Protein AF-A0A8H5CB36-F1 (afdb_monomer_lite)

pLDDT: mean 73.55, std 24.5, range [24.17, 98.25]

Secondary structure (DSSP, 8-state):
---------------------HHHHHHHHHHTTGGG-S-PPPPPHHHHTT-HHHHHHHHHHHHHHHTTT--HHHHHHHHHHHHHHSSSHHHHHHHHTS--BTTB-HHHHHHHTS-SS-SS--HHHHHHHHH-SS--HHHHHHHHHHHHHS--HHHHHHHGGG-HHHH-PPP--S---GGGS-EEEEEEEETTEEEEEEEETTHHHHHHHSSEEEEEEEETTEEEEEEEEES---TT-----EEEEEEEEEEGGGSS-S--TTPPPEEEEEEEEEEETTEEEEEEEEEEE-S--SS-EEEEEEE-TTSSS-GGG-TTT-STT--EEEEEEEEEE--------PPPPPP---------TTSHHHHHHHHHHHHHHHHHHHHHHHHHHHHHHHHHHHHHHTTPPP-HHHHHHHHHHHHHHHHHHHHHHHHHHHHH-PPP---------------------------------------------PPP--PPPP----------PPPHHHHHHHHHHHHHHHT----SSS--EETTEE--HHHHHHHHHHTT-HHHHHHTTTHHHHHHHTT--SB--BTTB--B--HHHHHHHHHHHHHHTHHHHHHHHHHHHHHHHHSTTSPPPS-HHHHHHHHH-PPPP---PPP----------------SHHHHHHHHHHTTS-HHHHHHTT--HHHHHHHHHTHHHHHHHHHHHHHHHHHT-------------------------------------------------------------

Sequence (773 aa):
MSALPTDTIDVDEPRVPDDLSKDEQFTKKLALTAVFDTIDEPRGPDDLLKDEQFMKKLAAVFCDGLFSVADEATASLIISKSLSLCDSESVLCQLIQTKFFSGHTPFYWAIVNSGESGSGMPPLLVQMLDMCEELNEQTQIDMAWAFCVQSNDEIFQNVKGKLPAVVGAPATSFFEDEEKQPIIKLTQSNASGLSVSFDIPKFFDRIVVDKGVSHYFTGAGGVWCLRAVIVNDTLSKPSREWCFELVEFYSKRTNVQPRVPGSHPMVRQVDLVFDAEGHEIKFNGTFKQGIAAQVPRTTPLRLSGHSVATFQANPYTSNENRKLSGTITVKDVTPYIQAAPQQPIQAAPQAQIPIQAGQGAQAVGTAELHANQLRVMIQREEKDIHDIQTKLAEADRLLIPRDMLVQQRLAQLQLSVAAKREGLRRIESIIQAKPPSNPYGYAMAPRPTLSSTVPAPGFPQPPLYMHHGGMAMPGPGRLTAETPSIQIPPISCAPPGYFVAMERDRFGVTFRAYCLKRNIQSDPGAGLQLDGRQVGLWDLHRIVMQEGGCAKVIHSGSWDVVAGKMGFVSFPGYEGHPARSSPGVAQKIAAYYKQYLQAFDYAYLVSYIESKNRLPNCPRVSSPSALATEITGLTPAPEPALPTQSLLPGSPHHCCHHANLDCLTTMISYAHRSVDDLRAQGVSEKSVEFVEANRAGLQRASQVKAKIQHTGGRGCTGHGLPQASKVEEVSEPAGEQVEDISGASAEGAPVKLEKDESIEDWDCLDKVTIGES

Structure (mmCIF, N/CA/C/O backbone):
data_AF-A0A8H5CB36-F1
#
_entry.id   AF-A0A8H5CB36-F1
#
loop_
_atom_site.group_PDB
_atom_site.id
_atom_site.type_symbol
_atom_site.label_atom_id
_atom_site.label_alt_id
_atom_site.label_comp_id
_atom_site.label_asym_id
_atom_site.label_entity_id
_atom_site.label_seq_id
_atom_site.pdbx_PDB_ins_code
_atom_site.Cartn_x
_atom_site.Cartn_y
_atom_site.Cartn_z
_atom_site.occupancy
_atom_site.B_iso_or_equiv
_atom_site.auth_seq_id
_atom_site.auth_comp_id
_atom_site.auth_asym_id
_atom_site.auth_atom_id
_atom_site.pdbx_PDB_model_num
ATOM 1 N N . MET A 1 1 ? -82.512 6.559 -20.851 1.00 39.22 1 MET A N 1
ATOM 2 C CA . MET A 1 1 ? -82.538 5.137 -21.255 1.00 39.22 1 MET A CA 1
ATOM 3 C C . MET A 1 1 ? -81.495 4.450 -20.390 1.00 39.22 1 MET A C 1
ATOM 5 O O . MET A 1 1 ? -80.336 4.801 -20.519 1.00 39.22 1 MET A O 1
ATOM 9 N N . SER A 1 2 ? -81.919 3.898 -19.250 1.00 38.62 2 SER A N 1
ATOM 10 C CA . SER A 1 2 ? -82.161 2.449 -19.042 1.00 38.62 2 SER A CA 1
ATOM 11 C C . SER A 1 2 ? -80.838 1.717 -18.772 1.00 38.62 2 SER A C 1
ATOM 13 O O . SER A 1 2 ? -79.909 1.919 -19.533 1.00 38.62 2 SER A O 1
ATOM 15 N N . ALA A 1 3 ? -80.646 0.826 -17.803 1.00 41.09 3 ALA A N 1
ATOM 16 C CA . ALA A 1 3 ? -81.348 0.373 -16.604 1.00 41.09 3 ALA A CA 1
ATOM 17 C C . ALA A 1 3 ? -80.349 -0.563 -15.858 1.00 41.09 3 ALA A C 1
ATOM 19 O O . ALA A 1 3 ? -79.556 -1.215 -16.527 1.00 41.09 3 ALA A O 1
ATOM 20 N N . LEU A 1 4 ? -80.388 -0.540 -14.515 1.00 46.16 4 LEU A N 1
ATOM 21 C CA . LEU A 1 4 ? -80.142 -1.561 -13.453 1.00 46.16 4 LEU A CA 1
ATOM 22 C C . LEU A 1 4 ? -79.652 -3.003 -13.802 1.00 46.16 4 LEU A C 1
ATOM 24 O O . LEU A 1 4 ? -79.876 -3.442 -14.926 1.00 46.16 4 LEU A O 1
ATOM 28 N N . PRO A 1 5 ? -79.268 -3.864 -12.815 1.00 63.81 5 PRO A N 1
ATOM 29 C CA . PRO A 1 5 ? -78.705 -3.661 -11.453 1.00 63.81 5 PRO A CA 1
ATOM 30 C C . PRO A 1 5 ? -77.553 -4.651 -11.097 1.00 63.81 5 PRO A C 1
ATOM 32 O O . PRO A 1 5 ? -77.325 -5.620 -11.812 1.00 63.81 5 PRO A O 1
ATOM 35 N N . THR A 1 6 ? -76.898 -4.485 -9.939 1.00 37.84 6 THR A N 1
ATOM 36 C CA . THR A 1 6 ? -76.275 -5.613 -9.206 1.00 37.84 6 THR A CA 1
ATOM 37 C C . THR A 1 6 ? -76.227 -5.331 -7.709 1.00 37.84 6 THR A C 1
ATOM 39 O O . THR A 1 6 ? -76.145 -4.178 -7.289 1.00 37.84 6 THR A O 1
ATOM 42 N N . ASP A 1 7 ? -76.336 -6.417 -6.952 1.00 41.78 7 ASP A N 1
ATOM 43 C CA . ASP A 1 7 ? -76.907 -6.509 -5.618 1.00 41.78 7 ASP A CA 1
ATOM 44 C C . ASP A 1 7 ? -76.023 -6.031 -4.464 1.00 41.78 7 ASP A C 1
ATOM 46 O O . ASP A 1 7 ? -74.797 -6.135 -4.463 1.00 41.78 7 ASP A O 1
ATOM 50 N N . THR A 1 8 ? -76.731 -5.566 -3.443 1.00 44.00 8 THR A N 1
ATOM 51 C CA . THR A 1 8 ? -76.306 -5.290 -2.076 1.00 44.00 8 THR A CA 1
ATOM 52 C C . THR A 1 8 ? -76.009 -6.596 -1.334 1.00 44.00 8 THR A C 1
ATOM 54 O O . THR A 1 8 ? -76.877 -7.462 -1.225 1.00 44.00 8 THR A O 1
ATOM 57 N N . ILE A 1 9 ? -74.808 -6.710 -0.765 1.00 45.78 9 ILE A N 1
ATOM 58 C CA . ILE A 1 9 ? -74.496 -7.664 0.305 1.00 45.78 9 ILE A CA 1
ATOM 59 C C . ILE A 1 9 ? -74.013 -6.842 1.500 1.00 45.78 9 ILE A C 1
ATOM 61 O O . ILE A 1 9 ? -72.934 -6.253 1.460 1.00 45.78 9 ILE A O 1
ATOM 65 N N . ASP A 1 10 ? -74.857 -6.798 2.530 1.00 51.28 10 ASP A N 1
ATOM 66 C CA . ASP A 1 10 ? -74.528 -6.372 3.889 1.00 51.28 10 ASP A CA 1
ATOM 67 C C . ASP A 1 10 ? -73.469 -7.311 4.477 1.00 51.28 10 ASP A C 1
ATOM 69 O O . ASP A 1 10 ? -73.673 -8.527 4.541 1.00 51.28 10 ASP A O 1
ATOM 73 N N . VAL A 1 11 ? -72.355 -6.747 4.942 1.00 45.22 11 VAL A N 1
ATOM 74 C CA . VAL A 1 11 ? -71.449 -7.422 5.874 1.00 45.22 11 VAL A CA 1
ATOM 75 C C . VAL A 1 11 ? -71.174 -6.472 7.029 1.00 45.22 11 VAL A C 1
ATOM 77 O O . VAL A 1 11 ? -70.641 -5.381 6.838 1.00 45.22 11 VAL A O 1
ATOM 80 N N . ASP A 1 12 ? -71.582 -6.936 8.207 1.00 41.81 12 ASP A N 1
ATOM 81 C CA . ASP A 1 12 ? -71.452 -6.320 9.521 1.00 41.81 12 ASP A CA 1
ATOM 82 C C . ASP A 1 12 ? -70.080 -5.683 9.779 1.00 41.81 12 ASP A C 1
ATOM 84 O O . ASP A 1 12 ? -69.026 -6.321 9.704 1.00 41.81 12 ASP A O 1
ATOM 88 N N . GLU A 1 13 ? -70.141 -4.418 10.175 1.00 39.50 13 GLU A N 1
ATOM 89 C CA . GLU A 1 13 ? -69.055 -3.605 10.700 1.00 39.50 13 GLU A CA 1
ATOM 90 C C . GLU A 1 13 ? -68.837 -3.940 12.192 1.00 39.50 13 GLU A C 1
ATOM 92 O O . GLU A 1 13 ? -69.726 -3.703 13.019 1.00 39.50 13 GLU A O 1
ATOM 97 N N . PRO A 1 14 ? -67.674 -4.482 12.604 1.00 44.75 14 PRO A N 1
ATOM 98 C CA . PRO A 1 14 ? -67.382 -4.638 14.017 1.00 44.75 14 PRO A CA 1
ATOM 99 C C . PRO A 1 14 ? -66.929 -3.291 14.591 1.00 44.75 14 PRO A C 1
ATOM 101 O O . PRO A 1 14 ? -65.865 -2.772 14.255 1.00 44.75 14 PRO A O 1
ATOM 104 N N . ARG A 1 15 ? -67.742 -2.753 15.507 1.00 49.59 15 ARG A N 1
ATOM 105 C CA . ARG A 1 15 ? -67.387 -1.646 16.407 1.00 49.59 15 ARG A CA 1
ATOM 106 C C . ARG A 1 15 ? -66.022 -1.891 17.055 1.00 49.59 15 ARG A C 1
ATOM 108 O O . ARG A 1 15 ? -65.883 -2.773 17.903 1.00 49.59 15 ARG A O 1
ATOM 115 N N . VAL A 1 16 ? -65.047 -1.062 16.696 1.00 44.47 16 VAL A N 1
ATOM 116 C CA . VAL A 1 16 ? -63.787 -0.899 17.426 1.00 44.47 16 VAL A CA 1
ATOM 117 C C . VAL A 1 16 ? -64.027 0.115 18.553 1.00 44.47 16 VAL A C 1
ATOM 119 O O . VAL A 1 16 ? -64.619 1.162 18.289 1.00 44.47 16 VAL A O 1
ATOM 122 N N . PRO A 1 17 ? -63.620 -0.164 19.804 1.00 48.50 17 PRO A N 1
ATOM 123 C CA . PRO A 1 17 ? -63.711 0.812 20.875 1.00 48.50 17 PRO A CA 1
ATOM 124 C C . PRO A 1 17 ? -62.585 1.844 20.742 1.00 48.50 17 PRO A C 1
ATOM 126 O O . PRO A 1 17 ? -61.406 1.515 20.881 1.00 48.50 17 PRO A O 1
ATOM 129 N N . ASP A 1 18 ? -62.979 3.092 20.496 1.00 57.22 18 ASP A N 1
ATOM 130 C CA . ASP A 1 18 ? -62.220 4.282 20.870 1.00 57.22 18 ASP A CA 1
ATOM 131 C C . ASP A 1 18 ? -62.060 4.296 22.396 1.00 57.22 18 ASP A C 1
ATOM 133 O O . ASP A 1 18 ? -63.039 4.504 23.105 1.00 57.22 18 ASP A O 1
ATOM 137 N N . ASP A 1 19 ? -60.857 4.005 22.893 1.00 54.81 19 ASP A N 1
ATOM 138 C CA . ASP A 1 19 ? -60.227 4.712 24.022 1.00 54.81 19 ASP A CA 1
ATOM 139 C C . ASP A 1 19 ? -58.948 3.985 24.454 1.00 54.81 19 ASP A C 1
ATOM 141 O O . ASP A 1 19 ? -58.949 3.156 25.360 1.00 54.81 19 ASP A O 1
ATOM 145 N N . LEU A 1 20 ? -57.820 4.329 23.832 1.00 50.03 20 LEU A N 1
ATOM 146 C CA . LEU A 1 20 ? -56.531 4.308 24.521 1.00 50.03 20 LEU A CA 1
ATOM 147 C C . LEU A 1 20 ? -55.737 5.540 24.086 1.00 50.03 20 LEU A C 1
ATOM 149 O O . LEU A 1 20 ? -55.280 5.668 22.949 1.00 50.03 20 LEU A O 1
ATOM 153 N N . SER A 1 21 ? -55.649 6.467 25.035 1.00 56.22 21 SER A N 1
ATOM 154 C CA . SER A 1 21 ? -55.033 7.784 24.953 1.00 56.22 21 SER A CA 1
ATOM 155 C C . SER A 1 21 ? -53.652 7.769 24.287 1.00 56.22 21 SER A C 1
ATOM 157 O O . SER A 1 21 ? -52.737 7.048 24.699 1.00 56.22 21 SER A O 1
ATOM 159 N N . LYS A 1 22 ? -53.478 8.647 23.290 1.00 54.25 22 LYS A N 1
ATOM 160 C CA . LYS A 1 22 ? -52.185 8.950 22.652 1.00 54.25 22 LYS A CA 1
ATOM 161 C C . LYS A 1 22 ? -51.127 9.415 23.664 1.00 54.25 22 LYS A C 1
ATOM 163 O O . LYS A 1 22 ? -49.937 9.228 23.409 1.00 54.25 22 LYS A O 1
ATOM 168 N N . ASP A 1 23 ? -51.539 9.914 24.829 1.00 53.19 23 ASP A N 1
ATOM 169 C CA . ASP A 1 23 ? -50.616 10.331 25.884 1.00 53.19 23 ASP A CA 1
ATOM 170 C C . ASP A 1 23 ? -49.960 9.136 26.586 1.00 53.19 23 ASP A C 1
ATOM 172 O O . ASP A 1 23 ? -48.810 9.229 27.008 1.00 53.19 23 ASP A O 1
ATOM 176 N N . GLU A 1 24 ? -50.597 7.962 26.635 1.00 55.84 24 GLU A N 1
ATOM 177 C CA . GLU A 1 24 ? -49.995 6.787 27.279 1.00 55.84 24 GLU A CA 1
ATOM 178 C C . GLU A 1 24 ? -48.913 6.132 2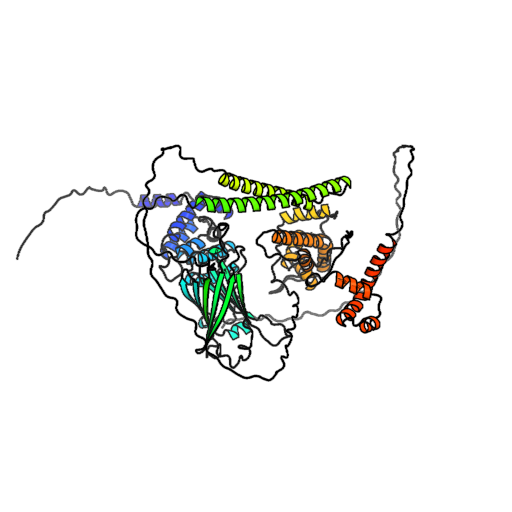6.399 1.00 55.84 24 GLU A C 1
ATOM 180 O O . GLU A 1 24 ? -47.915 5.618 26.910 1.00 55.84 24 GLU A O 1
ATOM 185 N N . GLN A 1 25 ? -49.047 6.217 25.068 1.00 54.56 25 GLN A N 1
ATOM 186 C CA . GLN A 1 25 ? -47.994 5.791 24.135 1.00 54.56 25 GLN A CA 1
ATOM 187 C C . GLN A 1 25 ? -46.816 6.772 24.112 1.00 54.56 25 GLN A C 1
ATOM 189 O O . GLN A 1 25 ? -45.668 6.336 24.014 1.00 54.56 25 GLN A O 1
ATOM 194 N N . PHE A 1 26 ? -47.066 8.076 24.268 1.00 54.09 26 PHE A N 1
ATOM 195 C CA . PHE A 1 26 ? -45.996 9.070 24.382 1.00 54.09 26 PHE A CA 1
ATOM 196 C C . PHE A 1 26 ? -45.237 8.928 25.711 1.00 54.09 26 PHE A C 1
ATOM 198 O O . PHE A 1 26 ? -44.007 8.952 25.731 1.00 54.09 26 PHE A O 1
ATOM 205 N N . THR A 1 27 ? -45.951 8.645 26.805 1.00 51.97 27 THR A N 1
ATOM 206 C CA . THR A 1 27 ? -45.349 8.441 28.132 1.00 51.97 27 THR A CA 1
ATOM 207 C C . THR A 1 27 ? -44.568 7.125 28.217 1.00 51.97 27 THR A C 1
ATOM 209 O O . THR A 1 27 ? -43.490 7.097 28.803 1.00 51.97 27 THR A O 1
ATOM 212 N N . LYS A 1 28 ? -45.020 6.045 27.560 1.00 51.59 28 LYS A N 1
ATOM 213 C CA . LYS A 1 28 ? -44.248 4.788 27.453 1.00 51.59 28 LYS A CA 1
ATOM 214 C C . LYS A 1 28 ? -43.014 4.918 26.551 1.00 51.59 28 LYS A C 1
ATOM 216 O O . LYS A 1 28 ? -42.002 4.276 26.823 1.00 51.59 28 LYS A O 1
ATOM 221 N N . LYS A 1 29 ? -43.052 5.786 25.532 1.00 49.50 29 LYS A N 1
ATOM 222 C CA . LYS A 1 29 ? -41.888 6.093 24.682 1.00 49.50 29 LYS A CA 1
ATOM 223 C C . LYS A 1 29 ? -40.858 6.973 25.409 1.00 49.50 29 LYS A C 1
ATOM 225 O O . LYS A 1 29 ? -39.662 6.726 25.282 1.00 49.50 29 LYS A O 1
ATOM 230 N N . LEU A 1 30 ? -41.302 7.916 26.248 1.00 48.25 30 LEU A N 1
ATOM 231 C CA . LEU A 1 30 ? -40.418 8.659 27.158 1.00 48.25 30 LEU A CA 1
ATOM 232 C C . LEU A 1 30 ? -39.863 7.783 28.296 1.00 48.25 30 LEU A C 1
ATOM 234 O O . LEU A 1 30 ? -38.685 7.892 28.624 1.00 48.25 30 LEU A O 1
ATOM 238 N N . ALA A 1 31 ? -40.655 6.863 28.853 1.00 45.69 31 ALA A N 1
ATOM 239 C CA . ALA A 1 31 ? -40.212 5.982 29.937 1.00 45.69 31 ALA A CA 1
ATOM 240 C C . ALA A 1 31 ? -39.167 4.944 29.490 1.00 45.69 31 ALA A C 1
ATOM 242 O O . ALA A 1 31 ? -38.315 4.572 30.289 1.00 45.69 31 ALA A O 1
ATOM 243 N N . LEU A 1 32 ? -39.171 4.517 28.219 1.00 44.75 32 LEU A N 1
ATOM 244 C CA . LEU A 1 32 ? -38.097 3.670 27.679 1.00 44.75 32 LEU A CA 1
ATOM 245 C C . LEU A 1 32 ? -36.784 4.440 27.448 1.00 44.75 32 LEU A C 1
ATOM 247 O O . LEU A 1 32 ? -35.728 3.823 27.352 1.00 44.75 32 LEU A O 1
ATOM 251 N N . THR A 1 33 ? -36.855 5.772 27.370 1.00 46.28 33 THR A N 1
ATOM 252 C CA . THR A 1 33 ? -35.687 6.649 27.191 1.00 46.28 33 THR A CA 1
ATOM 253 C C . THR A 1 33 ? -35.072 7.030 28.546 1.00 46.28 33 THR A C 1
ATOM 255 O O . THR A 1 33 ? -33.858 7.116 28.664 1.00 46.28 33 THR A O 1
ATOM 258 N N . ALA A 1 34 ? -35.883 7.147 29.604 1.00 46.88 34 ALA A N 1
ATOM 259 C CA . ALA A 1 34 ? -35.438 7.548 30.945 1.00 46.88 34 ALA A CA 1
ATOM 260 C C . ALA A 1 34 ? -34.738 6.444 31.776 1.00 46.88 34 ALA A C 1
ATOM 262 O O . ALA A 1 34 ? -34.262 6.717 32.875 1.00 46.88 34 ALA A O 1
ATOM 263 N N . VAL A 1 35 ? -34.664 5.197 31.289 1.00 47.22 35 VAL A N 1
ATOM 264 C CA . VAL A 1 35 ? -33.972 4.084 31.986 1.00 47.22 35 VAL A CA 1
ATOM 265 C C . VAL A 1 35 ? -32.468 4.024 31.652 1.00 47.22 35 VAL A C 1
ATOM 267 O O . VAL A 1 35 ? -31.739 3.250 32.263 1.00 47.22 35 VAL A O 1
ATOM 270 N N . PHE A 1 36 ? -31.971 4.868 30.741 1.00 50.94 36 PHE A N 1
ATOM 271 C CA . PHE A 1 36 ? -30.552 4.909 30.357 1.00 50.94 36 PHE A CA 1
ATOM 272 C C . PHE A 1 36 ? -29.722 6.016 31.042 1.00 50.94 36 PHE A C 1
ATOM 274 O O . PHE A 1 36 ? -28.529 6.102 30.783 1.00 50.94 36 PHE A O 1
ATOM 281 N N . ASP A 1 37 ? -30.301 6.806 31.956 1.00 43.06 37 ASP A N 1
ATOM 282 C CA . ASP A 1 37 ? -29.631 7.975 32.566 1.00 43.06 37 ASP A CA 1
ATOM 283 C C . ASP A 1 37 ? -28.847 7.692 33.867 1.00 43.06 37 ASP A C 1
ATOM 285 O O . ASP A 1 37 ? -28.390 8.616 34.546 1.00 43.06 37 ASP A O 1
ATOM 289 N N . THR A 1 38 ? -28.630 6.428 34.243 1.00 49.69 38 THR A N 1
ATOM 290 C CA . THR A 1 38 ? -27.545 6.124 35.193 1.00 49.69 38 THR A CA 1
ATOM 291 C C . THR A 1 38 ? -26.227 6.324 34.460 1.00 49.69 38 THR A C 1
ATOM 293 O O . THR A 1 38 ? -25.895 5.534 33.586 1.00 49.69 38 THR A O 1
ATOM 296 N N . ILE A 1 39 ? -25.532 7.412 34.801 1.00 45.94 39 ILE A N 1
ATOM 297 C CA . ILE A 1 39 ? -24.242 7.842 34.247 1.00 45.94 39 ILE A CA 1
ATOM 298 C C . ILE A 1 39 ? -23.197 6.741 34.502 1.00 45.94 39 ILE A C 1
ATOM 300 O O . ILE A 1 39 ? -22.468 6.776 35.493 1.00 45.94 39 ILE A O 1
ATOM 304 N N . ASP A 1 40 ? -23.174 5.732 33.636 1.00 65.25 40 ASP A N 1
ATOM 305 C CA . ASP A 1 40 ? -22.061 4.804 33.492 1.00 65.25 40 ASP A CA 1
ATOM 306 C C . ASP A 1 40 ? -20.884 5.588 32.899 1.00 65.25 40 ASP A C 1
ATOM 308 O O . ASP A 1 40 ? -21.064 6.446 32.030 1.00 65.25 40 ASP A O 1
ATOM 312 N N . GLU A 1 41 ? -19.674 5.333 33.399 1.00 80.56 41 GLU A N 1
ATOM 313 C CA . GLU A 1 41 ? -18.464 5.934 32.839 1.00 80.56 41 GLU A CA 1
ATOM 314 C C . GLU A 1 41 ? -18.410 5.711 31.317 1.00 80.56 41 GLU A C 1
ATOM 316 O O . GLU A 1 41 ? -18.768 4.622 30.850 1.00 80.56 41 GLU A O 1
ATOM 321 N N . PRO A 1 42 ? -17.962 6.717 30.538 1.00 81.31 42 PRO A N 1
ATOM 322 C CA . PRO A 1 42 ? -17.891 6.613 29.086 1.00 81.31 42 PRO A CA 1
ATOM 323 C C . PRO A 1 42 ? -17.072 5.381 28.712 1.00 81.31 42 PRO A C 1
ATOM 325 O O . PRO A 1 42 ? -15.890 5.270 29.054 1.00 81.31 42 PRO A O 1
ATOM 328 N N . ARG A 1 43 ? -17.715 4.430 28.032 1.00 88.44 43 ARG A N 1
ATOM 329 C CA . ARG A 1 43 ? -17.067 3.169 27.680 1.00 88.44 43 ARG A CA 1
ATOM 330 C C . ARG A 1 43 ? -16.065 3.414 26.563 1.00 88.44 43 ARG A C 1
ATOM 332 O O . ARG A 1 43 ? -16.382 4.011 25.536 1.00 88.44 43 ARG A O 1
ATOM 339 N N . GLY A 1 44 ? -14.843 2.925 26.759 1.00 89.88 44 GLY A N 1
ATOM 340 C CA . GLY A 1 44 ? -13.829 2.954 25.715 1.00 89.88 44 GLY A CA 1
ATOM 341 C C . GLY A 1 44 ? -14.244 2.100 24.505 1.00 89.88 44 GLY A C 1
ATOM 342 O O . GLY A 1 44 ? -14.964 1.107 24.663 1.00 89.88 44 GLY A O 1
ATOM 343 N N . PRO A 1 45 ? -13.757 2.425 23.296 1.00 88.56 45 PRO A N 1
ATOM 344 C CA . PRO A 1 45 ? -14.048 1.662 22.078 1.00 88.56 45 PRO A CA 1
ATOM 345 C C . PRO A 1 45 ? -13.637 0.186 22.207 1.00 88.56 45 PRO A C 1
ATOM 347 O O . PRO A 1 45 ? -14.359 -0.699 21.754 1.00 88.56 45 PRO A O 1
ATOM 350 N N . ASP A 1 46 ? -12.536 -0.100 22.909 1.00 91.56 46 ASP A N 1
ATOM 351 C CA . ASP A 1 46 ? -12.061 -1.465 23.165 1.00 91.56 46 ASP A CA 1
ATOM 352 C C . ASP A 1 46 ? -13.005 -2.295 24.045 1.00 91.56 46 ASP A C 1
ATOM 354 O O . ASP A 1 46 ? -13.031 -3.522 23.934 1.00 91.56 46 ASP A O 1
ATOM 358 N N . ASP A 1 47 ? -13.770 -1.659 24.930 1.00 93.69 47 ASP A N 1
ATOM 359 C CA . ASP A 1 47 ? -14.717 -2.359 25.799 1.00 93.69 47 ASP A CA 1
ATOM 360 C C . ASP A 1 47 ? -16.040 -2.609 25.079 1.00 93.69 47 ASP A C 1
ATOM 362 O O . ASP A 1 47 ? -16.600 -3.701 25.185 1.00 93.69 47 ASP A O 1
ATOM 366 N N . LEU A 1 48 ? -16.476 -1.658 24.249 1.00 92.50 48 LEU A N 1
ATOM 367 C CA . LEU A 1 48 ? -17.614 -1.843 23.348 1.00 92.50 48 LEU A CA 1
ATOM 368 C C . LEU A 1 48 ? -17.354 -2.950 22.318 1.00 92.50 48 LEU A C 1
ATOM 370 O O . LEU A 1 48 ? -18.243 -3.755 22.051 1.00 92.50 48 LEU A O 1
ATOM 374 N N . LEU A 1 49 ? -16.124 -3.066 21.806 1.00 91.25 49 LEU A N 1
ATOM 375 C CA . LEU A 1 49 ? -15.729 -4.158 20.907 1.00 91.25 49 LEU A CA 1
ATOM 376 C C . LEU A 1 49 ? -15.812 -5.547 21.555 1.00 91.25 49 LEU A C 1
ATOM 378 O O . LEU A 1 49 ? -15.990 -6.540 20.847 1.00 91.25 49 LEU A O 1
ATOM 382 N N . LYS A 1 50 ? -15.680 -5.640 22.884 1.00 93.94 50 LYS A N 1
ATOM 383 C CA . LYS A 1 50 ? -15.816 -6.902 23.634 1.00 93.94 50 LYS A CA 1
ATOM 384 C C . LYS A 1 50 ? -17.270 -7.218 23.990 1.00 93.94 50 LYS A C 1
ATOM 386 O O . LYS A 1 50 ? -17.576 -8.375 24.281 1.00 93.94 50 LYS A O 1
ATOM 391 N N . ASP A 1 51 ? -18.161 -6.227 23.973 1.00 96.19 51 ASP A N 1
ATOM 392 C CA . ASP A 1 51 ? -19.587 -6.416 24.231 1.00 96.19 51 ASP A CA 1
ATOM 393 C C . ASP A 1 51 ? -20.289 -6.980 22.983 1.00 96.19 51 ASP A C 1
ATOM 395 O O . ASP A 1 51 ? -20.709 -6.276 22.064 1.00 96.19 51 ASP A O 1
ATOM 399 N N . GLU A 1 52 ? -20.441 -8.304 22.958 1.00 95.31 52 GLU A N 1
ATOM 400 C CA . GLU A 1 52 ? -21.071 -9.026 21.851 1.00 95.31 52 GLU A CA 1
ATOM 401 C C . GLU A 1 52 ? -22.525 -8.581 21.593 1.00 95.31 52 GLU A C 1
ATOM 403 O O . GLU A 1 52 ? -22.983 -8.586 20.448 1.00 95.31 52 GLU A O 1
ATOM 408 N N . GLN A 1 53 ? -23.274 -8.199 22.634 1.00 96.50 53 GLN A N 1
ATOM 409 C CA . GLN A 1 53 ? -24.668 -7.767 22.486 1.00 96.50 53 GLN A CA 1
ATOM 410 C C . GLN A 1 53 ? -24.744 -6.380 21.859 1.00 96.50 53 GLN A C 1
ATOM 412 O O . GLN A 1 53 ? -25.571 -6.149 20.973 1.00 96.50 53 GLN A O 1
ATOM 417 N N . PHE A 1 54 ? -23.864 -5.478 22.287 1.00 95.88 54 PHE A N 1
ATOM 418 C CA . PHE A 1 54 ? -23.693 -4.177 21.658 1.00 95.88 54 PHE A CA 1
ATOM 419 C C . PHE A 1 54 ? -23.323 -4.325 20.175 1.00 95.88 54 PHE A C 1
ATOM 421 O O . PHE A 1 54 ? -24.036 -3.803 19.316 1.00 95.88 54 PHE A O 1
ATOM 428 N N . MET A 1 55 ? -22.296 -5.120 19.854 1.00 96.38 55 MET A N 1
ATOM 429 C CA . MET A 1 55 ? -21.850 -5.306 18.469 1.00 96.38 55 MET A CA 1
ATOM 430 C C . MET A 1 55 ? -22.928 -5.942 17.583 1.00 96.38 55 MET A C 1
ATOM 432 O O . MET A 1 55 ? -23.069 -5.555 16.426 1.00 96.38 55 MET A O 1
ATOM 436 N N . LYS A 1 56 ? -23.753 -6.859 18.112 1.00 95.50 56 LYS A N 1
ATOM 437 C CA . LYS A 1 56 ? -24.917 -7.406 17.387 1.00 95.50 56 LYS A CA 1
ATOM 438 C C . LYS A 1 56 ? -25.977 -6.347 17.091 1.00 95.50 56 LYS A C 1
ATOM 440 O O . LYS A 1 56 ? -26.527 -6.346 15.992 1.00 95.50 56 LYS A O 1
ATOM 445 N N . LYS A 1 57 ? -26.270 -5.454 18.043 1.00 96.50 57 LYS A N 1
ATOM 446 C CA . LYS A 1 57 ? -27.218 -4.346 17.835 1.00 96.50 57 LYS A CA 1
ATOM 447 C C . LYS A 1 57 ? -26.693 -3.359 16.800 1.00 96.50 57 LYS A C 1
ATOM 449 O O . LYS A 1 57 ? -27.429 -3.013 15.881 1.00 96.50 57 LYS A O 1
ATOM 454 N N . LEU A 1 58 ? -25.425 -2.962 16.915 1.00 96.56 58 LEU A N 1
ATOM 455 C CA . LEU A 1 58 ? -24.774 -2.085 15.946 1.00 96.56 58 LEU A CA 1
ATOM 456 C C . LEU A 1 58 ? -24.779 -2.720 14.549 1.00 96.56 58 LEU A C 1
ATOM 458 O O . LEU A 1 58 ? -25.171 -2.081 13.575 1.00 96.56 58 LEU A O 1
ATOM 462 N N . ALA A 1 59 ? -24.439 -4.009 14.457 1.00 96.69 59 ALA A N 1
ATOM 463 C CA . ALA A 1 59 ? -24.476 -4.743 13.202 1.00 96.69 59 ALA A CA 1
ATOM 464 C C . ALA A 1 59 ? -25.887 -4.800 12.595 1.00 96.69 59 ALA A C 1
ATOM 466 O O . ALA A 1 59 ? -26.050 -4.588 11.397 1.00 96.69 59 ALA A O 1
ATOM 467 N N . ALA A 1 60 ? -26.918 -5.029 13.410 1.00 96.12 60 ALA A N 1
ATOM 468 C CA . ALA A 1 60 ? -28.301 -5.040 12.943 1.00 96.12 60 ALA A CA 1
ATOM 469 C C . ALA A 1 60 ? -28.730 -3.685 12.353 1.00 96.12 60 ALA A C 1
ATOM 471 O O . ALA A 1 60 ? -29.362 -3.664 11.302 1.00 96.12 60 ALA A O 1
ATOM 472 N N . VAL A 1 61 ? -28.338 -2.566 12.975 1.00 96.81 61 VAL A N 1
ATOM 473 C CA . VAL A 1 61 ? -28.641 -1.212 12.470 1.00 96.81 61 VAL A CA 1
ATOM 474 C C . VAL A 1 61 ? -28.008 -0.968 11.096 1.00 96.81 61 VAL A C 1
ATOM 476 O O . VAL A 1 61 ? -28.659 -0.428 10.205 1.00 96.81 61 VAL A O 1
ATOM 479 N N . PHE A 1 62 ? -26.760 -1.391 10.901 1.00 96.88 62 PHE A N 1
ATOM 480 C CA . PHE A 1 62 ? -26.060 -1.239 9.623 1.00 96.88 62 PHE A CA 1
ATOM 481 C C . PHE A 1 62 ? -26.541 -2.227 8.549 1.00 96.88 62 PHE A C 1
ATOM 483 O O . PHE A 1 62 ? -26.561 -1.860 7.376 1.00 96.88 62 PHE A O 1
ATOM 490 N N . CYS A 1 63 ? -26.958 -3.448 8.909 1.00 95.56 63 CYS A N 1
ATOM 491 C CA . CYS A 1 63 ? -27.491 -4.432 7.955 1.00 95.56 63 CYS A CA 1
ATOM 492 C C . CYS A 1 63 ? -28.626 -3.858 7.101 1.00 95.56 63 CYS A C 1
ATOM 494 O O . CYS A 1 63 ? -28.647 -4.088 5.891 1.00 95.56 63 CYS A O 1
ATOM 496 N N . ASP A 1 64 ? -29.525 -3.082 7.711 1.00 89.44 64 ASP A N 1
ATOM 497 C CA . ASP A 1 64 ? -30.658 -2.482 7.008 1.00 89.44 64 ASP A CA 1
ATOM 498 C C . ASP A 1 64 ? -30.197 -1.587 5.852 1.00 89.44 64 ASP A C 1
ATOM 500 O O . ASP A 1 64 ? -30.799 -1.633 4.787 1.00 89.44 64 ASP A O 1
ATOM 504 N N . GLY A 1 65 ? -29.108 -0.826 6.001 1.00 89.38 65 GLY A N 1
ATOM 505 C CA . GLY A 1 65 ? -28.601 0.046 4.932 1.00 89.38 65 GLY A CA 1
ATOM 506 C C . GLY A 1 65 ? -27.525 -0.563 4.047 1.00 89.38 65 GLY A C 1
ATOM 507 O O . GLY A 1 65 ? -27.368 -0.132 2.912 1.00 89.38 65 GLY A O 1
ATOM 508 N N . LEU A 1 66 ? -26.778 -1.554 4.536 1.00 94.38 66 LEU A N 1
ATOM 509 C CA . LEU A 1 66 ? -25.741 -2.221 3.746 1.00 94.38 66 LEU A CA 1
ATOM 510 C C . LEU A 1 66 ? -26.331 -3.191 2.722 1.00 94.38 66 LEU A C 1
ATOM 512 O O . LEU A 1 66 ? -25.710 -3.417 1.688 1.00 94.38 66 LEU A O 1
ATOM 516 N N . PHE A 1 67 ? -27.486 -3.795 3.011 1.00 92.31 67 PHE A N 1
ATOM 517 C CA . PHE A 1 67 ? -28.119 -4.795 2.143 1.00 92.31 67 PHE A CA 1
ATOM 518 C C . PHE A 1 67 ? -29.413 -4.306 1.479 1.00 92.31 67 PHE A C 1
ATOM 520 O O . PHE A 1 67 ? -30.025 -5.056 0.718 1.00 92.31 67 PHE A O 1
ATOM 527 N N . SER A 1 68 ? -29.823 -3.060 1.729 1.00 89.00 68 SER A N 1
ATOM 528 C CA . SER A 1 68 ? -30.889 -2.390 0.982 1.00 89.00 68 SER A CA 1
ATOM 529 C C . SER A 1 68 ? -30.342 -1.164 0.249 1.00 89.00 68 SER A C 1
ATOM 531 O O . SER A 1 68 ? -29.278 -0.648 0.585 1.00 89.00 68 SER A O 1
ATOM 533 N N . VAL A 1 69 ? -31.054 -0.694 -0.778 1.00 87.12 69 VAL A N 1
ATOM 534 C CA . VAL A 1 69 ? -30.727 0.574 -1.444 1.00 87.12 69 VAL A CA 1
ATOM 535 C C . VAL A 1 69 ? -31.165 1.706 -0.516 1.00 87.12 69 VAL A C 1
ATOM 537 O O . VAL A 1 69 ? -32.287 2.199 -0.617 1.00 87.12 69 VAL A O 1
ATOM 540 N N . ALA A 1 70 ? -30.305 2.060 0.438 1.00 90.50 70 ALA A N 1
ATOM 541 C CA . ALA A 1 70 ? -30.555 3.161 1.355 1.00 90.50 70 ALA A CA 1
ATOM 542 C C . ALA A 1 70 ? -30.496 4.492 0.597 1.00 90.50 70 ALA A C 1
ATOM 544 O O . ALA A 1 70 ? -29.469 4.837 0.008 1.00 90.50 70 ALA A O 1
ATOM 545 N N . ASP A 1 71 ? -31.593 5.246 0.633 1.00 94.69 71 ASP A N 1
ATOM 546 C CA . ASP A 1 71 ? -31.579 6.654 0.256 1.00 94.69 71 ASP A CA 1
ATOM 547 C C . ASP A 1 71 ? -30.834 7.493 1.311 1.00 94.69 71 ASP A C 1
ATOM 549 O O . ASP A 1 71 ? -30.413 7.003 2.364 1.00 94.69 71 ASP A O 1
ATOM 553 N N . GLU A 1 72 ? -30.642 8.778 1.022 1.00 95.94 72 GLU A N 1
ATOM 554 C CA . GLU A 1 72 ? -29.935 9.703 1.911 1.00 95.94 72 GLU A CA 1
ATOM 555 C C . GLU A 1 72 ? -30.582 9.787 3.303 1.00 95.94 72 GLU A C 1
ATOM 557 O O . GLU A 1 72 ? -29.884 9.739 4.316 1.00 95.94 72 GLU A O 1
ATOM 562 N N . ALA A 1 73 ? -31.918 9.806 3.366 1.00 96.62 73 ALA A N 1
ATOM 563 C CA . ALA A 1 73 ? -32.662 9.855 4.622 1.00 96.62 73 ALA A CA 1
ATOM 564 C C . ALA A 1 73 ? -32.460 8.586 5.466 1.00 96.62 73 ALA A C 1
ATOM 566 O O . ALA A 1 73 ? -32.260 8.664 6.682 1.00 96.62 73 ALA A O 1
ATOM 567 N N . THR A 1 74 ? -32.475 7.413 4.831 1.00 96.31 74 THR A N 1
ATOM 568 C CA . THR A 1 74 ? -32.235 6.127 5.493 1.00 96.31 74 THR A CA 1
ATOM 569 C C . THR A 1 74 ? -30.791 6.021 5.969 1.00 96.31 74 THR A C 1
ATOM 571 O O . THR A 1 74 ? -30.559 5.595 7.100 1.00 96.31 74 THR A O 1
ATOM 574 N N . ALA A 1 75 ? -29.822 6.463 5.163 1.00 96.94 75 ALA A N 1
ATOM 575 C CA . ALA A 1 75 ? -28.421 6.529 5.568 1.00 96.94 75 ALA A CA 1
ATOM 576 C C . ALA A 1 75 ? -28.234 7.420 6.810 1.00 96.94 75 ALA A C 1
ATOM 578 O O . ALA A 1 75 ? -27.666 6.962 7.803 1.00 96.94 75 ALA A O 1
ATOM 579 N N . SER A 1 76 ? -28.824 8.624 6.817 1.00 97.62 76 SER A N 1
ATOM 580 C CA . SER A 1 76 ? -28.786 9.531 7.975 1.00 97.62 76 SER A CA 1
ATOM 581 C C . SER A 1 76 ? -29.433 8.924 9.213 1.00 97.62 76 SER A C 1
ATOM 583 O O . SER A 1 76 ? -28.917 9.076 10.321 1.00 97.62 76 SER A O 1
ATOM 585 N N . LEU A 1 77 ? -30.537 8.191 9.048 1.00 97.44 77 LEU A N 1
ATOM 586 C CA . LEU A 1 77 ? -31.188 7.493 10.151 1.00 97.44 77 LEU A CA 1
ATOM 587 C C . LEU A 1 77 ? -30.304 6.378 10.727 1.00 97.44 77 LEU A C 1
ATOM 589 O O . LEU A 1 77 ? -30.274 6.200 11.943 1.00 97.44 77 LEU A O 1
ATOM 593 N N . ILE A 1 78 ? -29.592 5.630 9.883 1.00 97.50 78 ILE A N 1
ATOM 594 C CA . ILE A 1 78 ? -28.675 4.560 10.307 1.00 97.50 78 ILE A CA 1
ATOM 595 C C . ILE A 1 78 ? -27.498 5.140 11.082 1.00 97.50 78 ILE A C 1
ATOM 597 O O . ILE A 1 78 ? -27.181 4.643 12.165 1.00 97.50 78 ILE A O 1
ATOM 601 N N . ILE A 1 79 ? -26.890 6.213 10.574 1.00 97.88 79 ILE A N 1
ATOM 602 C CA . ILE A 1 79 ? -25.805 6.915 11.260 1.00 97.88 79 ILE A CA 1
ATOM 603 C C . ILE A 1 79 ? -26.292 7.494 12.592 1.00 97.88 79 ILE A C 1
ATOM 605 O O . ILE A 1 79 ? -25.685 7.229 13.625 1.00 97.88 79 ILE A O 1
ATOM 609 N N . SER A 1 80 ? -27.440 8.177 12.610 1.00 97.38 80 SER A N 1
ATOM 610 C CA . SER A 1 80 ? -28.033 8.731 13.834 1.00 97.38 80 SER A CA 1
ATOM 611 C C . SER A 1 80 ? -28.364 7.651 14.874 1.00 97.38 80 SER A C 1
ATOM 613 O O . SER A 1 80 ? -28.044 7.809 16.051 1.00 97.38 80 SER A O 1
ATOM 615 N N . LYS A 1 81 ? -28.936 6.512 14.460 1.00 97.25 81 LYS A N 1
ATOM 616 C CA . LYS A 1 81 ? -29.178 5.370 15.357 1.00 97.25 81 LYS A CA 1
ATOM 617 C C . LYS A 1 81 ? -27.875 4.772 15.878 1.00 97.25 81 LYS A C 1
ATOM 619 O O . LYS A 1 81 ? -27.798 4.437 17.055 1.00 97.25 81 LYS A O 1
ATOM 624 N N . SER A 1 82 ? -26.853 4.657 15.038 1.00 97.44 82 SER A N 1
ATOM 625 C CA . SER A 1 82 ? -25.544 4.137 15.446 1.00 97.44 82 SER A CA 1
ATOM 626 C C . SER A 1 82 ? -24.856 5.074 16.440 1.00 97.44 82 SER A C 1
ATOM 628 O O . SER A 1 82 ? -24.313 4.604 17.435 1.00 97.44 82 SER A O 1
ATOM 630 N N . LEU A 1 83 ? -24.971 6.389 16.238 1.00 96.69 83 LEU A N 1
ATOM 631 C CA . LEU A 1 83 ? -24.547 7.411 17.196 1.00 96.69 83 LEU A CA 1
ATOM 632 C C . LEU A 1 83 ? -25.369 7.371 18.486 1.00 96.69 83 LEU A C 1
ATOM 634 O O . LEU A 1 83 ? -24.837 7.659 19.536 1.00 96.69 83 LEU A O 1
ATOM 638 N N . SER A 1 84 ? -26.644 6.979 18.466 1.00 96.06 84 SER A N 1
ATOM 639 C CA . SER A 1 84 ? -27.391 6.796 19.724 1.00 96.06 84 SER A CA 1
ATOM 640 C C . SER A 1 84 ? -26.943 5.566 20.522 1.00 96.06 84 SER A C 1
ATOM 642 O O . SER A 1 84 ? -27.197 5.483 21.719 1.00 96.06 84 SER A O 1
ATOM 644 N N . LEU A 1 85 ? -26.305 4.594 19.858 1.00 95.81 85 LEU A N 1
ATOM 645 C CA . LEU A 1 85 ? -25.702 3.433 20.512 1.00 95.81 85 LEU A CA 1
ATOM 646 C C . LEU A 1 85 ? -24.283 3.742 21.009 1.00 95.81 85 LEU A C 1
ATOM 648 O O . LEU A 1 85 ? -23.851 3.144 21.989 1.00 95.81 85 LEU A O 1
ATOM 652 N N . CYS A 1 86 ? -23.561 4.635 20.330 1.00 94.62 86 CYS A N 1
ATOM 653 C CA . CYS A 1 86 ? -22.185 5.001 20.651 1.00 94.62 86 CYS A CA 1
ATOM 654 C C . CYS A 1 86 ? -22.152 6.334 21.402 1.00 94.62 86 CYS A C 1
ATOM 656 O O . CYS A 1 86 ? -22.593 7.336 20.867 1.00 94.62 86 CYS A O 1
ATOM 658 N N . ASP A 1 87 ? -21.525 6.407 22.572 1.00 90.62 87 ASP A N 1
ATOM 659 C CA . ASP A 1 87 ? -21.502 7.646 23.374 1.00 90.62 87 ASP A CA 1
ATOM 660 C C . ASP A 1 87 ? -20.846 8.859 22.665 1.00 90.62 87 ASP A C 1
ATOM 662 O O . ASP A 1 87 ? -20.946 9.992 23.134 1.00 90.62 87 ASP A O 1
ATOM 666 N N . SER A 1 88 ? -20.152 8.650 21.535 1.00 95.31 88 SER A N 1
ATOM 667 C CA . SER A 1 88 ? -19.588 9.721 20.709 1.00 95.31 88 SER A CA 1
ATOM 668 C C . SER A 1 88 ? -19.374 9.321 19.242 1.00 95.31 88 SER A C 1
ATOM 670 O O . SER A 1 88 ? -19.258 8.141 18.899 1.00 95.31 88 SER A O 1
ATOM 672 N N . GLU A 1 89 ? -19.225 10.331 18.381 1.00 96.81 89 GLU A N 1
ATOM 673 C CA . GLU A 1 89 ? -18.856 10.172 16.968 1.00 96.81 89 GLU A CA 1
ATOM 674 C C . GLU A 1 89 ? -17.468 9.547 16.786 1.00 96.81 89 GLU A C 1
ATOM 676 O O . GLU A 1 89 ? -17.294 8.671 15.944 1.00 96.81 89 GLU A O 1
ATOM 681 N N . SER A 1 90 ? -16.498 9.908 17.633 1.00 96.00 90 SER A N 1
ATOM 682 C CA . SER A 1 90 ? -15.150 9.319 17.611 1.00 96.00 90 SER A CA 1
ATOM 683 C C . SER A 1 90 ? -15.182 7.808 17.865 1.00 96.00 90 SER A C 1
ATOM 685 O O . SER A 1 90 ? -14.506 7.043 17.175 1.00 96.00 90 SER A O 1
ATOM 687 N N . VAL A 1 91 ? -16.014 7.358 18.812 1.00 96.19 91 VAL A N 1
ATOM 688 C CA . VAL A 1 91 ? -16.204 5.928 19.094 1.00 96.19 91 VAL A CA 1
ATOM 689 C C . VAL A 1 91 ? -16.848 5.225 17.902 1.00 96.19 91 VAL A C 1
ATOM 691 O O . VAL A 1 91 ? -16.353 4.178 17.485 1.00 96.19 91 VAL A O 1
ATOM 694 N N . LEU A 1 92 ? -17.898 5.802 17.306 1.00 97.38 92 LEU A N 1
ATOM 695 C CA . LEU A 1 92 ? -18.521 5.217 16.119 1.00 97.38 92 LEU A CA 1
ATOM 696 C C . LEU A 1 92 ? -17.535 5.138 14.945 1.00 97.38 92 LEU A C 1
ATOM 698 O O . LEU A 1 92 ? -17.425 4.080 14.334 1.00 97.38 92 LEU A O 1
ATOM 702 N N . CYS A 1 93 ? -16.781 6.209 14.683 1.00 97.38 93 CYS A N 1
ATOM 703 C CA . CYS A 1 93 ? -15.737 6.286 13.660 1.00 97.38 93 CYS A CA 1
ATOM 704 C C . CYS A 1 93 ? -14.694 5.168 13.821 1.00 97.38 93 CYS A C 1
ATOM 706 O O . CYS A 1 93 ? -14.362 4.477 12.857 1.00 97.38 93 CYS A O 1
ATOM 708 N N . GLN A 1 94 ? -14.233 4.910 15.048 1.00 96.50 94 GLN A N 1
ATOM 709 C CA . GLN A 1 94 ? -13.327 3.792 15.320 1.00 96.50 94 GLN A CA 1
ATOM 710 C C . GLN A 1 94 ? -14.008 2.438 15.093 1.00 96.50 94 GLN A C 1
ATOM 712 O O . GLN A 1 94 ? -13.434 1.569 14.437 1.00 96.50 94 GLN A O 1
ATOM 717 N N . LEU A 1 95 ? -15.243 2.259 15.574 1.00 96.81 95 LEU A N 1
ATOM 718 C CA . LEU A 1 95 ? -15.987 1.005 15.445 1.00 96.81 95 LEU A CA 1
ATOM 719 C C . LEU A 1 95 ? -16.278 0.647 13.983 1.00 96.81 95 LEU A C 1
ATOM 721 O O . LEU A 1 95 ? -16.045 -0.499 13.595 1.00 96.81 95 LEU A O 1
ATOM 725 N N . ILE A 1 96 ? -16.709 1.594 13.142 1.00 97.56 96 ILE A N 1
ATOM 726 C CA . ILE A 1 96 ? -16.994 1.340 11.715 1.00 97.56 96 ILE A CA 1
ATOM 727 C C . ILE A 1 96 ? -15.743 1.024 10.889 1.00 97.56 96 ILE A C 1
ATOM 729 O O . ILE A 1 96 ? -15.848 0.504 9.781 1.00 97.56 96 ILE A O 1
ATOM 733 N N . GLN A 1 97 ? -14.556 1.275 11.434 1.00 97.69 97 GLN A N 1
ATOM 734 C CA . GLN A 1 97 ? -13.280 0.876 10.848 1.00 97.69 97 GLN A CA 1
ATOM 735 C C . GLN A 1 97 ? -12.779 -0.492 11.362 1.00 97.69 97 GLN A C 1
ATOM 737 O O . GLN A 1 97 ? -11.686 -0.943 11.008 1.00 97.69 97 GLN A O 1
ATOM 742 N N . THR A 1 98 ? -13.562 -1.190 12.194 1.00 97.00 98 THR A N 1
ATOM 743 C CA . THR A 1 98 ? -13.245 -2.544 12.678 1.00 97.00 98 THR A CA 1
ATOM 744 C C . THR A 1 98 ? -13.989 -3.628 11.901 1.00 97.00 98 THR A C 1
ATOM 746 O O . THR A 1 98 ? -15.011 -3.406 11.252 1.00 97.00 98 THR A O 1
ATOM 749 N N . LYS A 1 99 ? -13.455 -4.852 11.953 1.00 96.06 99 LYS A N 1
ATOM 750 C CA . LYS A 1 99 ? -13.939 -6.005 11.182 1.00 96.06 99 LYS A CA 1
ATOM 751 C C . LYS A 1 99 ? -15.019 -6.796 11.916 1.00 96.06 99 LYS A C 1
ATOM 753 O O . LYS A 1 99 ? -14.827 -7.972 12.222 1.00 96.06 99 LYS A O 1
ATOM 758 N N . PHE A 1 100 ? -16.150 -6.164 12.203 1.00 93.62 100 PHE A N 1
ATOM 759 C CA . PHE A 1 100 ? -17.242 -6.811 12.940 1.00 93.62 100 PHE A CA 1
ATOM 760 C C . PHE A 1 100 ? -18.334 -7.424 12.048 1.00 93.62 100 PHE A C 1
ATOM 762 O O . PHE A 1 100 ? -19.185 -8.160 12.545 1.00 93.62 100 PHE A O 1
ATOM 769 N N . PHE A 1 101 ? -18.279 -7.215 10.728 1.00 90.44 101 PHE A N 1
ATOM 770 C CA . PHE A 1 101 ? -19.211 -7.808 9.769 1.00 90.44 101 PHE A CA 1
ATOM 771 C C . PHE A 1 101 ? -18.576 -8.959 8.998 1.00 90.44 101 PHE A C 1
ATOM 773 O O . PHE A 1 101 ? -17.943 -8.757 7.961 1.00 90.44 101 PHE A O 1
ATOM 780 N N . SER A 1 102 ? -18.747 -10.186 9.497 1.00 90.62 102 SER A N 1
ATOM 781 C CA . SER A 1 102 ? -18.261 -11.402 8.823 1.00 90.62 102 SER A CA 1
ATOM 782 C C . SER A 1 102 ? -16.770 -11.332 8.444 1.00 90.62 102 SER A C 1
ATOM 784 O O . SER A 1 102 ? -16.365 -11.822 7.393 1.00 90.62 102 SER A O 1
ATOM 786 N N . GLY A 1 103 ? -15.951 -10.709 9.300 1.00 92.50 103 GLY A N 1
ATOM 787 C CA . GLY A 1 103 ? -14.509 -10.539 9.086 1.00 92.50 103 GLY A CA 1
ATOM 788 C C . GLY A 1 103 ? -14.112 -9.345 8.209 1.00 92.50 103 GLY A C 1
ATOM 789 O O . GLY A 1 103 ? -12.928 -9.199 7.901 1.00 92.50 103 GLY A O 1
ATOM 790 N N . HIS A 1 104 ? -15.066 -8.486 7.849 1.00 96.69 104 HIS A N 1
ATOM 791 C CA . HIS A 1 104 ? -14.869 -7.268 7.066 1.00 96.69 104 HIS A CA 1
ATOM 792 C C . HIS A 1 104 ? -15.485 -6.042 7.753 1.00 96.69 104 HIS A C 1
ATOM 794 O O . HIS A 1 104 ? -16.256 -6.151 8.710 1.00 96.69 104 HIS A O 1
ATOM 800 N N . THR A 1 105 ? -15.093 -4.867 7.275 1.00 97.75 105 THR A N 1
ATOM 801 C CA . THR A 1 105 ? -15.596 -3.560 7.705 1.00 97.75 105 THR A CA 1
ATOM 802 C C . THR A 1 105 ? -16.950 -3.240 7.048 1.00 97.75 105 THR A C 1
ATOM 804 O O . THR A 1 105 ? -17.234 -3.724 5.948 1.00 97.75 105 THR A O 1
ATOM 807 N N . PRO A 1 106 ? -17.793 -2.394 7.664 1.00 97.75 106 PRO A N 1
ATOM 808 C CA . PRO A 1 106 ? -18.946 -1.779 7.002 1.00 97.75 106 PRO A CA 1
ATOM 809 C C . PRO A 1 106 ? -18.623 -1.154 5.635 1.00 97.75 106 PRO A C 1
ATOM 811 O O . PRO A 1 106 ? -19.396 -1.321 4.693 1.00 97.75 106 PRO A O 1
ATOM 814 N N . PHE A 1 107 ? -17.458 -0.507 5.488 1.00 97.94 107 PHE A N 1
ATOM 815 C CA . PHE A 1 107 ? -17.007 0.072 4.215 1.00 97.94 107 PHE A CA 1
ATOM 816 C C . PHE A 1 107 ? -16.886 -0.972 3.104 1.00 97.94 107 PHE A C 1
ATOM 818 O O . PHE A 1 107 ? -17.342 -0.737 1.985 1.00 97.94 107 PHE A O 1
ATOM 825 N N . TYR A 1 108 ? -16.310 -2.139 3.412 1.00 97.38 108 TYR A N 1
ATOM 826 C CA . TYR A 1 108 ? -16.207 -3.237 2.454 1.00 97.38 108 TYR A CA 1
ATOM 827 C C . TYR A 1 108 ? -17.589 -3.651 1.944 1.00 97.38 108 TYR A C 1
ATOM 829 O O . TYR A 1 108 ? -17.801 -3.740 0.735 1.00 97.38 108 TYR A O 1
ATOM 837 N N . TRP A 1 109 ? -18.545 -3.859 2.851 1.00 96.81 109 TRP A N 1
ATOM 838 C CA . TRP A 1 109 ? -19.889 -4.295 2.477 1.00 96.81 109 TRP A CA 1
ATOM 839 C C . TRP A 1 109 ? -20.660 -3.223 1.712 1.00 96.81 109 TRP A C 1
ATOM 841 O O . TRP A 1 109 ? -21.328 -3.557 0.739 1.00 96.81 109 TRP A O 1
ATOM 851 N N . ALA A 1 110 ? -20.511 -1.948 2.075 1.00 96.31 110 ALA A N 1
ATOM 852 C CA . ALA A 1 110 ? -21.134 -0.846 1.346 1.00 96.31 110 ALA A CA 1
ATOM 853 C C . ALA A 1 110 ? -20.636 -0.766 -0.107 1.00 96.31 110 ALA A C 1
ATOM 855 O O . ALA A 1 110 ? -21.423 -0.528 -1.020 1.00 96.31 110 ALA A O 1
ATOM 856 N N . ILE A 1 111 ? -19.343 -1.023 -0.339 1.00 95.69 111 ILE A N 1
ATOM 857 C CA . ILE A 1 111 ? -18.765 -1.077 -1.688 1.00 95.69 111 ILE A CA 1
ATOM 858 C C . ILE A 1 111 ? -19.261 -2.318 -2.440 1.00 95.69 111 ILE A C 1
ATOM 860 O O . ILE A 1 111 ? -19.734 -2.197 -3.569 1.00 95.69 111 ILE A O 1
ATOM 864 N N . VAL A 1 112 ? -19.192 -3.509 -1.832 1.00 95.00 112 VAL A N 1
ATOM 865 C CA . VAL A 1 112 ? -19.598 -4.769 -2.485 1.00 95.00 112 VAL A CA 1
ATOM 866 C C . VAL A 1 112 ? -21.088 -4.779 -2.841 1.00 95.00 112 VAL A C 1
ATOM 868 O O . VAL A 1 112 ? -21.450 -5.274 -3.907 1.00 95.00 112 VAL A O 1
ATOM 871 N N . ASN A 1 113 ? -21.940 -4.204 -1.991 1.00 94.56 113 ASN A N 1
ATOM 872 C CA . ASN A 1 113 ? -23.393 -4.202 -2.168 1.00 94.56 113 ASN A CA 1
ATOM 873 C C . ASN A 1 113 ? -23.933 -2.975 -2.915 1.00 94.56 113 ASN A C 1
ATOM 875 O O . ASN A 1 113 ? -25.141 -2.886 -3.116 1.00 94.56 113 ASN A O 1
ATOM 879 N N . SER A 1 114 ? -23.070 -2.053 -3.357 1.00 92.25 114 SER A N 1
ATOM 880 C CA . SER A 1 114 ? -23.474 -0.838 -4.089 1.00 92.25 114 SER A CA 1
ATOM 881 C C . SER A 1 114 ? -24.285 -1.107 -5.369 1.00 92.25 114 SER A C 1
ATOM 883 O O . SER A 1 114 ? -24.964 -0.214 -5.869 1.00 92.25 114 SER A O 1
ATOM 885 N N . GLY A 1 115 ? -24.284 -2.352 -5.859 1.00 83.31 115 GLY A N 1
ATOM 886 C CA . GLY A 1 115 ? -25.055 -2.782 -7.019 1.00 83.31 115 GLY A CA 1
ATOM 887 C C . GLY A 1 115 ? -24.557 -2.164 -8.328 1.00 83.31 115 GLY A C 1
ATOM 888 O O . GLY A 1 115 ? -23.651 -1.337 -8.358 1.00 83.31 115 GLY A O 1
ATOM 889 N N . GLU A 1 116 ? -25.148 -2.594 -9.442 1.00 76.56 116 GLU A N 1
ATOM 890 C CA . GLU A 1 116 ? -24.942 -1.971 -10.763 1.00 76.56 116 GLU A CA 1
ATOM 891 C C . GLU A 1 116 ? -25.980 -0.863 -11.037 1.00 76.56 116 GLU A C 1
ATOM 893 O O . GLU A 1 116 ? -25.953 -0.215 -12.080 1.00 76.56 116 GLU A O 1
ATOM 898 N N . SER A 1 117 ? -26.928 -0.665 -10.115 1.00 63.78 117 SER A N 1
ATOM 899 C CA . SER A 1 117 ? -28.209 -0.006 -10.392 1.00 63.78 117 SER A CA 1
ATOM 900 C C . SER A 1 117 ? -28.210 1.517 -10.238 1.00 63.78 117 SER A C 1
ATOM 902 O O . SER A 1 117 ? -29.233 2.138 -10.517 1.00 63.78 117 SER A O 1
ATOM 904 N N . GLY A 1 118 ? -27.110 2.135 -9.802 1.00 69.62 118 GLY A N 1
ATOM 905 C CA . GLY A 1 118 ? -27.033 3.582 -9.613 1.00 69.62 118 GLY A CA 1
ATOM 906 C C . GLY A 1 118 ? -25.661 4.123 -9.984 1.00 69.62 118 GLY A C 1
ATOM 907 O O . GLY A 1 118 ? -24.653 3.649 -9.471 1.00 69.62 118 GLY A O 1
ATOM 908 N N . SER A 1 119 ? -25.631 5.117 -10.874 1.00 73.94 119 SER A N 1
ATOM 909 C CA . SER A 1 119 ? -24.467 5.990 -11.028 1.00 73.94 119 SER A CA 1
ATOM 910 C C . SER A 1 119 ? -24.322 6.805 -9.745 1.00 73.94 119 SER A C 1
ATOM 912 O O . SER A 1 119 ? -25.248 7.541 -9.389 1.00 73.94 119 SER A O 1
ATOM 914 N N . GLY A 1 120 ? -23.205 6.650 -9.045 1.00 89.94 120 GLY A N 1
ATOM 915 C CA . GLY A 1 120 ? -22.892 7.425 -7.848 1.00 89.94 120 GLY A CA 1
ATOM 916 C C . GLY A 1 120 ? -22.510 6.608 -6.615 1.00 89.94 120 GLY A C 1
ATOM 917 O O . GLY A 1 120 ? -22.627 5.384 -6.549 1.00 89.94 120 GLY A O 1
ATOM 918 N N . MET A 1 121 ? -22.011 7.326 -5.610 1.00 94.38 121 MET A N 1
ATOM 919 C CA . MET A 1 121 ? -21.584 6.760 -4.334 1.00 94.38 121 MET A CA 1
ATOM 920 C C . MET A 1 121 ? -22.809 6.449 -3.453 1.00 94.38 121 MET A C 1
ATOM 922 O O . MET A 1 121 ? -23.657 7.327 -3.287 1.00 94.38 121 MET A O 1
ATOM 926 N N . PRO A 1 122 ? -22.926 5.240 -2.864 1.00 95.19 122 PRO A N 1
ATOM 927 C CA . PRO A 1 122 ? -24.028 4.918 -1.960 1.00 95.19 122 PRO A CA 1
ATOM 928 C C . PRO A 1 122 ? -24.112 5.934 -0.811 1.00 95.19 122 PRO A C 1
ATOM 930 O O . PRO A 1 122 ? -23.086 6.159 -0.165 1.00 95.19 122 PRO A O 1
ATOM 933 N N . PRO A 1 123 ? -25.290 6.506 -0.491 1.00 96.19 123 PRO A N 1
ATOM 934 C CA . PRO A 1 123 ? -25.414 7.546 0.536 1.00 96.19 123 PRO A CA 1
ATOM 935 C C . PRO A 1 123 ? -24.830 7.143 1.894 1.00 96.19 123 PRO A C 1
ATOM 937 O O . PRO A 1 123 ? -24.158 7.936 2.547 1.00 96.19 123 PRO A O 1
ATOM 940 N N . LEU A 1 124 ? -25.002 5.877 2.291 1.00 97.06 124 LEU A N 1
ATOM 941 C CA . LEU A 1 124 ? -24.409 5.351 3.523 1.00 97.06 124 LEU A CA 1
ATOM 942 C C . LEU A 1 124 ? -22.873 5.330 3.477 1.00 97.06 124 LEU A C 1
ATOM 944 O O . LEU A 1 124 ? -22.234 5.615 4.485 1.00 97.06 124 LEU A O 1
ATOM 948 N N . LEU A 1 125 ? -22.271 5.025 2.321 1.00 97.00 125 LEU A N 1
ATOM 949 C CA . LEU A 1 125 ? -20.818 5.083 2.151 1.00 97.00 125 LEU A CA 1
ATOM 950 C C . LEU A 1 125 ? -20.307 6.524 2.258 1.00 97.00 125 LEU A C 1
ATOM 952 O O . LEU A 1 125 ? -19.295 6.734 2.920 1.00 97.00 125 LEU A O 1
ATOM 956 N N . VAL A 1 126 ? -21.021 7.496 1.671 1.00 96.81 126 VAL A N 1
ATOM 957 C CA . VAL A 1 126 ? -20.692 8.929 1.791 1.00 96.81 126 VAL A CA 1
ATOM 958 C C . VAL A 1 126 ? -20.636 9.338 3.259 1.00 96.81 126 VAL A C 1
ATOM 960 O O . VAL A 1 126 ? -19.600 9.788 3.731 1.00 96.81 126 VAL A O 1
ATOM 963 N N . GLN A 1 127 ? -21.702 9.069 4.015 1.00 97.69 127 GLN A N 1
ATOM 964 C CA . GLN A 1 127 ? -21.776 9.495 5.413 1.00 97.69 127 GLN A CA 1
ATOM 965 C C . GLN A 1 127 ? -20.737 8.809 6.309 1.00 97.69 127 GLN A C 1
ATOM 967 O O . GLN A 1 127 ? -20.195 9.437 7.215 1.00 97.69 127 GLN A O 1
ATOM 972 N N . MET A 1 128 ? -20.418 7.533 6.059 1.00 97.69 128 MET A N 1
ATOM 973 C CA . MET A 1 128 ? -19.335 6.856 6.783 1.00 97.69 128 MET A CA 1
ATOM 974 C C . MET A 1 128 ? -17.960 7.469 6.476 1.00 97.69 128 MET A C 1
ATOM 976 O O . MET A 1 128 ? -17.116 7.542 7.369 1.00 97.69 128 MET A O 1
ATOM 980 N N . LEU A 1 129 ? -17.719 7.893 5.229 1.00 97.12 129 LEU A N 1
ATOM 981 C CA . LEU A 1 129 ? -16.471 8.545 4.817 1.00 97.12 129 LEU A CA 1
ATOM 982 C C . LEU A 1 129 ? -16.355 9.978 5.339 1.00 97.12 129 LEU A C 1
ATOM 984 O O . LEU A 1 129 ? -15.247 10.394 5.667 1.00 97.12 129 LEU A O 1
ATOM 988 N N . ASP A 1 130 ? -17.466 10.706 5.437 1.00 96.75 130 ASP A N 1
ATOM 989 C CA . ASP A 1 130 ? -17.499 12.059 6.000 1.00 96.75 130 ASP A CA 1
ATOM 990 C C . ASP A 1 130 ? -17.233 12.041 7.509 1.00 96.75 130 ASP A C 1
ATOM 992 O O . ASP A 1 130 ? -16.492 12.877 8.016 1.00 96.75 130 ASP A O 1
ATOM 996 N N . MET A 1 131 ? -17.757 11.032 8.211 1.00 96.94 131 MET A N 1
ATOM 997 C CA . MET A 1 131 ? -17.494 10.809 9.639 1.00 96.94 131 MET A CA 1
ATOM 998 C C . MET A 1 131 ? -16.042 10.383 9.923 1.00 96.94 131 MET A C 1
ATOM 1000 O O . MET A 1 131 ? -15.520 10.587 11.021 1.00 96.94 131 MET A O 1
ATOM 1004 N N . CYS A 1 132 ? -15.370 9.759 8.951 1.00 96.88 132 CYS A N 1
ATOM 1005 C CA . CYS A 1 132 ? -13.971 9.357 9.078 1.00 96.88 132 CYS A CA 1
ATOM 1006 C C . CYS A 1 132 ? -13.051 10.379 8.398 1.00 96.88 132 CYS A C 1
ATOM 1008 O O . CYS A 1 132 ? -12.786 10.296 7.193 1.00 96.88 132 CYS A O 1
ATOM 1010 N N . GLU A 1 133 ? -12.498 11.312 9.181 1.00 91.56 133 GLU A N 1
ATOM 1011 C CA . GLU A 1 133 ? -11.466 12.241 8.694 1.00 91.56 133 GLU A CA 1
ATOM 1012 C C . GLU A 1 133 ? -10.322 11.469 8.015 1.00 91.56 133 GLU A C 1
ATOM 1014 O O . GLU A 1 133 ? -10.034 11.692 6.831 1.00 91.56 133 GLU A O 1
ATOM 1019 N N . GLU A 1 134 ? -9.780 10.476 8.729 1.00 95.00 134 GLU A N 1
ATOM 1020 C CA . GLU A 1 134 ? -8.749 9.553 8.263 1.00 95.00 134 GLU A CA 1
ATOM 1021 C C . GLU A 1 134 ? -9.191 8.090 8.421 1.00 95.00 134 GLU A C 1
ATOM 1023 O O . GLU A 1 134 ? -9.683 7.662 9.469 1.00 95.00 134 GLU A O 1
ATOM 1028 N N . LEU A 1 135 ? -8.979 7.297 7.368 1.00 97.12 135 LEU A N 1
ATOM 1029 C CA . LEU A 1 135 ? -9.172 5.850 7.408 1.00 97.12 135 LEU A CA 1
ATOM 1030 C C . LEU A 1 135 ? -7.884 5.170 7.867 1.00 97.12 135 LEU A C 1
ATOM 1032 O O . LEU A 1 135 ? -6.810 5.436 7.329 1.00 97.12 135 LEU A O 1
ATOM 1036 N N . ASN A 1 136 ? -7.976 4.223 8.793 1.00 96.00 136 ASN A N 1
ATOM 1037 C CA . ASN A 1 136 ? -6.836 3.410 9.189 1.00 96.00 136 ASN A CA 1
ATOM 1038 C C . ASN A 1 136 ? -6.394 2.475 8.048 1.00 96.00 136 ASN A C 1
ATOM 1040 O O . ASN A 1 136 ? -7.185 2.072 7.191 1.00 96.00 136 ASN A O 1
ATOM 1044 N N . GLU A 1 137 ? -5.114 2.100 8.048 1.00 94.19 137 GLU A N 1
ATOM 1045 C CA . GLU A 1 137 ? -4.507 1.273 6.996 1.00 94.19 137 GLU A CA 1
ATOM 1046 C C . GLU A 1 137 ? -5.285 -0.033 6.754 1.00 94.19 137 GLU A C 1
ATOM 1048 O O . GLU A 1 137 ? -5.508 -0.434 5.611 1.00 94.19 137 GLU A O 1
ATOM 1053 N N . GLN A 1 138 ? -5.766 -0.676 7.820 1.00 95.12 138 GLN A N 1
ATOM 1054 C CA . GLN A 1 138 ? -6.480 -1.945 7.715 1.00 95.12 138 GLN A CA 1
ATOM 1055 C C . GLN A 1 138 ? -7.838 -1.806 7.009 1.00 95.12 138 GLN A C 1
ATOM 1057 O O . GLN A 1 138 ? -8.208 -2.711 6.255 1.00 95.12 138 GLN A O 1
ATOM 1062 N N . THR A 1 139 ? -8.551 -0.700 7.229 1.00 96.94 139 THR A N 1
ATOM 1063 C CA . THR A 1 139 ? -9.816 -0.356 6.562 1.00 96.94 139 THR A CA 1
ATOM 1064 C C . THR A 1 139 ? -9.570 -0.009 5.109 1.00 96.94 139 THR A C 1
ATOM 1066 O O . THR A 1 139 ? -10.267 -0.523 4.241 1.00 96.94 139 THR A O 1
ATOM 1069 N N . GLN A 1 140 ? -8.526 0.772 4.818 1.00 95.94 140 GLN A N 1
ATOM 1070 C CA . GLN A 1 140 ? -8.157 1.084 3.439 1.00 95.94 140 GLN A CA 1
ATOM 1071 C C . GLN A 1 140 ? -7.851 -0.192 2.642 1.00 95.94 140 GLN A C 1
ATOM 1073 O O . GLN A 1 140 ? -8.360 -0.372 1.534 1.00 95.94 140 GLN A O 1
ATOM 1078 N N . ILE A 1 141 ? -7.080 -1.119 3.224 1.00 91.44 141 ILE A N 1
ATOM 1079 C CA . ILE A 1 141 ? -6.812 -2.435 2.628 1.00 91.44 141 ILE A CA 1
ATOM 1080 C C . ILE A 1 141 ? -8.123 -3.196 2.402 1.00 91.44 141 ILE A C 1
ATOM 1082 O O . ILE A 1 141 ? -8.321 -3.763 1.330 1.00 91.44 141 ILE A O 1
ATOM 1086 N N . ASP A 1 142 ? -9.027 -3.215 3.384 1.00 95.75 142 ASP A N 1
ATOM 1087 C CA . ASP A 1 142 ? -10.323 -3.897 3.280 1.00 95.75 142 ASP A CA 1
ATOM 1088 C C . ASP A 1 142 ? -11.193 -3.303 2.158 1.00 95.75 142 ASP A C 1
ATOM 1090 O O . ASP A 1 142 ? -11.756 -4.036 1.352 1.00 95.75 142 ASP A O 1
ATOM 1094 N N . MET A 1 143 ? -11.210 -1.981 2.003 1.00 96.31 143 MET A N 1
ATOM 1095 C CA . MET A 1 143 ? -11.880 -1.306 0.889 1.00 96.31 143 MET A CA 1
ATOM 1096 C C . MET A 1 143 ? -11.245 -1.652 -0.462 1.00 96.31 143 MET A C 1
ATOM 1098 O O . MET A 1 143 ? -11.958 -1.937 -1.422 1.00 96.31 143 MET A O 1
ATOM 1102 N N . ALA A 1 144 ? -9.913 -1.721 -0.551 1.00 93.00 144 ALA A N 1
ATOM 1103 C CA . ALA A 1 144 ? -9.230 -2.186 -1.761 1.00 93.00 144 ALA A CA 1
ATOM 1104 C C . ALA A 1 144 ? -9.618 -3.628 -2.131 1.00 93.00 144 ALA A C 1
ATOM 1106 O O . ALA A 1 144 ? -9.786 -3.949 -3.312 1.00 93.00 144 ALA A O 1
ATOM 1107 N N . TRP A 1 145 ? -9.821 -4.494 -1.131 1.00 91.81 145 TRP A N 1
ATOM 1108 C CA . TRP A 1 145 ? -10.376 -5.832 -1.343 1.00 91.81 145 TRP A CA 1
ATOM 1109 C C . TRP A 1 145 ? -11.810 -5.787 -1.865 1.00 91.81 145 TRP A C 1
ATOM 1111 O O . TRP A 1 145 ? -12.130 -6.547 -2.781 1.00 91.81 145 TRP A O 1
ATOM 1121 N N . ALA A 1 146 ? -12.649 -4.890 -1.349 1.00 95.19 146 ALA A N 1
ATOM 1122 C CA . ALA A 1 146 ? -14.013 -4.705 -1.835 1.00 95.19 146 ALA A CA 1
ATOM 1123 C C . ALA A 1 146 ? -14.036 -4.362 -3.332 1.00 95.19 146 ALA A C 1
ATOM 1125 O O . ALA A 1 146 ? -14.745 -5.009 -4.101 1.00 95.19 146 ALA A O 1
ATOM 1126 N N . PHE A 1 147 ? -13.159 -3.455 -3.777 1.00 94.50 147 PHE A N 1
ATOM 1127 C CA . PHE A 1 147 ? -13.009 -3.096 -5.194 1.00 94.50 147 PHE A CA 1
ATOM 1128 C C . PHE A 1 147 ? -12.476 -4.235 -6.082 1.00 94.50 147 PHE A C 1
ATOM 1130 O O . PHE A 1 147 ? -12.739 -4.283 -7.289 1.00 94.50 147 PHE A O 1
ATOM 1137 N N . CYS A 1 148 ? -11.746 -5.194 -5.503 1.00 90.50 148 CYS A N 1
ATOM 1138 C CA . CYS A 1 148 ? -11.365 -6.419 -6.209 1.00 90.50 148 CYS A CA 1
ATOM 1139 C C . CYS A 1 148 ? -12.549 -7.378 -6.381 1.00 90.50 148 CYS A C 1
ATOM 1141 O O . CYS A 1 148 ? -12.584 -8.153 -7.340 1.00 90.50 148 CYS A O 1
ATOM 1143 N N . VAL A 1 149 ? -13.496 -7.373 -5.440 1.00 91.00 149 VAL A N 1
ATOM 1144 C CA . VAL A 1 149 ? -14.699 -8.209 -5.494 1.00 91.00 149 VAL A CA 1
ATOM 1145 C C . VAL A 1 149 ? -15.722 -7.620 -6.456 1.00 91.00 149 VAL A C 1
ATOM 1147 O O . VAL A 1 149 ? -16.203 -8.373 -7.308 1.00 91.00 149 VAL A O 1
ATOM 1150 N N . GLN A 1 150 ? -15.975 -6.315 -6.336 1.00 91.12 150 GLN A N 1
ATOM 1151 C CA . GLN A 1 150 ? -16.910 -5.523 -7.126 1.00 91.12 150 GLN A CA 1
ATOM 1152 C C . GLN A 1 150 ? -16.160 -4.335 -7.745 1.00 91.12 150 GLN A C 1
ATOM 1154 O O . GLN A 1 150 ? -15.836 -3.362 -7.068 1.00 91.12 150 GLN A O 1
ATOM 1159 N N . SER A 1 151 ? -15.844 -4.422 -9.038 1.00 87.69 151 SER A N 1
ATOM 1160 C CA . SER A 1 151 ? -15.144 -3.342 -9.741 1.00 87.69 151 SER A CA 1
ATOM 1161 C C . SER A 1 151 ? -16.133 -2.239 -10.117 1.00 87.69 151 SER A C 1
ATOM 1163 O O . SER A 1 151 ? -16.817 -2.344 -11.130 1.00 87.69 151 SER A O 1
ATOM 1165 N N . ASN A 1 152 ? -16.204 -1.197 -9.291 1.00 90.00 152 ASN A N 1
ATOM 1166 C CA . ASN A 1 152 ? -16.940 0.030 -9.575 1.00 90.00 152 ASN A CA 1
ATOM 1167 C C . ASN A 1 152 ? -15.944 1.196 -9.614 1.00 90.00 152 ASN A C 1
ATOM 1169 O O . ASN A 1 152 ? -15.493 1.675 -8.570 1.00 90.00 152 ASN A O 1
ATOM 1173 N N . ASP A 1 153 ? -15.561 1.603 -10.827 1.00 88.12 153 ASP A N 1
ATOM 1174 C CA . ASP A 1 153 ? -14.550 2.644 -11.019 1.00 88.12 153 ASP A CA 1
ATOM 1175 C C . ASP A 1 153 ? -15.041 4.004 -10.515 1.00 88.12 153 ASP A C 1
ATOM 1177 O O . ASP A 1 153 ? -14.270 4.719 -9.894 1.00 88.12 153 ASP A O 1
ATOM 1181 N N . GLU A 1 154 ? -16.328 4.328 -10.658 1.00 90.62 154 GLU A N 1
ATOM 1182 C CA . GLU A 1 154 ? -16.892 5.594 -10.172 1.00 90.62 154 GLU A CA 1
ATOM 1183 C C . GLU A 1 154 ? -16.771 5.717 -8.647 1.00 90.62 154 GLU A C 1
ATOM 1185 O O . GLU A 1 154 ? -16.256 6.715 -8.137 1.00 90.62 154 GLU A O 1
ATOM 1190 N N . ILE A 1 155 ? -17.162 4.678 -7.902 1.00 93.94 155 ILE A N 1
ATOM 1191 C CA . ILE A 1 155 ? -16.989 4.661 -6.442 1.00 93.94 155 ILE A CA 1
ATOM 1192 C C . ILE A 1 155 ? -15.498 4.709 -6.094 1.00 93.94 155 ILE A C 1
ATOM 1194 O O . ILE A 1 155 ? -15.096 5.463 -5.211 1.00 93.94 155 ILE A O 1
ATOM 1198 N N . PHE A 1 156 ? -14.651 3.959 -6.804 1.00 93.94 156 PHE A N 1
ATOM 1199 C CA . PHE A 1 156 ? -13.211 3.984 -6.557 1.00 93.94 156 PHE A CA 1
ATOM 1200 C C . PHE A 1 156 ? -12.608 5.378 -6.769 1.00 93.94 156 PHE A C 1
ATOM 1202 O O . PHE A 1 156 ? -11.845 5.837 -5.921 1.00 93.94 156 PHE A O 1
ATOM 1209 N N . GLN A 1 157 ? -12.964 6.081 -7.849 1.00 90.75 157 GLN A N 1
ATOM 1210 C CA . GLN A 1 157 ? -12.454 7.423 -8.132 1.00 90.75 157 GLN A CA 1
ATOM 1211 C C . GLN A 1 157 ? -12.880 8.442 -7.065 1.00 90.75 157 GLN A C 1
ATOM 1213 O O . GLN A 1 157 ? -12.071 9.302 -6.720 1.00 90.75 157 GLN A O 1
ATOM 1218 N N . ASN A 1 158 ? -14.088 8.317 -6.505 1.00 92.50 158 ASN A N 1
ATOM 1219 C CA . ASN A 1 158 ? -14.560 9.170 -5.408 1.00 92.50 158 ASN A CA 1
ATOM 1220 C C . ASN A 1 158 ? -13.840 8.881 -4.081 1.00 92.50 158 ASN A C 1
ATOM 1222 O O . ASN A 1 158 ? -13.611 9.778 -3.276 1.00 92.50 158 ASN A O 1
ATOM 1226 N N . VAL A 1 159 ? -13.444 7.628 -3.857 1.00 94.56 159 VAL A N 1
ATOM 1227 C CA . VAL A 1 159 ? -12.882 7.181 -2.577 1.00 94.56 159 VAL A CA 1
ATOM 1228 C C . VAL A 1 159 ? -11.349 7.169 -2.566 1.00 94.56 159 VAL A C 1
ATOM 1230 O O . VAL A 1 159 ? -10.748 7.233 -1.497 1.00 94.56 159 VAL A O 1
ATOM 1233 N N . LYS A 1 160 ? -10.677 7.137 -3.727 1.00 92.06 160 LYS A N 1
ATOM 1234 C CA . LYS A 1 160 ? -9.210 6.973 -3.830 1.00 92.06 160 LYS A CA 1
ATOM 1235 C C . LYS A 1 160 ? -8.406 7.974 -2.994 1.00 92.06 160 LYS A C 1
ATOM 1237 O O . LYS A 1 160 ? -7.350 7.609 -2.485 1.00 92.06 160 LYS A O 1
ATOM 1242 N N . GLY A 1 161 ? -8.901 9.205 -2.819 1.00 90.56 161 GLY A N 1
ATOM 1243 C CA . GLY A 1 161 ? -8.244 10.237 -2.006 1.00 90.56 161 GLY A CA 1
ATOM 1244 C C . GLY A 1 161 ? -8.152 9.873 -0.520 1.00 90.56 161 GLY A C 1
ATOM 1245 O O . GLY A 1 161 ? -7.220 10.287 0.160 1.00 90.56 161 GLY A O 1
ATOM 1246 N N . LYS A 1 162 ? -9.067 9.027 -0.035 1.00 93.38 162 LYS A N 1
ATOM 1247 C CA . LYS A 1 162 ? -9.101 8.499 1.335 1.00 93.38 162 LYS A CA 1
ATOM 1248 C C . LYS A 1 162 ? -8.297 7.196 1.497 1.00 93.38 162 LYS A C 1
ATOM 1250 O O . LYS A 1 162 ? -8.281 6.630 2.586 1.00 93.38 162 LYS A O 1
ATOM 1255 N N . LEU A 1 163 ? -7.622 6.706 0.445 1.00 93.38 163 LEU A N 1
ATOM 1256 C CA . LEU A 1 163 ? -6.900 5.419 0.430 1.00 93.38 163 LEU A CA 1
ATOM 1257 C C . LEU A 1 163 ? -5.361 5.538 0.251 1.00 93.38 163 LEU A C 1
ATOM 1259 O O . LEU A 1 163 ? -4.788 4.791 -0.554 1.00 93.38 163 LEU A O 1
ATOM 1263 N N . PRO A 1 164 ? -4.644 6.426 0.970 1.00 91.12 164 PRO A N 1
ATOM 1264 C CA . PRO A 1 164 ? -3.210 6.652 0.756 1.00 91.12 164 PRO A CA 1
ATOM 1265 C C . PRO A 1 164 ? -2.311 5.429 1.022 1.00 91.12 164 PRO A C 1
ATOM 1267 O O . PRO A 1 164 ? -1.247 5.319 0.423 1.00 91.12 164 PRO A O 1
ATOM 1270 N N . ALA A 1 165 ? -2.698 4.479 1.874 1.00 83.50 165 ALA A N 1
ATOM 1271 C CA . ALA A 1 165 ? -1.927 3.256 2.124 1.00 83.50 165 ALA A CA 1
ATOM 1272 C C . ALA A 1 165 ? -2.023 2.244 0.965 1.00 83.50 165 ALA A C 1
ATOM 1274 O O . ALA A 1 165 ? -1.117 1.444 0.743 1.00 83.50 165 ALA A O 1
ATOM 1275 N N . VAL A 1 166 ? -3.120 2.284 0.205 1.00 82.69 166 VAL A N 1
ATOM 1276 C CA . VAL A 1 166 ? -3.391 1.389 -0.936 1.00 82.69 166 VAL A CA 1
ATOM 1277 C C . VAL A 1 166 ? -2.839 1.980 -2.224 1.00 82.69 166 VAL A C 1
ATOM 1279 O O . VAL A 1 166 ? -2.208 1.287 -3.020 1.00 82.69 166 VAL A O 1
ATOM 1282 N N . VAL A 1 167 ? -3.117 3.263 -2.425 1.00 82.12 167 VAL A N 1
ATOM 1283 C CA . VAL A 1 167 ? -2.831 4.026 -3.640 1.00 82.12 167 VAL A CA 1
ATOM 1284 C C . VAL A 1 167 ? -1.444 4.683 -3.545 1.00 82.12 167 VAL A C 1
ATOM 1286 O O . VAL A 1 167 ? -0.913 5.203 -4.520 1.00 82.12 167 VAL A O 1
ATOM 1289 N N . GLY A 1 168 ? -0.794 4.644 -2.381 1.00 79.00 168 GLY A N 1
ATOM 1290 C CA . GLY A 1 168 ? 0.280 5.584 -2.075 1.00 79.00 168 GLY A CA 1
ATOM 1291 C C . GLY A 1 168 ? -0.299 6.987 -1.876 1.00 79.00 168 GLY A C 1
ATOM 1292 O O . GLY A 1 168 ? -1.352 7.324 -2.421 1.00 79.00 168 GLY A O 1
ATOM 1293 N N . ALA A 1 169 ? 0.382 7.824 -1.093 1.00 65.69 169 ALA A N 1
ATOM 1294 C CA . ALA A 1 169 ? 0.049 9.242 -1.081 1.00 65.69 169 ALA A CA 1
ATOM 1295 C C . ALA A 1 169 ? 0.157 9.747 -2.532 1.00 65.69 169 ALA A C 1
ATOM 1297 O O . ALA A 1 169 ? 1.217 9.547 -3.144 1.00 65.69 169 ALA A O 1
ATOM 1298 N N . PRO A 1 170 ? -0.909 10.326 -3.120 1.00 61.50 170 PRO A N 1
ATOM 1299 C CA . PRO A 1 170 ? -0.776 10.953 -4.419 1.00 61.50 170 PRO A CA 1
ATOM 1300 C C . PRO A 1 170 ? 0.328 11.993 -4.264 1.00 61.50 170 PRO A C 1
ATOM 1302 O O . PRO A 1 170 ? 0.240 12.866 -3.402 1.00 61.50 170 PRO A O 1
ATOM 1305 N N . ALA A 1 171 ? 1.405 11.862 -5.040 1.00 65.25 171 ALA A N 1
ATOM 1306 C CA . ALA A 1 171 ? 2.327 12.975 -5.178 1.00 65.25 171 ALA A CA 1
ATOM 1307 C C . ALA A 1 171 ? 1.457 14.148 -5.626 1.00 65.25 171 ALA A C 1
ATOM 1309 O O . ALA A 1 171 ? 0.759 14.018 -6.636 1.00 65.25 171 ALA A O 1
ATOM 1310 N N . THR A 1 172 ? 1.410 15.214 -4.827 1.00 72.31 172 THR A N 1
ATOM 1311 C CA . THR A 1 172 ? 0.693 16.432 -5.188 1.00 72.31 172 THR A CA 1
ATOM 1312 C C . THR A 1 172 ? 1.248 16.859 -6.537 1.00 72.31 172 THR A C 1
ATOM 1314 O O . THR A 1 172 ? 2.416 17.223 -6.670 1.00 72.31 172 THR A O 1
ATOM 1317 N N . SER A 1 173 ? 0.454 16.644 -7.582 1.00 81.88 173 SER A N 1
ATOM 1318 C CA . SER A 1 173 ? 0.872 16.993 -8.927 1.00 81.88 173 SER A CA 1
ATOM 1319 C C . SER A 1 173 ? 0.818 18.501 -9.021 1.00 81.88 173 SER A C 1
ATOM 1321 O O . SER A 1 173 ? -0.168 19.101 -8.608 1.00 81.88 173 SER A O 1
ATOM 1323 N N . PHE A 1 174 ? 1.823 19.115 -9.635 1.00 86.19 174 PHE A N 1
ATOM 1324 C CA . PHE A 1 174 ? 1.805 20.553 -9.897 1.00 86.19 174 PHE A CA 1
ATOM 1325 C C . PHE A 1 174 ? 0.594 20.993 -10.752 1.00 86.19 174 PHE A C 1
ATOM 1327 O O . PHE A 1 174 ? 0.248 22.170 -10.816 1.00 86.19 174 PHE A O 1
ATOM 1334 N N . PHE A 1 175 ? -0.060 20.050 -11.434 1.00 85.31 175 PHE A N 1
ATOM 1335 C CA . PHE A 1 175 ? -1.181 20.285 -12.339 1.00 85.31 175 PHE A CA 1
ATOM 1336 C C . PHE A 1 175 ? -2.503 19.845 -11.698 1.00 85.31 175 PHE A C 1
ATOM 1338 O O . PHE A 1 175 ? -3.092 18.845 -12.126 1.00 85.31 175 PHE A O 1
ATOM 1345 N N . GLU A 1 176 ? -2.940 20.582 -10.676 1.00 81.81 176 GLU A N 1
ATOM 1346 C CA . GLU A 1 176 ? -4.149 20.272 -9.897 1.00 81.81 176 GLU A CA 1
ATOM 1347 C C . GLU A 1 176 ? -5.459 20.568 -10.638 1.00 81.81 176 GLU A C 1
ATOM 1349 O O . GLU A 1 176 ? -6.456 19.910 -10.348 1.00 81.81 176 GLU A O 1
ATOM 1354 N N . ASP A 1 177 ? -5.453 21.474 -11.626 1.00 84.44 177 ASP A N 1
ATOM 1355 C CA . ASP A 1 177 ? -6.665 21.869 -12.359 1.00 84.44 177 ASP A CA 1
ATOM 1356 C C . ASP A 1 177 ? -7.447 20.645 -12.876 1.00 84.44 177 ASP A C 1
ATOM 1358 O O . ASP A 1 177 ? -6.890 19.811 -13.599 1.00 84.44 177 ASP A O 1
ATOM 1362 N N . GLU A 1 178 ? -8.742 20.559 -12.547 1.00 70.62 178 GLU A N 1
ATOM 1363 C CA . GLU A 1 178 ? -9.600 19.404 -12.866 1.00 70.62 178 GLU A CA 1
ATOM 1364 C C . GLU A 1 178 ? -9.584 19.045 -14.358 1.00 70.62 178 GLU A C 1
ATOM 1366 O O . GLU A 1 178 ? -9.435 17.879 -14.718 1.00 70.62 178 GLU A O 1
ATOM 1371 N N . GLU A 1 179 ? -9.625 20.046 -15.245 1.00 77.31 179 GLU A N 1
ATOM 1372 C CA . GLU A 1 179 ? -9.579 19.853 -16.704 1.00 77.31 179 GLU A CA 1
ATOM 1373 C C . GLU A 1 179 ? -8.274 19.210 -17.199 1.00 77.31 179 GLU A C 1
ATOM 1375 O O . GLU A 1 179 ? -8.188 18.713 -18.324 1.00 77.31 179 GLU A O 1
ATOM 1380 N N . LYS A 1 180 ? -7.228 19.240 -16.372 1.00 80.12 180 LYS A N 1
ATOM 1381 C CA . LYS A 1 180 ? -5.910 18.700 -16.698 1.00 80.12 180 LYS A CA 1
ATOM 1382 C C . LYS A 1 180 ? -5.689 17.337 -16.065 1.00 80.12 180 LYS A C 1
ATOM 1384 O O . LYS A 1 180 ? -4.652 16.738 -16.363 1.00 80.12 180 LYS A O 1
ATOM 1389 N N . GLN A 1 181 ? -6.589 16.851 -15.209 1.00 86.25 181 GLN A N 1
ATOM 1390 C CA . GLN A 1 181 ? -6.410 15.572 -14.534 1.00 86.25 181 GLN A CA 1
ATOM 1391 C C . GLN A 1 181 ? -6.417 14.426 -15.547 1.00 86.25 181 GLN A C 1
ATOM 1393 O O . GLN A 1 181 ? -7.210 14.437 -16.491 1.00 86.25 181 GLN A O 1
ATOM 1398 N N . PRO A 1 182 ? -5.523 13.438 -15.404 1.00 90.25 182 PRO A N 1
ATOM 1399 C CA . PRO A 1 182 ? -5.546 12.306 -16.304 1.00 90.25 182 PRO A CA 1
ATOM 1400 C C . PRO A 1 182 ? -6.792 11.446 -16.073 1.00 90.25 182 PRO A C 1
ATOM 1402 O O . PRO A 1 182 ? -7.246 11.214 -14.955 1.00 90.25 182 PRO A O 1
ATOM 1405 N N . ILE A 1 183 ? -7.379 10.999 -17.173 1.00 90.56 183 ILE A N 1
ATOM 1406 C CA . ILE A 1 183 ? -8.661 10.312 -17.200 1.00 90.56 183 ILE A CA 1
ATOM 1407 C C . ILE A 1 183 ? -8.397 8.869 -17.587 1.00 90.56 183 ILE A C 1
ATOM 1409 O O . ILE A 1 183 ? -7.749 8.592 -18.593 1.00 90.56 183 ILE A O 1
ATOM 1413 N N . ILE A 1 184 ? -8.929 7.937 -16.808 1.00 91.12 184 ILE A N 1
ATOM 1414 C CA . ILE A 1 184 ? -8.954 6.524 -17.160 1.00 91.12 184 ILE A CA 1
ATOM 1415 C C . ILE A 1 184 ? -10.414 6.113 -17.282 1.00 91.12 184 ILE A C 1
ATOM 1417 O O . ILE A 1 184 ? -11.213 6.389 -16.398 1.00 91.12 184 ILE A O 1
ATOM 1421 N N . LYS A 1 185 ? -10.769 5.486 -18.403 1.00 91.62 185 LYS A N 1
ATOM 1422 C CA . LYS A 1 185 ? -12.109 4.958 -18.649 1.00 91.62 185 LYS A CA 1
ATOM 1423 C C . LYS A 1 185 ? -12.015 3.481 -18.967 1.00 91.62 185 LYS A C 1
ATOM 1425 O O . LYS A 1 185 ? -11.329 3.070 -19.905 1.00 91.62 185 LYS A O 1
ATOM 1430 N N . LEU A 1 186 ? -12.744 2.691 -18.197 1.00 89.88 186 LEU A N 1
ATOM 1431 C CA . LEU A 1 186 ? -12.965 1.287 -18.484 1.00 89.88 186 LEU A CA 1
ATOM 1432 C C . LEU A 1 186 ? -13.796 1.165 -19.771 1.00 89.88 186 LEU A C 1
ATOM 1434 O O . LEU A 1 186 ? -14.966 1.535 -19.784 1.00 89.88 186 LEU A O 1
ATOM 1438 N N . THR A 1 187 ? -13.200 0.675 -20.861 1.00 90.06 187 THR A N 1
ATOM 1439 C CA . THR A 1 187 ? -13.903 0.523 -22.148 1.00 90.06 187 THR A CA 1
ATOM 1440 C C . THR A 1 187 ? -14.577 -0.835 -22.260 1.00 90.06 187 THR A C 1
ATOM 1442 O O . THR A 1 187 ? -15.680 -0.941 -22.792 1.00 90.06 187 THR A O 1
ATOM 1445 N N . GLN A 1 188 ? -13.932 -1.886 -21.751 1.00 86.94 188 GLN A N 1
ATOM 1446 C CA . GLN A 1 188 ? -14.478 -3.236 -21.765 1.00 86.94 188 GLN A CA 1
ATOM 1447 C C . GLN A 1 188 ? -13.977 -4.035 -20.562 1.00 86.94 188 GLN A C 1
ATOM 1449 O O . GLN A 1 188 ? -12.778 -4.135 -20.321 1.00 86.94 188 GLN A O 1
ATOM 1454 N N . SER A 1 189 ? -14.893 -4.681 -19.846 1.00 83.75 189 SER A N 1
ATOM 1455 C CA . SER A 1 189 ? -14.569 -5.686 -18.834 1.00 83.75 189 SER A CA 1
ATOM 1456 C C . SER A 1 189 ? -15.331 -6.956 -19.174 1.00 83.75 189 SER A C 1
ATOM 1458 O O . SER A 1 189 ? -16.559 -6.955 -19.218 1.00 83.75 189 SER A O 1
ATOM 1460 N N . ASN A 1 190 ? -14.619 -8.033 -19.493 1.00 84.31 190 ASN A N 1
ATOM 1461 C CA . ASN A 1 190 ? -15.228 -9.332 -19.746 1.00 84.31 190 ASN A CA 1
ATOM 1462 C C . ASN A 1 190 ? -14.429 -10.443 -19.048 1.00 84.31 190 ASN A C 1
ATOM 1464 O O . ASN A 1 190 ? -13.341 -10.226 -18.518 1.00 84.31 190 ASN A O 1
ATOM 1468 N N . ALA A 1 191 ? -14.961 -11.666 -19.049 1.00 78.56 191 ALA A N 1
ATOM 1469 C CA . ALA A 1 191 ? -14.292 -12.801 -18.411 1.00 78.56 191 ALA A CA 1
ATOM 1470 C C . ALA A 1 191 ? -12.911 -13.131 -19.021 1.00 78.56 191 ALA A C 1
ATOM 1472 O O . ALA A 1 191 ? -12.103 -13.790 -18.370 1.00 78.56 191 ALA A O 1
ATOM 1473 N N . SER A 1 192 ? -12.646 -12.693 -20.259 1.00 81.62 192 SER A N 1
ATOM 1474 C CA . SER A 1 192 ? -11.399 -12.956 -20.991 1.00 81.62 192 SER A CA 1
ATOM 1475 C C . SER A 1 192 ? -10.339 -11.859 -20.845 1.00 81.62 192 SER A C 1
ATOM 1477 O O . SER A 1 192 ? -9.180 -12.074 -21.209 1.00 81.62 192 SER A O 1
ATOM 1479 N N . GLY A 1 193 ? -10.707 -10.692 -20.317 1.00 86.75 193 GLY A N 1
ATOM 1480 C CA . GLY A 1 193 ? -9.797 -9.570 -20.203 1.00 86.75 193 GLY A CA 1
ATOM 1481 C C . GLY A 1 193 ? -10.452 -8.235 -19.869 1.00 86.75 193 GLY A C 1
ATOM 1482 O O . GLY A 1 193 ? -11.664 -8.094 -19.717 1.00 86.75 193 GLY A O 1
ATOM 1483 N N . LEU A 1 194 ? -9.584 -7.245 -19.759 1.00 92.00 194 LEU A N 1
ATOM 1484 C CA . LEU A 1 194 ? -9.858 -5.873 -19.378 1.00 92.00 194 LEU A CA 1
ATOM 1485 C C . LEU A 1 194 ? -9.299 -4.967 -20.467 1.00 92.00 194 LEU A C 1
ATOM 1487 O O . LEU A 1 194 ? -8.146 -5.134 -20.844 1.00 92.00 194 LEU A O 1
ATOM 1491 N N . SER A 1 195 ? -10.085 -4.021 -20.958 1.00 93.94 195 SER A N 1
ATOM 1492 C CA . SER A 1 195 ? -9.631 -2.950 -21.837 1.00 93.94 195 SER A CA 1
ATOM 1493 C C . SER A 1 195 ? -9.962 -1.609 -21.198 1.00 93.94 195 SER A C 1
ATOM 1495 O O . SER A 1 195 ? -11.063 -1.403 -20.683 1.00 93.94 195 SER A O 1
ATOM 1497 N N . VAL A 1 196 ? -8.976 -0.724 -21.172 1.00 94.06 196 VAL A N 1
ATOM 1498 C CA . VAL A 1 196 ? -9.025 0.557 -20.477 1.00 94.06 196 VAL A CA 1
ATOM 1499 C C . VAL A 1 196 ? -8.423 1.608 -21.389 1.00 94.06 196 VAL A C 1
ATOM 1501 O O . VAL A 1 196 ? -7.253 1.504 -21.745 1.00 94.06 196 VAL A O 1
ATOM 1504 N N . SER A 1 197 ? -9.196 2.624 -21.754 1.00 94.88 197 SER A N 1
ATOM 1505 C CA . SER A 1 197 ? -8.664 3.811 -22.422 1.00 94.88 197 SER A CA 1
ATOM 1506 C C . SER A 1 197 ? -8.163 4.799 -21.377 1.00 94.88 197 SER A C 1
ATOM 1508 O O . SER A 1 197 ? -8.837 5.014 -20.369 1.00 94.88 197 SER A O 1
ATOM 1510 N N . PHE A 1 198 ? -7.022 5.425 -21.616 1.00 94.12 198 PHE A N 1
ATOM 1511 C CA . PHE A 1 198 ? -6.495 6.481 -20.764 1.00 94.12 198 PHE A CA 1
ATOM 1512 C C . PHE A 1 198 ? -6.189 7.730 -21.580 1.00 94.12 198 PHE A C 1
ATOM 1514 O O . PHE A 1 198 ? -5.905 7.666 -22.777 1.00 94.12 198 PHE A O 1
ATOM 1521 N N . ASP A 1 199 ? -6.236 8.865 -20.900 1.00 93.19 199 ASP A N 1
ATOM 1522 C CA . ASP A 1 199 ? -5.973 10.173 -21.458 1.00 93.19 199 ASP A CA 1
ATOM 1523 C C . ASP A 1 199 ? -5.200 11.024 -20.450 1.00 93.19 199 ASP A C 1
ATOM 1525 O O . ASP A 1 199 ? -5.683 11.264 -19.349 1.00 93.19 199 ASP A O 1
ATOM 1529 N N . ILE A 1 200 ? -3.983 11.451 -20.785 1.00 92.56 200 ILE A N 1
ATOM 1530 C CA . ILE A 1 200 ? -3.089 12.171 -19.872 1.00 92.56 200 ILE A CA 1
ATOM 1531 C C . ILE A 1 200 ? -2.763 13.551 -20.454 1.00 92.56 200 ILE A C 1
ATOM 1533 O O . ILE A 1 200 ? -1.827 13.676 -21.254 1.00 92.56 200 ILE A O 1
ATOM 1537 N N . PRO A 1 201 ? -3.505 14.605 -20.061 1.00 91.62 201 PRO A N 1
ATOM 1538 C CA . PRO A 1 201 ? -3.213 15.973 -20.468 1.00 91.62 201 PRO A CA 1
ATOM 1539 C C . PRO A 1 201 ? -1.842 16.412 -19.965 1.00 91.62 201 PRO A C 1
ATOM 1541 O O . PRO A 1 201 ? -1.461 16.116 -18.828 1.00 91.62 201 PRO A O 1
ATOM 1544 N N . LYS A 1 202 ? -1.106 17.148 -20.807 1.00 90.19 202 LYS A N 1
ATOM 1545 C CA . LYS A 1 202 ? 0.228 17.672 -20.476 1.00 90.19 202 LYS A CA 1
ATOM 1546 C C . LYS A 1 202 ? 1.189 16.602 -19.946 1.00 90.19 202 LYS A C 1
ATOM 1548 O O . LYS A 1 202 ? 1.975 16.867 -19.037 1.00 90.19 202 LYS A O 1
ATOM 1553 N N . PHE A 1 203 ? 1.132 15.391 -20.504 1.00 89.19 203 PHE A N 1
ATOM 1554 C CA . PHE A 1 203 ? 1.896 14.237 -20.018 1.00 89.19 203 PHE A CA 1
ATOM 1555 C C . PHE A 1 203 ? 3.380 14.562 -19.796 1.00 89.19 203 PHE A C 1
ATOM 1557 O O . PHE A 1 203 ? 3.939 14.228 -18.756 1.00 89.19 203 PHE A O 1
ATOM 1564 N N . PHE A 1 204 ? 4.015 15.269 -20.732 1.00 84.56 204 PHE A N 1
ATOM 1565 C CA . PHE A 1 204 ? 5.422 15.644 -20.591 1.00 84.56 204 PHE A CA 1
ATOM 1566 C C . PHE A 1 204 ? 5.692 16.681 -19.524 1.00 84.56 204 PHE A C 1
ATOM 1568 O O . PHE A 1 204 ? 6.673 16.535 -18.797 1.00 84.56 204 PHE A O 1
ATOM 1575 N N . ASP A 1 205 ? 4.843 17.697 -19.417 1.00 87.25 205 ASP A N 1
ATOM 1576 C CA . ASP A 1 205 ? 5.015 18.707 -18.383 1.00 87.25 205 ASP A CA 1
ATOM 1577 C C . ASP A 1 205 ? 4.928 18.017 -17.005 1.00 87.25 205 ASP A C 1
ATOM 1579 O O . ASP A 1 205 ? 5.786 18.242 -16.156 1.00 87.25 205 ASP A O 1
ATOM 1583 N N . ARG A 1 206 ? 4.008 17.052 -16.841 1.00 90.12 206 ARG A N 1
ATOM 1584 C CA . ARG A 1 206 ? 3.900 16.202 -15.643 1.00 90.12 206 ARG A CA 1
ATOM 1585 C C . ARG A 1 206 ? 5.136 15.329 -15.412 1.00 90.12 206 ARG A C 1
ATOM 1587 O O . ARG A 1 206 ? 5.706 15.356 -14.334 1.00 90.12 206 ARG A O 1
ATOM 1594 N N . ILE A 1 207 ? 5.620 14.594 -16.415 1.00 86.44 207 ILE A N 1
ATOM 1595 C CA . ILE A 1 207 ? 6.824 13.750 -16.267 1.00 86.44 207 ILE A CA 1
ATOM 1596 C C . ILE A 1 207 ? 8.064 14.573 -15.887 1.00 86.44 207 ILE A C 1
ATOM 1598 O O . ILE A 1 207 ? 8.906 14.103 -15.121 1.00 86.44 207 ILE A O 1
ATOM 1602 N N . VAL A 1 208 ? 8.203 15.789 -16.421 1.00 84.44 208 VAL A N 1
ATOM 1603 C CA . VAL A 1 208 ? 9.354 16.661 -16.150 1.00 84.44 208 VAL A CA 1
ATOM 1604 C C . VAL A 1 208 ? 9.256 17.315 -14.772 1.00 84.44 208 VAL A C 1
ATOM 1606 O O . VAL A 1 208 ? 10.257 17.327 -14.051 1.00 84.44 208 VAL A O 1
ATOM 1609 N N . VAL A 1 209 ? 8.084 17.852 -14.424 1.00 88.19 209 VAL A N 1
ATOM 1610 C CA . VAL A 1 209 ? 7.852 18.600 -13.180 1.00 88.19 209 VAL A CA 1
ATOM 1611 C C . VAL A 1 209 ? 7.627 17.651 -12.003 1.00 88.19 209 VAL A C 1
ATOM 1613 O O . VAL A 1 209 ? 8.365 17.719 -11.024 1.00 88.19 209 VAL A O 1
ATOM 1616 N N . ASP A 1 210 ? 6.701 16.701 -12.137 1.00 88.50 210 ASP A N 1
ATOM 1617 C CA . ASP A 1 210 ? 6.298 15.770 -11.071 1.00 88.50 210 ASP A CA 1
ATOM 1618 C C . ASP A 1 210 ? 7.209 14.526 -10.997 1.00 88.50 210 ASP A C 1
ATOM 1620 O O . ASP A 1 210 ? 7.023 13.652 -10.151 1.00 88.50 210 ASP A O 1
ATOM 1624 N N . LYS A 1 211 ? 8.198 14.408 -11.900 1.00 87.81 211 LYS A N 1
ATOM 1625 C CA . LYS A 1 211 ? 9.126 13.259 -12.035 1.00 87.81 211 LYS A CA 1
ATOM 1626 C C . LYS A 1 211 ? 8.450 11.912 -12.332 1.00 87.81 211 LYS A C 1
ATOM 1628 O O . LYS A 1 211 ? 9.124 10.880 -12.409 1.00 87.81 211 LYS A O 1
ATOM 1633 N N . GLY A 1 212 ? 7.141 11.908 -12.552 1.00 89.44 212 GLY A N 1
ATOM 1634 C CA . GLY A 1 212 ? 6.355 10.731 -12.870 1.00 89.44 212 GLY A CA 1
ATOM 1635 C C . GLY A 1 212 ? 4.867 11.047 -12.959 1.00 89.44 212 GLY A C 1
ATOM 1636 O O . GLY A 1 212 ? 4.409 12.084 -12.497 1.00 89.44 212 GLY A O 1
ATOM 1637 N N . VAL A 1 213 ? 4.103 10.133 -13.547 1.00 91.06 213 VAL A N 1
ATOM 1638 C CA . VAL A 1 213 ? 2.636 10.162 -13.539 1.00 91.06 213 VAL A CA 1
ATOM 1639 C C . VAL A 1 213 ? 2.155 8.794 -13.096 1.00 91.06 213 VAL A C 1
ATOM 1641 O O . VAL A 1 213 ? 2.574 7.800 -13.675 1.00 91.06 213 VAL A O 1
ATOM 1644 N N . SER A 1 214 ? 1.284 8.727 -12.094 1.00 91.75 214 SER A N 1
ATOM 1645 C CA . SER A 1 214 ? 0.706 7.469 -11.605 1.00 91.75 214 SER A CA 1
ATOM 1646 C C . SER A 1 214 ? -0.802 7.597 -11.565 1.00 91.75 214 SER A C 1
ATOM 1648 O O . SER A 1 214 ? -1.303 8.581 -11.029 1.00 91.75 214 SER A O 1
ATOM 1650 N N . HIS A 1 215 ? -1.522 6.639 -12.138 1.00 91.62 215 HIS A N 1
ATOM 1651 C CA . HIS A 1 215 ? -2.978 6.641 -12.204 1.00 91.62 215 HIS A CA 1
ATOM 1652 C C . HIS A 1 215 ? -3.558 5.286 -11.845 1.00 91.62 215 HIS A C 1
ATOM 1654 O O . HIS A 1 215 ? -3.166 4.267 -12.409 1.00 91.62 215 HIS A O 1
ATOM 1660 N N . TYR A 1 216 ? -4.523 5.299 -10.931 1.00 92.12 216 TYR A N 1
ATOM 1661 C CA . TYR A 1 216 ? -5.117 4.101 -10.359 1.00 92.12 216 TYR A CA 1
ATOM 1662 C C . TYR A 1 216 ? -6.513 3.863 -10.911 1.00 92.12 216 TYR A C 1
ATOM 1664 O O . TYR A 1 216 ? -7.281 4.805 -11.107 1.00 92.12 216 TYR A O 1
ATOM 1672 N N . PHE A 1 217 ? -6.834 2.596 -11.138 1.00 92.38 217 PHE A N 1
ATOM 1673 C CA . PHE A 1 217 ? -8.128 2.174 -11.658 1.00 92.38 217 PHE A CA 1
ATOM 1674 C C . PHE A 1 217 ? -8.460 0.755 -11.201 1.00 92.38 217 PHE A C 1
ATOM 1676 O O . PHE A 1 217 ? -7.579 -0.017 -10.809 1.00 92.38 217 PHE A O 1
ATOM 1683 N N . THR A 1 218 ? -9.739 0.395 -11.268 1.00 91.69 218 THR A N 1
ATOM 1684 C CA . THR A 1 218 ? -10.206 -0.961 -10.944 1.00 91.69 218 THR A CA 1
ATOM 1685 C C . THR A 1 218 ? -10.591 -1.716 -12.213 1.00 91.69 218 THR A C 1
ATOM 1687 O O . THR A 1 218 ? -11.103 -1.143 -13.171 1.00 91.69 218 THR A O 1
ATOM 1690 N N . GLY A 1 219 ? -10.308 -3.018 -12.266 1.00 90.19 219 GLY A N 1
ATOM 1691 C CA . GLY A 1 219 ? -10.647 -3.839 -13.428 1.00 90.19 219 GLY A CA 1
ATOM 1692 C C . GLY A 1 219 ? -10.133 -5.271 -13.331 1.00 90.19 219 GLY A C 1
ATOM 1693 O O . GLY A 1 219 ? -9.170 -5.551 -12.620 1.00 90.19 219 GLY A O 1
ATOM 1694 N N . ALA A 1 220 ? -10.778 -6.211 -14.032 1.00 87.81 220 ALA A N 1
ATOM 1695 C CA . ALA A 1 220 ? -10.447 -7.647 -13.983 1.00 87.81 220 ALA A CA 1
ATOM 1696 C C . ALA A 1 220 ? -10.320 -8.223 -12.550 1.00 87.81 220 ALA A C 1
ATOM 1698 O O . ALA A 1 220 ? -9.518 -9.132 -12.301 1.00 87.81 220 ALA A O 1
ATOM 1699 N N . GLY A 1 221 ? -11.108 -7.694 -11.606 1.00 87.69 221 GLY A N 1
ATOM 1700 C CA . GLY A 1 221 ? -11.073 -8.085 -10.197 1.00 87.69 221 GLY A CA 1
ATOM 1701 C C . GLY A 1 221 ? -9.778 -7.702 -9.476 1.00 87.69 221 GLY A C 1
ATOM 1702 O O . GLY A 1 221 ? -9.347 -8.434 -8.585 1.00 87.69 221 GLY A O 1
ATOM 1703 N N . GLY A 1 222 ? -9.129 -6.612 -9.884 1.00 89.56 222 GLY A N 1
ATOM 1704 C CA . GLY A 1 222 ? -7.938 -6.077 -9.235 1.00 89.56 222 GLY A CA 1
ATOM 1705 C C . GLY A 1 222 ? -7.883 -4.551 -9.240 1.00 89.56 222 GLY A C 1
ATOM 1706 O O . GLY A 1 222 ? -8.599 -3.894 -9.998 1.00 89.56 222 GLY A O 1
ATOM 1707 N N . VAL A 1 223 ? -7.015 -4.008 -8.385 1.00 90.31 223 VAL A N 1
ATOM 1708 C CA . VAL A 1 223 ? -6.649 -2.584 -8.353 1.00 90.31 223 VAL A CA 1
ATOM 1709 C C . VAL A 1 223 ? -5.326 -2.426 -9.087 1.00 90.31 223 VAL A C 1
ATOM 1711 O O . VAL A 1 223 ? -4.322 -3.047 -8.722 1.00 90.31 223 VAL A O 1
ATOM 1714 N N . TRP A 1 224 ? -5.333 -1.600 -10.123 1.00 92.06 224 TRP A N 1
ATOM 1715 C CA . TRP A 1 224 ? -4.214 -1.387 -11.028 1.00 92.06 224 TRP A CA 1
ATOM 1716 C C . TRP A 1 224 ? -3.685 0.035 -10.909 1.00 92.06 224 TRP A C 1
ATOM 1718 O O . TRP A 1 224 ? -4.426 0.956 -10.578 1.00 92.06 224 TRP A O 1
ATOM 1728 N N . CYS A 1 225 ? -2.408 0.212 -11.225 1.00 91.88 225 CYS A N 1
ATOM 1729 C CA . CYS A 1 225 ? -1.769 1.505 -11.392 1.00 91.88 225 CYS A CA 1
ATOM 1730 C C . CYS A 1 225 ? -1.008 1.526 -12.711 1.00 91.88 225 CYS A C 1
ATOM 1732 O O . CYS A 1 225 ? -0.106 0.712 -12.922 1.00 91.88 225 CYS A O 1
ATOM 1734 N N . LEU A 1 226 ? -1.366 2.458 -13.587 1.00 92.31 226 LEU A N 1
ATOM 1735 C CA . LEU A 1 226 ? -0.533 2.854 -14.707 1.00 92.31 226 LEU A CA 1
ATOM 1736 C C . LEU A 1 226 ? 0.416 3.942 -14.222 1.00 92.31 226 LEU A C 1
ATOM 1738 O O . LEU A 1 226 ? -0.008 5.049 -13.897 1.00 92.31 226 LEU A O 1
ATOM 1742 N N . ARG A 1 227 ? 1.702 3.630 -14.202 1.00 91.31 227 ARG A N 1
ATOM 1743 C CA . ARG A 1 227 ? 2.759 4.548 -13.809 1.00 91.31 227 ARG A CA 1
ATOM 1744 C C . ARG A 1 227 ? 3.666 4.834 -14.994 1.00 91.31 227 ARG A C 1
ATOM 1746 O O . ARG A 1 227 ? 3.982 3.942 -15.763 1.00 91.31 227 ARG A O 1
ATOM 1753 N N . ALA A 1 228 ? 4.102 6.069 -15.143 1.00 90.12 228 ALA A N 1
ATOM 1754 C CA . ALA A 1 228 ? 5.089 6.495 -16.116 1.00 90.12 228 ALA A CA 1
ATOM 1755 C C . ALA A 1 228 ? 6.193 7.245 -15.371 1.00 90.12 228 ALA A C 1
ATOM 1757 O O . ALA A 1 228 ? 5.907 8.191 -14.641 1.00 90.12 228 ALA A O 1
ATOM 1758 N N . VAL A 1 229 ? 7.443 6.805 -15.510 1.00 88.69 229 VAL A N 1
ATOM 1759 C CA . VAL A 1 229 ? 8.596 7.347 -14.768 1.00 88.69 229 VAL A CA 1
ATOM 1760 C C . VAL A 1 229 ? 9.836 7.483 -15.636 1.00 88.69 229 VAL A C 1
ATOM 1762 O O . VAL A 1 229 ? 10.005 6.765 -16.622 1.00 88.69 229 VAL A O 1
ATOM 1765 N N . ILE A 1 230 ? 10.737 8.380 -15.236 1.00 84.50 230 ILE A N 1
ATOM 1766 C CA . ILE A 1 230 ? 12.070 8.532 -15.828 1.00 84.50 230 ILE A CA 1
ATOM 1767 C C . ILE A 1 230 ? 13.011 7.503 -15.180 1.00 84.50 230 ILE A C 1
ATOM 1769 O O . ILE A 1 230 ? 13.194 7.515 -13.967 1.00 84.50 230 ILE A O 1
ATOM 1773 N N . VAL A 1 231 ? 13.599 6.599 -15.972 1.00 79.12 231 VAL A N 1
ATOM 1774 C CA . VAL A 1 231 ? 14.390 5.456 -15.461 1.00 79.12 231 VAL A CA 1
ATOM 1775 C C . VAL A 1 231 ? 15.855 5.809 -15.201 1.00 79.12 231 VAL A C 1
ATOM 1777 O O . VAL A 1 231 ? 16.506 5.134 -14.413 1.00 79.12 231 VAL A O 1
ATOM 1780 N N . ASN A 1 232 ? 16.382 6.879 -15.798 1.00 69.12 232 ASN A N 1
ATOM 1781 C CA . ASN A 1 232 ? 17.782 7.272 -15.642 1.00 69.12 232 ASN A CA 1
ATOM 1782 C C . ASN A 1 232 ? 17.909 8.803 -15.581 1.00 69.12 232 ASN A C 1
ATOM 1784 O O . ASN A 1 232 ? 17.946 9.455 -16.622 1.00 69.12 232 ASN A O 1
ATOM 1788 N N . ASP A 1 233 ? 18.006 9.371 -14.374 1.00 57.44 233 ASP A N 1
ATOM 1789 C CA . ASP A 1 233 ? 18.405 10.780 -14.149 1.00 57.44 233 ASP A CA 1
ATOM 1790 C C . ASP A 1 233 ? 19.890 10.876 -13.745 1.00 57.44 233 ASP A C 1
ATOM 1792 O O . ASP A 1 233 ? 20.322 11.759 -13.007 1.00 57.44 233 ASP A O 1
ATOM 1796 N N . THR A 1 234 ? 20.710 9.908 -14.169 1.00 58.84 234 THR A N 1
ATOM 1797 C CA . THR A 1 234 ? 22.154 9.986 -13.946 1.00 58.84 234 THR A CA 1
ATOM 1798 C C . THR A 1 234 ? 22.753 10.953 -14.960 1.00 58.84 234 THR A C 1
ATOM 1800 O O . THR A 1 234 ? 22.752 10.664 -16.157 1.00 58.84 234 THR A O 1
ATOM 1803 N N . LEU A 1 235 ? 23.329 12.056 -14.469 1.00 56.72 235 LEU A N 1
ATOM 1804 C CA . LEU A 1 235 ? 23.999 13.123 -15.236 1.00 56.72 235 LEU A CA 1
ATOM 1805 C C . LEU A 1 235 ? 25.013 12.636 -16.297 1.00 56.72 235 LEU A C 1
ATOM 1807 O O . LEU A 1 235 ? 25.405 13.403 -17.171 1.00 56.72 235 LEU A O 1
ATOM 1811 N N . SER A 1 236 ? 25.455 11.377 -16.237 1.00 65.81 236 SER A N 1
ATOM 1812 C CA . SER A 1 236 ? 26.465 10.791 -17.121 1.00 65.81 236 SER A CA 1
ATOM 1813 C C . SER A 1 236 ? 25.949 10.308 -18.484 1.00 65.81 236 SER A C 1
ATOM 1815 O O . SER A 1 236 ? 26.772 10.032 -19.358 1.00 65.81 236 SER A O 1
ATOM 1817 N N . LYS A 1 237 ? 24.628 10.209 -18.712 1.00 61.72 237 LYS A N 1
ATOM 1818 C CA . LYS A 1 237 ? 24.058 9.888 -20.034 1.00 61.72 237 LYS A CA 1
ATOM 1819 C C . LYS A 1 237 ? 22.904 10.836 -20.388 1.00 61.72 237 LYS A C 1
ATOM 1821 O O . LYS A 1 237 ? 21.897 10.835 -19.690 1.00 61.72 237 LYS A O 1
ATOM 1826 N N . PRO A 1 238 ? 22.987 11.591 -21.501 1.00 59.47 238 PRO A N 1
ATOM 1827 C CA . PRO A 1 238 ? 21.932 12.521 -21.915 1.00 59.47 238 PRO A CA 1
ATOM 1828 C C . PRO A 1 238 ? 20.665 11.830 -22.453 1.00 59.47 238 PRO A C 1
ATOM 1830 O O . PRO A 1 238 ? 19.683 12.504 -22.761 1.00 59.47 238 PRO A O 1
ATOM 1833 N N . SER A 1 239 ? 20.653 10.498 -22.584 1.00 63.66 239 SER A N 1
ATOM 1834 C CA . SER A 1 239 ? 19.464 9.760 -23.011 1.00 63.66 239 SER A CA 1
ATOM 1835 C C . SER A 1 239 ? 18.491 9.611 -21.842 1.00 63.66 239 SER A C 1
ATOM 1837 O O . SER A 1 239 ? 18.610 8.689 -21.033 1.00 63.66 239 SER A O 1
ATOM 1839 N N . ARG A 1 240 ? 17.509 10.514 -21.765 1.00 65.12 240 ARG A N 1
ATOM 1840 C CA . ARG A 1 240 ? 16.356 10.340 -20.878 1.00 65.12 240 ARG A CA 1
ATOM 1841 C C . ARG A 1 240 ? 15.543 9.146 -21.370 1.00 65.12 240 ARG A C 1
ATOM 1843 O O . ARG A 1 240 ? 14.901 9.212 -22.414 1.00 65.12 240 ARG A O 1
ATOM 1850 N N . GLU A 1 241 ? 15.601 8.051 -20.625 1.00 73.31 241 GLU A N 1
ATOM 1851 C CA . GLU A 1 241 ? 14.732 6.894 -20.829 1.00 73.31 241 GLU A CA 1
ATOM 1852 C C . GLU A 1 241 ? 13.516 7.017 -19.919 1.00 73.31 241 GLU A C 1
ATOM 1854 O O . GLU A 1 241 ? 13.653 7.328 -18.732 1.00 73.31 241 GLU A O 1
ATOM 1859 N N . TRP A 1 242 ? 12.333 6.746 -20.462 1.00 75.38 242 TRP A N 1
ATOM 1860 C CA . TRP A 1 242 ? 11.100 6.667 -19.687 1.00 75.38 242 TRP A CA 1
ATOM 1861 C C . TRP A 1 242 ? 10.526 5.255 -19.769 1.00 75.38 242 TRP A C 1
ATOM 1863 O O . TRP A 1 242 ? 10.706 4.539 -20.757 1.00 75.38 242 TRP A O 1
ATOM 1873 N N . CYS A 1 243 ? 9.830 4.842 -18.719 1.00 82.69 243 CYS A N 1
ATOM 1874 C CA . CYS A 1 243 ? 9.201 3.534 -18.625 1.00 82.69 243 CYS A CA 1
ATOM 1875 C C . CYS A 1 243 ? 7.759 3.696 -18.182 1.00 82.69 243 CYS A C 1
ATOM 1877 O O . CYS A 1 243 ? 7.476 4.451 -17.252 1.00 82.69 243 CYS A O 1
ATOM 1879 N N . PHE A 1 244 ? 6.876 2.948 -18.837 1.00 86.50 244 PHE A N 1
ATOM 1880 C CA . PHE A 1 244 ? 5.537 2.709 -18.339 1.00 86.50 244 PHE A CA 1
ATOM 1881 C C . PHE A 1 244 ? 5.578 1.450 -17.479 1.00 86.50 244 PHE A C 1
ATOM 1883 O O . PHE A 1 244 ? 6.169 0.444 -17.845 1.00 86.50 244 PHE A O 1
ATOM 1890 N N . GLU A 1 245 ? 4.989 1.499 -16.307 1.00 88.88 245 GLU A N 1
ATOM 1891 C CA . GLU A 1 245 ? 4.887 0.408 -15.360 1.00 88.88 245 GLU A CA 1
ATOM 1892 C C . GLU A 1 245 ? 3.403 0.181 -15.125 1.00 88.88 245 GLU A C 1
ATOM 1894 O O . GLU A 1 245 ? 2.710 1.059 -14.621 1.00 88.88 245 GLU A O 1
ATOM 1899 N N . LEU A 1 246 ? 2.903 -0.993 -15.501 1.00 89.69 246 LEU A N 1
ATOM 1900 C CA . LEU A 1 246 ? 1.564 -1.405 -15.100 1.00 89.69 246 LEU A CA 1
ATOM 1901 C C . LEU A 1 246 ? 1.689 -2.282 -13.855 1.00 89.69 246 LEU A C 1
ATOM 1903 O O . LEU A 1 246 ? 2.300 -3.353 -13.917 1.00 89.69 246 LEU A O 1
ATOM 1907 N N . VAL A 1 247 ? 1.140 -1.823 -12.731 1.00 88.19 247 VAL A N 1
ATOM 1908 C CA . VAL A 1 247 ? 1.243 -2.481 -11.423 1.00 88.19 247 VAL A CA 1
ATOM 1909 C C . VAL A 1 247 ? -0.126 -2.978 -10.971 1.00 88.19 247 VAL A C 1
ATOM 1911 O O . VAL A 1 247 ? -1.051 -2.186 -10.860 1.00 88.19 247 VAL A O 1
ATOM 1914 N N . GLU A 1 248 ? -0.266 -4.269 -10.670 1.00 89.00 248 GLU A N 1
ATOM 1915 C CA . GLU A 1 248 ? -1.446 -4.817 -9.980 1.00 89.00 248 GLU A CA 1
ATOM 1916 C C . GLU A 1 248 ? -1.161 -4.859 -8.471 1.00 89.00 248 GLU A C 1
ATOM 1918 O O . GLU A 1 248 ? -0.325 -5.644 -8.018 1.00 89.00 248 GLU A O 1
ATOM 1923 N N . PHE A 1 249 ? -1.826 -4.005 -7.691 1.00 83.06 249 PHE A N 1
ATOM 1924 C CA . PHE A 1 249 ? -1.645 -3.923 -6.237 1.00 83.06 249 PHE A CA 1
ATOM 1925 C C . PHE A 1 249 ? -2.443 -5.002 -5.503 1.00 83.06 249 PHE A C 1
ATOM 1927 O O . PHE A 1 249 ? -1.906 -5.716 -4.658 1.00 83.06 249 PHE A O 1
ATOM 1934 N N . TYR A 1 250 ? -3.715 -5.153 -5.872 1.00 83.25 250 TYR A N 1
ATOM 1935 C CA . TYR A 1 250 ? -4.648 -6.094 -5.256 1.00 83.25 250 TYR A CA 1
ATOM 1936 C C . TYR A 1 250 ? -5.343 -6.917 -6.334 1.00 83.25 250 TYR A C 1
ATOM 1938 O O . TYR A 1 250 ? -5.587 -6.426 -7.433 1.00 83.25 250 TYR A O 1
ATOM 1946 N N . SER A 1 251 ? -5.642 -8.182 -6.030 1.00 84.75 251 SER A N 1
ATOM 1947 C CA . SER A 1 251 ? -6.261 -9.109 -6.977 1.00 84.75 251 SER A CA 1
ATOM 1948 C C . SER A 1 251 ? -7.161 -10.092 -6.239 1.00 84.75 251 SER A C 1
ATOM 1950 O O . SER A 1 251 ? -6.705 -10.816 -5.356 1.00 84.75 251 SER A O 1
ATOM 1952 N N . LYS A 1 252 ? -8.420 -10.226 -6.660 1.00 82.88 252 LYS A N 1
ATOM 1953 C CA . LYS A 1 252 ? -9.354 -11.252 -6.161 1.00 82.88 252 LYS A CA 1
ATOM 1954 C C . LYS A 1 252 ? -8.765 -12.662 -6.274 1.00 82.88 252 LYS A C 1
ATOM 1956 O O . LYS A 1 252 ? -9.077 -13.553 -5.490 1.00 82.88 252 LYS A O 1
ATOM 1961 N N . ARG A 1 253 ? -7.887 -12.875 -7.259 1.00 72.81 253 ARG A N 1
ATOM 1962 C CA . ARG A 1 253 ? -7.344 -14.190 -7.626 1.00 72.81 253 ARG A CA 1
ATOM 1963 C C . ARG A 1 253 ? -6.153 -14.641 -6.788 1.00 72.81 253 ARG A C 1
ATOM 1965 O O . ARG A 1 253 ? -5.848 -15.831 -6.816 1.00 72.81 253 ARG A O 1
ATOM 1972 N N . THR A 1 254 ? -5.481 -13.744 -6.064 1.00 66.00 254 THR A N 1
ATOM 1973 C CA . THR A 1 254 ? -4.353 -14.115 -5.190 1.00 66.00 254 THR A CA 1
ATOM 1974 C C . THR A 1 254 ? -4.807 -14.721 -3.861 1.00 66.00 254 THR A C 1
ATOM 1976 O O . THR A 1 254 ? -3.979 -15.308 -3.173 1.00 66.00 254 THR A O 1
ATOM 1979 N N . ASN A 1 255 ? -6.100 -14.620 -3.523 1.00 54.91 255 ASN A N 1
ATOM 1980 C CA . ASN A 1 255 ? -6.641 -15.024 -2.220 1.00 54.91 255 ASN A CA 1
ATOM 1981 C C . ASN A 1 255 ? -7.640 -16.193 -2.277 1.00 54.91 255 ASN A C 1
ATOM 1983 O O . ASN A 1 255 ? -8.110 -16.669 -1.247 1.00 54.91 255 ASN A O 1
ATOM 1987 N N . VAL A 1 256 ? -7.966 -16.701 -3.470 1.00 50.78 256 VAL A N 1
ATOM 1988 C CA . VAL A 1 256 ? -8.706 -17.967 -3.561 1.00 50.78 256 VAL A CA 1
ATOM 1989 C C . VAL A 1 256 ? -7.768 -19.067 -3.058 1.00 50.78 256 VAL A C 1
ATOM 1991 O O . VAL A 1 256 ? -6.649 -19.164 -3.558 1.00 50.78 256 VAL A O 1
ATOM 1994 N N . GLN A 1 257 ? -8.232 -19.814 -2.046 1.00 46.47 257 GLN A N 1
ATOM 1995 C CA . GLN A 1 257 ? -7.609 -20.950 -1.342 1.00 46.47 257 GLN A CA 1
ATOM 1996 C C . GLN A 1 257 ? -6.520 -21.722 -2.115 1.00 46.47 257 GLN A C 1
ATOM 1998 O O . GLN A 1 257 ? -6.595 -21.797 -3.341 1.00 46.47 257 GLN A O 1
ATOM 2003 N N . PRO A 1 258 ? -5.560 -22.376 -1.412 1.00 44.94 258 PRO A N 1
ATOM 2004 C CA . PRO A 1 258 ? -4.470 -23.136 -2.027 1.00 44.94 258 PRO A CA 1
ATOM 2005 C C . PRO A 1 258 ? -4.994 -23.967 -3.192 1.00 44.94 258 PRO A C 1
ATOM 2007 O O . PRO A 1 258 ? -5.747 -24.924 -3.005 1.00 44.94 258 PRO A O 1
ATOM 2010 N N . ARG A 1 259 ? -4.649 -23.531 -4.410 1.00 52.69 259 ARG A N 1
ATOM 2011 C CA . ARG A 1 259 ? -5.139 -24.173 -5.623 1.00 52.69 259 ARG A CA 1
ATOM 2012 C C . ARG A 1 259 ? -4.762 -25.648 -5.567 1.00 52.69 259 ARG A C 1
ATOM 2014 O O . ARG A 1 259 ? -3.668 -25.998 -5.119 1.00 52.69 259 ARG A O 1
ATOM 2021 N N . VAL A 1 260 ? -5.673 -26.491 -6.045 1.00 55.62 260 VAL A N 1
ATOM 2022 C CA . VAL A 1 260 ? -5.446 -27.930 -6.196 1.00 55.62 260 VAL A CA 1
ATOM 2023 C C . VAL A 1 260 ? -4.074 -28.145 -6.856 1.00 55.62 260 VAL A C 1
ATOM 2025 O O . VAL A 1 260 ? -3.788 -27.483 -7.865 1.00 55.62 260 VAL A O 1
ATOM 2028 N N . PRO A 1 261 ? -3.209 -29.021 -6.307 1.00 54.09 261 PRO A N 1
ATOM 2029 C CA . PRO A 1 261 ? -1.923 -29.341 -6.915 1.00 54.09 261 PRO A CA 1
ATOM 2030 C C . PRO A 1 261 ? -2.117 -29.690 -8.397 1.00 54.09 261 PRO A C 1
ATOM 2032 O O . PRO A 1 261 ? -2.800 -30.658 -8.716 1.00 54.09 261 PRO A O 1
ATOM 2035 N N . GLY A 1 262 ? -1.563 -28.870 -9.296 1.00 64.44 262 GLY A N 1
ATOM 2036 C CA . GLY A 1 262 ? -1.707 -29.036 -10.750 1.00 64.44 262 GLY A CA 1
ATOM 2037 C C . GLY A 1 262 ? -2.291 -27.840 -11.509 1.00 64.44 262 GLY A C 1
ATOM 2038 O O . GLY A 1 262 ? -2.238 -27.834 -12.735 1.00 64.44 262 GLY A O 1
ATOM 2039 N N . SER A 1 263 ? -2.799 -26.795 -10.845 1.00 61.88 263 SER A N 1
ATOM 2040 C CA . SER A 1 263 ? -3.224 -25.585 -11.565 1.00 61.88 263 SER A CA 1
ATOM 2041 C C . SER A 1 263 ? -2.017 -24.823 -12.133 1.00 61.88 263 SER A C 1
ATOM 2043 O O . SER A 1 263 ? -1.118 -24.442 -11.377 1.00 61.88 263 SER A O 1
ATOM 2045 N N . HIS A 1 264 ? -2.005 -24.548 -13.437 1.00 67.88 264 HIS A N 1
ATOM 2046 C CA . HIS A 1 264 ? -0.942 -23.757 -14.056 1.00 67.88 264 HIS A CA 1
ATOM 2047 C C . HIS A 1 264 ? -0.949 -22.296 -13.561 1.00 67.88 264 HIS A C 1
ATOM 2049 O O . HIS A 1 264 ? -2.020 -21.744 -13.272 1.00 67.88 264 HIS A O 1
ATOM 2055 N N . PRO A 1 265 ? 0.232 -21.650 -13.454 1.00 69.31 265 PRO A N 1
ATOM 2056 C CA . PRO A 1 265 ? 0.303 -20.214 -13.228 1.00 69.31 265 PRO A CA 1
ATOM 2057 C C . PRO A 1 265 ? -0.426 -19.517 -14.373 1.00 69.31 265 PRO A C 1
ATOM 2059 O O . PRO A 1 265 ? -0.204 -19.814 -15.548 1.00 69.31 265 PRO A O 1
ATOM 2062 N N . MET A 1 266 ? -1.333 -18.619 -14.015 1.00 71.56 266 MET A N 1
ATOM 2063 C CA . MET A 1 266 ? -2.079 -17.854 -14.998 1.00 71.56 266 MET A CA 1
ATOM 2064 C C . MET A 1 266 ? -1.110 -16.879 -15.672 1.00 71.56 266 MET A C 1
ATOM 2066 O O . MET A 1 266 ? -0.261 -16.287 -15.007 1.00 71.56 266 MET A O 1
ATOM 2070 N N . VAL A 1 267 ? -1.177 -16.727 -16.987 1.00 81.50 267 VAL A N 1
ATOM 2071 C CA . VAL A 1 267 ? -0.367 -15.729 -17.689 1.00 81.50 267 VAL A CA 1
ATOM 2072 C C . VAL A 1 267 ? -1.324 -14.672 -18.199 1.00 81.50 267 VAL A C 1
ATOM 2074 O O . VAL A 1 267 ? -2.324 -14.998 -18.823 1.00 81.50 267 VAL A O 1
ATOM 2077 N N . ARG A 1 268 ? -1.055 -13.408 -17.900 1.00 85.31 268 ARG A N 1
ATOM 2078 C CA . ARG A 1 268 ? -1.764 -12.280 -18.489 1.00 85.31 268 ARG A CA 1
ATOM 2079 C C . ARG A 1 268 ? -0.903 -11.674 -19.578 1.00 85.31 268 ARG A C 1
ATOM 2081 O O . ARG A 1 268 ? 0.289 -11.461 -19.381 1.00 85.31 268 ARG A O 1
ATOM 2088 N N . GLN A 1 269 ? -1.499 -11.408 -20.721 1.00 88.38 269 GLN A N 1
ATOM 2089 C CA . GLN A 1 269 ? -0.884 -10.632 -21.784 1.00 88.38 269 GLN A CA 1
ATOM 2090 C C . GLN A 1 269 ? -1.400 -9.206 -21.663 1.00 88.38 269 GLN A C 1
ATOM 2092 O O . GLN A 1 269 ? -2.601 -8.992 -21.545 1.00 88.38 269 GLN A O 1
ATOM 2097 N N . VAL A 1 270 ? -0.488 -8.248 -21.622 1.00 88.31 270 VAL A N 1
ATOM 2098 C CA . VAL A 1 270 ? -0.780 -6.824 -21.530 1.00 88.31 270 VAL A CA 1
ATOM 2099 C C . VAL A 1 270 ? -0.382 -6.203 -22.859 1.00 88.31 270 VAL A C 1
ATOM 2101 O O . VAL A 1 270 ? 0.793 -6.191 -23.218 1.00 88.31 270 VAL A O 1
ATOM 2104 N N . ASP A 1 271 ? -1.367 -5.692 -23.578 1.00 88.50 271 ASP A N 1
ATOM 2105 C CA . ASP A 1 271 ? -1.188 -4.922 -24.798 1.00 88.50 271 ASP A CA 1
ATOM 2106 C C . ASP A 1 271 ? -1.395 -3.445 -24.437 1.00 88.50 271 ASP A C 1
ATOM 2108 O O . ASP A 1 271 ? -2.500 -3.053 -24.071 1.00 88.50 271 ASP A O 1
ATOM 2112 N N . LEU A 1 272 ? -0.345 -2.630 -24.493 1.00 88.31 272 LEU A N 1
ATOM 2113 C CA . LEU A 1 272 ? -0.429 -1.179 -24.324 1.00 88.31 272 LEU A CA 1
ATOM 2114 C C . LEU A 1 272 ? -0.334 -0.531 -25.700 1.00 88.31 272 LEU A C 1
ATOM 2116 O O . LEU A 1 272 ? 0.662 -0.684 -26.402 1.00 88.31 272 LEU A O 1
ATOM 2120 N N . VAL A 1 273 ? -1.378 0.185 -26.076 1.00 88.88 273 VAL A N 1
ATOM 2121 C CA . VAL A 1 273 ? -1.512 0.851 -27.361 1.00 88.88 273 VAL A CA 1
ATOM 2122 C C . VAL A 1 273 ? -1.550 2.350 -27.126 1.00 88.88 273 VAL A C 1
ATOM 2124 O O . VAL A 1 273 ? -2.327 2.801 -26.293 1.00 88.88 273 VAL A O 1
ATOM 2127 N N . PHE A 1 274 ? -0.734 3.119 -27.837 1.00 87.69 274 PHE A N 1
ATOM 2128 C CA . PHE A 1 274 ? -0.821 4.580 -27.822 1.00 87.69 274 PHE A CA 1
ATOM 2129 C C . PHE A 1 274 ? -1.466 5.085 -29.107 1.00 87.69 274 PHE A C 1
ATOM 2131 O O . PHE A 1 274 ? -1.093 4.641 -30.197 1.00 87.69 274 PHE A O 1
ATOM 2138 N N . ASP A 1 275 ? -2.382 6.038 -28.952 1.00 83.69 275 ASP A N 1
ATOM 2139 C CA . ASP A 1 275 ? -3.073 6.704 -30.048 1.00 83.69 275 ASP A CA 1
ATOM 2140 C C . ASP A 1 275 ? -2.381 8.040 -30.329 1.00 83.69 275 ASP A C 1
ATOM 2142 O O . ASP A 1 275 ? -2.402 8.944 -29.491 1.00 83.69 275 ASP A O 1
ATOM 2146 N N . ALA A 1 276 ? -1.781 8.199 -31.510 1.00 73.19 276 ALA A N 1
ATOM 2147 C CA . ALA A 1 276 ? -1.296 9.506 -31.947 1.00 73.19 276 ALA A CA 1
ATOM 2148 C C . ALA A 1 276 ? -1.544 9.763 -33.417 1.00 73.19 276 ALA A C 1
ATOM 2150 O O . ALA A 1 276 ? -0.947 9.120 -34.275 1.00 73.19 276 ALA A O 1
ATOM 2151 N N . GLU A 1 277 ? -2.395 10.753 -33.691 1.00 69.12 277 GLU A N 1
ATOM 2152 C CA . GLU A 1 277 ? -2.538 11.367 -35.016 1.00 69.12 277 GLU A CA 1
ATOM 2153 C C . GLU A 1 277 ? -2.667 10.329 -36.158 1.00 69.12 277 GLU A C 1
ATOM 2155 O O . GLU A 1 277 ? -2.071 10.460 -37.224 1.00 69.12 277 GLU A O 1
ATOM 2160 N N . GLY A 1 278 ? -3.424 9.249 -35.918 1.00 69.75 278 GLY A N 1
ATOM 2161 C CA . GLY A 1 278 ? -3.662 8.173 -36.892 1.00 69.75 278 GLY A CA 1
ATOM 2162 C C . GLY A 1 278 ? -2.611 7.055 -36.936 1.00 69.75 278 GLY A C 1
ATOM 2163 O O . GLY A 1 278 ? -2.765 6.122 -37.722 1.00 69.75 278 GLY A O 1
ATOM 2164 N N . HIS A 1 279 ? -1.580 7.104 -36.092 1.00 74.06 279 HIS A N 1
ATOM 2165 C CA . HIS A 1 279 ? -0.590 6.044 -35.920 1.00 74.06 279 HIS A CA 1
ATOM 2166 C C . HIS A 1 279 ? -0.799 5.327 -34.582 1.00 74.06 279 HIS A C 1
ATOM 2168 O O . HIS A 1 279 ? -0.852 5.946 -33.520 1.00 74.06 279 HIS A O 1
ATOM 2174 N N . GLU A 1 280 ? -0.903 4.002 -34.652 1.00 79.62 280 GLU A N 1
ATOM 2175 C CA . GLU A 1 280 ? -1.084 3.121 -33.500 1.00 79.62 280 GLU A CA 1
ATOM 2176 C C . GLU A 1 280 ? 0.265 2.461 -33.167 1.00 79.62 280 GLU A C 1
ATOM 2178 O O . GLU A 1 280 ? 0.767 1.647 -33.948 1.00 79.62 280 GLU A O 1
ATOM 2183 N N . ILE A 1 281 ? 0.869 2.785 -32.016 1.00 75.44 281 ILE A N 1
ATOM 2184 C CA . ILE A 1 281 ? 2.031 2.027 -31.521 1.00 75.44 281 ILE A CA 1
ATOM 2185 C C . ILE A 1 281 ? 1.562 0.993 -30.508 1.00 75.44 281 ILE A C 1
ATOM 2187 O O . ILE A 1 281 ? 0.985 1.339 -29.480 1.00 75.44 281 ILE A O 1
ATOM 2191 N N . LYS A 1 282 ? 1.897 -0.274 -30.770 1.00 80.75 282 LYS A N 1
ATOM 2192 C CA . LYS A 1 282 ? 1.588 -1.410 -29.897 1.00 80.75 282 LYS A CA 1
ATOM 2193 C C . LYS A 1 282 ? 2.816 -1.865 -29.127 1.00 80.75 282 LYS A C 1
ATOM 2195 O O . LYS A 1 282 ? 3.828 -2.241 -29.715 1.00 80.75 282 LYS A O 1
ATOM 2200 N N . PHE A 1 283 ? 2.673 -1.932 -27.816 1.00 80.12 283 PHE A N 1
ATOM 2201 C CA . PHE A 1 283 ? 3.605 -2.567 -26.902 1.00 80.12 283 PHE A CA 1
ATOM 2202 C C . PHE A 1 283 ? 2.960 -3.817 -26.326 1.00 80.12 283 PHE A C 1
ATOM 2204 O O . PHE A 1 283 ? 1.813 -3.793 -25.891 1.00 80.12 283 PHE A O 1
ATOM 2211 N N . ASN A 1 284 ? 3.708 -4.916 -26.322 1.00 79.19 284 ASN A N 1
ATOM 2212 C CA . ASN A 1 284 ? 3.269 -6.168 -25.730 1.00 79.19 284 ASN A CA 1
ATOM 2213 C C . ASN A 1 284 ? 4.155 -6.501 -24.531 1.00 79.19 284 ASN A C 1
ATOM 2215 O O . ASN A 1 284 ? 5.381 -6.520 -24.647 1.00 79.19 284 ASN A O 1
ATOM 2219 N N . GLY A 1 285 ? 3.535 -6.782 -23.394 1.00 78.50 285 GLY A N 1
ATOM 2220 C CA . GLY A 1 285 ? 4.178 -7.368 -22.231 1.00 78.50 285 GLY A CA 1
ATOM 2221 C C . GLY A 1 285 ? 3.419 -8.606 -21.779 1.00 78.50 285 GLY A C 1
ATOM 2222 O O . GLY A 1 285 ? 2.212 -8.726 -21.963 1.00 78.50 285 GLY A O 1
ATOM 2223 N N . THR A 1 286 ? 4.113 -9.538 -21.137 1.00 75.25 286 THR A N 1
ATOM 2224 C CA . THR A 1 286 ? 3.459 -10.686 -20.499 1.00 75.25 286 THR A CA 1
ATOM 2225 C C . THR A 1 286 ? 3.720 -10.667 -19.008 1.00 75.25 286 THR A C 1
ATOM 2227 O O . THR A 1 286 ? 4.869 -10.674 -18.567 1.00 75.25 286 THR A O 1
ATOM 2230 N N . PHE A 1 287 ? 2.645 -10.717 -18.239 1.00 70.81 287 PHE A N 1
ATOM 2231 C CA . PHE A 1 287 ? 2.644 -10.881 -16.804 1.00 70.81 287 PHE A CA 1
ATOM 2232 C C . PHE A 1 287 ? 2.441 -12.359 -16.457 1.00 70.81 287 PHE A C 1
ATOM 2234 O O . PHE A 1 287 ? 1.393 -12.940 -16.731 1.00 70.81 287 PHE A O 1
ATOM 2241 N N . LYS A 1 288 ? 3.422 -13.006 -15.827 1.00 66.31 288 LYS A N 1
ATOM 2242 C CA . LYS A 1 288 ? 3.217 -14.355 -15.279 1.00 66.31 288 LYS A CA 1
ATOM 2243 C C . LYS A 1 288 ? 2.708 -14.220 -13.847 1.00 66.31 288 LYS A C 1
ATOM 2245 O O . LYS A 1 288 ? 3.467 -13.844 -12.956 1.00 66.31 288 LYS A O 1
ATOM 2250 N N . GLN A 1 289 ? 1.436 -14.549 -13.612 1.00 61.38 289 GLN A N 1
ATOM 2251 C CA . GLN A 1 289 ? 0.865 -14.627 -12.269 1.00 61.38 289 GLN A CA 1
ATOM 2252 C C . GLN A 1 289 ? 1.475 -15.843 -11.563 1.00 61.38 289 GLN A C 1
ATOM 2254 O O . GLN A 1 289 ? 0.970 -16.963 -11.635 1.00 61.38 289 GLN A O 1
ATOM 2259 N N . GLY A 1 290 ? 2.592 -15.605 -10.872 1.00 53.62 290 GLY A N 1
ATOM 2260 C CA . GLY A 1 290 ? 3.144 -16.550 -9.909 1.00 53.62 290 GLY A CA 1
ATOM 2261 C C . GLY A 1 290 ? 2.113 -16.854 -8.820 1.00 53.62 290 GLY A C 1
ATOM 2262 O O . GLY A 1 290 ? 1.323 -15.983 -8.444 1.00 53.62 290 GLY A O 1
ATOM 2263 N N . ILE A 1 291 ? 2.116 -18.093 -8.327 1.00 49.94 291 ILE A N 1
ATOM 2264 C CA . ILE A 1 291 ? 1.120 -18.634 -7.385 1.00 49.94 291 ILE A CA 1
ATOM 2265 C C . ILE A 1 291 ? 1.215 -17.972 -5.990 1.00 49.94 291 ILE A C 1
ATOM 2267 O O . ILE A 1 291 ? 0.355 -18.201 -5.149 1.00 49.94 291 ILE A O 1
ATOM 2271 N N . ALA A 1 292 ? 2.197 -17.099 -5.730 1.00 45.41 292 ALA A N 1
ATOM 2272 C CA . ALA A 1 292 ? 2.400 -16.540 -4.399 1.00 45.41 292 ALA A CA 1
ATOM 2273 C C . ALA A 1 292 ? 2.803 -15.056 -4.361 1.00 45.41 292 ALA A C 1
ATOM 2275 O O . ALA A 1 292 ? 3.576 -14.587 -5.193 1.00 45.41 292 ALA A O 1
ATOM 2276 N N . ALA A 1 293 ? 2.307 -14.399 -3.305 1.00 44.22 293 ALA A N 1
ATOM 2277 C CA . ALA A 1 293 ? 2.720 -13.140 -2.673 1.00 44.22 293 ALA A CA 1
ATOM 2278 C C . ALA A 1 293 ? 1.880 -11.868 -2.917 1.00 44.22 293 ALA A C 1
ATOM 2280 O O . ALA A 1 293 ? 1.466 -11.556 -4.036 1.00 44.22 293 ALA A O 1
ATOM 2281 N N . GLN A 1 294 ? 1.722 -11.162 -1.784 1.00 44.78 294 GLN A N 1
ATOM 2282 C CA . GLN A 1 294 ? 1.098 -9.865 -1.470 1.00 44.78 294 GLN A CA 1
ATOM 2283 C C . GLN A 1 294 ? 1.926 -8.645 -1.937 1.00 44.78 294 GLN A C 1
ATOM 2285 O O . GLN A 1 294 ? 1.787 -7.556 -1.395 1.00 44.78 294 GLN A O 1
ATOM 2290 N N . VAL A 1 295 ? 2.856 -8.824 -2.879 1.00 45.09 295 VAL A N 1
ATOM 2291 C CA . VAL A 1 295 ? 3.688 -7.721 -3.387 1.00 45.09 295 VAL A CA 1
ATOM 2292 C C . VAL A 1 295 ? 3.003 -7.128 -4.619 1.00 45.09 295 VAL A C 1
ATOM 2294 O O . VAL A 1 295 ? 2.579 -7.920 -5.470 1.00 45.09 295 VAL A O 1
ATOM 2297 N N . PRO A 1 296 ? 2.924 -5.787 -4.750 1.00 54.50 296 PRO A N 1
ATOM 2298 C CA . PRO A 1 296 ? 2.470 -5.140 -5.973 1.00 54.50 296 PRO A CA 1
ATOM 2299 C C . PRO A 1 296 ? 3.229 -5.692 -7.180 1.00 54.50 296 PRO A C 1
ATOM 2301 O O . PRO A 1 296 ? 4.457 -5.795 -7.194 1.00 54.50 296 PRO A O 1
ATOM 2304 N N . ARG A 1 297 ? 2.478 -6.136 -8.180 1.00 67.88 297 ARG A N 1
ATOM 2305 C CA . ARG A 1 297 ? 2.985 -6.888 -9.324 1.00 67.88 297 ARG A CA 1
ATOM 2306 C C . ARG A 1 297 ? 3.220 -5.946 -10.490 1.00 67.88 297 ARG A C 1
ATOM 2308 O O . ARG A 1 297 ? 2.275 -5.596 -11.184 1.00 67.88 297 ARG A O 1
ATOM 2315 N N . THR A 1 298 ? 4.472 -5.566 -10.716 1.00 66.19 298 THR A N 1
ATOM 2316 C CA . THR A 1 298 ? 4.844 -4.622 -11.779 1.00 66.19 298 THR A CA 1
ATOM 2317 C C . THR A 1 298 ? 5.223 -5.336 -13.073 1.00 66.19 298 THR A C 1
ATOM 2319 O O . THR A 1 298 ? 6.086 -6.214 -13.078 1.00 66.19 298 THR A O 1
ATOM 2322 N N . THR A 1 299 ? 4.629 -4.919 -14.190 1.00 68.38 299 THR A N 1
ATOM 2323 C CA . THR A 1 299 ? 5.114 -5.217 -15.544 1.00 68.38 299 THR A CA 1
ATOM 2324 C C . THR A 1 299 ? 5.749 -3.948 -16.109 1.00 68.38 299 THR A C 1
ATOM 2326 O O . THR A 1 299 ? 5.015 -3.046 -16.522 1.00 68.38 299 THR A O 1
ATOM 2329 N N . PRO A 1 300 ? 7.091 -3.828 -16.108 1.00 71.38 300 PRO A N 1
ATOM 2330 C CA . PRO A 1 300 ? 7.753 -2.695 -16.734 1.00 71.38 300 PRO A CA 1
ATOM 2331 C C . PRO A 1 300 ? 7.681 -2.841 -18.258 1.00 71.38 300 PRO A C 1
ATOM 2333 O O . PRO A 1 300 ? 8.245 -3.764 -18.846 1.00 71.38 300 PRO A O 1
ATOM 2336 N N . LEU A 1 301 ? 6.989 -1.911 -18.896 1.00 67.25 301 LEU A N 1
ATOM 2337 C CA . LEU A 1 301 ? 6.959 -1.681 -20.333 1.00 67.25 301 LEU A CA 1
ATOM 2338 C C . LEU A 1 301 ? 7.951 -0.549 -20.639 1.00 67.25 301 LEU A C 1
ATOM 2340 O O . LEU A 1 301 ? 7.639 0.641 -20.552 1.00 67.25 301 LEU A O 1
ATOM 2344 N N . ARG A 1 302 ? 9.197 -0.927 -20.948 1.00 67.19 302 ARG A N 1
ATOM 2345 C CA . ARG A 1 302 ? 10.257 0.038 -21.271 1.00 67.19 302 ARG A CA 1
ATOM 2346 C C . ARG A 1 302 ? 10.118 0.538 -22.703 1.00 67.19 302 ARG A C 1
ATOM 2348 O O . ARG A 1 302 ? 10.094 -0.259 -23.638 1.00 67.19 302 ARG A O 1
ATOM 2355 N N . LEU A 1 303 ? 10.123 1.858 -22.863 1.00 62.28 303 LEU A N 1
ATOM 2356 C CA . LEU A 1 303 ? 10.228 2.517 -24.158 1.00 62.28 303 LEU A CA 1
ATOM 2357 C C . LEU A 1 303 ? 11.700 2.878 -24.398 1.00 62.28 303 LEU A C 1
ATOM 2359 O O . LEU A 1 303 ? 12.193 3.857 -23.842 1.00 62.28 303 LEU A O 1
ATOM 2363 N N . SER A 1 304 ? 12.433 2.088 -25.191 1.00 56.31 304 SER A N 1
ATOM 2364 C CA . SER A 1 304 ? 13.814 2.431 -25.562 1.00 56.31 304 SER A CA 1
ATOM 2365 C C . SER A 1 304 ? 13.851 3.383 -26.768 1.00 56.31 304 SER A C 1
ATOM 2367 O O . SER A 1 304 ? 13.192 3.196 -27.794 1.00 56.31 304 SER A O 1
ATOM 2369 N N . GLY A 1 305 ? 14.596 4.476 -26.599 1.00 48.75 305 GLY A N 1
ATOM 2370 C CA . GLY A 1 305 ? 14.496 5.697 -27.393 1.00 48.75 305 GLY A CA 1
ATOM 2371 C C . GLY A 1 305 ? 15.293 5.705 -28.694 1.00 48.75 305 GLY A C 1
ATOM 2372 O O . GLY A 1 305 ? 16.332 6.353 -28.787 1.00 48.75 305 GLY A O 1
ATOM 2373 N N . HIS A 1 306 ? 14.743 5.113 -29.747 1.00 47.41 306 HIS A N 1
ATOM 2374 C CA . HIS A 1 306 ? 14.962 5.667 -31.093 1.00 47.41 306 HIS A CA 1
ATOM 2375 C C . HIS A 1 306 ? 13.741 6.462 -31.574 1.00 47.41 306 HIS A C 1
ATOM 2377 O O . HIS A 1 306 ? 13.904 7.455 -32.269 1.00 47.41 306 HIS A O 1
ATOM 2383 N N . SER A 1 307 ? 12.533 6.122 -31.105 1.00 49.34 307 SER A N 1
ATOM 2384 C CA . SER A 1 307 ? 11.298 6.817 -31.501 1.00 49.34 307 SER A CA 1
ATOM 2385 C C . SER A 1 307 ? 10.944 8.047 -30.650 1.00 49.34 307 SER A C 1
ATOM 2387 O O . SER A 1 307 ? 10.096 8.831 -31.060 1.00 49.34 307 SER A O 1
ATOM 2389 N N . VAL A 1 308 ? 11.546 8.217 -29.465 1.00 51.38 308 VAL A N 1
ATOM 2390 C CA . VAL A 1 308 ? 11.149 9.262 -28.487 1.00 51.38 308 VAL A CA 1
ATOM 2391 C C . VAL A 1 308 ? 12.176 10.403 -28.390 1.00 51.38 308 VAL A C 1
ATOM 2393 O O . VAL A 1 308 ? 11.865 11.479 -27.888 1.00 51.38 308 VAL A O 1
ATOM 2396 N N . ALA A 1 309 ? 13.396 10.202 -28.904 1.00 46.66 309 ALA A N 1
ATOM 2397 C CA . ALA A 1 309 ? 14.495 11.166 -28.794 1.00 46.66 309 ALA A CA 1
ATOM 2398 C C . ALA A 1 309 ? 14.273 12.461 -29.607 1.00 46.66 309 ALA A C 1
ATOM 2400 O O . ALA A 1 309 ? 14.818 13.506 -29.261 1.00 46.66 309 ALA A O 1
ATOM 2401 N N . THR A 1 310 ? 13.437 12.439 -30.649 1.00 52.31 310 THR A N 1
ATOM 2402 C CA . THR A 1 310 ? 13.066 13.629 -31.436 1.00 52.31 310 THR A CA 1
ATOM 2403 C C . THR A 1 310 ? 11.812 14.296 -30.860 1.00 52.31 310 THR A C 1
ATOM 2405 O O . THR A 1 310 ? 10.752 14.327 -31.474 1.00 52.31 310 THR A O 1
ATOM 2408 N N . PHE A 1 311 ? 11.944 14.818 -29.639 1.00 52.84 311 PHE A N 1
ATOM 2409 C CA . PHE A 1 311 ? 10.873 15.368 -28.793 1.00 52.84 311 PHE A CA 1
ATOM 2410 C C . PHE A 1 311 ? 10.072 16.528 -29.418 1.00 52.84 311 PHE A C 1
ATOM 2412 O O . PHE A 1 311 ? 8.863 16.602 -29.236 1.00 52.84 311 PHE A O 1
ATOM 2419 N N . GLN A 1 312 ? 10.710 17.413 -30.194 1.00 49.19 312 GLN A N 1
ATOM 2420 C CA . GLN A 1 312 ? 10.026 18.535 -30.867 1.00 49.19 312 GLN A CA 1
ATOM 2421 C C . GLN A 1 312 ? 9.224 18.125 -32.113 1.00 49.19 312 GLN A C 1
ATOM 2423 O O . GLN A 1 312 ? 8.434 18.919 -32.609 1.00 49.19 312 GLN A O 1
ATOM 2428 N N . ALA A 1 313 ? 9.411 16.899 -32.605 1.00 55.34 313 ALA A N 1
ATOM 2429 C CA . ALA A 1 313 ? 8.702 16.347 -33.760 1.00 55.34 313 ALA A CA 1
ATOM 2430 C C . ALA A 1 313 ? 7.933 15.072 -33.383 1.00 55.34 313 ALA A C 1
ATOM 2432 O O . ALA A 1 313 ? 7.672 14.223 -34.232 1.00 55.34 313 ALA A O 1
ATOM 2433 N N . ASN A 1 314 ? 7.647 14.898 -32.091 1.00 61.38 314 ASN A N 1
ATOM 2434 C CA . ASN A 1 314 ? 7.019 13.694 -31.594 1.00 61.38 314 ASN A CA 1
ATOM 2435 C C . ASN A 1 314 ? 5.489 13.778 -31.806 1.00 61.38 314 ASN A C 1
ATOM 2437 O O . ASN A 1 314 ? 4.845 14.575 -31.114 1.00 61.38 314 ASN A O 1
ATOM 2441 N N . PRO A 1 315 ? 4.906 12.942 -32.692 1.00 59.53 315 PRO A N 1
ATOM 2442 C CA . PRO A 1 315 ? 3.473 12.963 -32.995 1.00 59.53 315 PRO A CA 1
ATOM 2443 C C . PRO A 1 315 ? 2.589 12.652 -31.773 1.00 59.53 315 PRO A C 1
ATOM 2445 O O . PRO A 1 315 ? 1.409 12.986 -31.750 1.00 59.53 315 PRO A O 1
ATOM 2448 N N . TYR A 1 316 ? 3.143 12.030 -30.721 1.00 59.97 316 TYR A N 1
ATOM 2449 C CA . TYR A 1 316 ? 2.402 11.630 -29.514 1.00 59.97 316 TYR A CA 1
ATOM 2450 C C . TYR A 1 316 ? 2.063 12.810 -28.587 1.00 59.97 316 TYR A C 1
ATOM 2452 O O . TYR A 1 316 ? 1.263 12.660 -27.668 1.00 59.97 316 TYR A O 1
ATOM 2460 N N . THR A 1 317 ? 2.665 13.981 -28.808 1.00 61.56 317 THR A N 1
ATOM 2461 C CA . THR A 1 317 ? 2.497 15.177 -27.958 1.00 61.56 317 THR A CA 1
ATOM 2462 C C . THR A 1 317 ? 2.460 16.486 -28.733 1.00 61.56 317 THR A C 1
ATOM 2464 O O . THR A 1 317 ? 2.397 17.550 -28.121 1.00 61.56 317 THR A O 1
ATOM 2467 N N . SER A 1 318 ? 2.534 16.419 -30.061 1.00 61.69 318 SER A N 1
ATOM 2468 C CA . SER A 1 318 ? 2.370 17.563 -30.958 1.00 61.69 318 SER A CA 1
ATOM 2469 C C . SER A 1 318 ? 0.941 18.089 -31.001 1.00 61.69 318 SER A C 1
ATOM 2471 O O . SER A 1 318 ? 0.738 19.199 -31.488 1.00 61.69 318 SER A O 1
ATOM 2473 N N . ASN A 1 319 ? -0.038 17.342 -30.476 1.00 72.88 319 ASN A N 1
ATOM 2474 C CA . ASN A 1 319 ? -1.390 17.867 -30.345 1.00 72.88 319 ASN A CA 1
ATOM 2475 C C . ASN A 1 319 ? -1.402 19.128 -29.465 1.00 72.88 319 ASN A C 1
ATOM 2477 O O . ASN A 1 319 ? -0.583 19.289 -28.557 1.00 72.88 319 ASN A O 1
ATOM 2481 N N . GLU A 1 320 ? -2.358 20.020 -29.728 1.00 74.31 320 GLU A N 1
ATOM 2482 C CA . GLU A 1 320 ? -2.455 21.335 -29.075 1.00 74.31 320 GLU A CA 1
ATOM 2483 C C . GLU A 1 320 ? -2.487 21.244 -27.535 1.00 74.31 320 GLU A C 1
ATOM 2485 O O . GLU A 1 320 ? -2.050 22.163 -26.845 1.00 74.31 320 GLU A O 1
ATOM 2490 N N . ASN A 1 321 ? -2.901 20.092 -26.992 1.00 78.31 321 ASN A N 1
ATOM 2491 C CA . ASN A 1 321 ? -3.042 19.845 -25.557 1.00 78.31 321 ASN A CA 1
ATOM 2492 C C . ASN A 1 321 ? -1.873 19.062 -24.925 1.00 78.31 321 ASN A C 1
ATOM 2494 O O . ASN A 1 321 ? -1.929 18.745 -23.731 1.00 78.31 321 ASN A O 1
ATOM 2498 N N . ARG A 1 322 ? -0.822 18.725 -25.693 1.00 86.06 322 ARG A N 1
ATOM 2499 C CA . ARG A 1 322 ? 0.312 17.869 -25.273 1.00 86.06 322 ARG A CA 1
ATOM 2500 C C . ARG A 1 322 ? -0.134 16.594 -24.551 1.00 86.06 322 ARG A C 1
ATOM 2502 O O . ARG A 1 322 ? 0.427 16.184 -23.531 1.00 86.06 322 ARG A O 1
ATOM 2509 N N . LYS A 1 323 ? -1.223 16.028 -25.047 1.00 88.88 323 LYS A N 1
ATOM 2510 C CA . LYS A 1 323 ? -2.021 14.994 -24.409 1.00 88.88 323 LYS A CA 1
ATOM 2511 C C . LYS A 1 323 ? -1.594 13.617 -24.902 1.00 88.88 323 LYS A C 1
ATOM 2513 O O . LYS A 1 323 ? -1.525 13.421 -26.111 1.00 88.88 323 LYS A O 1
ATOM 2518 N N . LEU A 1 324 ? -1.345 12.678 -23.993 1.00 90.19 324 LEU A N 1
ATOM 2519 C CA . LEU A 1 324 ? -1.052 11.287 -24.341 1.00 90.19 324 LEU A CA 1
ATOM 2520 C C . LEU A 1 324 ? -2.300 10.431 -24.129 1.00 90.19 324 LEU A C 1
ATOM 2522 O O . LEU A 1 324 ? -2.737 10.272 -22.991 1.00 90.19 324 LEU A O 1
ATOM 2526 N N . SER A 1 325 ? -2.833 9.850 -25.199 1.00 92.12 325 SER A N 1
ATOM 2527 C CA . SER A 1 325 ? -3.970 8.930 -25.123 1.00 92.12 325 SER A CA 1
ATOM 2528 C C . SER A 1 325 ? -3.567 7.524 -25.561 1.00 92.12 325 SER A C 1
ATOM 2530 O O . SER A 1 325 ? -2.608 7.331 -26.314 1.00 92.12 325 SER A O 1
ATOM 2532 N N . GLY A 1 326 ? -4.288 6.525 -25.073 1.00 92.38 326 GLY A N 1
ATOM 2533 C CA . GLY A 1 326 ? -4.058 5.147 -25.472 1.00 92.38 326 GLY A CA 1
ATOM 2534 C C . GLY A 1 326 ? -5.025 4.170 -24.830 1.00 92.38 326 GLY A C 1
ATOM 2535 O O . GLY A 1 326 ? -5.916 4.547 -24.071 1.00 92.38 326 GLY A O 1
ATOM 2536 N N . THR A 1 327 ? -4.826 2.891 -25.124 1.00 94.06 327 THR A N 1
ATOM 2537 C CA . THR A 1 327 ? -5.614 1.784 -24.593 1.00 94.06 327 THR A CA 1
ATOM 2538 C C . THR A 1 327 ? -4.705 0.713 -23.996 1.00 94.06 327 THR A C 1
ATOM 2540 O O . THR A 1 327 ? -3.749 0.264 -24.620 1.00 94.06 327 THR A O 1
ATOM 2543 N N . ILE A 1 328 ? -5.019 0.258 -22.788 1.00 93.44 328 ILE A N 1
ATOM 2544 C CA . ILE A 1 328 ? -4.410 -0.903 -22.140 1.00 93.44 328 ILE A CA 1
ATOM 2545 C C . ILE A 1 328 ? -5.387 -2.058 -22.255 1.00 93.44 328 ILE A C 1
ATOM 2547 O O . ILE A 1 328 ? -6.513 -1.958 -21.785 1.00 93.44 328 ILE A O 1
ATOM 2551 N N . THR A 1 329 ? -4.952 -3.173 -22.828 1.00 93.12 329 THR A N 1
ATOM 2552 C CA . THR A 1 329 ? -5.720 -4.415 -22.856 1.00 93.12 329 THR A CA 1
ATOM 2553 C C . THR A 1 329 ? -4.982 -5.502 -22.088 1.00 93.12 329 THR A C 1
ATOM 2555 O O . THR A 1 329 ? -3.905 -5.930 -22.481 1.00 93.12 329 THR A O 1
ATOM 2558 N N . VAL A 1 330 ? -5.563 -5.980 -20.995 1.00 91.38 330 VAL A N 1
ATOM 2559 C CA . VAL A 1 330 ? -5.066 -7.098 -20.193 1.00 91.38 330 VAL A CA 1
ATOM 2560 C C . VAL A 1 330 ? -5.901 -8.331 -20.519 1.00 91.38 330 VAL A C 1
ATOM 2562 O O . VAL A 1 330 ? -7.063 -8.410 -20.139 1.00 91.38 330 VAL A O 1
ATOM 2565 N N . LYS A 1 331 ? -5.326 -9.306 -21.220 1.00 91.25 331 LYS A N 1
ATOM 2566 C CA . LYS A 1 331 ? -5.975 -10.576 -21.568 1.00 91.25 331 LYS A CA 1
ATOM 2567 C C . LYS A 1 331 ? -5.473 -11.692 -20.678 1.00 91.25 331 LYS A C 1
ATOM 2569 O O . LYS A 1 331 ? -4.273 -11.845 -20.463 1.00 91.25 331 LYS A O 1
ATOM 2574 N N . ASP A 1 332 ? -6.393 -12.517 -20.215 1.00 87.56 332 ASP A N 1
ATOM 2575 C CA . ASP A 1 332 ? -6.072 -13.741 -19.503 1.00 87.56 332 ASP A CA 1
ATOM 2576 C C . ASP A 1 332 ? -5.713 -14.842 -20.513 1.00 87.56 332 ASP A C 1
ATOM 2578 O O . ASP A 1 332 ? -6.572 -15.401 -21.192 1.00 87.56 332 ASP A O 1
ATOM 2582 N N . VAL A 1 333 ? -4.427 -15.170 -20.621 1.00 85.75 333 VAL A N 1
ATOM 2583 C CA . VAL A 1 333 ? -3.938 -16.237 -21.495 1.00 85.75 333 VAL A CA 1
ATOM 2584 C C . VAL A 1 333 ? -3.877 -17.527 -20.689 1.00 85.75 333 VAL A C 1
ATOM 2586 O O . VAL A 1 333 ? -2.984 -17.751 -19.867 1.00 85.75 333 VAL A O 1
ATOM 2589 N N . THR A 1 334 ? -4.842 -18.409 -20.938 1.00 78.50 334 THR A N 1
ATOM 2590 C CA . THR A 1 334 ? -4.727 -19.795 -20.478 1.00 78.50 334 THR A CA 1
ATOM 2591 C C . THR A 1 334 ? -3.636 -20.450 -21.324 1.00 78.50 334 THR A C 1
ATOM 2593 O O . THR A 1 334 ? -3.789 -20.478 -22.546 1.00 78.50 334 THR A O 1
ATOM 2596 N N . PRO A 1 335 ? -2.525 -20.943 -20.744 1.00 69.62 335 PRO A N 1
ATOM 2597 C CA . PRO A 1 335 ? -1.506 -21.624 -21.527 1.00 69.62 335 PRO A CA 1
ATOM 2598 C C . PRO A 1 335 ? -2.144 -22.867 -22.150 1.00 69.62 335 PRO A C 1
ATOM 2600 O O . PRO A 1 335 ? -2.427 -23.844 -21.460 1.00 69.62 335 PRO A O 1
ATOM 2603 N N . TYR A 1 336 ? -2.425 -22.805 -23.450 1.00 59.09 336 TYR A N 1
ATOM 2604 C CA . TYR A 1 336 ? -2.957 -23.934 -24.194 1.00 59.09 336 TYR A CA 1
ATOM 2605 C C . TYR A 1 336 ? -1.831 -24.961 -24.299 1.00 59.09 336 TYR A C 1
ATOM 2607 O O . TYR A 1 336 ? -0.937 -24.841 -25.136 1.00 59.09 336 TYR A O 1
ATOM 2615 N N . ILE A 1 337 ? -1.823 -25.952 -23.409 1.00 56.44 337 ILE A N 1
ATOM 2616 C CA . ILE A 1 337 ? -1.000 -27.139 -23.613 1.00 56.44 337 ILE A CA 1
ATOM 2617 C C . ILE A 1 337 ? -1.661 -27.872 -24.776 1.00 56.44 337 ILE A C 1
ATOM 2619 O O . ILE A 1 337 ? -2.684 -28.528 -24.594 1.00 56.44 337 ILE A O 1
ATOM 2623 N N . GLN A 1 338 ? -1.115 -27.711 -25.983 1.00 42.56 338 GLN A N 1
ATOM 2624 C CA . GLN A 1 338 ? -1.444 -28.574 -27.113 1.00 42.56 338 GLN A CA 1
ATOM 2625 C C . GLN A 1 338 ? -1.101 -30.013 -26.712 1.00 42.56 338 GLN A C 1
ATOM 2627 O O . GLN A 1 338 ? 0.033 -30.465 -26.854 1.00 42.56 338 GLN A O 1
ATOM 2632 N N . ALA A 1 339 ? -2.084 -30.742 -26.189 1.00 46.44 339 ALA A N 1
ATOM 2633 C CA . ALA A 1 339 ? -2.069 -32.187 -26.287 1.00 46.44 339 ALA A CA 1
ATOM 2634 C C . ALA A 1 339 ? -2.085 -32.514 -27.788 1.00 46.44 339 ALA A C 1
ATOM 2636 O O . ALA A 1 339 ? -2.913 -31.982 -28.530 1.00 46.44 339 ALA A O 1
ATOM 2637 N N . ALA A 1 340 ? -1.119 -33.314 -28.242 1.00 35.97 340 ALA A N 1
ATOM 2638 C CA . ALA A 1 340 ? -0.993 -33.704 -29.642 1.00 35.97 340 ALA A CA 1
ATOM 2639 C C . ALA A 1 340 ? -2.343 -34.217 -30.191 1.00 35.97 340 ALA A C 1
ATOM 2641 O O . ALA A 1 340 ? -3.050 -34.934 -29.476 1.00 35.97 340 ALA A O 1
ATOM 2642 N N . PRO A 1 341 ? -2.720 -33.863 -31.432 1.00 40.03 341 PRO A N 1
ATOM 2643 C CA . PRO A 1 341 ? -4.034 -34.183 -31.968 1.00 40.03 341 PRO A CA 1
ATOM 2644 C C . PRO A 1 341 ? -4.187 -35.701 -32.113 1.00 40.03 341 PRO A C 1
ATOM 2646 O O . PRO A 1 341 ? -3.570 -36.318 -32.981 1.00 40.03 341 PRO A O 1
ATOM 2649 N N . GLN A 1 342 ? -5.028 -36.311 -31.276 1.00 43.00 342 GLN A N 1
ATOM 2650 C CA . GLN A 1 342 ? -5.608 -37.611 -31.598 1.00 43.00 342 GLN A CA 1
ATOM 2651 C C . GLN A 1 342 ? -6.659 -37.398 -32.693 1.00 43.00 342 GLN A C 1
ATOM 2653 O O . GLN A 1 342 ? -7.510 -36.515 -32.589 1.00 43.00 342 GLN A O 1
ATOM 2658 N N . GLN A 1 343 ? -6.539 -38.164 -33.778 1.00 33.00 343 GLN A N 1
ATOM 2659 C CA . GLN A 1 343 ? -7.399 -38.065 -34.956 1.00 33.00 343 GLN A CA 1
ATOM 2660 C C . GLN A 1 343 ? -8.884 -38.321 -34.624 1.00 33.00 343 GLN A C 1
ATOM 2662 O O . GLN A 1 343 ? -9.186 -39.114 -33.730 1.00 33.00 343 GLN A O 1
ATOM 2667 N N . PRO A 1 344 ? -9.819 -37.689 -35.357 1.00 40.44 344 PRO A N 1
ATOM 2668 C CA . PRO A 1 344 ? -11.245 -37.783 -35.075 1.00 40.44 344 PRO A CA 1
ATOM 2669 C C . PRO A 1 344 ? -11.820 -39.111 -35.583 1.00 40.44 344 PRO A C 1
ATOM 2671 O O . PRO A 1 344 ? -11.826 -39.376 -36.784 1.00 40.44 344 PRO A O 1
ATOM 2674 N N . ILE A 1 345 ? -12.365 -39.926 -34.677 1.00 39.84 345 ILE A N 1
ATOM 2675 C CA . ILE A 1 345 ? -13.299 -40.997 -35.045 1.00 39.84 345 ILE A CA 1
ATOM 2676 C C . ILE A 1 345 ? -14.689 -40.360 -35.149 1.00 39.84 345 ILE A C 1
ATOM 2678 O O . ILE A 1 345 ? -15.191 -39.769 -34.194 1.00 39.84 345 ILE A O 1
ATOM 2682 N N . GLN A 1 346 ? -15.266 -40.437 -36.349 1.00 37.75 346 GLN A N 1
ATOM 2683 C CA . GLN A 1 346 ? -16.586 -39.919 -36.700 1.00 37.75 346 GLN A CA 1
ATOM 2684 C C . GLN A 1 346 ? -17.704 -40.559 -35.866 1.00 37.75 346 GLN A C 1
ATOM 2686 O O . GLN A 1 346 ? -17.697 -41.756 -35.586 1.00 37.75 346 GLN A O 1
ATOM 2691 N N . ALA A 1 347 ? -18.685 -39.729 -35.513 1.00 48.78 347 ALA A N 1
ATOM 2692 C CA . ALA A 1 347 ? -19.880 -40.094 -34.770 1.00 48.78 347 ALA A CA 1
ATOM 2693 C C . ALA A 1 347 ? -20.929 -40.811 -35.644 1.00 48.78 347 ALA A C 1
ATOM 2695 O O . ALA A 1 347 ? -21.218 -40.384 -36.760 1.00 48.78 347 ALA A O 1
ATOM 2696 N N . ALA A 1 348 ? -21.560 -41.838 -35.068 1.00 30.83 348 ALA A N 1
ATOM 2697 C CA . ALA A 1 348 ? -22.869 -42.381 -35.440 1.00 30.83 348 ALA A CA 1
ATOM 2698 C C . ALA A 1 348 ? -23.663 -42.677 -34.139 1.00 30.83 348 ALA A C 1
ATOM 2700 O O . ALA A 1 348 ? -23.052 -42.764 -33.071 1.00 30.83 348 ALA A O 1
ATOM 2701 N N . PRO A 1 349 ? -25.008 -42.722 -34.183 1.00 44.16 349 PRO A N 1
ATOM 2702 C CA . PRO A 1 349 ? -25.852 -42.103 -33.165 1.00 44.16 349 PRO A CA 1
ATOM 2703 C C . PRO A 1 349 ? -26.207 -42.997 -31.971 1.00 44.16 349 PRO A C 1
ATOM 2705 O O . PRO A 1 349 ? -26.137 -44.220 -32.011 1.00 44.16 349 PRO A O 1
ATOM 2708 N N . GLN A 1 350 ? -26.621 -42.295 -30.916 1.00 44.69 350 GLN A N 1
ATOM 2709 C CA . GLN A 1 350 ? -27.084 -42.737 -29.604 1.00 44.69 350 GLN A CA 1
ATOM 2710 C C . GLN A 1 350 ? -27.738 -44.130 -29.556 1.00 44.69 350 GLN A C 1
ATOM 2712 O O . GLN A 1 350 ? -28.878 -44.319 -29.972 1.00 44.69 350 GLN A O 1
ATOM 2717 N N . ALA A 1 351 ? -27.052 -45.062 -28.898 1.00 34.25 351 ALA A N 1
ATOM 2718 C CA . ALA A 1 351 ? -27.666 -46.161 -28.166 1.00 34.25 351 ALA A CA 1
ATOM 2719 C C . ALA A 1 351 ? -26.819 -46.431 -26.915 1.00 34.25 351 ALA A C 1
ATOM 2721 O O . ALA A 1 351 ? -25.592 -46.382 -26.963 1.00 34.25 351 ALA A O 1
ATOM 2722 N N . GLN A 1 352 ? -27.497 -46.633 -25.787 1.00 43.62 352 GLN A N 1
ATOM 2723 C CA . GLN A 1 352 ? -26.944 -46.826 -24.445 1.00 43.62 352 GLN A CA 1
ATOM 2724 C C . GLN A 1 352 ? -25.742 -47.793 -24.447 1.00 43.62 352 GLN A C 1
ATOM 2726 O O . GLN A 1 352 ? -25.884 -48.952 -24.832 1.00 43.62 352 GLN A O 1
ATOM 2731 N N . ILE A 1 353 ? -24.564 -47.325 -24.010 1.00 30.78 353 ILE A N 1
ATOM 2732 C CA . ILE A 1 353 ? -23.353 -48.154 -23.903 1.00 30.78 353 ILE A CA 1
ATOM 2733 C C . ILE A 1 353 ? -23.144 -48.589 -22.438 1.00 30.78 353 ILE A C 1
ATOM 2735 O O . ILE A 1 353 ? -23.112 -47.732 -21.552 1.00 30.78 353 ILE A O 1
ATOM 2739 N N . PRO A 1 354 ? -22.955 -49.895 -22.170 1.00 38.28 354 PRO A N 1
ATOM 2740 C CA . PRO A 1 354 ? -22.501 -50.422 -20.885 1.00 38.28 354 PRO A CA 1
ATOM 2741 C C . PRO A 1 354 ? -21.041 -50.037 -20.613 1.00 38.28 354 PRO A C 1
ATOM 2743 O O . PRO A 1 354 ? -20.213 -50.054 -21.521 1.00 38.28 354 PRO A O 1
ATOM 2746 N N . ILE A 1 355 ? -20.711 -49.759 -19.350 1.00 36.03 355 ILE A N 1
ATOM 2747 C CA . ILE A 1 355 ? -19.348 -49.504 -18.855 1.00 36.03 355 ILE A CA 1
ATOM 2748 C C . ILE A 1 355 ? -18.393 -50.598 -19.376 1.00 36.03 355 ILE A C 1
ATOM 2750 O O . ILE A 1 355 ? -18.450 -51.746 -18.938 1.00 36.03 355 ILE A O 1
ATOM 2754 N N . GLN A 1 356 ? -17.526 -50.251 -20.335 1.00 40.69 356 GLN A N 1
ATOM 2755 C CA . GLN A 1 356 ? -16.521 -51.163 -20.882 1.00 40.69 356 GLN A CA 1
ATOM 2756 C C . GLN A 1 356 ? -15.301 -51.253 -19.954 1.00 40.69 356 GLN A C 1
ATOM 2758 O O . GLN A 1 356 ? -14.697 -50.249 -19.579 1.00 40.69 356 GLN A O 1
ATOM 2763 N N . ALA A 1 357 ? -14.892 -52.485 -19.650 1.00 48.06 357 ALA A N 1
ATOM 2764 C CA . ALA A 1 357 ? -13.807 -52.877 -18.748 1.00 48.06 357 ALA A CA 1
ATOM 2765 C C . ALA A 1 357 ? -12.365 -52.554 -19.235 1.00 48.06 357 ALA A C 1
ATOM 2767 O O . ALA A 1 357 ? -11.418 -53.234 -18.850 1.00 48.06 357 ALA A O 1
ATOM 2768 N N . GLY A 1 358 ? -12.169 -51.533 -20.079 1.00 48.38 358 GLY A N 1
ATOM 2769 C CA . GLY A 1 358 ? -10.883 -51.239 -20.737 1.00 48.38 358 GLY A CA 1
ATOM 2770 C C . GLY A 1 358 ? -10.007 -50.152 -20.092 1.00 48.38 358 GLY A C 1
ATOM 2771 O O . GLY A 1 358 ? -8.811 -50.104 -20.364 1.00 48.38 358 GLY A O 1
ATOM 2772 N N . GLN A 1 359 ? -10.552 -49.286 -19.228 1.00 51.84 359 GLN A N 1
ATOM 2773 C CA . GLN A 1 359 ? -9.814 -48.128 -18.677 1.00 51.84 359 GLN A CA 1
ATOM 2774 C C . GLN A 1 359 ? -9.017 -48.422 -17.391 1.00 51.84 359 GLN A C 1
ATOM 2776 O O . GLN A 1 359 ? -8.173 -47.621 -16.990 1.00 51.84 359 GLN A O 1
ATOM 2781 N N . GLY A 1 360 ? -9.218 -49.585 -16.763 1.00 58.59 360 GLY A N 1
ATOM 2782 C CA . GLY A 1 360 ? -8.512 -49.951 -15.527 1.00 58.59 360 GLY A CA 1
ATOM 2783 C C . GLY A 1 360 ? -7.005 -50.168 -15.715 1.00 58.59 360 GLY A C 1
ATOM 2784 O O . GLY A 1 360 ? -6.220 -49.824 -14.836 1.00 58.59 360 GLY A O 1
ATOM 2785 N N . ALA A 1 361 ? -6.575 -50.674 -16.875 1.00 61.03 361 ALA A N 1
ATOM 2786 C CA . ALA A 1 361 ? -5.171 -51.022 -17.107 1.00 61.03 361 ALA A CA 1
ATOM 2787 C C . ALA A 1 361 ? -4.245 -49.792 -17.199 1.00 61.03 361 ALA A C 1
ATOM 2789 O O . ALA A 1 361 ? -3.117 -49.834 -16.710 1.00 61.03 361 ALA A O 1
ATOM 2790 N N . GLN A 1 362 ? -4.718 -48.677 -17.771 1.00 70.44 362 GLN A N 1
ATOM 2791 C CA . GLN A 1 362 ? -3.921 -47.444 -17.852 1.00 70.44 362 GLN A CA 1
ATOM 2792 C C . GLN A 1 362 ? -3.785 -46.751 -16.490 1.00 70.44 362 GLN A C 1
ATOM 2794 O O . GLN A 1 362 ? -2.701 -46.273 -16.155 1.00 70.44 362 GLN A O 1
ATOM 2799 N N . ALA A 1 363 ? -4.842 -46.754 -15.672 1.00 74.56 363 ALA A N 1
ATOM 2800 C CA . ALA A 1 363 ? -4.801 -46.180 -14.328 1.00 74.56 363 ALA A CA 1
ATOM 2801 C C . ALA A 1 363 ? -3.792 -46.915 -13.426 1.00 74.56 363 ALA A C 1
ATOM 2803 O O . ALA A 1 363 ? -2.976 -46.271 -12.765 1.00 74.56 363 ALA A O 1
ATOM 2804 N N . VAL A 1 364 ? -3.771 -48.253 -13.474 1.00 81.94 364 VAL A N 1
ATOM 2805 C CA . VAL A 1 364 ? -2.811 -49.071 -12.710 1.00 81.94 364 VAL A CA 1
ATOM 2806 C C . VAL A 1 364 ? -1.369 -48.795 -13.148 1.00 81.94 364 VAL A C 1
ATOM 2808 O O . VAL A 1 364 ? -0.512 -48.586 -12.292 1.00 81.94 364 VAL A O 1
ATOM 2811 N N . GLY A 1 365 ? -1.105 -48.676 -14.455 1.00 85.06 365 GLY A N 1
ATOM 2812 C CA . GLY A 1 365 ? 0.237 -48.358 -14.960 1.00 85.06 365 GLY A CA 1
ATOM 2813 C C . GLY A 1 365 ? 0.761 -46.993 -14.493 1.00 85.06 365 GLY A C 1
ATOM 2814 O O . GLY A 1 365 ? 1.924 -46.864 -14.110 1.00 85.06 365 GLY A O 1
ATOM 2815 N N . THR A 1 366 ? -0.099 -45.968 -14.457 1.00 87.62 366 THR A N 1
ATOM 2816 C CA . THR A 1 366 ? 0.291 -44.641 -13.937 1.00 87.62 366 THR A CA 1
ATOM 2817 C C . THR A 1 366 ? 0.530 -44.641 -12.424 1.00 87.62 366 THR A C 1
ATOM 2819 O O . THR A 1 366 ? 1.477 -44.007 -11.952 1.00 87.62 366 THR A O 1
ATOM 2822 N N . ALA A 1 367 ? -0.274 -45.392 -11.664 1.00 89.88 367 ALA A N 1
ATOM 2823 C CA . ALA A 1 367 ? -0.098 -45.557 -10.224 1.00 89.88 367 ALA A CA 1
ATOM 2824 C C . ALA A 1 367 ? 1.218 -46.281 -9.898 1.00 89.88 367 ALA A C 1
ATOM 2826 O O . ALA A 1 367 ? 1.954 -45.863 -9.005 1.00 89.88 367 ALA A O 1
ATOM 2827 N N . GLU A 1 368 ? 1.565 -47.316 -10.662 1.00 94.06 368 GLU A N 1
ATOM 2828 C CA . GLU A 1 368 ? 2.799 -48.079 -10.476 1.00 94.06 368 GLU A CA 1
ATOM 2829 C C . GLU A 1 368 ? 4.055 -47.249 -10.785 1.00 94.06 368 GLU A C 1
ATOM 2831 O O . GLU A 1 368 ? 5.030 -47.283 -10.028 1.00 94.06 368 GLU A O 1
ATOM 2836 N N . LEU A 1 369 ? 4.013 -46.416 -11.832 1.00 94.38 369 LEU A N 1
ATOM 2837 C CA . LEU A 1 369 ? 5.087 -45.464 -12.128 1.00 94.38 369 LEU A CA 1
ATOM 2838 C C . LEU A 1 369 ? 5.297 -44.470 -10.973 1.00 94.38 369 LEU A C 1
ATOM 2840 O O . LEU A 1 369 ? 6.433 -44.231 -10.556 1.00 94.38 369 LEU A O 1
ATOM 2844 N N . HIS A 1 370 ? 4.210 -43.927 -10.418 1.00 92.44 370 HIS A N 1
ATOM 2845 C CA . HIS A 1 370 ? 4.280 -42.983 -9.302 1.00 92.44 370 HIS A CA 1
ATOM 2846 C C . HIS A 1 370 ? 4.784 -43.653 -8.008 1.00 92.44 370 HIS A C 1
ATOM 2848 O O . HIS A 1 370 ? 5.616 -43.080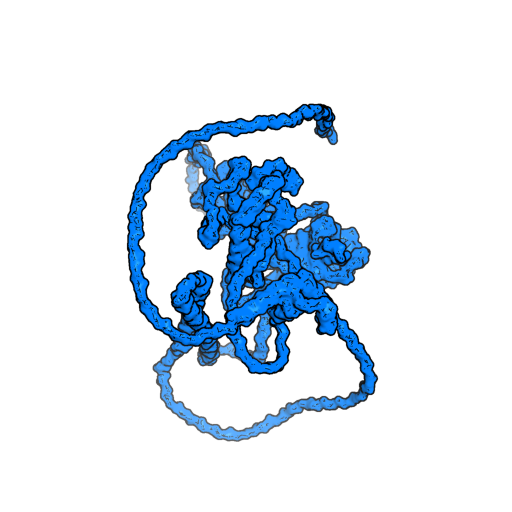 -7.299 1.00 92.44 370 HIS A O 1
ATOM 2854 N N . ALA A 1 371 ? 4.369 -44.895 -7.733 1.00 96.00 371 ALA A N 1
ATOM 2855 C CA . ALA A 1 371 ? 4.895 -45.687 -6.620 1.00 96.00 371 ALA A CA 1
ATOM 2856 C C . ALA A 1 371 ? 6.415 -45.894 -6.742 1.00 96.00 371 ALA A C 1
ATOM 2858 O O . ALA A 1 371 ? 7.154 -45.687 -5.778 1.00 96.00 371 ALA A O 1
ATOM 2859 N N . ASN A 1 372 ? 6.904 -46.232 -7.938 1.00 96.12 372 ASN A N 1
ATOM 2860 C CA . ASN A 1 372 ? 8.337 -46.395 -8.191 1.00 96.12 372 ASN A CA 1
ATOM 2861 C C . ASN A 1 372 ? 9.121 -45.091 -7.982 1.00 96.12 372 ASN A C 1
ATOM 2863 O O . ASN A 1 372 ? 10.190 -45.111 -7.370 1.00 96.12 372 ASN A O 1
ATOM 2867 N N . GLN A 1 373 ? 8.576 -43.946 -8.400 1.00 95.44 373 GLN A N 1
ATOM 2868 C CA . GLN A 1 373 ? 9.208 -42.646 -8.166 1.00 95.44 373 GLN A CA 1
ATOM 2869 C C . GLN A 1 373 ? 9.317 -42.312 -6.668 1.00 95.44 373 GLN A C 1
ATOM 2871 O O . GLN A 1 373 ? 10.367 -41.852 -6.210 1.00 95.44 373 GLN A O 1
ATOM 2876 N N . LEU A 1 374 ? 8.268 -42.582 -5.882 1.00 93.88 374 LEU A N 1
ATOM 2877 C CA . LEU A 1 374 ? 8.292 -42.390 -4.428 1.00 93.88 374 LEU A CA 1
ATOM 2878 C C . LEU A 1 374 ? 9.330 -43.283 -3.745 1.00 93.88 374 LEU A C 1
ATOM 2880 O O . LEU A 1 374 ? 10.059 -42.793 -2.883 1.00 93.88 374 LEU A O 1
ATOM 2884 N N . ARG A 1 375 ? 9.460 -44.550 -4.161 1.00 97.50 375 ARG A N 1
ATOM 2885 C CA . ARG A 1 375 ? 10.484 -45.472 -3.632 1.00 97.50 375 ARG A CA 1
ATOM 2886 C C . ARG A 1 375 ? 11.901 -44.928 -3.831 1.00 97.50 375 ARG A C 1
ATOM 2888 O O . ARG A 1 375 ? 12.679 -44.925 -2.881 1.00 97.50 375 ARG A O 1
ATOM 2895 N N . VAL A 1 376 ? 12.217 -44.397 -5.015 1.00 96.50 376 VAL A N 1
ATOM 2896 C CA . VAL A 1 376 ? 13.540 -43.806 -5.302 1.00 96.50 376 VAL A CA 1
ATOM 2897 C C . VAL A 1 376 ? 13.804 -42.565 -4.441 1.00 96.50 376 VAL A C 1
ATOM 2899 O O . VAL A 1 376 ? 14.899 -42.402 -3.902 1.00 96.50 376 VAL A O 1
ATOM 2902 N N . MET A 1 377 ? 12.807 -41.690 -4.269 1.00 91.75 377 MET A N 1
ATOM 2903 C CA . MET A 1 377 ? 12.958 -40.506 -3.412 1.00 91.75 377 MET A CA 1
ATOM 2904 C C . MET A 1 377 ? 13.149 -40.870 -1.937 1.00 91.75 377 MET A C 1
ATOM 2906 O O . MET A 1 377 ? 13.956 -40.232 -1.264 1.00 91.75 377 MET A O 1
ATOM 2910 N N . ILE A 1 378 ? 12.426 -41.883 -1.448 1.00 97.31 378 ILE A N 1
ATOM 2911 C CA . ILE A 1 378 ? 12.567 -42.409 -0.085 1.00 97.31 378 ILE A CA 1
ATOM 2912 C C . ILE A 1 378 ? 13.983 -42.959 0.118 1.00 97.31 378 ILE A C 1
ATOM 2914 O O . ILE A 1 378 ? 14.657 -42.535 1.049 1.00 97.31 378 ILE A O 1
ATOM 2918 N N . GLN A 1 379 ? 14.474 -43.808 -0.793 1.00 97.19 379 GLN A N 1
ATOM 2919 C CA . GLN A 1 379 ? 15.826 -44.377 -0.712 1.00 97.19 379 GLN A CA 1
ATOM 2920 C C . GLN A 1 379 ? 16.921 -43.303 -0.676 1.00 97.19 379 GLN A C 1
ATOM 2922 O O . GLN A 1 379 ? 17.889 -43.426 0.075 1.00 97.19 379 GLN A O 1
ATOM 2927 N N . ARG A 1 380 ? 16.777 -42.234 -1.469 1.00 96.56 380 ARG A N 1
ATOM 2928 C CA . ARG A 1 380 ? 17.745 -41.130 -1.483 1.00 96.56 380 ARG A CA 1
ATOM 2929 C C . ARG A 1 380 ? 17.792 -40.393 -0.145 1.00 96.56 380 ARG A C 1
ATOM 2931 O O . ARG A 1 380 ? 18.876 -40.166 0.376 1.00 96.56 380 ARG A O 1
ATOM 2938 N N . GLU A 1 381 ? 16.639 -40.032 0.412 1.00 97.50 381 GLU A N 1
ATOM 2939 C CA . GLU A 1 381 ? 16.599 -39.312 1.690 1.00 97.50 381 GLU A CA 1
ATOM 2940 C C . GLU A 1 381 ? 16.983 -40.202 2.875 1.00 97.50 381 GLU A C 1
ATOM 2942 O O . GLU A 1 381 ? 17.603 -39.720 3.816 1.00 97.50 381 GLU A O 1
ATOM 2947 N N . GLU A 1 382 ? 16.679 -41.500 2.829 1.00 97.75 382 GLU A N 1
ATOM 2948 C CA . GLU A 1 382 ? 17.153 -42.467 3.825 1.00 97.75 382 GLU A CA 1
ATOM 2949 C C . GLU A 1 382 ? 18.677 -42.603 3.813 1.00 97.75 382 GLU A C 1
ATOM 2951 O O . GLU A 1 382 ? 19.291 -42.673 4.878 1.00 97.75 382 GLU A O 1
ATOM 2956 N N . LYS A 1 383 ? 19.297 -42.568 2.627 1.00 97.12 383 LYS A N 1
ATOM 2957 C CA . LYS A 1 383 ? 20.755 -42.504 2.504 1.00 97.12 383 LYS A CA 1
ATOM 2958 C C . LYS A 1 383 ? 21.309 -41.223 3.134 1.00 97.12 383 LYS A C 1
ATOM 2960 O O . LYS A 1 383 ? 22.233 -41.303 3.936 1.00 97.12 383 LYS A O 1
ATOM 2965 N N . ASP A 1 384 ? 20.712 -40.067 2.843 1.00 94.50 384 ASP A N 1
ATOM 2966 C CA . ASP A 1 384 ? 21.138 -38.790 3.432 1.00 94.50 384 ASP A CA 1
ATOM 2967 C C . ASP A 1 384 ? 20.991 -38.793 4.970 1.00 94.50 384 ASP A C 1
ATOM 2969 O O . ASP A 1 384 ? 21.864 -38.301 5.687 1.00 94.50 384 ASP A O 1
ATOM 2973 N N . ILE A 1 385 ? 19.909 -39.383 5.494 1.00 97.62 385 ILE A N 1
ATOM 2974 C CA . ILE A 1 385 ? 19.698 -39.593 6.936 1.00 97.62 385 ILE A CA 1
ATOM 2975 C C . ILE A 1 385 ? 20.823 -40.454 7.520 1.00 97.62 385 ILE A C 1
ATOM 2977 O O . ILE A 1 385 ? 21.382 -40.089 8.555 1.00 97.62 385 ILE A O 1
ATOM 2981 N N . HIS A 1 386 ? 21.173 -41.563 6.864 1.00 97.50 386 HIS A N 1
ATOM 2982 C CA . HIS A 1 386 ? 22.234 -42.462 7.316 1.00 97.50 386 HIS A CA 1
ATOM 2983 C C . HIS A 1 386 ? 23.611 -41.781 7.327 1.00 97.50 386 HIS A C 1
ATOM 2985 O O . HIS A 1 386 ? 24.352 -41.900 8.306 1.00 97.50 386 HIS A O 1
ATOM 2991 N N . ASP A 1 387 ? 23.931 -41.006 6.289 1.00 95.88 387 ASP A N 1
ATOM 2992 C CA . ASP A 1 387 ? 25.189 -40.261 6.194 1.00 95.88 387 ASP A CA 1
ATOM 2993 C C . ASP A 1 387 ? 25.289 -39.192 7.299 1.00 95.88 387 ASP A C 1
ATOM 2995 O O . ASP A 1 387 ? 26.336 -39.033 7.931 1.00 95.88 387 ASP A O 1
ATOM 2999 N N . ILE A 1 388 ? 24.189 -38.486 7.595 1.00 95.38 388 ILE A N 1
ATOM 3000 C CA . ILE A 1 388 ? 24.131 -37.502 8.689 1.00 95.38 388 ILE A CA 1
ATOM 3001 C C . ILE A 1 388 ? 24.273 -38.183 10.054 1.00 95.38 388 ILE A C 1
ATOM 3003 O O . ILE A 1 388 ? 25.023 -37.703 10.904 1.00 95.38 388 ILE A O 1
ATOM 3007 N N . GLN A 1 389 ? 23.580 -39.299 10.275 1.00 96.88 389 GLN A N 1
ATOM 3008 C CA . GLN A 1 389 ? 23.678 -40.053 11.525 1.00 96.88 389 GLN A CA 1
ATOM 3009 C C . GLN A 1 389 ? 25.092 -40.597 11.751 1.00 96.88 389 GLN A C 1
ATOM 3011 O O . GLN A 1 389 ? 25.595 -40.520 12.869 1.00 96.88 389 GLN A O 1
ATOM 3016 N N . THR A 1 390 ? 25.754 -41.073 10.696 1.00 96.19 390 THR A N 1
ATOM 3017 C CA . THR A 1 390 ? 27.147 -41.537 10.754 1.00 96.19 390 THR A CA 1
ATOM 3018 C C . THR A 1 390 ? 28.089 -40.400 11.150 1.00 96.19 390 THR A C 1
ATOM 3020 O O . THR A 1 390 ? 28.894 -40.566 12.064 1.00 96.19 390 THR A O 1
ATOM 3023 N N . LYS A 1 391 ? 27.931 -39.210 10.551 1.00 92.88 391 LYS A N 1
ATOM 3024 C CA . LYS A 1 391 ? 28.720 -38.021 10.918 1.00 92.88 391 LYS A CA 1
ATOM 3025 C C . LYS A 1 391 ? 28.472 -37.564 12.355 1.00 92.88 391 LYS A C 1
ATOM 3027 O O . LYS A 1 391 ? 29.411 -37.165 13.035 1.00 92.88 391 LYS A O 1
ATOM 3032 N N . LEU A 1 392 ? 27.229 -37.633 12.833 1.00 94.00 392 LEU A N 1
ATOM 3033 C CA . LEU A 1 392 ? 26.902 -37.311 14.227 1.00 94.00 392 LEU A CA 1
ATOM 3034 C C . LEU A 1 392 ? 27.527 -38.319 15.202 1.00 94.00 392 LEU A C 1
ATOM 3036 O O . LEU A 1 392 ? 28.061 -37.910 16.227 1.00 94.00 392 LEU A O 1
ATOM 3040 N N . ALA A 1 393 ? 27.520 -39.612 14.867 1.00 93.94 393 ALA A N 1
ATOM 3041 C CA . ALA A 1 393 ? 28.169 -40.643 15.675 1.00 93.94 393 ALA A CA 1
ATOM 3042 C C . ALA A 1 393 ? 29.701 -40.481 15.712 1.00 93.94 393 ALA A C 1
ATOM 3044 O O . ALA A 1 393 ? 30.330 -40.740 16.738 1.00 93.94 393 ALA A O 1
ATOM 3045 N N . GLU A 1 394 ? 30.312 -40.035 14.612 1.00 92.75 394 GLU A N 1
ATOM 3046 C CA . GLU A 1 394 ? 31.739 -39.708 14.554 1.00 92.75 394 GLU A CA 1
ATOM 3047 C C . GLU A 1 394 ? 32.072 -38.444 15.363 1.00 92.75 394 GLU A C 1
ATOM 3049 O O . GLU A 1 394 ? 33.036 -38.443 16.128 1.00 92.75 394 GLU A O 1
ATOM 3054 N N . ALA A 1 395 ? 31.237 -37.403 15.282 1.00 89.81 395 ALA A N 1
ATOM 3055 C CA . ALA A 1 395 ? 31.382 -36.189 16.086 1.00 89.81 395 ALA A CA 1
ATOM 3056 C C . ALA A 1 395 ? 31.278 -36.471 17.596 1.00 89.81 395 ALA A C 1
ATOM 3058 O O . ALA A 1 395 ? 32.092 -35.960 18.367 1.00 89.81 395 ALA A O 1
ATOM 3059 N N . ASP A 1 396 ? 30.347 -37.341 18.008 1.00 89.50 396 ASP A N 1
ATOM 3060 C CA . ASP A 1 396 ? 30.206 -37.769 19.405 1.00 89.50 396 ASP A CA 1
ATOM 3061 C C . ASP A 1 396 ? 31.465 -38.503 19.906 1.00 89.50 396 ASP A C 1
ATOM 3063 O O . ASP A 1 396 ? 31.890 -38.293 21.043 1.00 89.50 396 ASP A O 1
ATOM 3067 N N . ARG A 1 397 ? 32.112 -39.322 19.060 1.00 90.19 397 ARG A N 1
ATOM 3068 C CA . ARG A 1 397 ? 33.389 -39.982 19.403 1.00 90.19 397 ARG A CA 1
ATOM 3069 C C . ARG A 1 397 ? 34.538 -38.994 19.591 1.00 90.19 397 ARG A C 1
ATOM 3071 O O . ARG A 1 397 ? 35.449 -39.277 20.362 1.00 90.19 397 ARG A O 1
ATOM 3078 N N . LEU A 1 398 ? 34.502 -37.864 18.890 1.00 87.44 398 LEU A N 1
ATOM 3079 C CA . LEU A 1 398 ? 35.530 -36.824 18.940 1.00 87.44 398 LEU A CA 1
ATOM 3080 C C . LEU A 1 398 ? 35.229 -35.721 19.971 1.00 87.44 398 LEU A C 1
ATOM 3082 O O . LEU A 1 398 ? 35.975 -34.746 20.030 1.00 87.44 398 LEU A O 1
ATOM 3086 N N . LEU A 1 399 ? 34.163 -35.860 20.776 1.00 83.94 399 LEU A N 1
ATOM 3087 C CA . LEU A 1 399 ? 33.688 -34.841 21.729 1.00 83.94 399 LEU A CA 1
ATOM 3088 C C . LEU A 1 399 ? 33.425 -33.471 21.071 1.00 83.94 399 LEU A C 1
ATOM 3090 O O . LEU A 1 399 ? 33.514 -32.428 21.719 1.00 83.94 399 LEU A O 1
ATOM 3094 N N . ILE A 1 400 ? 33.089 -33.460 19.777 1.00 75.62 400 ILE A N 1
ATOM 3095 C CA . ILE A 1 400 ? 32.765 -32.231 19.050 1.00 75.62 400 ILE A CA 1
ATOM 3096 C C . ILE A 1 400 ? 31.312 -31.854 19.382 1.00 75.62 400 ILE A C 1
ATOM 3098 O O . ILE A 1 400 ? 30.424 -32.699 19.236 1.00 75.62 400 ILE A O 1
ATOM 3102 N N . PRO A 1 401 ? 31.025 -30.607 19.810 1.00 76.06 401 PRO A N 1
ATOM 3103 C CA . PRO A 1 401 ? 29.659 -30.158 20.061 1.00 76.06 401 PRO A CA 1
ATOM 3104 C C . PRO A 1 401 ? 28.756 -30.408 18.850 1.00 76.06 401 PRO A C 1
ATOM 3106 O O . PRO A 1 401 ? 29.087 -30.025 17.727 1.00 76.06 401 PRO A O 1
ATOM 3109 N N . ARG A 1 402 ? 27.604 -31.050 19.076 1.00 80.94 402 ARG A N 1
ATOM 3110 C CA . ARG A 1 402 ? 26.649 -31.356 18.005 1.00 80.94 402 ARG A CA 1
ATOM 3111 C C . ARG A 1 402 ? 26.159 -30.067 17.351 1.00 80.94 402 ARG A C 1
ATOM 3113 O O . ARG A 1 402 ? 25.592 -29.200 18.015 1.00 80.94 402 ARG A O 1
ATOM 3120 N N . ASP A 1 403 ? 26.329 -29.974 16.037 1.00 88.12 403 ASP A N 1
ATOM 3121 C CA . ASP A 1 403 ? 25.777 -28.873 15.258 1.00 88.12 403 ASP A CA 1
ATOM 3122 C C . ASP A 1 403 ? 24.238 -28.959 15.251 1.00 88.12 403 ASP A C 1
ATOM 3124 O O . ASP A 1 403 ? 23.633 -29.883 14.692 1.00 88.12 403 ASP A O 1
ATOM 3128 N N . MET A 1 404 ? 23.596 -27.977 15.888 1.00 79.00 404 MET A N 1
ATOM 3129 C CA . MET A 1 404 ? 22.138 -27.837 15.951 1.00 79.00 404 MET A CA 1
ATOM 3130 C C . MET A 1 404 ? 21.494 -27.762 14.562 1.00 79.00 404 MET A C 1
ATOM 3132 O O . MET A 1 404 ? 20.365 -28.221 14.382 1.00 79.00 404 MET A O 1
ATOM 3136 N N . LEU A 1 405 ? 22.198 -27.226 13.562 1.00 79.88 405 LEU A N 1
ATOM 3137 C CA . LEU A 1 405 ? 21.704 -27.160 12.190 1.00 79.88 405 LEU A CA 1
ATOM 3138 C C . LEU A 1 405 ? 21.648 -28.560 11.556 1.00 79.88 405 LEU A C 1
ATOM 3140 O O . LEU A 1 405 ? 20.681 -28.893 10.867 1.00 79.88 405 LEU A O 1
ATOM 3144 N N . VAL A 1 406 ? 22.644 -29.405 11.840 1.00 88.94 406 VAL A N 1
ATOM 3145 C CA . VAL A 1 406 ? 22.701 -30.801 11.375 1.00 88.94 406 VAL A CA 1
ATOM 3146 C C . VAL A 1 406 ? 21.597 -31.632 12.031 1.00 88.94 406 VAL A C 1
ATOM 3148 O O . VAL A 1 406 ? 20.912 -32.390 11.342 1.00 88.94 406 VAL A O 1
ATOM 3151 N N . GLN A 1 407 ? 21.342 -31.437 13.330 1.00 90.38 407 GLN A N 1
ATOM 3152 C CA . GLN A 1 407 ? 20.208 -32.075 14.008 1.00 90.38 407 GLN A CA 1
ATOM 3153 C C . GLN A 1 407 ? 18.853 -31.609 13.456 1.00 90.38 407 GLN A C 1
ATOM 3155 O O . GLN A 1 407 ? 17.975 -32.437 13.206 1.00 90.38 407 GLN A O 1
ATOM 3160 N N . GLN A 1 408 ? 18.683 -30.307 13.205 1.00 92.38 408 GLN A N 1
ATOM 3161 C CA . GLN A 1 408 ? 17.461 -29.782 12.591 1.00 92.38 408 GLN A CA 1
ATOM 3162 C C . GLN A 1 408 ? 17.246 -30.377 11.192 1.00 92.38 408 GLN A C 1
ATOM 3164 O O . GLN A 1 408 ? 16.125 -30.754 10.841 1.00 92.38 408 GLN A O 1
ATOM 3169 N N . ARG A 1 409 ? 18.314 -30.502 10.394 1.00 93.00 409 ARG A N 1
ATOM 3170 C CA . ARG A 1 409 ? 18.247 -31.104 9.060 1.00 93.00 409 ARG A CA 1
ATOM 3171 C C . ARG A 1 409 ? 17.872 -32.585 9.114 1.00 93.00 409 ARG A C 1
ATOM 3173 O O . ARG A 1 409 ? 17.052 -33.018 8.305 1.00 93.00 409 ARG A O 1
ATOM 3180 N N . LEU A 1 410 ? 18.420 -33.336 10.072 1.00 96.81 410 LEU A N 1
ATOM 3181 C CA . LEU A 1 410 ? 18.073 -34.739 10.303 1.00 96.81 410 LEU A CA 1
ATOM 3182 C C . LEU A 1 410 ? 16.576 -34.902 10.610 1.00 96.81 410 LEU A C 1
ATOM 3184 O O . LEU A 1 410 ? 15.909 -35.715 9.973 1.00 96.81 410 LEU A O 1
ATOM 3188 N N . ALA A 1 411 ? 16.032 -34.080 11.513 1.00 94.19 411 ALA A N 1
ATOM 3189 C CA . ALA A 1 411 ? 14.611 -34.110 11.865 1.00 94.19 411 ALA A CA 1
ATOM 3190 C C . ALA A 1 411 ? 13.698 -33.792 10.663 1.00 94.19 411 ALA A C 1
ATOM 3192 O O . ALA A 1 411 ? 12.674 -34.445 10.457 1.00 94.19 411 ALA A O 1
ATOM 3193 N N . GLN A 1 412 ? 14.083 -32.826 9.820 1.00 91.50 412 GLN A N 1
ATOM 3194 C CA . GLN A 1 412 ? 13.334 -32.493 8.602 1.00 91.50 412 GLN A CA 1
ATOM 3195 C C . GLN A 1 412 ? 13.316 -33.639 7.584 1.00 91.50 412 GLN A C 1
ATOM 3197 O O . GLN A 1 412 ? 12.264 -33.936 7.015 1.00 91.50 412 GLN A O 1
ATOM 3202 N N . LEU A 1 413 ? 14.461 -34.288 7.351 1.00 95.31 413 LEU A N 1
ATOM 3203 C CA . LEU A 1 413 ? 14.543 -35.423 6.428 1.00 95.31 413 LEU A CA 1
ATOM 3204 C C . LEU A 1 413 ? 13.700 -36.604 6.922 1.00 95.31 413 LEU A C 1
ATOM 3206 O O . LEU A 1 413 ? 12.986 -37.216 6.130 1.00 95.31 413 LEU A O 1
ATOM 3210 N N . GLN A 1 414 ? 13.702 -36.876 8.229 1.00 97.06 414 GLN A N 1
ATOM 3211 C CA . GLN A 1 414 ? 12.870 -37.924 8.827 1.00 97.06 414 GLN A CA 1
ATOM 3212 C C . GLN A 1 414 ? 11.366 -37.670 8.618 1.00 97.06 414 GLN A C 1
ATOM 3214 O O . GLN A 1 414 ? 10.639 -38.590 8.238 1.00 97.06 414 GLN A O 1
ATOM 3219 N N . LEU A 1 415 ? 10.899 -36.426 8.792 1.00 93.31 415 LEU A N 1
ATOM 3220 C CA . LEU A 1 415 ? 9.503 -36.049 8.524 1.00 93.31 415 LEU A CA 1
ATOM 3221 C C . LEU A 1 415 ? 9.137 -36.183 7.036 1.00 93.31 415 LEU A C 1
ATOM 3223 O O . LEU A 1 415 ? 8.067 -36.698 6.707 1.00 93.31 415 LEU A O 1
ATOM 3227 N N . SER A 1 416 ? 10.032 -35.768 6.134 1.00 96.62 416 SER A N 1
ATOM 3228 C CA . SER A 1 416 ? 9.845 -35.908 4.682 1.00 96.62 416 SER A CA 1
ATOM 3229 C C . SER A 1 416 ? 9.704 -37.376 4.262 1.00 96.62 416 SER A C 1
ATOM 3231 O O . SER A 1 416 ? 8.759 -37.734 3.551 1.00 9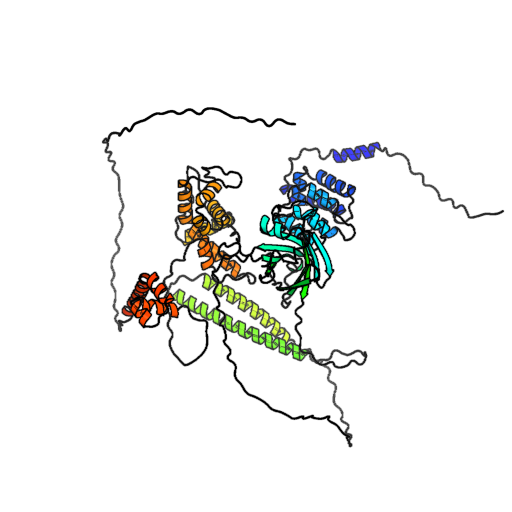6.62 416 SER A O 1
ATOM 3233 N N . VAL A 1 417 ? 10.588 -38.250 4.756 1.00 97.94 417 VAL A N 1
ATOM 3234 C CA . VAL A 1 417 ? 10.534 -39.696 4.489 1.00 97.94 417 VAL A CA 1
ATOM 3235 C C . VAL A 1 417 ? 9.237 -40.307 5.021 1.00 97.94 417 VAL A C 1
ATOM 3237 O O . VAL A 1 417 ? 8.598 -41.090 4.316 1.00 97.94 417 VAL A O 1
ATOM 3240 N N . ALA A 1 418 ? 8.793 -39.922 6.222 1.00 95.75 418 ALA A N 1
ATOM 3241 C CA . ALA A 1 418 ? 7.532 -40.399 6.791 1.00 95.75 418 ALA A CA 1
ATOM 3242 C C . ALA A 1 418 ? 6.319 -40.029 5.913 1.00 95.75 418 ALA A C 1
ATOM 3244 O O . ALA A 1 418 ? 5.490 -40.894 5.617 1.00 95.75 418 ALA A O 1
ATOM 3245 N N . ALA A 1 419 ? 6.251 -38.784 5.428 1.00 91.81 419 ALA A N 1
ATOM 3246 C CA . ALA A 1 419 ? 5.182 -38.324 4.541 1.00 91.81 419 ALA A CA 1
ATOM 3247 C C . ALA A 1 419 ? 5.182 -39.059 3.187 1.00 91.81 419 ALA A C 1
ATOM 3249 O O . ALA A 1 419 ? 4.129 -39.471 2.698 1.00 91.81 419 ALA A O 1
ATOM 3250 N N . LYS A 1 420 ? 6.359 -39.293 2.593 1.00 96.94 420 LYS A N 1
ATOM 3251 C CA . LYS A 1 420 ? 6.477 -40.042 1.329 1.00 96.94 420 LYS A CA 1
ATOM 3252 C C . LYS A 1 420 ? 6.106 -41.514 1.487 1.00 96.94 420 LYS A C 1
ATOM 3254 O O . LYS A 1 420 ? 5.451 -42.063 0.605 1.00 96.94 420 LYS A O 1
ATOM 3259 N N . ARG A 1 421 ? 6.463 -42.143 2.613 1.00 97.75 421 ARG A N 1
ATOM 3260 C CA . ARG A 1 421 ? 6.049 -43.519 2.942 1.00 97.75 421 ARG A CA 1
ATOM 3261 C C . ARG A 1 421 ? 4.531 -43.638 3.099 1.00 97.75 421 ARG A C 1
ATOM 3263 O O . ARG A 1 421 ? 3.963 -44.654 2.713 1.00 97.75 421 ARG A O 1
ATOM 3270 N N . GLU A 1 422 ? 3.870 -42.622 3.649 1.00 96.25 422 GLU A N 1
ATOM 3271 C CA . GLU A 1 422 ? 2.403 -42.562 3.708 1.00 96.25 422 GLU A CA 1
ATOM 3272 C C . GLU A 1 422 ? 1.786 -42.432 2.307 1.00 96.25 422 GLU A C 1
ATOM 3274 O O . GLU A 1 422 ? 0.867 -43.175 1.967 1.00 96.25 422 GLU A O 1
ATOM 3279 N N . GLY A 1 423 ? 2.337 -41.560 1.456 1.00 92.81 423 GLY A N 1
ATOM 3280 C CA . GLY A 1 423 ? 1.928 -41.452 0.052 1.00 92.81 423 GLY A CA 1
ATOM 3281 C C . GLY A 1 423 ? 2.084 -42.771 -0.713 1.00 92.81 423 GLY A C 1
ATOM 3282 O O . GLY A 1 423 ? 1.165 -43.188 -1.415 1.00 92.81 423 GLY A O 1
ATOM 3283 N N . LEU A 1 424 ? 3.207 -43.470 -0.517 1.00 97.56 424 LEU A N 1
ATOM 3284 C CA . LEU A 1 424 ? 3.460 -44.772 -1.132 1.00 97.56 424 LEU A CA 1
ATOM 3285 C C . LEU A 1 424 ? 2.426 -45.819 -0.693 1.00 97.56 424 LEU A C 1
ATOM 3287 O O . LEU A 1 424 ? 1.854 -46.488 -1.549 1.00 97.56 424 LEU A O 1
ATOM 3291 N N . ARG A 1 425 ? 2.111 -45.899 0.609 1.00 97.00 425 ARG A N 1
ATOM 3292 C CA . ARG A 1 425 ? 1.092 -46.825 1.140 1.00 97.00 425 ARG A CA 1
ATOM 3293 C C . ARG A 1 425 ? -0.289 -46.606 0.517 1.00 97.00 425 ARG A C 1
ATOM 3295 O O . ARG A 1 425 ? -0.989 -47.575 0.236 1.00 97.00 425 ARG A O 1
ATOM 3302 N N . ARG A 1 426 ? -0.672 -45.352 0.255 1.00 95.31 426 ARG A N 1
ATOM 3303 C CA . ARG A 1 426 ? -1.945 -45.020 -0.415 1.00 95.31 426 ARG A CA 1
ATOM 3304 C C . ARG A 1 426 ? -1.977 -45.450 -1.878 1.00 95.31 426 ARG A C 1
ATOM 3306 O O . ARG A 1 426 ? -3.021 -45.853 -2.370 1.00 95.31 426 ARG A O 1
ATOM 3313 N N . ILE A 1 427 ? -0.856 -45.356 -2.585 1.00 93.31 427 ILE A N 1
ATOM 3314 C CA . ILE A 1 427 ? -0.788 -45.794 -3.984 1.00 93.31 427 ILE A CA 1
ATOM 3315 C C . ILE A 1 427 ? -0.771 -47.322 -4.058 1.00 93.31 427 ILE A C 1
ATOM 3317 O O . ILE A 1 427 ? -1.464 -47.911 -4.883 1.00 93.31 427 ILE A O 1
ATOM 3321 N N . GLU A 1 428 ? -0.033 -47.979 -3.165 1.00 95.19 428 GLU A N 1
ATOM 3322 C CA . GLU A 1 428 ? 0.011 -49.440 -3.094 1.00 95.19 428 GLU A CA 1
ATOM 3323 C C . GLU A 1 428 ? -1.354 -50.043 -2.739 1.00 95.19 428 GLU A C 1
ATOM 3325 O O . GLU A 1 428 ? -1.714 -51.072 -3.308 1.00 95.19 428 GLU A O 1
ATOM 3330 N N . SER A 1 429 ? -2.159 -49.390 -1.891 1.00 94.31 429 SER A N 1
ATOM 3331 C CA . SER A 1 429 ? -3.528 -49.849 -1.616 1.00 94.31 429 SER A CA 1
ATOM 3332 C C . SER A 1 429 ? -4.446 -49.743 -2.839 1.00 94.31 429 SER A C 1
ATOM 3334 O O . SER A 1 429 ? -5.264 -50.635 -3.059 1.00 94.31 429 SER A O 1
ATOM 3336 N N . ILE A 1 430 ? -4.273 -48.713 -3.677 1.00 91.25 430 ILE A N 1
ATOM 3337 C CA . ILE A 1 430 ? -4.993 -48.575 -4.953 1.00 91.25 430 ILE A CA 1
ATOM 3338 C C . ILE A 1 430 ? -4.592 -49.697 -5.921 1.00 91.25 430 ILE A C 1
ATOM 3340 O O . ILE A 1 430 ? -5.457 -50.276 -6.571 1.00 91.25 430 ILE A O 1
ATOM 3344 N N . ILE A 1 431 ? -3.303 -50.044 -5.988 1.00 92.25 431 ILE A N 1
ATOM 3345 C CA . ILE A 1 431 ? -2.803 -51.136 -6.842 1.00 92.25 431 ILE A CA 1
ATOM 3346 C C . ILE A 1 431 ? -3.312 -52.506 -6.349 1.00 92.25 431 ILE A C 1
ATOM 3348 O O . ILE A 1 431 ? -3.630 -53.374 -7.159 1.00 92.25 431 ILE A O 1
ATOM 3352 N N . GLN A 1 432 ? -3.410 -52.710 -5.031 1.00 91.75 432 GLN A N 1
ATOM 3353 C CA . GLN A 1 432 ? -3.842 -53.978 -4.426 1.00 91.75 432 GLN A CA 1
ATOM 3354 C C . GLN A 1 432 ? -5.358 -54.196 -4.415 1.00 91.75 432 GLN A C 1
ATOM 3356 O O . GLN A 1 432 ? -5.797 -55.330 -4.206 1.00 91.75 432 GLN A O 1
ATOM 3361 N N . ALA A 1 433 ? -6.163 -53.154 -4.638 1.00 87.06 433 ALA A N 1
ATOM 3362 C CA . ALA A 1 433 ? -7.612 -53.267 -4.750 1.00 87.06 433 ALA A CA 1
ATOM 3363 C C . ALA A 1 433 ? -7.988 -54.047 -6.026 1.00 87.06 433 ALA A C 1
ATOM 3365 O O . ALA A 1 433 ? -8.319 -53.486 -7.069 1.00 87.06 433 ALA A O 1
ATOM 3366 N N . LYS A 1 434 ? -7.903 -55.380 -5.947 1.00 68.00 434 LYS A N 1
ATOM 3367 C CA . LYS A 1 434 ? -8.285 -56.310 -7.009 1.00 68.00 434 LYS A CA 1
ATOM 3368 C C . LYS A 1 434 ? -9.769 -56.092 -7.337 1.00 68.00 434 LYS A C 1
ATOM 3370 O O . LYS A 1 434 ? -10.584 -56.119 -6.411 1.00 68.00 434 LYS A O 1
ATOM 3375 N N . PRO A 1 435 ? -10.157 -55.911 -8.613 1.00 66.81 435 PRO A N 1
ATOM 3376 C CA . PRO A 1 435 ? -11.569 -55.848 -8.961 1.00 66.81 435 PRO A CA 1
ATOM 3377 C C . PRO A 1 435 ? -12.246 -57.166 -8.541 1.00 66.81 435 PRO A C 1
ATOM 3379 O O . PRO A 1 435 ? -11.651 -58.235 -8.732 1.00 66.81 435 PRO A O 1
ATOM 3382 N N . PRO A 1 436 ? -13.448 -57.121 -7.937 1.00 57.38 436 PRO A N 1
ATOM 3383 C CA . PRO A 1 436 ? -14.121 -58.310 -7.430 1.00 57.38 436 PRO A CA 1
ATOM 3384 C C . PRO A 1 436 ? -14.308 -59.322 -8.564 1.00 57.38 436 PRO A C 1
ATOM 3386 O O . PRO A 1 436 ? -14.932 -59.034 -9.585 1.00 57.38 436 PRO A O 1
ATOM 3389 N N . SER A 1 437 ? -13.733 -60.513 -8.395 1.00 50.59 437 SER A N 1
ATOM 3390 C CA . SER A 1 437 ? -13.925 -61.631 -9.314 1.00 50.59 437 SER A CA 1
ATOM 3391 C C . SER A 1 437 ? -15.389 -62.055 -9.269 1.00 50.59 437 SER A C 1
ATOM 3393 O O . SER A 1 437 ? -15.857 -62.572 -8.256 1.00 50.59 437 SER A O 1
ATOM 3395 N N . ASN A 1 438 ? -16.097 -61.810 -10.365 1.00 49.53 438 ASN A N 1
ATOM 3396 C CA . ASN A 1 438 ? -17.494 -62.173 -10.554 1.00 49.53 438 ASN A CA 1
ATOM 3397 C C . ASN A 1 438 ? -17.659 -63.713 -10.469 1.00 49.53 438 ASN A C 1
ATOM 3399 O O . ASN A 1 438 ? -17.039 -64.413 -11.274 1.00 49.53 438 ASN A O 1
ATOM 3403 N N . PRO A 1 439 ? -18.441 -64.273 -9.522 1.00 44.19 439 PRO A N 1
ATOM 3404 C CA . PRO A 1 439 ? -18.511 -65.713 -9.276 1.00 44.19 439 PRO A CA 1
ATOM 3405 C C . PRO A 1 439 ? -19.704 -66.373 -9.989 1.00 44.19 439 PRO A C 1
ATOM 3407 O O . PRO A 1 439 ? -20.492 -67.071 -9.359 1.00 44.19 439 PRO A O 1
ATOM 3410 N N . TYR A 1 440 ? -19.848 -66.180 -11.302 1.00 43.00 440 TYR A N 1
ATOM 3411 C CA . TYR A 1 440 ? -20.832 -66.935 -12.087 1.00 43.00 440 TYR A CA 1
ATOM 3412 C C . TYR A 1 440 ? -20.165 -67.592 -13.289 1.00 43.00 440 TYR A C 1
ATOM 3414 O O . TYR A 1 440 ? -19.882 -66.961 -14.305 1.00 43.00 440 TYR A O 1
ATOM 3422 N N . GLY A 1 441 ? -19.897 -68.889 -13.131 1.00 42.41 441 GLY A N 1
ATOM 3423 C CA . GLY A 1 441 ? -19.536 -69.776 -14.221 1.00 42.41 441 GLY A CA 1
ATOM 3424 C C . GLY A 1 441 ? -20.761 -70.122 -15.058 1.00 42.41 441 GLY A C 1
ATOM 3425 O O . GLY A 1 441 ? -21.800 -70.481 -14.513 1.00 42.41 441 GLY A O 1
ATOM 3426 N N . TYR A 1 442 ? -20.605 -70.073 -16.378 1.00 37.19 442 TYR A N 1
ATOM 3427 C CA . TYR A 1 442 ? -21.423 -70.851 -17.298 1.00 37.19 442 TYR A CA 1
ATOM 3428 C C . TYR A 1 442 ? -20.543 -71.503 -18.357 1.00 37.19 442 TYR A C 1
ATOM 3430 O O . TYR A 1 442 ? -19.532 -70.960 -18.803 1.00 37.19 442 TYR A O 1
ATOM 3438 N N . ALA A 1 443 ? -20.929 -72.737 -18.647 1.00 34.28 443 ALA A N 1
ATOM 3439 C CA . ALA A 1 443 ? -20.194 -73.752 -19.361 1.00 34.28 443 ALA A CA 1
ATOM 3440 C C . ALA A 1 443 ? -20.260 -73.605 -20.892 1.00 34.28 443 ALA A C 1
ATOM 3442 O O . ALA A 1 443 ? -21.197 -73.049 -21.451 1.00 34.28 443 ALA A O 1
ATOM 3443 N N . MET A 1 444 ? -19.217 -74.167 -21.505 1.00 37.44 444 MET A N 1
ATOM 3444 C CA . MET A 1 444 ? -19.049 -74.735 -22.851 1.00 37.44 444 MET A CA 1
ATOM 3445 C C . MET A 1 444 ? -20.215 -74.719 -23.866 1.00 37.44 444 MET A C 1
ATOM 3447 O O . MET A 1 444 ? -21.312 -75.181 -23.566 1.00 37.44 444 MET A O 1
ATOM 3451 N N . ALA A 1 445 ? -19.811 -74.443 -25.122 1.00 33.09 445 ALA A N 1
ATOM 3452 C CA . ALA A 1 445 ? -20.196 -75.064 -26.415 1.00 33.09 445 ALA A CA 1
ATOM 3453 C C . ALA A 1 445 ? -20.823 -74.103 -27.457 1.00 33.09 445 ALA A C 1
ATOM 3455 O O . ALA A 1 445 ? -21.385 -73.079 -27.087 1.00 33.09 445 ALA A O 1
ATOM 3456 N N . PRO A 1 446 ? -20.841 -74.453 -28.762 1.00 38.91 446 PRO A N 1
ATOM 3457 C CA . PRO A 1 446 ? -19.739 -74.938 -29.590 1.00 38.91 446 PRO A CA 1
ATOM 3458 C C . PRO A 1 446 ? -19.556 -74.107 -30.885 1.00 38.91 446 PRO A C 1
ATOM 3460 O O . PRO A 1 446 ? -20.383 -73.299 -31.297 1.00 38.91 446 PRO A O 1
ATOM 3463 N N . ARG A 1 447 ? -18.427 -74.369 -31.540 1.00 40.38 447 ARG A N 1
ATOM 3464 C CA . ARG A 1 447 ? -17.987 -73.913 -32.869 1.00 40.38 447 ARG A CA 1
ATOM 3465 C C . ARG A 1 447 ? -19.032 -74.191 -33.972 1.00 40.38 447 ARG A C 1
ATOM 3467 O O . ARG A 1 447 ? -19.542 -75.309 -34.017 1.00 40.38 447 ARG A O 1
ATOM 3474 N N . PRO A 1 448 ? -19.191 -73.285 -34.956 1.00 35.59 448 PRO A N 1
ATOM 3475 C CA . PRO A 1 448 ? -19.388 -73.741 -36.327 1.00 35.59 448 PRO A CA 1
ATOM 3476 C C . PRO A 1 448 ? -18.371 -73.129 -37.299 1.00 35.59 448 PRO A C 1
ATOM 3478 O O . PRO A 1 448 ? -18.092 -71.934 -37.329 1.00 35.59 448 PRO A O 1
ATOM 3481 N N . THR A 1 449 ? -17.809 -74.030 -38.091 1.00 37.28 449 THR A N 1
ATOM 3482 C CA . THR A 1 449 ? -17.140 -73.831 -39.377 1.00 37.28 449 THR A CA 1
ATOM 3483 C C . THR A 1 449 ? -18.090 -73.242 -40.418 1.00 37.28 449 THR A C 1
ATOM 3485 O O . THR A 1 449 ? -19.211 -73.727 -40.490 1.00 37.28 449 THR A O 1
ATOM 3488 N N . LEU A 1 450 ? -17.613 -72.355 -41.300 1.00 31.45 450 LEU A N 1
ATOM 3489 C CA . LEU A 1 450 ? -17.962 -72.351 -42.730 1.00 31.45 450 LEU A CA 1
ATOM 3490 C C . LEU A 1 450 ? -16.870 -71.633 -43.546 1.00 31.45 450 LEU A C 1
ATOM 3492 O O . LEU A 1 450 ? -16.337 -70.601 -43.145 1.00 31.45 450 LEU A O 1
ATOM 3496 N N . SER A 1 451 ? -16.538 -72.265 -44.670 1.00 31.56 451 SER A N 1
ATOM 3497 C CA . SER A 1 451 ? -15.561 -71.889 -45.694 1.00 31.56 451 SER A CA 1
ATOM 3498 C C . SER A 1 451 ? -16.104 -70.881 -46.713 1.00 31.56 451 SER A C 1
ATOM 3500 O O . SER A 1 451 ? -17.315 -70.725 -46.845 1.00 31.56 451 SER A O 1
ATOM 3502 N N . SER A 1 452 ? -15.173 -70.409 -47.558 1.00 29.23 452 SER A N 1
ATOM 3503 C CA . SER A 1 452 ? -15.333 -69.935 -48.951 1.00 29.23 452 SER A CA 1
ATOM 3504 C C . SER A 1 452 ? -15.379 -68.400 -49.104 1.00 29.23 452 SER A C 1
ATOM 3506 O O . SER A 1 452 ? -16.031 -67.762 -48.293 1.00 29.23 452 SER A O 1
ATOM 3508 N N . THR A 1 453 ? -14.806 -67.662 -50.071 1.00 30.72 453 THR A N 1
ATOM 3509 C CA . THR A 1 453 ? -13.842 -67.790 -51.195 1.00 30.72 453 THR A CA 1
ATOM 3510 C C . THR A 1 453 ? -13.986 -66.451 -51.974 1.00 30.72 453 THR A C 1
ATOM 3512 O O . THR A 1 453 ? -15.042 -66.281 -52.560 1.00 30.72 453 THR A O 1
ATOM 3515 N N . VAL A 1 454 ? -12.966 -65.557 -52.004 1.00 33.53 454 VAL A N 1
ATOM 3516 C CA . VAL A 1 454 ? -12.521 -64.699 -53.167 1.00 33.53 454 VAL A CA 1
ATOM 3517 C C . VAL A 1 454 ? -13.511 -63.637 -53.771 1.00 33.53 454 VAL A C 1
ATOM 3519 O O . VAL A 1 454 ? -14.712 -63.788 -53.592 1.00 33.53 454 VAL A O 1
ATOM 3522 N N . PRO A 1 455 ? -13.116 -62.598 -54.574 1.00 46.28 455 PRO A N 1
ATOM 3523 C CA . PRO A 1 455 ? -11.856 -61.839 -54.770 1.00 46.28 455 PRO A CA 1
ATOM 3524 C C . PRO A 1 455 ? -11.965 -60.296 -54.568 1.00 46.28 455 PRO A C 1
ATOM 3526 O O . PRO A 1 455 ? -13.040 -59.713 -54.479 1.00 46.28 455 PRO A O 1
ATOM 3529 N N . ALA A 1 456 ? -10.796 -59.641 -54.614 1.00 39.41 456 ALA A N 1
ATOM 3530 C CA . ALA A 1 456 ? -10.556 -58.198 -54.784 1.00 39.41 456 ALA A CA 1
ATOM 3531 C C . ALA A 1 456 ? -11.096 -57.590 -56.104 1.00 39.41 456 ALA A C 1
ATOM 3533 O O . ALA A 1 456 ? -11.299 -58.309 -57.084 1.00 39.41 456 ALA A O 1
ATOM 3534 N N . PRO A 1 457 ? -11.281 -56.255 -56.150 1.00 46.16 457 PRO A N 1
ATOM 3535 C CA . PRO A 1 457 ? -10.396 -55.355 -56.931 1.00 46.16 457 PRO A CA 1
ATOM 3536 C C . PRO A 1 457 ? -10.136 -54.030 -56.158 1.00 46.16 457 PRO A C 1
ATOM 3538 O O . PRO A 1 457 ? -10.845 -53.736 -55.208 1.00 46.16 457 PRO A O 1
ATOM 3541 N N . GLY A 1 458 ? -9.177 -53.134 -56.406 1.00 30.12 458 GLY A N 1
ATOM 3542 C CA . GLY A 1 458 ? -8.262 -52.845 -57.506 1.00 30.12 458 GLY A CA 1
ATOM 3543 C C . GLY A 1 458 ? -8.096 -51.308 -57.597 1.00 30.12 458 GLY A C 1
ATOM 3544 O O . GLY A 1 458 ? -9.070 -50.643 -57.921 1.00 30.12 458 GLY A O 1
ATOM 3545 N N . PHE A 1 459 ? -6.869 -50.794 -57.369 1.00 34.72 459 PHE A N 1
ATOM 3546 C CA . PHE A 1 459 ? -6.313 -49.468 -57.773 1.00 34.72 459 PHE A CA 1
ATOM 3547 C C . PHE A 1 459 ? -6.889 -48.152 -57.171 1.00 34.72 459 PHE A C 1
ATOM 3549 O O . PHE A 1 459 ? -7.990 -48.173 -56.634 1.00 34.72 459 PHE A O 1
ATOM 3556 N N . PRO A 1 460 ? -6.231 -46.965 -57.322 1.00 48.03 460 PRO A N 1
ATOM 3557 C CA . PRO A 1 460 ? -4.822 -46.641 -57.650 1.00 48.03 460 PRO A CA 1
ATOM 3558 C C . PRO A 1 460 ? -4.158 -45.574 -56.725 1.00 48.03 460 PRO A C 1
ATOM 3560 O O . PRO A 1 460 ? -4.813 -44.846 -55.984 1.00 48.03 460 PRO A O 1
ATOM 3563 N N . GLN A 1 461 ? -2.830 -45.433 -56.838 1.00 44.78 461 GLN A N 1
ATOM 3564 C CA . GLN A 1 461 ? -2.044 -44.272 -56.376 1.00 44.78 461 GLN A CA 1
ATOM 3565 C C . GLN A 1 461 ? -2.153 -43.071 -57.342 1.00 44.78 461 GLN A C 1
ATOM 3567 O O . GLN A 1 461 ? -2.357 -43.289 -58.538 1.00 44.78 461 GLN A O 1
ATOM 3572 N N . PRO A 1 462 ? -1.873 -41.834 -56.883 1.00 47.22 462 PRO A N 1
ATOM 3573 C CA . PRO A 1 462 ? -1.458 -40.731 -57.750 1.00 47.22 462 PRO A CA 1
ATOM 3574 C C . PRO A 1 462 ? -0.016 -40.229 -57.467 1.00 47.22 462 PRO A C 1
ATOM 3576 O O . PRO A 1 462 ? 0.586 -40.606 -56.460 1.00 47.22 462 PRO A O 1
ATOM 3579 N N . PRO A 1 463 ? 0.567 -39.422 -58.383 1.00 49.22 463 PRO A N 1
ATOM 3580 C CA . PRO A 1 463 ? 1.948 -39.598 -58.831 1.00 49.22 463 PRO A CA 1
ATOM 3581 C C . PRO A 1 463 ? 2.945 -38.511 -58.395 1.00 49.22 463 PRO A C 1
ATOM 3583 O O . PRO A 1 463 ? 2.593 -37.391 -58.030 1.00 49.22 463 PRO A O 1
ATOM 3586 N N . LEU A 1 464 ? 4.222 -38.871 -58.546 1.00 36.59 464 LEU A N 1
ATOM 3587 C CA . LEU A 1 464 ? 5.399 -38.003 -58.544 1.00 36.59 464 LEU A CA 1
ATOM 3588 C C . LEU A 1 464 ? 5.416 -37.079 -59.773 1.00 36.59 464 LEU A C 1
ATOM 3590 O O . LEU A 1 464 ? 5.226 -37.544 -60.896 1.00 36.59 464 LEU A O 1
ATOM 3594 N N . TYR A 1 465 ? 5.758 -35.806 -59.565 1.00 40.50 465 TYR A N 1
ATOM 3595 C CA . TYR A 1 465 ? 6.209 -34.898 -60.620 1.00 40.50 465 TYR A CA 1
ATOM 3596 C C . TYR A 1 465 ? 7.657 -34.474 -60.361 1.00 40.50 465 TYR A C 1
ATOM 3598 O O . TYR A 1 465 ? 7.987 -33.933 -59.308 1.00 40.50 465 TYR A O 1
ATOM 3606 N N . MET A 1 466 ? 8.505 -34.723 -61.359 1.00 38.03 466 MET A N 1
ATOM 3607 C CA . MET A 1 466 ? 9.825 -34.124 -61.531 1.00 38.03 466 MET A CA 1
ATOM 3608 C C . MET A 1 466 ? 9.724 -32.920 -62.470 1.00 38.03 466 MET A C 1
ATOM 3610 O O . MET A 1 466 ? 9.098 -33.018 -63.528 1.00 38.03 466 MET A O 1
ATOM 3614 N N . HIS A 1 467 ? 10.447 -31.840 -62.165 1.00 36.56 467 HIS A N 1
ATOM 3615 C CA . HIS A 1 467 ? 10.939 -30.934 -63.200 1.00 36.56 467 HIS A CA 1
ATOM 3616 C C . HIS A 1 467 ? 12.326 -30.368 -62.872 1.00 36.56 467 HIS A C 1
ATOM 3618 O O . HIS A 1 467 ? 12.676 -30.146 -61.715 1.00 36.56 467 HIS A O 1
ATOM 3624 N N . HIS A 1 468 ? 13.125 -30.241 -63.930 1.00 36.31 468 HIS A N 1
ATOM 3625 C CA . HIS A 1 468 ? 14.563 -29.983 -63.976 1.00 36.31 468 HIS A CA 1
ATOM 3626 C C . HIS A 1 468 ? 14.901 -28.518 -64.294 1.00 36.31 468 HIS A C 1
ATOM 3628 O O . HIS A 1 468 ? 14.174 -27.869 -65.039 1.00 36.31 468 HIS A O 1
ATOM 3634 N N . GLY A 1 469 ? 16.112 -28.119 -63.876 1.00 31.34 469 GLY A N 1
ATOM 3635 C CA . GLY A 1 469 ? 16.984 -27.140 -64.551 1.00 31.34 469 GLY A CA 1
ATOM 3636 C C . GLY A 1 469 ? 16.885 -25.702 -64.026 1.00 31.34 469 GLY A C 1
ATOM 3637 O O . GLY A 1 469 ? 15.794 -25.192 -63.845 1.00 31.34 469 GLY A O 1
ATOM 3638 N N . GLY A 1 470 ? 17.960 -24.954 -63.771 1.00 32.81 470 GLY A N 1
ATOM 3639 C CA . GLY A 1 470 ? 19.398 -25.190 -63.900 1.00 32.81 470 GLY A CA 1
ATOM 3640 C C . GLY A 1 470 ? 20.166 -23.856 -63.787 1.00 32.81 470 GLY A C 1
ATOM 3641 O O . GLY A 1 470 ? 19.626 -22.815 -64.135 1.00 32.81 470 GLY A O 1
ATOM 3642 N N . MET A 1 471 ? 21.434 -23.949 -63.360 1.00 35.31 471 MET A N 1
ATOM 3643 C CA . MET A 1 471 ? 22.565 -23.012 -63.558 1.00 35.31 471 MET A CA 1
ATOM 3644 C C . MET A 1 471 ? 22.561 -21.624 -62.870 1.00 35.31 471 MET A C 1
ATOM 3646 O O . MET A 1 471 ? 21.843 -20.721 -63.279 1.00 35.31 471 MET A O 1
ATOM 3650 N N . ALA A 1 472 ? 23.503 -21.420 -61.931 1.00 31.91 472 ALA A N 1
ATOM 3651 C CA . ALA A 1 472 ? 24.673 -20.517 -62.056 1.00 31.91 472 ALA A CA 1
ATOM 3652 C C . ALA A 1 472 ? 25.161 -19.964 -60.690 1.00 31.91 472 ALA A C 1
ATOM 3654 O O . ALA A 1 472 ? 24.407 -19.383 -59.920 1.00 31.91 472 ALA A O 1
ATOM 3655 N N . MET A 1 473 ? 26.462 -20.117 -60.434 1.00 37.19 473 MET A N 1
ATOM 3656 C CA . MET A 1 473 ? 27.306 -19.444 -59.423 1.00 37.19 473 MET A CA 1
ATOM 3657 C C . MET A 1 473 ? 28.473 -18.814 -60.219 1.00 37.19 473 MET A C 1
ATOM 3659 O O . MET A 1 473 ? 28.785 -19.388 -61.270 1.00 37.19 473 MET A O 1
ATOM 3663 N N . PRO A 1 474 ? 29.143 -17.708 -59.803 1.00 46.78 474 PRO A N 1
ATOM 3664 C CA . PRO A 1 474 ? 29.892 -17.659 -58.531 1.00 46.78 474 PRO A CA 1
ATOM 3665 C C . PRO A 1 474 ? 30.075 -16.266 -57.871 1.00 46.78 474 PRO A C 1
ATOM 3667 O O . PRO A 1 474 ? 29.873 -15.230 -58.494 1.00 46.78 474 PRO A O 1
ATOM 3670 N N . GLY A 1 475 ? 30.590 -16.234 -56.631 1.00 29.33 475 GLY A N 1
ATOM 3671 C CA . GLY A 1 475 ? 31.347 -15.069 -56.130 1.00 29.33 475 GLY A CA 1
ATOM 3672 C C . GLY A 1 475 ? 31.183 -14.730 -54.638 1.00 29.33 475 GLY A C 1
ATOM 3673 O O . GLY A 1 475 ? 30.054 -14.523 -54.210 1.00 29.33 475 GLY A O 1
ATOM 3674 N N . PRO A 1 476 ? 32.270 -14.642 -53.838 1.00 41.84 476 PRO A N 1
ATOM 3675 C CA . PRO A 1 476 ? 32.213 -14.569 -52.376 1.00 41.84 476 PRO A CA 1
ATOM 3676 C C . PRO A 1 476 ? 32.264 -13.128 -51.830 1.00 41.84 476 PRO A C 1
ATOM 3678 O O . PRO A 1 476 ? 33.062 -12.308 -52.279 1.00 41.84 476 PRO A O 1
ATOM 3681 N N . GLY A 1 477 ? 31.463 -12.840 -50.798 1.00 31.89 477 GLY A N 1
ATOM 3682 C CA . GLY A 1 477 ? 31.440 -11.560 -50.084 1.00 31.89 477 GLY A CA 1
ATOM 3683 C C . GLY A 1 477 ? 31.501 -11.754 -48.567 1.00 31.89 477 GLY A C 1
ATOM 3684 O O . GLY A 1 477 ? 30.624 -12.377 -47.979 1.00 31.89 477 GLY A O 1
ATOM 3685 N N . ARG A 1 478 ? 32.578 -11.237 -47.970 1.00 28.89 478 ARG A N 1
ATOM 3686 C CA . ARG A 1 478 ? 32.927 -11.169 -46.539 1.00 28.89 478 ARG A CA 1
ATOM 3687 C C . ARG A 1 478 ? 31.748 -10.881 -45.595 1.00 28.89 478 ARG A C 1
ATOM 3689 O O . ARG A 1 478 ? 31.088 -9.857 -45.730 1.00 28.89 478 ARG A O 1
ATOM 3696 N N . LEU A 1 479 ? 31.626 -11.693 -44.545 1.00 28.52 479 LEU A N 1
ATOM 3697 C CA . LEU A 1 479 ? 30.920 -11.354 -43.308 1.00 28.52 479 LEU A CA 1
ATOM 3698 C C . LEU A 1 479 ? 31.924 -10.767 -42.305 1.00 28.52 479 LEU A C 1
ATOM 3700 O O . LEU A 1 479 ? 32.829 -11.464 -41.849 1.00 28.52 479 LEU A O 1
ATOM 3704 N N . THR A 1 480 ? 31.768 -9.493 -41.954 1.00 29.00 480 THR A N 1
ATOM 3705 C CA . THR A 1 480 ? 32.316 -8.915 -40.720 1.00 29.00 480 THR A CA 1
ATOM 3706 C C . THR A 1 480 ? 31.269 -9.096 -39.626 1.00 29.00 480 THR A C 1
ATOM 3708 O O . THR A 1 480 ? 30.277 -8.374 -39.589 1.00 29.00 480 THR A O 1
ATOM 3711 N N . ALA A 1 481 ? 31.459 -10.101 -38.772 1.00 29.25 481 ALA A N 1
ATOM 3712 C CA . ALA A 1 481 ? 30.651 -10.310 -37.578 1.00 29.25 481 ALA A CA 1
ATOM 3713 C C . ALA A 1 481 ? 31.193 -9.421 -36.448 1.00 29.25 481 ALA A C 1
ATOM 3715 O O . ALA A 1 481 ? 32.217 -9.729 -35.838 1.00 29.25 481 ALA A O 1
ATOM 3716 N N . GLU A 1 482 ? 30.521 -8.300 -36.189 1.00 27.88 482 GLU A N 1
ATOM 3717 C CA . GLU A 1 482 ? 30.726 -7.525 -34.968 1.00 27.88 482 GLU A CA 1
ATOM 3718 C C . GLU A 1 482 ? 30.189 -8.307 -33.766 1.00 27.88 482 GLU A C 1
ATOM 3720 O O . GLU A 1 482 ? 29.077 -8.833 -33.755 1.00 27.88 482 GLU A O 1
ATOM 3725 N N . THR A 1 483 ? 31.046 -8.426 -32.760 1.00 26.66 483 THR A N 1
ATOM 3726 C CA . THR A 1 483 ? 30.817 -9.188 -31.534 1.00 26.66 483 THR A CA 1
ATOM 3727 C C . THR A 1 483 ? 30.088 -8.293 -30.525 1.00 26.66 483 THR A C 1
ATOM 3729 O O . THR A 1 483 ? 30.641 -7.254 -30.152 1.00 26.66 483 THR A O 1
ATOM 3732 N N . PRO A 1 484 ? 28.881 -8.640 -30.038 1.00 28.42 484 PRO A N 1
ATOM 3733 C CA . PRO A 1 484 ? 28.222 -7.851 -29.007 1.00 28.42 484 PRO A CA 1
ATOM 3734 C C . PRO A 1 484 ? 28.977 -8.011 -27.684 1.00 28.42 484 PRO A C 1
ATOM 3736 O O . PRO A 1 484 ? 29.109 -9.103 -27.130 1.00 28.42 484 PRO A O 1
ATOM 3739 N N . SER A 1 485 ? 29.497 -6.894 -27.187 1.00 26.23 485 SER A N 1
ATOM 3740 C CA . SER A 1 485 ? 30.185 -6.800 -25.905 1.00 26.23 485 SER A CA 1
ATOM 3741 C C . SER A 1 485 ? 29.155 -6.818 -24.775 1.00 26.23 485 SER A C 1
ATOM 3743 O O . SER A 1 485 ? 28.453 -5.836 -24.550 1.00 26.23 485 SER A O 1
ATOM 3745 N N . ILE A 1 486 ? 29.052 -7.940 -24.063 1.00 28.52 486 ILE A N 1
ATOM 3746 C CA . ILE A 1 486 ? 28.228 -8.066 -22.856 1.00 28.52 486 ILE A CA 1
ATOM 3747 C C . ILE A 1 486 ? 28.977 -7.380 -21.706 1.00 28.52 486 ILE A C 1
ATOM 3749 O O . ILE A 1 486 ? 29.903 -7.944 -21.124 1.00 28.52 486 ILE A O 1
ATOM 3753 N N . GLN A 1 487 ? 28.598 -6.138 -21.396 1.00 28.80 487 GLN A N 1
ATOM 3754 C CA . GLN A 1 487 ? 28.992 -5.468 -20.158 1.00 28.80 487 GLN A CA 1
ATOM 3755 C C . GLN A 1 487 ? 28.127 -5.991 -19.007 1.00 28.80 487 GLN A C 1
ATOM 3757 O O . GLN A 1 487 ? 26.900 -5.930 -19.051 1.00 28.80 487 GLN A O 1
ATOM 3762 N N . ILE A 1 488 ? 28.787 -6.513 -17.976 1.00 27.06 488 ILE A N 1
ATOM 3763 C CA . ILE A 1 488 ? 28.170 -6.893 -16.705 1.00 27.06 488 ILE A CA 1
ATOM 3764 C C . ILE A 1 488 ? 27.768 -5.593 -15.982 1.00 27.06 488 ILE A C 1
ATOM 3766 O O . ILE A 1 488 ? 28.640 -4.746 -15.770 1.00 27.06 488 ILE A O 1
ATOM 3770 N N . PRO A 1 489 ? 26.490 -5.394 -15.614 1.00 29.48 489 PRO A N 1
ATOM 3771 C CA . PRO A 1 489 ? 26.072 -4.218 -14.861 1.00 29.48 489 PRO A CA 1
ATOM 3772 C C . PRO A 1 489 ? 26.591 -4.274 -13.412 1.00 29.48 489 PRO A C 1
ATOM 3774 O O . PRO A 1 489 ? 26.682 -5.364 -12.838 1.00 29.48 489 PRO A O 1
ATOM 3777 N N . PRO A 1 490 ? 26.890 -3.125 -12.777 1.00 29.23 490 PRO A N 1
ATOM 3778 C CA . PRO A 1 490 ? 27.006 -3.062 -11.326 1.00 29.23 490 PRO A CA 1
ATOM 3779 C C . PRO A 1 490 ? 25.658 -3.444 -10.702 1.00 29.23 490 PRO A C 1
ATOM 3781 O O . PRO A 1 490 ? 24.602 -3.011 -11.166 1.00 29.23 490 PRO A O 1
ATOM 3784 N N . ILE A 1 491 ? 25.695 -4.275 -9.659 1.00 31.39 491 ILE A N 1
ATOM 3785 C CA . ILE A 1 491 ? 24.530 -4.637 -8.846 1.00 31.39 491 ILE A CA 1
ATOM 3786 C C . ILE A 1 491 ? 24.091 -3.360 -8.123 1.00 31.39 491 ILE A C 1
ATOM 3788 O O . ILE A 1 491 ? 24.631 -3.005 -7.082 1.00 31.39 491 ILE A O 1
ATOM 3792 N N . SER A 1 492 ? 23.181 -2.612 -8.743 1.00 33.47 492 SER A N 1
ATOM 3793 C CA . SER A 1 492 ? 22.587 -1.406 -8.182 1.00 33.47 492 SER A CA 1
ATOM 3794 C C . SER A 1 492 ? 21.299 -1.799 -7.470 1.00 33.47 492 SER A C 1
ATOM 3796 O O . SER A 1 492 ? 20.353 -2.268 -8.099 1.00 33.47 492 SER A O 1
ATOM 3798 N N . CYS A 1 493 ? 21.365 -1.682 -6.145 1.00 32.59 493 CYS A N 1
ATOM 3799 C CA . CYS A 1 493 ? 20.307 -1.461 -5.166 1.00 32.59 493 CYS A CA 1
ATOM 3800 C C . CYS A 1 493 ? 18.915 -2.021 -5.498 1.00 32.59 493 CYS A C 1
ATOM 3802 O O . CYS A 1 493 ? 18.173 -1.495 -6.328 1.00 32.59 493 CYS A O 1
ATOM 3804 N N . ALA A 1 494 ? 18.514 -3.030 -4.722 1.00 31.45 494 ALA A N 1
ATOM 3805 C CA . ALA A 1 494 ? 17.105 -3.332 -4.500 1.00 31.45 494 ALA A CA 1
ATOM 3806 C C . ALA A 1 494 ? 16.338 -2.044 -4.107 1.00 31.45 494 ALA A C 1
ATOM 3808 O O . ALA A 1 494 ? 16.922 -1.171 -3.456 1.00 31.45 494 ALA A O 1
ATOM 3809 N N . PRO A 1 495 ? 15.048 -1.904 -4.474 1.00 38.09 495 PRO A N 1
ATOM 3810 C CA . PRO A 1 495 ? 14.234 -0.772 -4.027 1.00 38.09 495 PRO A CA 1
ATOM 3811 C C . PRO A 1 495 ? 14.270 -0.686 -2.491 1.00 38.09 495 PRO A C 1
ATOM 3813 O O . PRO A 1 495 ? 14.450 -1.728 -1.854 1.00 38.09 495 PRO A O 1
ATOM 3816 N N . PRO A 1 496 ? 14.116 0.511 -1.889 1.00 41.75 496 PRO A N 1
ATOM 3817 C CA . PRO A 1 496 ? 14.253 0.725 -0.450 1.00 41.75 496 PRO A CA 1
ATOM 3818 C C . PRO A 1 496 ? 13.129 0.003 0.303 1.00 41.75 496 PRO A C 1
ATOM 3820 O O . PRO A 1 496 ? 12.112 0.574 0.676 1.00 41.75 496 PRO A O 1
ATOM 3823 N N . GLY A 1 497 ? 13.307 -1.299 0.498 1.00 49.91 497 GLY A N 1
ATOM 3824 C CA . GLY A 1 497 ? 12.525 -2.100 1.411 1.00 49.91 497 GLY A CA 1
ATOM 3825 C C . GLY A 1 497 ? 13.032 -1.790 2.803 1.00 49.91 497 GLY A C 1
ATOM 3826 O O . GLY A 1 497 ? 14.126 -2.212 3.169 1.00 49.91 497 GLY A O 1
ATOM 3827 N N . TYR A 1 498 ? 12.251 -1.031 3.562 1.00 63.66 498 TYR A N 1
ATOM 3828 C CA . TYR A 1 498 ? 12.468 -0.849 4.989 1.00 63.66 498 TYR A CA 1
ATOM 3829 C C . TYR A 1 498 ? 12.629 -2.231 5.638 1.00 63.66 498 TYR A C 1
ATOM 3831 O O . TYR A 1 498 ? 11.736 -3.080 5.554 1.00 63.66 498 TYR A O 1
ATOM 3839 N N . PHE A 1 499 ? 13.791 -2.498 6.239 1.00 79.38 499 PHE A N 1
ATOM 3840 C CA . PHE A 1 499 ? 13.960 -3.701 7.045 1.00 79.38 499 PHE A CA 1
ATOM 3841 C C . PHE A 1 499 ? 13.039 -3.580 8.253 1.00 79.38 499 PHE A C 1
ATOM 3843 O O . PHE A 1 499 ? 13.048 -2.571 8.957 1.00 79.38 499 PHE A O 1
ATOM 3850 N N . VAL A 1 500 ? 12.213 -4.601 8.477 1.00 85.56 500 VAL A N 1
ATOM 3851 C CA . VAL A 1 500 ? 11.263 -4.589 9.589 1.00 85.56 500 VAL A CA 1
ATOM 3852 C C . VAL A 1 500 ? 12.051 -4.758 10.885 1.00 85.56 500 VAL A C 1
ATOM 3854 O O . VAL A 1 500 ? 12.656 -5.811 11.129 1.00 85.56 500 VAL A O 1
ATOM 3857 N N . ALA A 1 501 ? 12.062 -3.696 11.691 1.00 92.50 501 ALA A N 1
ATOM 3858 C CA . ALA A 1 501 ? 12.579 -3.724 13.050 1.00 92.50 501 ALA A CA 1
ATOM 3859 C C . ALA A 1 501 ? 11.859 -4.811 13.856 1.00 92.50 501 ALA A C 1
ATOM 3861 O O . ALA A 1 501 ? 10.659 -5.037 13.689 1.00 92.50 501 ALA A O 1
ATOM 3862 N N . MET A 1 502 ? 12.587 -5.494 14.733 1.00 95.31 502 MET A N 1
ATOM 3863 C CA . MET A 1 502 ? 11.983 -6.525 15.566 1.00 95.31 502 MET A CA 1
ATOM 3864 C C . MET A 1 502 ? 11.067 -5.897 16.628 1.00 95.31 502 MET A C 1
ATOM 3866 O O . MET A 1 502 ? 11.400 -4.865 17.212 1.00 95.31 502 MET A O 1
ATOM 3870 N N . GLU A 1 503 ? 9.932 -6.537 16.916 1.00 94.44 503 GLU A N 1
ATOM 3871 C CA . GLU A 1 503 ? 9.065 -6.162 18.041 1.00 94.44 503 GLU A CA 1
ATOM 3872 C C . GLU A 1 503 ? 9.825 -6.197 19.374 1.00 94.44 503 GLU A C 1
ATOM 3874 O O . GLU A 1 503 ? 10.728 -7.017 19.567 1.00 94.44 503 GLU A O 1
ATOM 3879 N N . ARG A 1 504 ? 9.441 -5.318 20.306 1.00 95.19 504 ARG A N 1
ATOM 3880 C CA . ARG A 1 504 ? 10.156 -5.080 21.570 1.00 95.19 504 ARG A CA 1
ATOM 3881 C C . ARG A 1 504 ? 10.363 -6.345 22.397 1.00 95.19 504 ARG A C 1
ATOM 3883 O O . ARG A 1 504 ? 11.487 -6.627 22.819 1.00 95.19 504 ARG A O 1
ATOM 3890 N N . ASP A 1 505 ? 9.309 -7.131 22.578 1.00 93.31 505 ASP A N 1
ATOM 3891 C CA . ASP A 1 505 ? 9.358 -8.338 23.408 1.00 93.31 505 ASP A CA 1
ATOM 3892 C C . ASP A 1 505 ? 10.250 -9.410 22.779 1.00 93.31 505 ASP A C 1
ATOM 3894 O O . ASP A 1 505 ? 11.108 -10.011 23.436 1.00 93.31 505 ASP A O 1
ATOM 3898 N N . ARG A 1 506 ? 10.126 -9.589 21.461 1.00 94.19 506 ARG A N 1
ATOM 3899 C CA . ARG A 1 506 ? 10.937 -10.539 20.698 1.00 94.19 506 ARG A CA 1
ATOM 3900 C C . ARG A 1 506 ? 12.407 -10.122 20.661 1.00 94.19 506 ARG A C 1
ATOM 3902 O O . ARG A 1 506 ? 13.288 -10.978 20.786 1.00 94.19 506 ARG A O 1
ATOM 3909 N N . PHE A 1 507 ? 12.681 -8.825 20.544 1.00 97.00 507 PHE A N 1
ATOM 3910 C CA . PHE A 1 507 ? 14.032 -8.278 20.614 1.00 97.00 507 PHE A CA 1
ATOM 3911 C C . PHE A 1 507 ? 14.671 -8.587 21.967 1.00 97.00 507 PHE A C 1
ATOM 3913 O O . PHE A 1 507 ? 15.756 -9.159 22.010 1.00 97.00 507 PHE A O 1
ATOM 3920 N N . GLY A 1 508 ? 13.978 -8.318 23.077 1.00 95.06 508 GLY A N 1
ATOM 3921 C CA . GLY A 1 508 ? 14.516 -8.573 24.416 1.00 95.06 508 GLY A CA 1
ATOM 3922 C C . GLY A 1 508 ? 14.862 -10.047 24.666 1.00 95.06 508 GLY A C 1
ATOM 3923 O O . GLY A 1 508 ? 15.853 -10.354 25.332 1.00 95.06 508 GLY A O 1
ATOM 3924 N N . VAL A 1 509 ? 14.079 -10.985 24.129 1.00 94.75 509 VAL A N 1
ATOM 3925 C CA . VAL A 1 509 ? 14.363 -12.428 24.239 1.00 94.75 509 VAL A CA 1
ATOM 3926 C C . VAL A 1 509 ? 15.546 -12.837 23.355 1.00 94.75 509 VAL A C 1
ATOM 3928 O O . VAL A 1 509 ? 16.484 -13.479 23.829 1.00 94.75 509 VAL A O 1
ATOM 3931 N N . THR A 1 510 ? 15.528 -12.453 22.078 1.00 95.38 510 THR A N 1
ATOM 3932 C CA . THR A 1 510 ? 16.558 -12.856 21.104 1.00 95.38 510 THR A CA 1
ATOM 3933 C C . THR A 1 510 ? 17.913 -12.210 21.378 1.00 95.38 510 THR A C 1
ATOM 3935 O O . THR A 1 510 ? 18.939 -12.882 21.271 1.00 95.38 510 THR A O 1
ATOM 3938 N N . PHE A 1 511 ? 17.928 -10.944 21.796 1.00 96.00 511 PHE A N 1
ATOM 3939 C CA . PHE A 1 511 ? 19.141 -10.218 22.150 1.00 96.00 511 PHE A CA 1
ATOM 3940 C C . PHE A 1 511 ? 19.812 -10.812 23.392 1.00 96.00 511 PHE A C 1
ATOM 3942 O O . PHE A 1 511 ? 21.006 -11.095 23.364 1.00 96.00 511 PHE A O 1
ATOM 3949 N N . ARG A 1 512 ? 19.047 -11.125 24.450 1.00 94.81 512 ARG A N 1
ATOM 3950 C CA . ARG A 1 512 ? 19.593 -11.809 25.639 1.00 94.81 512 ARG A CA 1
ATOM 3951 C C . ARG A 1 512 ? 20.202 -13.167 25.291 1.00 94.81 512 ARG A C 1
ATOM 3953 O O . ARG A 1 512 ? 21.312 -13.466 25.725 1.00 94.81 512 ARG A O 1
ATOM 3960 N N . ALA A 1 513 ? 19.521 -13.966 24.468 1.00 94.19 513 ALA A N 1
ATOM 3961 C CA . ALA A 1 513 ? 20.058 -15.242 23.995 1.00 94.19 513 ALA A CA 1
ATOM 3962 C C . ALA A 1 513 ? 21.351 -15.060 23.177 1.00 94.19 513 ALA A C 1
ATOM 3964 O O . ALA A 1 513 ? 22.291 -15.846 23.310 1.00 94.19 513 ALA A O 1
ATOM 3965 N N . TYR A 1 514 ? 21.423 -14.006 22.360 1.00 95.75 514 TYR A N 1
ATOM 3966 C CA . TYR A 1 514 ? 22.621 -13.653 21.603 1.00 95.75 514 TYR A CA 1
ATOM 3967 C C . TYR A 1 514 ? 23.792 -13.253 22.515 1.00 95.75 514 TYR A C 1
ATOM 3969 O O . TYR A 1 514 ? 24.899 -13.766 22.333 1.00 95.75 514 TYR A O 1
ATOM 3977 N N . CYS A 1 515 ? 23.551 -12.406 23.521 1.00 94.12 515 CYS A N 1
ATOM 3978 C CA . CYS A 1 515 ? 24.560 -11.999 24.500 1.00 94.12 515 CYS A CA 1
ATOM 3979 C C . CYS A 1 515 ? 25.113 -13.196 25.279 1.00 94.12 515 CYS A C 1
ATOM 3981 O O . CYS A 1 515 ? 26.331 -13.360 25.343 1.00 94.12 515 CYS A O 1
ATOM 3983 N N . LEU A 1 516 ? 24.235 -14.085 25.765 1.00 93.94 516 LEU A N 1
ATOM 3984 C CA . LEU A 1 516 ? 24.627 -15.330 26.436 1.00 93.94 516 LEU A CA 1
ATOM 3985 C C . LEU A 1 516 ? 25.500 -16.210 25.532 1.00 93.94 516 LEU A C 1
ATOM 3987 O O . LEU A 1 516 ? 26.548 -16.691 25.951 1.00 93.94 516 LEU A O 1
ATOM 3991 N N . LYS A 1 517 ? 25.110 -16.376 24.263 1.00 93.50 517 LYS A N 1
ATOM 3992 C CA . LYS A 1 517 ? 25.849 -17.201 23.296 1.00 93.50 517 LYS A CA 1
ATOM 3993 C C . LYS A 1 517 ? 27.237 -16.644 22.964 1.00 93.50 517 LYS A C 1
ATOM 3995 O O . LYS A 1 517 ? 28.152 -17.412 22.682 1.00 93.50 517 LYS A O 1
ATOM 4000 N N . ARG A 1 518 ? 27.393 -15.320 22.940 1.00 91.25 518 ARG A N 1
ATOM 4001 C CA . ARG A 1 518 ? 28.653 -14.638 22.594 1.00 91.25 518 ARG A CA 1
ATOM 4002 C C . ARG A 1 518 ? 29.493 -14.260 23.814 1.00 91.25 518 ARG A C 1
ATOM 4004 O O . ARG A 1 518 ? 30.540 -13.649 23.630 1.00 91.25 518 ARG A O 1
ATOM 4011 N N . ASN A 1 519 ? 29.044 -14.615 25.020 1.00 91.62 519 ASN A N 1
ATOM 4012 C CA . ASN A 1 519 ? 29.638 -14.179 26.282 1.00 91.62 519 ASN A CA 1
ATOM 4013 C C . ASN A 1 519 ? 29.823 -12.648 26.347 1.00 91.62 519 ASN A C 1
ATOM 4015 O O . ASN A 1 519 ? 30.824 -12.142 26.850 1.00 91.62 519 ASN A O 1
ATOM 4019 N N . ILE A 1 520 ? 28.871 -11.902 25.777 1.00 91.00 520 ILE A N 1
ATOM 4020 C CA . ILE A 1 520 ? 28.837 -10.445 25.887 1.00 91.00 520 ILE A CA 1
ATOM 4021 C C . ILE A 1 520 ? 28.204 -10.149 27.239 1.00 91.00 520 ILE A C 1
ATOM 4023 O O . ILE A 1 520 ? 27.041 -10.489 27.455 1.00 91.00 520 ILE A O 1
ATOM 4027 N N . GLN A 1 521 ? 28.962 -9.518 28.136 1.00 84.19 521 GLN A N 1
ATOM 4028 C CA . GLN A 1 521 ? 28.432 -8.991 29.391 1.00 84.19 521 GLN A CA 1
ATOM 4029 C C . GLN A 1 521 ? 27.494 -7.821 29.078 1.00 84.19 521 GLN A C 1
ATOM 4031 O O . GLN A 1 521 ? 27.874 -6.655 29.099 1.00 84.19 521 GLN A O 1
ATOM 4036 N N . SER A 1 522 ? 26.256 -8.136 28.712 1.00 76.94 522 SER A N 1
ATOM 4037 C CA . SER A 1 522 ? 25.162 -7.184 28.771 1.00 76.94 522 SER A CA 1
ATOM 4038 C C . SER A 1 522 ? 24.785 -7.089 30.239 1.00 76.94 522 SER A C 1
ATOM 4040 O O . SER A 1 522 ? 24.116 -7.990 30.739 1.00 76.94 522 SER A O 1
ATOM 4042 N N . ASP A 1 523 ? 25.255 -6.064 30.939 1.00 73.50 523 ASP A N 1
ATOM 4043 C CA . ASP A 1 523 ? 24.636 -5.673 32.198 1.00 73.50 523 ASP A CA 1
ATOM 4044 C C . ASP A 1 523 ? 23.424 -4.791 31.846 1.00 73.50 523 ASP A C 1
ATOM 4046 O O . ASP A 1 523 ? 23.598 -3.619 31.505 1.00 73.50 523 ASP A O 1
ATOM 4050 N N . PRO A 1 524 ? 22.192 -5.338 31.828 1.00 57.03 524 PRO A N 1
ATOM 4051 C CA . PRO A 1 524 ? 21.000 -4.551 31.538 1.00 57.03 524 PRO A CA 1
ATOM 4052 C C . PRO A 1 524 ? 20.728 -3.473 32.600 1.00 57.03 524 PRO A C 1
ATOM 4054 O O . PRO A 1 524 ? 19.947 -2.566 32.324 1.00 57.03 524 PRO A O 1
ATOM 4057 N N . GLY A 1 525 ? 21.351 -3.550 33.785 1.00 59.28 525 GLY A N 1
ATOM 4058 C CA . GLY A 1 525 ? 21.250 -2.538 34.839 1.00 59.28 525 GLY A CA 1
ATOM 4059 C C . GLY A 1 525 ? 22.214 -1.365 34.646 1.00 59.28 525 GLY A C 1
ATOM 4060 O O . GLY A 1 525 ? 21.843 -0.222 34.905 1.00 59.28 525 GLY A O 1
ATOM 4061 N N . ALA A 1 526 ? 23.409 -1.615 34.104 1.00 65.50 526 ALA A N 1
ATOM 4062 C CA . ALA A 1 526 ? 24.393 -0.585 33.754 1.00 65.50 526 ALA A CA 1
ATOM 4063 C C . ALA A 1 526 ? 24.178 -0.002 32.343 1.00 65.50 526 ALA A C 1
ATOM 4065 O O . ALA A 1 526 ? 25.139 0.330 31.643 1.00 65.50 526 ALA A O 1
ATOM 4066 N N . GLY A 1 527 ? 22.915 0.098 31.904 1.00 73.12 527 GLY A N 1
ATOM 4067 C CA . GLY A 1 527 ? 22.553 0.691 30.616 1.00 73.12 527 GLY A CA 1
ATOM 4068 C C . GLY A 1 527 ? 23.265 2.028 30.413 1.00 73.12 527 GLY A C 1
ATOM 4069 O O . GLY A 1 527 ? 23.388 2.812 31.356 1.00 73.12 527 GLY A O 1
ATOM 4070 N N . LEU A 1 528 ? 23.767 2.277 29.197 1.00 80.56 528 LEU A N 1
ATOM 4071 C CA . LEU A 1 528 ? 24.514 3.498 28.903 1.00 80.56 528 LEU A CA 1
ATOM 4072 C C . LEU A 1 528 ? 23.648 4.701 29.267 1.00 80.56 528 LEU A C 1
ATOM 4074 O O . LEU A 1 528 ? 22.608 4.935 28.650 1.00 80.56 528 LEU A O 1
ATOM 4078 N N . GLN A 1 529 ? 24.084 5.442 30.281 1.00 92.06 529 GLN A N 1
ATOM 4079 C CA . GLN A 1 529 ? 23.491 6.719 30.622 1.00 92.06 529 GLN A CA 1
ATOM 4080 C C . GLN A 1 529 ? 24.221 7.804 29.842 1.00 92.06 529 GLN A C 1
ATOM 4082 O O . GLN A 1 529 ? 25.420 8.025 30.010 1.00 92.06 529 GLN A O 1
ATOM 4087 N N . LEU A 1 530 ? 23.486 8.464 28.961 1.00 93.56 530 LEU A N 1
ATOM 4088 C CA . LEU A 1 530 ? 23.913 9.661 28.255 1.00 93.56 530 LEU A CA 1
ATOM 4089 C C . LEU A 1 530 ? 23.130 10.817 28.864 1.00 93.56 530 LEU A C 1
ATOM 4091 O O . LEU A 1 530 ? 21.904 10.796 28.865 1.00 93.56 530 LEU A O 1
ATOM 4095 N N . ASP A 1 531 ? 23.832 11.780 29.456 1.00 91.38 531 ASP A N 1
ATOM 4096 C CA . ASP A 1 531 ? 23.230 12.963 30.086 1.00 91.38 531 ASP A CA 1
ATOM 4097 C C . ASP A 1 531 ? 22.120 12.617 31.107 1.00 91.38 531 ASP A C 1
ATOM 4099 O O . ASP A 1 531 ? 21.064 13.244 31.157 1.00 91.38 531 ASP A O 1
ATOM 4103 N N . GLY A 1 532 ? 22.338 11.558 31.900 1.00 93.50 532 GLY A N 1
ATOM 4104 C CA . GLY A 1 532 ? 21.388 11.075 32.913 1.00 93.50 532 GLY A CA 1
ATOM 4105 C C . GLY A 1 532 ? 20.166 10.329 32.360 1.00 93.50 532 GLY A C 1
ATOM 4106 O O . GLY A 1 532 ? 19.295 9.930 33.130 1.00 93.50 532 GLY A O 1
ATOM 4107 N N . ARG A 1 533 ? 20.086 10.108 31.041 1.00 94.50 533 ARG A N 1
ATOM 4108 C CA . ARG A 1 533 ? 19.033 9.312 30.395 1.00 94.50 533 ARG A CA 1
ATOM 4109 C C . ARG A 1 533 ? 19.582 7.967 29.947 1.00 94.50 533 ARG A C 1
ATOM 4111 O O . ARG A 1 533 ? 20.662 7.889 29.367 1.00 94.50 533 ARG A O 1
ATOM 4118 N N . GLN A 1 534 ? 18.825 6.903 30.184 1.00 94.19 534 GLN A N 1
ATOM 4119 C CA . GLN A 1 534 ? 19.194 5.572 29.710 1.00 94.19 534 GLN A CA 1
ATOM 4120 C C . GLN A 1 534 ? 18.944 5.437 28.205 1.00 94.19 534 GLN A C 1
ATOM 4122 O O . GLN A 1 534 ? 17.876 5.786 27.704 1.00 94.19 534 GLN A O 1
ATOM 4127 N N . VAL A 1 535 ? 19.921 4.887 27.486 1.00 95.31 535 VAL A N 1
ATOM 4128 C CA . VAL A 1 535 ? 19.782 4.543 26.068 1.00 95.31 535 VAL A CA 1
ATOM 4129 C C . VAL A 1 535 ? 19.100 3.183 25.936 1.00 95.31 535 VAL A C 1
ATOM 4131 O O . VAL A 1 535 ? 19.700 2.141 26.200 1.00 95.31 535 VAL A O 1
ATOM 4134 N N . GLY A 1 536 ? 17.846 3.179 25.483 1.00 95.31 536 GLY A N 1
ATOM 4135 C CA . GLY A 1 536 ? 17.127 1.949 25.155 1.00 95.31 536 GLY A CA 1
ATOM 4136 C C . GLY A 1 536 ? 17.737 1.243 23.939 1.00 95.31 536 GLY A C 1
ATOM 4137 O O . GLY A 1 536 ? 17.653 1.746 22.820 1.00 95.31 536 GLY A O 1
ATOM 4138 N N . LEU A 1 537 ? 18.318 0.051 24.132 1.00 95.69 537 LEU A N 1
ATOM 4139 C CA . LEU A 1 537 ? 18.910 -0.745 23.041 1.00 95.69 537 LEU A CA 1
ATOM 4140 C C . LEU A 1 537 ? 17.894 -1.113 21.948 1.00 95.69 537 LEU A C 1
ATOM 4142 O O . LEU A 1 537 ? 18.233 -1.112 20.766 1.00 95.69 537 LEU A O 1
ATOM 4146 N N . TRP A 1 538 ? 16.648 -1.409 22.329 1.00 96.75 538 TRP A N 1
ATOM 4147 C CA . TRP A 1 538 ? 15.592 -1.711 21.361 1.00 96.75 538 TRP A CA 1
ATOM 4148 C C . TRP A 1 538 ? 15.214 -0.487 20.518 1.00 96.75 538 TRP A C 1
ATOM 4150 O O . TRP A 1 538 ? 15.090 -0.601 19.301 1.00 96.75 538 TRP A O 1
ATOM 4160 N N . ASP A 1 539 ? 15.073 0.685 21.142 1.00 96.69 539 ASP A N 1
ATOM 4161 C CA . ASP A 1 539 ? 14.766 1.924 20.423 1.00 96.69 539 ASP A CA 1
ATOM 4162 C C . ASP A 1 539 ? 15.872 2.276 19.432 1.00 96.69 539 ASP A C 1
ATOM 4164 O O . ASP A 1 539 ? 15.589 2.602 18.279 1.00 96.69 539 ASP A O 1
ATOM 4168 N N . LEU A 1 540 ? 17.128 2.112 19.855 1.00 97.50 540 LEU A N 1
ATOM 4169 C CA . LEU A 1 540 ? 18.289 2.301 18.998 1.00 97.50 540 LEU A CA 1
ATOM 4170 C C . LEU A 1 540 ? 18.276 1.338 17.796 1.00 97.50 540 LEU A C 1
ATOM 4172 O O . LEU A 1 540 ? 18.442 1.783 16.662 1.00 97.50 540 LEU A O 1
ATOM 4176 N N . HIS A 1 541 ? 18.014 0.044 18.014 1.00 97.12 541 HIS A N 1
ATOM 4177 C CA . HIS A 1 541 ? 17.836 -0.938 16.934 1.00 97.12 541 HIS A CA 1
ATOM 4178 C C . HIS A 1 541 ? 16.717 -0.528 15.964 1.00 97.12 541 HIS A C 1
ATOM 4180 O O . HIS A 1 541 ? 16.922 -0.486 14.750 1.00 97.12 541 HIS A O 1
ATOM 4186 N N . ARG A 1 542 ? 15.535 -0.194 16.496 1.00 97.31 542 ARG A N 1
ATOM 4187 C CA . ARG A 1 542 ? 14.355 0.167 15.704 1.00 97.31 542 ARG A CA 1
ATOM 4188 C C . ARG A 1 542 ? 14.621 1.377 14.814 1.00 97.31 542 ARG A C 1
ATOM 4190 O O . ARG A 1 542 ? 14.328 1.316 13.622 1.00 97.31 542 ARG A O 1
ATOM 4197 N N . ILE A 1 543 ? 15.191 2.444 15.372 1.00 97.25 543 ILE A N 1
ATOM 4198 C CA . ILE A 1 543 ? 15.468 3.680 14.630 1.00 97.25 543 ILE A CA 1
ATOM 4199 C C . ILE A 1 543 ? 16.529 3.428 13.553 1.00 97.25 543 ILE A C 1
ATOM 4201 O O . ILE A 1 543 ? 16.336 3.833 12.411 1.00 97.25 543 ILE A O 1
ATOM 4205 N N . VAL A 1 544 ? 17.606 2.693 13.858 1.00 97.25 544 VAL A N 1
ATOM 4206 C CA . VAL A 1 544 ? 18.637 2.362 12.856 1.00 97.25 544 VAL A CA 1
ATOM 4207 C C . VAL A 1 544 ? 18.059 1.529 11.705 1.00 97.25 544 VAL A C 1
ATOM 4209 O O . VAL A 1 544 ? 18.392 1.777 10.546 1.00 97.25 544 VAL A O 1
ATOM 4212 N N . MET A 1 545 ? 17.159 0.581 11.984 1.00 96.62 545 MET A N 1
ATOM 4213 C CA . MET A 1 545 ? 16.481 -0.197 10.938 1.00 96.62 545 MET A CA 1
ATOM 4214 C C . MET A 1 545 ? 15.540 0.665 10.081 1.00 96.62 545 MET A C 1
ATOM 4216 O O . MET A 1 545 ? 15.526 0.512 8.859 1.00 96.62 545 MET A O 1
ATOM 4220 N N . GLN A 1 546 ? 14.821 1.618 10.686 1.00 94.69 546 GLN A N 1
ATOM 4221 C CA . GLN A 1 546 ? 13.968 2.580 9.971 1.00 94.69 546 GLN A CA 1
ATOM 4222 C C . GLN A 1 546 ? 14.766 3.531 9.068 1.00 94.69 546 GLN A C 1
ATOM 4224 O O . GLN A 1 546 ? 14.308 3.862 7.976 1.00 94.69 546 GLN A O 1
ATOM 4229 N N . GLU A 1 547 ? 15.981 3.911 9.470 1.00 95.25 547 GLU A N 1
ATOM 4230 C CA . GLU A 1 547 ? 16.896 4.707 8.638 1.00 95.25 547 GLU A CA 1
ATOM 4231 C C . GLU A 1 547 ? 17.511 3.908 7.470 1.00 95.25 547 GLU A C 1
ATOM 4233 O O . GLU A 1 547 ? 18.176 4.474 6.597 1.00 95.25 547 GLU A O 1
ATOM 4238 N N . GLY A 1 548 ? 17.230 2.603 7.384 1.00 92.81 548 GLY A N 1
ATOM 4239 C CA . GLY A 1 548 ? 17.703 1.704 6.330 1.00 92.81 548 GLY A CA 1
ATOM 4240 C C . GLY A 1 548 ? 18.943 0.893 6.710 1.00 92.81 548 GLY A C 1
ATOM 4241 O O . GLY A 1 548 ? 19.664 0.431 5.828 1.00 92.81 548 GLY A O 1
ATOM 4242 N N . GLY A 1 549 ? 19.187 0.708 8.008 1.00 94.56 549 GLY A N 1
ATOM 4243 C CA . GLY A 1 549 ? 20.275 -0.102 8.544 1.00 94.56 549 GLY A CA 1
ATOM 4244 C C . GLY A 1 549 ? 21.557 0.683 8.828 1.00 94.56 549 GLY A C 1
ATOM 4245 O O . GLY A 1 549 ? 21.746 1.824 8.405 1.00 94.56 549 GLY A O 1
ATOM 4246 N N . CYS A 1 550 ? 22.469 0.044 9.564 1.00 95.06 550 CYS A N 1
ATOM 4247 C CA . CYS A 1 550 ? 23.695 0.670 10.057 1.00 95.06 550 CYS A CA 1
ATOM 4248 C C . CYS A 1 550 ? 24.607 1.196 8.941 1.00 95.06 550 CYS A C 1
ATOM 4250 O O . CYS A 1 550 ? 25.155 2.287 9.069 1.00 95.06 550 CYS A O 1
ATOM 4252 N N . ALA A 1 551 ? 24.757 0.462 7.836 1.00 93.25 551 ALA A N 1
ATOM 4253 C CA . ALA A 1 551 ? 25.621 0.868 6.732 1.00 93.25 551 ALA A CA 1
ATOM 4254 C C . ALA A 1 551 ? 25.159 2.186 6.108 1.00 93.25 551 ALA A C 1
ATOM 4256 O O . ALA A 1 551 ? 25.982 3.065 5.856 1.00 93.25 551 ALA A O 1
ATOM 4257 N N . LYS A 1 552 ? 23.843 2.354 5.931 1.00 94.50 552 LYS A N 1
ATOM 4258 C CA . LYS A 1 552 ? 23.268 3.597 5.423 1.00 94.50 552 LYS A CA 1
ATOM 4259 C C . LYS A 1 552 ? 23.465 4.739 6.414 1.00 94.50 552 LYS A C 1
ATOM 4261 O O . LYS A 1 552 ? 23.952 5.780 5.998 1.00 94.50 552 LYS A O 1
ATOM 4266 N N . VAL A 1 553 ? 23.192 4.521 7.705 1.00 96.44 553 VAL A N 1
ATOM 4267 C CA . VAL A 1 553 ? 23.399 5.531 8.764 1.00 96.44 553 VAL A CA 1
ATOM 4268 C C . VAL A 1 553 ? 24.864 5.974 8.854 1.00 96.44 553 VAL A C 1
ATOM 4270 O O . VAL A 1 553 ? 25.143 7.164 8.991 1.00 96.44 553 VAL A O 1
ATOM 4273 N N . ILE A 1 554 ? 25.813 5.036 8.754 1.00 94.44 554 ILE A N 1
ATOM 4274 C CA . ILE A 1 554 ? 27.250 5.339 8.731 1.00 94.44 554 ILE A CA 1
ATOM 4275 C C . ILE A 1 554 ? 27.606 6.131 7.471 1.00 94.44 554 ILE A C 1
ATOM 4277 O O . ILE A 1 554 ? 28.303 7.137 7.570 1.00 94.44 554 ILE A O 1
ATOM 4281 N N . HIS A 1 555 ? 27.132 5.697 6.301 1.00 91.62 555 HIS A N 1
ATOM 4282 C CA . HIS A 1 555 ? 27.454 6.332 5.025 1.00 91.62 555 HIS A CA 1
ATOM 4283 C C . HIS A 1 555 ? 26.881 7.750 4.911 1.00 91.62 555 HIS A C 1
ATOM 4285 O O . HIS A 1 555 ? 27.555 8.644 4.409 1.00 91.62 555 HIS A O 1
ATOM 4291 N N . SER A 1 556 ? 25.663 7.972 5.410 1.00 94.12 556 SER A N 1
ATOM 4292 C CA . SER A 1 556 ? 25.011 9.283 5.416 1.00 94.12 556 SER A CA 1
ATOM 4293 C C . SER A 1 556 ? 25.445 10.177 6.580 1.00 94.12 556 SER A C 1
ATOM 4295 O O . SER A 1 556 ? 25.028 11.331 6.648 1.00 94.12 556 SER A O 1
ATOM 4297 N N . GLY A 1 557 ? 26.243 9.654 7.518 1.00 96.00 557 GLY A N 1
ATOM 4298 C CA . GLY A 1 557 ? 26.653 10.375 8.722 1.00 96.00 557 GLY A CA 1
ATOM 4299 C C . GLY A 1 557 ? 25.491 10.747 9.651 1.00 96.00 557 GLY A C 1
ATOM 4300 O O . GLY A 1 557 ? 25.639 11.662 10.451 1.00 96.00 557 GLY A O 1
ATOM 4301 N N . SER A 1 558 ? 24.347 10.059 9.571 1.00 97.44 558 SER A N 1
ATOM 4302 C CA . SER A 1 558 ? 23.083 10.468 10.218 1.00 97.44 558 SER A CA 1
ATOM 4303 C C . SER A 1 558 ? 22.926 9.998 11.671 1.00 97.44 558 SER A C 1
ATOM 4305 O O . SER A 1 558 ? 21.811 9.813 12.161 1.00 97.44 558 SER A O 1
ATOM 4307 N N . TRP A 1 559 ? 24.034 9.775 12.383 1.00 98.25 559 TRP A N 1
ATOM 4308 C CA . TRP A 1 559 ? 23.998 9.393 13.801 1.00 98.25 559 TRP A CA 1
ATOM 4309 C C . TRP A 1 559 ? 23.433 10.502 14.698 1.00 98.25 559 TRP A C 1
ATOM 4311 O O . TRP A 1 559 ? 22.847 10.207 15.737 1.00 98.25 559 TRP A O 1
ATOM 4321 N N . ASP A 1 560 ? 23.568 11.760 14.278 1.00 98.19 560 ASP A N 1
ATOM 4322 C CA . ASP A 1 560 ? 22.956 12.933 14.907 1.00 98.19 560 ASP A CA 1
ATOM 4323 C C . ASP A 1 560 ? 21.423 12.876 14.857 1.00 98.19 560 ASP A C 1
ATOM 4325 O O . ASP A 1 560 ? 20.758 13.132 15.861 1.00 98.19 560 ASP A O 1
ATOM 4329 N N . VAL A 1 561 ? 20.859 12.471 13.718 1.00 97.81 561 VAL A N 1
ATOM 4330 C CA . VAL A 1 561 ? 19.417 12.265 13.532 1.00 97.81 561 VAL A CA 1
ATOM 4331 C C . VAL A 1 561 ? 18.921 11.071 14.347 1.00 97.81 561 VAL A C 1
ATOM 4333 O O . VAL A 1 561 ? 17.894 11.173 15.016 1.00 97.81 561 VAL A O 1
ATOM 4336 N N . VAL A 1 562 ? 19.653 9.949 14.339 1.00 97.94 562 VAL A N 1
ATOM 4337 C CA . VAL A 1 562 ? 19.298 8.756 15.132 1.00 97.94 562 VAL A CA 1
ATOM 4338 C C . VAL A 1 562 ? 19.229 9.103 16.621 1.00 97.94 562 VAL A C 1
ATOM 4340 O O . VAL A 1 562 ? 18.236 8.800 17.279 1.00 97.94 562 VAL A O 1
ATOM 4343 N N . ALA A 1 563 ? 20.240 9.795 17.146 1.00 97.94 563 ALA A N 1
ATOM 4344 C CA . ALA A 1 563 ? 20.265 10.232 18.538 1.00 97.94 563 ALA A CA 1
ATOM 4345 C C . ALA A 1 563 ? 19.178 11.281 18.853 1.00 97.94 563 ALA A C 1
ATOM 4347 O O . ALA A 1 563 ? 18.544 11.207 19.907 1.00 97.94 563 ALA A O 1
ATOM 4348 N N . GLY A 1 564 ? 18.898 12.206 17.927 1.00 97.75 564 GLY A N 1
ATOM 4349 C CA . GLY A 1 564 ? 17.792 13.159 18.048 1.00 97.75 564 GLY A CA 1
ATOM 4350 C C . GLY A 1 564 ? 16.426 12.469 18.145 1.00 97.75 564 GLY A C 1
ATOM 4351 O O . GLY A 1 564 ? 15.645 12.782 19.043 1.00 97.75 564 GLY A O 1
ATOM 4352 N N . LYS A 1 565 ? 16.170 11.453 17.307 1.00 97.31 565 LYS A N 1
ATOM 4353 C CA . LYS A 1 565 ? 14.955 10.613 17.359 1.00 97.31 565 LYS A CA 1
ATOM 4354 C C . LYS A 1 565 ? 14.838 9.787 18.643 1.00 97.31 565 LYS A C 1
ATOM 4356 O O . LYS A 1 565 ? 13.729 9.478 19.064 1.00 97.31 565 LYS A O 1
ATOM 4361 N N . MET A 1 566 ? 15.959 9.466 19.290 1.00 96.81 566 MET A N 1
ATOM 4362 C CA . MET A 1 566 ? 15.984 8.844 20.621 1.00 96.81 566 MET A CA 1
ATOM 4363 C C . MET A 1 566 ? 15.714 9.833 21.769 1.00 96.81 566 MET A C 1
ATOM 4365 O O . MET A 1 566 ? 15.728 9.439 22.933 1.00 96.81 566 MET A O 1
ATOM 4369 N N . GLY A 1 567 ? 15.479 11.112 21.465 1.00 96.44 567 GLY A N 1
ATOM 4370 C CA . GLY A 1 567 ? 15.190 12.152 22.450 1.00 96.44 567 GLY A CA 1
ATOM 4371 C C . GLY A 1 567 ? 16.422 12.900 22.963 1.00 96.44 567 GLY A C 1
ATOM 4372 O O . GLY A 1 567 ? 16.281 13.747 23.847 1.00 96.44 567 GLY A O 1
ATOM 4373 N N . PHE A 1 568 ? 17.617 12.645 22.418 1.00 97.12 568 PHE A N 1
ATOM 4374 C CA . PHE A 1 568 ? 18.826 13.420 22.718 1.00 97.12 568 PHE A CA 1
ATOM 4375 C C . PHE A 1 568 ? 18.933 14.646 21.806 1.00 97.12 568 PHE A C 1
ATOM 4377 O O . PHE A 1 568 ? 19.879 14.797 21.036 1.00 97.12 568 PHE A O 1
ATOM 4384 N N . VAL A 1 569 ? 17.920 15.507 21.847 1.00 97.38 569 VAL A N 1
ATOM 4385 C CA . VAL A 1 569 ? 17.816 16.668 20.959 1.00 97.38 569 VAL A CA 1
ATOM 4386 C C . VAL A 1 569 ? 18.696 17.804 21.475 1.00 97.38 569 VAL A C 1
ATOM 4388 O O . VAL A 1 569 ? 18.508 18.283 22.589 1.00 97.38 569 VAL A O 1
ATOM 4391 N N . SER A 1 570 ? 19.645 18.252 20.654 1.00 97.44 570 SER A N 1
ATOM 4392 C CA . SER A 1 570 ? 20.390 19.504 20.872 1.00 97.44 570 SER A CA 1
ATOM 4393 C C . SER A 1 570 ? 19.966 20.584 19.880 1.00 97.44 570 SER A C 1
ATOM 4395 O O . SER A 1 570 ? 20.032 21.767 20.194 1.00 97.44 570 SER A O 1
ATOM 4397 N N . PHE A 1 571 ? 19.493 20.167 18.704 1.00 96.94 571 PHE A N 1
ATOM 4398 C CA . PHE A 1 571 ? 18.952 21.032 17.667 1.00 96.94 571 PHE A CA 1
ATOM 4399 C C . PHE A 1 571 ? 17.532 20.548 17.345 1.00 96.94 571 PHE A C 1
ATOM 4401 O O . PHE A 1 571 ? 17.385 19.440 16.809 1.00 96.94 571 PHE A O 1
ATOM 4408 N N . PRO A 1 572 ? 16.483 21.306 17.714 1.00 95.81 572 PRO A N 1
ATOM 4409 C CA . PRO A 1 572 ? 15.111 20.924 17.406 1.00 95.81 572 PRO A CA 1
ATOM 4410 C C . PRO A 1 572 ? 14.922 20.798 15.890 1.00 95.81 572 PRO A C 1
ATOM 4412 O O . PRO A 1 572 ? 15.566 21.500 15.109 1.00 95.81 572 PRO A O 1
ATOM 4415 N N . GLY A 1 573 ? 14.073 19.857 15.476 1.00 94.06 573 GLY A N 1
ATOM 4416 C CA . GLY A 1 573 ? 13.707 19.714 14.068 1.00 94.06 573 GLY A CA 1
ATOM 4417 C C . GLY A 1 573 ? 12.920 20.934 13.592 1.00 94.06 573 GLY A C 1
ATOM 4418 O O . GLY A 1 573 ? 12.229 21.571 14.385 1.00 94.06 573 GLY A O 1
ATOM 4419 N N . TYR A 1 574 ? 13.019 21.242 12.306 1.00 94.50 574 TYR A N 1
ATOM 4420 C CA . TYR A 1 574 ? 12.190 22.243 11.633 1.00 94.50 574 TYR A CA 1
ATOM 4421 C C . TYR A 1 574 ? 11.482 21.590 10.448 1.00 94.50 574 TYR A C 1
ATOM 4423 O O . TYR A 1 574 ? 11.722 20.419 10.154 1.00 94.50 574 TYR A O 1
ATOM 4431 N N . GLU A 1 575 ? 10.577 22.310 9.791 1.00 89.69 575 GLU A N 1
ATOM 4432 C CA . GLU A 1 575 ? 9.751 21.766 8.713 1.00 89.69 575 GLU A CA 1
ATOM 4433 C C . GLU A 1 575 ? 10.622 21.092 7.630 1.00 89.69 575 GLU A C 1
ATOM 4435 O O . GLU A 1 575 ? 11.473 21.719 7.002 1.00 89.69 575 GLU A O 1
ATOM 4440 N N . GLY A 1 576 ? 10.479 19.768 7.496 1.00 89.75 576 GLY A N 1
ATOM 4441 C CA . GLY A 1 576 ? 11.264 18.930 6.579 1.00 89.75 576 GLY A CA 1
ATOM 4442 C C . GLY A 1 576 ? 12.573 18.339 7.127 1.00 89.75 576 GLY A C 1
ATOM 4443 O O . GLY A 1 576 ? 13.130 17.435 6.503 1.00 89.75 576 GLY A O 1
ATOM 4444 N N . HIS A 1 577 ? 13.060 18.761 8.298 1.00 91.56 577 HIS A N 1
ATOM 4445 C CA . HIS A 1 577 ? 14.312 18.269 8.880 1.00 91.56 577 HIS A CA 1
ATOM 4446 C C . HIS A 1 577 ? 14.113 17.662 10.278 1.00 91.56 577 HIS A C 1
ATOM 4448 O O . HIS A 1 577 ? 13.608 18.327 11.183 1.00 91.56 577 HIS A O 1
ATOM 4454 N N . PRO A 1 578 ? 14.545 16.405 10.506 1.00 95.75 578 PRO A N 1
ATOM 4455 C CA . PRO A 1 578 ? 14.374 15.758 11.800 1.00 95.75 578 PRO A CA 1
ATOM 4456 C C . PRO A 1 578 ? 15.253 16.416 12.867 1.00 95.75 578 PRO A C 1
ATOM 4458 O O . PRO A 1 578 ? 16.318 16.959 12.565 1.00 95.75 578 PRO A O 1
ATOM 4461 N N . ALA A 1 579 ? 14.822 16.318 14.125 1.00 97.06 579 ALA A N 1
ATOM 4462 C CA . ALA A 1 579 ? 15.609 16.756 15.272 1.00 97.06 579 ALA A CA 1
ATOM 4463 C C . ALA A 1 579 ? 16.971 16.043 15.320 1.00 97.06 579 ALA A C 1
ATOM 4465 O O . ALA A 1 579 ? 17.069 14.852 15.008 1.00 97.06 579 ALA A O 1
ATOM 4466 N N . ARG A 1 580 ? 18.018 16.768 15.728 1.00 98.06 580 ARG A N 1
ATOM 4467 C CA . ARG A 1 580 ? 19.407 16.283 15.749 1.00 98.06 580 ARG A CA 1
ATOM 4468 C C . ARG A 1 580 ? 20.033 16.436 17.129 1.00 98.06 580 ARG A C 1
ATOM 4470 O O . ARG A 1 580 ? 19.730 17.374 17.871 1.00 98.06 580 ARG A O 1
ATOM 4477 N N . SER A 1 581 ? 20.939 15.529 17.469 1.00 98.19 581 SER A N 1
ATOM 4478 C CA . SER A 1 581 ? 21.780 15.641 18.659 1.00 98.19 581 SER A CA 1
ATOM 4479 C C . SER A 1 581 ? 23.047 16.451 18.393 1.00 98.19 581 SER A C 1
ATOM 4481 O O . SER A 1 581 ? 23.426 16.705 17.250 1.00 98.19 581 SER A O 1
ATOM 4483 N N . SER A 1 582 ? 23.769 16.786 19.460 1.00 97.62 582 SER A N 1
ATOM 4484 C CA . SER A 1 582 ? 25.145 17.261 19.341 1.00 97.62 582 SER A CA 1
ATOM 4485 C C . SER A 1 582 ? 26.066 16.167 18.762 1.00 97.62 582 SER A C 1
ATOM 4487 O O . SER A 1 582 ? 25.801 14.968 18.951 1.00 97.62 582 SER A O 1
ATOM 4489 N N . PRO A 1 583 ? 27.178 16.541 18.096 1.00 97.19 583 PRO A N 1
ATOM 4490 C CA . PRO A 1 583 ? 28.135 15.579 17.543 1.00 97.19 583 PRO A CA 1
ATOM 4491 C C . PRO A 1 583 ? 28.719 14.614 18.586 1.00 97.19 583 PRO A C 1
ATOM 4493 O O . PRO A 1 583 ? 28.921 13.436 18.294 1.00 97.19 583 PRO A O 1
ATOM 4496 N N . GLY A 1 584 ? 28.953 15.082 19.818 1.00 97.06 584 GLY A N 1
ATOM 4497 C CA . GLY A 1 584 ? 29.484 14.247 20.901 1.00 97.06 584 GLY A CA 1
ATOM 4498 C C . GLY A 1 584 ? 28.516 13.143 21.335 1.00 97.06 584 GLY A C 1
ATOM 4499 O O . GLY A 1 584 ? 28.936 12.011 21.578 1.00 97.06 584 GLY A O 1
ATOM 4500 N N . VAL A 1 585 ? 27.213 13.438 21.379 1.00 97.44 585 VAL A N 1
ATOM 4501 C CA . VAL A 1 585 ? 26.178 12.433 21.667 1.00 97.44 585 VAL A CA 1
ATOM 4502 C C . VAL A 1 585 ? 26.043 11.447 20.507 1.00 97.44 585 VAL A C 1
ATOM 4504 O O . VAL A 1 585 ? 26.026 10.238 20.738 1.00 97.44 585 VAL A O 1
ATOM 4507 N N . ALA A 1 586 ? 26.039 11.941 19.265 1.00 97.75 586 ALA A N 1
ATOM 4508 C CA . ALA A 1 586 ? 25.971 11.105 18.067 1.00 97.75 586 ALA A CA 1
ATOM 4509 C C . ALA A 1 586 ? 27.111 10.072 18.024 1.00 97.75 586 ALA A C 1
ATOM 4511 O O . ALA A 1 586 ? 26.875 8.887 17.789 1.00 97.75 586 ALA A O 1
ATOM 4512 N N . GLN A 1 587 ? 28.344 10.495 18.327 1.00 97.44 587 GLN A N 1
ATOM 4513 C CA . GLN A 1 587 ? 29.508 9.605 18.393 1.00 97.44 587 GLN A CA 1
ATOM 4514 C C . GLN A 1 587 ? 29.377 8.540 19.489 1.00 97.44 587 GLN A C 1
ATOM 4516 O O . GLN A 1 587 ? 29.694 7.373 19.250 1.00 97.44 587 GLN A O 1
ATOM 4521 N N . LYS A 1 588 ? 28.880 8.910 20.677 1.00 96.62 588 LYS A N 1
ATOM 4522 C CA . LYS A 1 588 ? 28.648 7.960 21.778 1.00 96.62 588 LYS A CA 1
ATOM 4523 C C . LYS A 1 588 ? 27.573 6.929 21.419 1.00 96.62 588 LYS A C 1
ATOM 4525 O O . LYS A 1 588 ? 27.781 5.742 21.655 1.00 96.62 588 LYS A O 1
ATOM 4530 N N . ILE A 1 589 ? 26.472 7.351 20.791 1.00 97.56 589 ILE A N 1
ATOM 4531 C CA . ILE A 1 589 ? 25.416 6.447 20.302 1.00 97.56 589 ILE A CA 1
ATOM 4532 C C . ILE A 1 589 ? 25.951 5.506 19.213 1.00 97.56 589 ILE A C 1
ATOM 4534 O O . ILE A 1 589 ? 25.702 4.302 19.275 1.00 97.56 589 ILE A O 1
ATOM 4538 N N . ALA A 1 590 ? 26.744 6.015 18.267 1.00 97.50 590 ALA A N 1
ATOM 4539 C CA . ALA A 1 590 ? 27.374 5.201 17.228 1.00 97.50 590 ALA A CA 1
ATOM 4540 C C . ALA A 1 590 ? 28.309 4.129 17.818 1.00 97.50 590 ALA A C 1
ATOM 4542 O O . ALA A 1 590 ? 28.256 2.961 17.425 1.00 97.50 590 ALA A O 1
ATOM 4543 N N . ALA A 1 591 ? 29.143 4.508 18.793 1.00 96.12 591 ALA A N 1
ATOM 4544 C CA . ALA A 1 591 ? 30.026 3.582 19.499 1.00 96.12 591 ALA A CA 1
ATOM 4545 C C . ALA A 1 591 ? 29.233 2.514 20.269 1.00 96.12 591 ALA A C 1
ATOM 4547 O O . ALA A 1 591 ? 29.575 1.331 20.214 1.00 96.12 591 ALA A O 1
ATOM 4548 N N . TYR A 1 592 ? 28.140 2.913 20.921 1.00 94.94 592 TYR A N 1
ATOM 4549 C CA . TYR A 1 592 ? 27.272 2.005 21.664 1.00 94.94 592 TYR A CA 1
ATOM 4550 C C . TYR A 1 592 ? 26.564 1.000 20.750 1.00 94.94 592 TYR A C 1
ATOM 4552 O O . TYR A 1 592 ? 26.595 -0.205 21.007 1.00 94.94 592 TYR A O 1
ATOM 4560 N N . TYR A 1 593 ? 26.003 1.462 19.628 1.00 97.06 593 TYR A N 1
ATOM 4561 C CA . TYR A 1 593 ? 25.419 0.579 18.622 1.00 97.06 593 TYR A CA 1
ATOM 4562 C C . TYR A 1 593 ? 26.451 -0.425 18.097 1.00 97.06 593 TYR A C 1
ATOM 4564 O O . TYR A 1 593 ? 26.176 -1.624 18.026 1.00 97.06 593 TYR A O 1
ATOM 4572 N N . LYS A 1 594 ? 27.661 0.046 17.770 1.00 95.94 594 LYS A N 1
ATOM 4573 C CA . LYS A 1 594 ? 28.755 -0.802 17.281 1.00 95.94 594 LYS A CA 1
ATOM 4574 C C . LYS A 1 594 ? 29.125 -1.899 18.281 1.00 95.94 594 LYS A C 1
ATOM 4576 O O . LYS A 1 594 ? 29.335 -3.040 17.881 1.00 95.94 594 LYS A O 1
ATOM 4581 N N . GLN A 1 595 ? 29.197 -1.559 19.567 1.00 94.06 595 GLN A N 1
ATOM 4582 C CA . GLN A 1 595 ? 29.599 -2.488 20.621 1.00 94.06 595 GLN A CA 1
ATOM 4583 C C . GLN A 1 595 ? 28.552 -3.578 20.886 1.00 94.06 595 GLN A C 1
ATOM 4585 O O . GLN A 1 595 ? 28.922 -4.737 21.069 1.00 94.06 595 GLN A O 1
ATOM 4590 N N . TYR A 1 596 ? 27.263 -3.226 20.902 1.00 94.69 596 TYR A N 1
ATOM 4591 C CA . TYR A 1 596 ? 26.211 -4.139 21.365 1.00 94.69 596 TYR A CA 1
ATOM 4592 C C . TYR A 1 596 ? 25.311 -4.672 20.249 1.00 94.69 596 TYR A C 1
ATOM 4594 O O . TYR A 1 596 ? 24.964 -5.852 20.259 1.00 94.69 596 TYR A O 1
ATOM 4602 N N . LEU A 1 597 ? 24.932 -3.835 19.282 1.00 96.12 597 LEU A N 1
ATOM 4603 C CA . LEU A 1 597 ? 23.848 -4.138 18.343 1.00 96.12 597 LEU A CA 1
ATOM 4604 C C . LEU A 1 597 ? 24.324 -4.541 16.955 1.00 96.12 597 LEU A C 1
ATOM 4606 O O . LEU A 1 597 ? 23.696 -5.395 16.344 1.00 96.12 597 LEU A O 1
ATOM 4610 N N . GLN A 1 598 ? 25.440 -4.006 16.459 1.00 96.38 598 GLN A N 1
ATOM 4611 C CA . GLN A 1 598 ? 25.834 -4.215 15.061 1.00 96.38 598 GLN A CA 1
ATOM 4612 C C . GLN A 1 598 ? 25.986 -5.706 14.700 1.00 96.38 598 GLN A C 1
ATOM 4614 O O . GLN A 1 598 ? 25.469 -6.167 13.682 1.00 96.38 598 GLN A O 1
ATOM 4619 N N . ALA A 1 599 ? 26.655 -6.484 15.556 1.00 95.50 599 ALA A N 1
ATOM 4620 C CA . ALA A 1 599 ? 26.847 -7.918 15.331 1.00 95.50 599 ALA A CA 1
ATOM 4621 C C . ALA A 1 599 ? 25.555 -8.731 15.533 1.00 95.50 599 ALA A C 1
ATOM 4623 O O . ALA A 1 599 ? 25.340 -9.735 14.848 1.00 95.50 599 ALA A O 1
ATOM 4624 N N . PHE A 1 600 ? 24.688 -8.286 16.447 1.00 96.88 600 PHE A N 1
ATOM 4625 C CA . PHE A 1 600 ? 23.365 -8.873 16.644 1.00 96.88 600 PHE A CA 1
ATOM 4626 C C . PHE A 1 600 ? 22.474 -8.651 15.416 1.00 96.88 600 PHE A C 1
ATOM 4628 O O . PHE A 1 600 ? 21.921 -9.614 14.888 1.00 96.88 600 PHE A O 1
ATOM 4635 N N . ASP A 1 601 ? 22.403 -7.418 14.913 1.00 97.25 601 ASP A N 1
ATOM 4636 C CA . ASP A 1 601 ? 21.603 -7.032 13.748 1.00 97.25 601 ASP A CA 1
ATOM 4637 C C . ASP A 1 601 ? 22.047 -7.781 12.497 1.00 97.25 601 ASP A C 1
ATOM 4639 O O . ASP A 1 601 ? 21.211 -8.225 11.713 1.00 97.25 601 ASP A O 1
ATOM 4643 N N . TYR A 1 602 ? 23.354 -8.007 12.348 1.00 96.00 602 TYR A N 1
ATOM 4644 C CA . TYR A 1 602 ? 23.883 -8.847 11.279 1.00 96.00 602 TYR A CA 1
ATOM 4645 C C . TYR A 1 602 ? 23.344 -10.275 11.375 1.00 96.00 602 TYR A C 1
ATOM 4647 O O . TYR A 1 602 ? 22.766 -10.789 10.416 1.00 96.00 602 TYR A O 1
ATOM 4655 N N . ALA A 1 603 ? 23.476 -10.912 12.542 1.00 95.00 603 ALA A N 1
ATOM 4656 C CA . ALA A 1 603 ? 22.988 -12.272 12.758 1.00 95.00 603 ALA A CA 1
ATOM 4657 C C . ALA A 1 603 ? 21.462 -12.379 12.580 1.00 95.00 603 ALA A C 1
ATOM 4659 O O . ALA A 1 603 ? 20.966 -13.360 12.012 1.00 95.00 603 ALA A O 1
ATOM 4660 N N . TYR A 1 604 ? 20.724 -11.360 13.025 1.00 95.25 604 TYR A N 1
ATOM 4661 C CA . TYR A 1 604 ? 19.286 -11.234 12.822 1.00 95.25 604 TYR A CA 1
ATOM 4662 C C . TYR A 1 604 ? 18.938 -11.152 11.336 1.00 95.25 604 TYR A C 1
ATOM 4664 O O . TYR A 1 604 ? 18.124 -11.947 10.871 1.00 95.25 604 TYR A O 1
ATOM 4672 N N . LEU A 1 605 ? 19.573 -10.254 10.580 1.00 93.38 605 LEU A N 1
ATOM 4673 C CA . LEU A 1 605 ? 19.294 -10.064 9.159 1.00 93.38 605 LEU A CA 1
ATOM 4674 C C . LEU A 1 605 ? 19.623 -11.312 8.343 1.00 93.38 605 LEU A C 1
ATOM 4676 O O . LEU A 1 605 ? 18.802 -11.720 7.524 1.00 93.38 605 LEU A O 1
ATOM 4680 N N . VAL A 1 606 ? 20.755 -11.976 8.609 1.00 93.00 606 VAL A N 1
ATOM 4681 C CA . VAL A 1 606 ? 21.083 -13.266 7.976 1.00 93.00 606 VAL A CA 1
ATOM 4682 C C . VAL A 1 606 ? 19.973 -14.284 8.239 1.00 93.00 606 VAL A C 1
ATOM 4684 O O . VAL A 1 606 ? 19.438 -14.866 7.297 1.00 93.00 606 VAL A O 1
ATOM 4687 N N . SER A 1 607 ? 19.566 -14.448 9.501 1.00 92.06 607 SER A N 1
ATOM 4688 C CA . SER A 1 607 ? 18.515 -15.398 9.890 1.00 92.06 607 SER A CA 1
ATOM 4689 C C . SER A 1 607 ? 17.156 -15.044 9.280 1.00 92.06 607 SER A C 1
ATOM 4691 O O . SER A 1 607 ? 16.407 -15.925 8.856 1.00 92.06 607 SER A O 1
ATOM 4693 N N . TYR A 1 608 ? 16.830 -13.754 9.210 1.00 90.88 608 TYR A N 1
ATOM 4694 C CA . TYR A 1 608 ? 15.599 -13.246 8.621 1.00 90.88 608 TYR A CA 1
ATOM 4695 C C . TYR A 1 608 ? 15.553 -13.526 7.115 1.00 90.88 608 TYR A C 1
ATOM 4697 O O . TYR A 1 608 ? 14.582 -14.121 6.640 1.00 90.88 608 TYR A O 1
ATOM 4705 N N . ILE A 1 609 ? 16.618 -13.180 6.381 1.00 89.25 609 ILE A N 1
ATOM 4706 C CA . ILE A 1 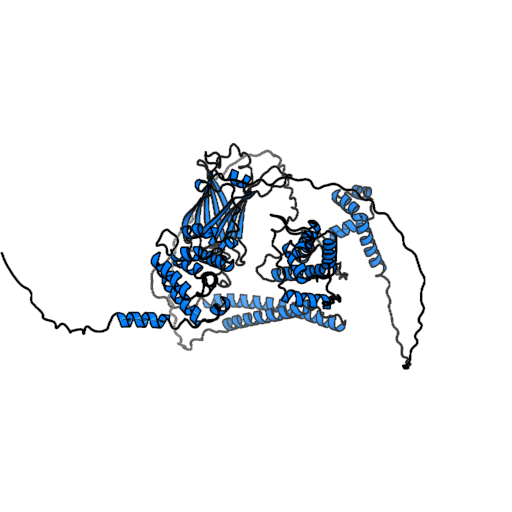609 ? 16.744 -13.427 4.938 1.00 89.25 609 ILE A CA 1
ATOM 4707 C C . ILE A 1 609 ? 16.728 -14.933 4.654 1.00 89.25 609 ILE A C 1
ATOM 4709 O O . ILE A 1 609 ? 16.025 -15.379 3.749 1.00 89.25 609 ILE A O 1
ATOM 4713 N N . GLU A 1 610 ? 17.426 -15.742 5.453 1.00 89.31 610 GLU A N 1
ATOM 4714 C CA . GLU A 1 610 ? 17.365 -17.200 5.345 1.00 89.31 610 GLU A CA 1
ATOM 4715 C C . GLU A 1 610 ? 15.958 -17.746 5.584 1.00 89.31 610 GLU A C 1
ATOM 4717 O O . GLU A 1 610 ? 15.503 -18.602 4.827 1.00 89.31 610 GLU A O 1
ATOM 4722 N N . SER A 1 611 ? 15.248 -17.261 6.607 1.00 85.38 611 SER A N 1
ATOM 4723 C CA . SER A 1 611 ? 13.873 -17.694 6.874 1.00 85.38 611 SER A CA 1
ATOM 4724 C C . SER A 1 611 ? 12.954 -17.364 5.698 1.00 85.38 611 SER A C 1
ATOM 4726 O O . SER A 1 611 ? 12.167 -18.213 5.281 1.00 85.38 611 SER A O 1
ATOM 4728 N N . LYS A 1 612 ? 13.135 -16.185 5.084 1.00 83.50 612 LYS A N 1
ATOM 4729 C CA . LYS A 1 612 ? 12.436 -15.792 3.860 1.00 83.50 612 LYS A CA 1
ATOM 4730 C C . LYS A 1 612 ? 12.780 -16.729 2.706 1.00 83.50 612 LYS A C 1
ATOM 4732 O O . LYS A 1 612 ? 11.873 -17.237 2.059 1.00 83.50 612 LYS A O 1
ATOM 4737 N N . ASN A 1 613 ? 14.058 -17.050 2.509 1.00 86.44 613 ASN A N 1
ATOM 4738 C CA . ASN A 1 613 ? 14.517 -17.981 1.474 1.00 86.44 613 ASN A CA 1
ATOM 4739 C C . ASN A 1 613 ? 14.006 -19.427 1.666 1.00 86.44 613 ASN A C 1
ATOM 4741 O O . ASN A 1 613 ? 13.933 -20.184 0.690 1.00 86.44 613 ASN A O 1
ATOM 4745 N N . ARG A 1 614 ? 13.688 -19.832 2.908 1.00 78.50 614 ARG A N 1
ATOM 4746 C CA . ARG A 1 614 ? 13.116 -21.151 3.247 1.00 78.50 614 ARG A CA 1
ATOM 4747 C C . ARG A 1 614 ? 11.626 -21.245 2.941 1.00 78.50 614 ARG A C 1
ATOM 4749 O O . ARG A 1 614 ? 11.138 -22.351 2.712 1.00 78.50 614 ARG A O 1
ATOM 4756 N N . LEU A 1 615 ? 10.908 -20.123 2.914 1.00 68.12 615 LEU A N 1
ATOM 4757 C CA . LEU A 1 615 ? 9.529 -20.123 2.450 1.00 68.12 615 LEU A CA 1
ATOM 4758 C C . LEU A 1 615 ? 9.545 -20.487 0.957 1.00 68.12 615 LEU A C 1
ATOM 4760 O O . LEU A 1 615 ? 10.233 -19.813 0.187 1.00 68.12 615 LEU A O 1
ATOM 4764 N N . PRO A 1 616 ? 8.810 -21.529 0.518 1.00 46.72 616 PRO A N 1
ATOM 4765 C CA . PRO A 1 616 ? 8.904 -22.089 -0.839 1.00 46.72 616 PRO A CA 1
ATOM 4766 C C . PRO A 1 616 ? 8.538 -21.108 -1.972 1.00 46.72 616 PRO A C 1
ATOM 4768 O O . PRO A 1 616 ? 8.616 -21.467 -3.141 1.00 46.72 616 PRO A O 1
ATOM 4771 N N . ASN A 1 617 ? 8.187 -19.867 -1.626 1.00 44.25 617 ASN A N 1
ATOM 4772 C CA . ASN A 1 617 ? 7.527 -18.879 -2.461 1.00 44.25 617 ASN A CA 1
ATOM 4773 C C . ASN A 1 617 ? 8.146 -17.462 -2.372 1.00 44.25 617 ASN A C 1
ATOM 4775 O O . ASN A 1 617 ? 7.533 -16.508 -2.848 1.00 44.25 617 ASN A O 1
ATOM 4779 N N . CYS A 1 618 ? 9.325 -17.293 -1.754 1.00 49.94 618 CYS A N 1
ATOM 4780 C CA . CYS A 1 618 ? 10.042 -16.008 -1.706 1.00 49.94 618 CYS A CA 1
ATOM 4781 C C . CYS A 1 618 ? 11.194 -15.988 -2.734 1.00 49.94 618 CYS A C 1
ATOM 4783 O O . CYS A 1 618 ? 11.874 -17.011 -2.875 1.00 49.94 618 CYS A O 1
ATOM 4785 N N . PRO A 1 619 ? 11.455 -14.865 -3.442 1.00 49.53 619 PRO A N 1
ATOM 4786 C CA . PRO A 1 619 ? 12.648 -14.722 -4.271 1.00 49.53 619 PRO A CA 1
ATOM 4787 C C . PRO A 1 619 ? 13.889 -15.013 -3.430 1.00 49.53 619 PRO A C 1
ATOM 4789 O O . PRO A 1 619 ? 14.145 -14.337 -2.434 1.00 49.53 619 PRO A O 1
ATOM 4792 N N . ARG A 1 620 ? 14.639 -16.051 -3.807 1.00 66.44 620 ARG A N 1
ATOM 4793 C CA . ARG A 1 620 ? 15.838 -16.428 -3.065 1.00 66.44 620 ARG A CA 1
ATOM 4794 C C . ARG A 1 620 ? 16.926 -15.401 -3.318 1.00 66.44 620 ARG A C 1
ATOM 4796 O O . ARG A 1 620 ? 17.408 -15.276 -4.440 1.00 66.44 620 ARG A O 1
ATOM 4803 N N . VAL A 1 621 ? 17.348 -14.715 -2.264 1.00 79.69 621 VAL A N 1
ATOM 4804 C CA . VAL A 1 621 ? 18.592 -13.945 -2.298 1.00 79.69 621 VAL A CA 1
ATOM 4805 C C . VAL A 1 621 ? 19.741 -14.948 -2.310 1.00 79.69 621 VAL A C 1
ATOM 4807 O O . VAL A 1 621 ? 19.861 -15.753 -1.384 1.00 79.69 621 VAL A O 1
ATOM 4810 N N . SER A 1 622 ? 20.567 -14.916 -3.359 1.00 76.50 622 SER A N 1
ATOM 4811 C CA . SER A 1 622 ? 21.641 -15.891 -3.610 1.00 76.50 622 SER A CA 1
ATOM 4812 C C . SER A 1 622 ? 22.669 -15.977 -2.476 1.00 76.50 622 SER A C 1
ATOM 4814 O O . SER A 1 622 ? 23.306 -17.013 -2.311 1.00 76.50 622 SER A O 1
ATOM 4816 N N . SER A 1 623 ? 22.824 -14.906 -1.688 1.00 87.12 623 SER A N 1
ATOM 4817 C CA . SER A 1 623 ? 23.686 -14.867 -0.505 1.00 87.12 623 SER A CA 1
ATOM 4818 C C . SER A 1 623 ? 23.071 -13.989 0.596 1.00 87.12 623 SER A C 1
ATOM 4820 O O . SER A 1 623 ? 23.193 -12.763 0.543 1.00 87.12 623 SER A O 1
ATOM 4822 N N . PRO A 1 624 ? 22.414 -14.594 1.606 1.00 83.00 624 PRO A N 1
ATOM 4823 C CA . PRO A 1 624 ? 21.910 -13.882 2.782 1.00 83.00 624 PRO A CA 1
ATOM 4824 C C . PRO A 1 624 ? 22.998 -13.085 3.506 1.00 83.00 624 PRO A C 1
ATOM 4826 O O . PRO A 1 624 ? 22.764 -11.955 3.926 1.00 83.00 624 PRO A O 1
ATOM 4829 N N . SER A 1 625 ? 24.205 -13.650 3.597 1.00 87.00 625 SER A N 1
ATOM 4830 C CA . SER A 1 625 ? 25.352 -13.015 4.246 1.00 87.00 625 SER A CA 1
ATOM 4831 C C . SER A 1 625 ? 25.832 -11.770 3.511 1.00 87.00 625 SER A C 1
ATOM 4833 O O . SER A 1 625 ? 26.154 -10.791 4.171 1.00 87.00 625 SER A O 1
ATOM 4835 N N . ALA A 1 626 ? 25.851 -11.775 2.171 1.00 84.88 626 ALA A N 1
ATOM 4836 C CA . ALA A 1 626 ? 26.279 -10.608 1.397 1.00 84.88 626 ALA A CA 1
ATOM 4837 C C . ALA A 1 626 ? 25.327 -9.423 1.601 1.00 84.88 626 ALA A C 1
ATOM 4839 O O . ALA A 1 626 ? 25.778 -8.314 1.874 1.00 84.88 626 ALA A O 1
ATOM 4840 N N . LEU A 1 627 ? 24.018 -9.681 1.560 1.00 84.50 627 LEU A N 1
ATOM 4841 C CA . LEU A 1 627 ? 23.011 -8.649 1.790 1.00 84.50 627 LEU A CA 1
ATOM 4842 C C . LEU A 1 627 ? 23.039 -8.152 3.246 1.00 84.50 627 LEU A C 1
ATOM 4844 O O . LEU A 1 627 ? 23.011 -6.952 3.490 1.00 84.50 627 LEU A O 1
ATOM 4848 N N . ALA A 1 628 ? 23.174 -9.046 4.229 1.00 86.38 628 ALA A N 1
ATOM 4849 C CA . ALA A 1 628 ? 23.334 -8.637 5.626 1.00 86.38 628 ALA A CA 1
ATOM 4850 C C . ALA A 1 628 ? 24.608 -7.798 5.851 1.00 86.38 628 ALA A C 1
ATOM 4852 O O . ALA A 1 628 ? 24.591 -6.854 6.643 1.00 86.38 628 ALA A O 1
ATOM 4853 N N . THR A 1 629 ? 25.701 -8.102 5.143 1.00 88.50 629 THR A N 1
ATOM 4854 C CA . THR A 1 629 ? 26.941 -7.313 5.177 1.00 88.50 629 THR A CA 1
ATOM 4855 C C . THR A 1 629 ? 26.726 -5.932 4.574 1.00 88.50 629 THR A C 1
ATOM 4857 O O . THR A 1 629 ? 27.179 -4.952 5.155 1.00 88.50 629 THR A O 1
ATOM 4860 N N . GLU A 1 630 ? 25.993 -5.832 3.467 1.00 86.25 630 GLU A N 1
ATOM 4861 C CA . GLU A 1 630 ? 25.648 -4.551 2.844 1.00 86.25 630 GLU A CA 1
ATOM 4862 C C . GLU A 1 630 ? 24.826 -3.658 3.783 1.00 86.25 630 GLU A C 1
ATOM 4864 O O . GLU A 1 630 ? 25.072 -2.462 3.855 1.00 86.25 630 GLU A O 1
ATOM 4869 N N . ILE A 1 631 ? 23.908 -4.234 4.564 1.00 82.62 631 ILE A N 1
ATOM 4870 C CA . ILE A 1 631 ? 23.020 -3.477 5.464 1.00 82.62 631 ILE A CA 1
ATOM 4871 C C . ILE A 1 631 ? 23.711 -3.084 6.773 1.00 82.62 631 ILE A C 1
ATOM 4873 O O . ILE A 1 631 ? 23.465 -2.010 7.321 1.00 82.62 631 ILE A O 1
ATOM 4877 N N . THR A 1 632 ? 24.554 -3.958 7.321 1.00 85.75 632 THR A N 1
ATOM 4878 C CA . THR A 1 632 ? 25.180 -3.739 8.641 1.00 85.75 632 THR A CA 1
ATOM 4879 C C . THR A 1 632 ? 26.598 -3.192 8.570 1.00 85.75 632 THR A C 1
ATOM 4881 O O . THR A 1 632 ? 27.133 -2.746 9.585 1.00 85.75 632 THR A O 1
ATOM 4884 N N . GLY A 1 633 ? 27.227 -3.253 7.397 1.00 84.62 633 GLY A N 1
ATOM 4885 C CA . GLY A 1 633 ? 28.633 -2.921 7.195 1.00 84.62 633 GLY A CA 1
ATOM 4886 C C . GLY A 1 633 ? 29.612 -3.938 7.795 1.00 84.62 633 GLY A C 1
ATOM 4887 O O . GLY A 1 633 ? 30.816 -3.693 7.761 1.00 84.62 633 GLY A O 1
ATOM 4888 N N . LEU A 1 634 ? 29.141 -5.062 8.358 1.00 85.94 634 LEU A N 1
ATOM 4889 C CA . LEU A 1 634 ? 30.010 -6.103 8.914 1.00 85.94 634 LEU A CA 1
ATOM 4890 C C . LEU A 1 634 ? 30.352 -7.158 7.867 1.00 85.94 634 LEU A C 1
ATOM 4892 O O . LEU A 1 634 ? 29.482 -7.884 7.385 1.00 85.94 634 LEU A O 1
ATOM 4896 N N . THR A 1 635 ? 31.639 -7.302 7.567 1.00 76.75 635 THR A N 1
ATOM 4897 C CA . THR A 1 635 ? 32.157 -8.481 6.874 1.00 76.75 635 THR A CA 1
ATOM 4898 C C . THR A 1 635 ? 32.265 -9.643 7.871 1.00 76.75 635 THR A C 1
ATOM 4900 O O . THR A 1 635 ? 32.757 -9.447 8.987 1.00 76.75 635 THR A O 1
ATOM 4903 N N . PRO A 1 636 ? 31.792 -10.858 7.532 1.00 60.00 636 PRO A N 1
ATOM 4904 C CA . PRO A 1 636 ? 31.961 -12.008 8.411 1.00 60.00 636 PRO A CA 1
ATOM 4905 C C . PRO A 1 636 ? 33.457 -12.266 8.624 1.00 60.00 636 PRO A C 1
ATOM 4907 O O . PRO A 1 636 ? 34.238 -12.280 7.670 1.00 60.00 636 PRO A O 1
ATOM 4910 N N . ALA A 1 637 ? 33.862 -12.447 9.883 1.00 45.91 637 ALA A N 1
ATOM 4911 C CA . ALA A 1 637 ? 35.231 -12.824 10.208 1.00 45.91 637 ALA A CA 1
ATOM 4912 C C . ALA A 1 637 ? 35.564 -14.168 9.525 1.00 45.91 637 ALA A C 1
ATOM 4914 O O . ALA A 1 637 ? 34.732 -15.077 9.576 1.00 45.91 637 ALA A O 1
ATOM 4915 N N . PRO A 1 638 ? 36.735 -14.313 8.877 1.00 36.53 638 PRO A N 1
ATOM 4916 C CA . PRO A 1 638 ? 37.104 -15.549 8.198 1.00 36.53 638 PRO A CA 1
ATOM 4917 C C . PRO A 1 638 ? 37.219 -16.692 9.213 1.00 36.53 638 PRO A C 1
ATOM 4919 O O . PRO A 1 638 ? 38.072 -16.675 10.100 1.00 36.53 638 PRO A O 1
ATOM 4922 N N . GLU A 1 639 ? 36.333 -17.674 9.085 1.00 30.80 639 GLU A N 1
ATOM 4923 C CA . GLU A 1 639 ? 36.363 -18.922 9.845 1.00 30.80 639 GLU A CA 1
ATOM 4924 C C . GLU A 1 639 ? 37.562 -19.787 9.377 1.00 30.80 639 GLU A C 1
ATOM 4926 O O . GLU A 1 639 ? 37.881 -19.794 8.182 1.00 30.80 639 GLU A O 1
ATOM 4931 N N . PRO A 1 640 ? 38.280 -20.493 10.273 1.00 32.34 640 PRO A N 1
ATOM 4932 C CA . PRO A 1 640 ? 39.443 -21.300 9.893 1.00 32.34 640 PRO A CA 1
ATOM 4933 C C . PRO A 1 640 ? 39.032 -22.544 9.079 1.00 32.34 640 PRO A C 1
ATOM 4935 O O . PRO A 1 640 ? 38.398 -23.458 9.598 1.00 32.34 640 PRO A O 1
ATOM 4938 N N . ALA A 1 641 ? 39.415 -22.597 7.798 1.00 34.31 641 ALA A N 1
ATOM 4939 C CA . ALA A 1 641 ? 39.092 -23.699 6.885 1.00 34.31 641 ALA A CA 1
ATOM 4940 C C . ALA A 1 641 ? 40.066 -24.897 6.999 1.00 34.31 641 ALA A C 1
ATOM 4942 O O . ALA A 1 641 ? 41.285 -24.723 6.956 1.00 34.31 641 ALA A O 1
ATOM 4943 N N . LEU A 1 642 ? 39.522 -26.121 7.066 1.00 31.19 642 LEU A N 1
ATOM 4944 C CA . LEU A 1 642 ? 40.238 -27.408 6.964 1.00 31.19 642 LEU A CA 1
ATOM 4945 C C . LEU A 1 642 ? 40.114 -28.004 5.538 1.00 31.19 642 LEU A C 1
ATOM 4947 O O . LEU A 1 642 ? 39.052 -27.861 4.930 1.00 31.19 642 LEU A O 1
ATOM 4951 N N . PRO A 1 643 ? 41.140 -28.695 4.986 1.00 39.72 643 PRO A N 1
ATOM 4952 C CA . PRO A 1 643 ? 41.112 -29.194 3.610 1.00 39.72 643 PRO A CA 1
ATOM 4953 C C . PRO A 1 643 ? 40.707 -30.677 3.518 1.00 39.72 643 PRO A C 1
ATOM 4955 O O . PRO A 1 643 ? 41.192 -31.511 4.277 1.00 39.72 643 PRO A O 1
ATOM 4958 N N . THR A 1 644 ? 39.888 -31.033 2.522 1.00 30.22 644 THR A N 1
ATOM 4959 C CA . THR A 1 644 ? 39.661 -32.427 2.089 1.00 30.22 644 THR A CA 1
ATOM 4960 C C . THR A 1 644 ? 40.105 -32.578 0.632 1.00 30.22 644 THR A C 1
ATOM 4962 O O . THR A 1 644 ? 39.622 -31.863 -0.243 1.00 30.22 644 THR A O 1
ATOM 4965 N N . GLN A 1 645 ? 41.057 -33.484 0.388 1.00 33.75 645 GLN A N 1
ATOM 4966 C CA . GLN A 1 645 ? 41.573 -33.854 -0.935 1.00 33.75 645 GLN A CA 1
ATOM 4967 C C . GLN A 1 645 ? 40.787 -35.037 -1.524 1.00 33.75 645 GLN A C 1
ATOM 4969 O O . GLN A 1 645 ? 40.436 -35.957 -0.790 1.00 33.75 645 GLN A O 1
ATOM 4974 N N . SER A 1 646 ? 40.629 -35.090 -2.852 1.00 27.83 646 SER A N 1
ATOM 4975 C CA . SER A 1 646 ? 40.607 -36.366 -3.585 1.00 27.83 646 SER A CA 1
ATOM 4976 C C . SER A 1 646 ? 41.128 -36.189 -5.019 1.00 27.83 646 SER A C 1
ATOM 4978 O O . SER A 1 646 ? 40.948 -35.136 -5.630 1.00 27.83 646 SER A O 1
ATOM 4980 N N . LEU A 1 647 ? 41.840 -37.213 -5.490 1.00 28.48 647 LEU A N 1
ATOM 4981 C CA . LEU A 1 647 ? 42.658 -37.312 -6.703 1.00 28.48 647 LEU A CA 1
ATOM 4982 C C . LEU A 1 647 ? 42.008 -38.259 -7.744 1.00 28.48 647 LEU A C 1
ATOM 4984 O O . LEU A 1 647 ? 41.318 -39.191 -7.340 1.00 28.48 647 LEU A O 1
ATOM 4988 N N . LEU A 1 648 ? 42.402 -38.086 -9.025 1.00 33.94 648 LEU A N 1
ATOM 4989 C CA . LEU A 1 648 ? 42.494 -39.045 -10.168 1.00 33.94 648 LEU A CA 1
ATOM 4990 C C . LEU A 1 648 ? 41.533 -38.908 -11.394 1.00 33.94 648 LEU A C 1
ATOM 4992 O O . LEU A 1 648 ? 40.447 -38.354 -11.258 1.00 33.94 648 LEU A O 1
ATOM 4996 N N . PRO A 1 649 ? 41.981 -39.311 -12.624 1.00 38.06 649 PRO A N 1
ATOM 4997 C CA . PRO A 1 649 ? 41.925 -38.456 -13.828 1.00 38.06 649 PRO A CA 1
ATOM 4998 C C . PRO A 1 649 ? 41.276 -39.078 -15.095 1.00 38.06 649 PRO A C 1
ATOM 5000 O O . PRO A 1 649 ? 41.215 -40.297 -15.233 1.00 38.06 649 PRO A O 1
ATOM 5003 N N . GLY A 1 650 ? 40.934 -38.238 -16.093 1.00 24.17 650 GLY A N 1
ATOM 5004 C CA . GLY A 1 650 ? 40.839 -38.670 -17.504 1.00 24.17 650 GLY A CA 1
ATOM 5005 C C . GLY A 1 650 ? 39.971 -37.842 -18.479 1.00 24.17 650 GLY A C 1
ATOM 5006 O O . GLY A 1 650 ? 38.803 -38.159 -18.632 1.00 24.17 650 GLY A O 1
ATOM 5007 N N . SER A 1 651 ? 40.599 -36.904 -19.216 1.00 29.17 651 SER A N 1
ATOM 5008 C CA . SER A 1 651 ? 40.391 -36.530 -20.651 1.00 29.17 651 SER A CA 1
ATOM 5009 C C . SER A 1 651 ? 39.003 -36.044 -21.189 1.00 29.17 651 SER A C 1
ATOM 5011 O O . SER A 1 651 ? 38.015 -36.096 -20.473 1.00 29.17 651 SER A O 1
ATOM 5013 N N . PRO A 1 652 ? 38.896 -35.423 -22.396 1.00 35.41 652 PRO A N 1
ATOM 5014 C CA . PRO A 1 652 ? 38.814 -33.962 -22.477 1.00 35.41 652 PRO A CA 1
ATOM 5015 C C . PRO A 1 652 ? 37.596 -33.376 -23.242 1.00 35.41 652 PRO A C 1
ATOM 5017 O O . PRO A 1 652 ? 36.993 -34.009 -24.101 1.00 35.41 652 PRO A O 1
ATOM 5020 N N . HIS A 1 653 ? 37.386 -32.080 -22.978 1.00 30.08 653 HIS A N 1
ATOM 5021 C CA . HIS A 1 653 ? 36.667 -31.034 -23.729 1.00 30.08 653 HIS A CA 1
ATOM 5022 C C . HIS A 1 653 ? 35.175 -30.712 -23.463 1.00 30.08 653 HIS A C 1
ATOM 5024 O O . HIS A 1 653 ? 34.261 -31.486 -23.715 1.00 30.08 653 HIS A O 1
ATOM 5030 N N . HIS A 1 654 ? 35.021 -29.426 -23.092 1.00 31.36 654 HIS A N 1
ATOM 5031 C CA . HIS A 1 654 ? 33.886 -28.491 -23.157 1.00 31.36 654 HIS A CA 1
ATOM 5032 C C . HIS A 1 654 ? 32.835 -28.486 -22.038 1.00 31.36 654 HIS A C 1
ATOM 5034 O O . HIS A 1 654 ? 31.756 -29.043 -22.182 1.00 31.36 654 HIS A O 1
ATOM 5040 N N . CYS A 1 655 ? 33.106 -27.701 -20.981 1.00 26.22 655 CYS A N 1
ATOM 5041 C CA . CYS A 1 655 ? 32.104 -27.137 -20.065 1.00 26.22 655 CYS A CA 1
ATOM 5042 C C . CYS A 1 655 ? 32.595 -25.791 -19.488 1.00 26.22 655 CYS A C 1
ATOM 5044 O O . CYS A 1 655 ? 33.648 -25.735 -18.856 1.00 26.22 655 CYS A O 1
ATOM 5046 N N . CYS A 1 656 ? 31.827 -24.713 -19.674 1.00 28.27 656 CYS A N 1
ATOM 5047 C CA . CYS A 1 656 ? 32.109 -23.375 -19.143 1.00 28.27 656 CYS A CA 1
ATOM 5048 C C . CYS A 1 656 ? 31.043 -23.002 -18.099 1.00 28.27 656 CYS A C 1
ATOM 5050 O O . CYS A 1 656 ? 29.922 -22.708 -18.496 1.00 28.27 656 CYS A O 1
ATOM 5052 N N . HIS A 1 657 ? 31.383 -23.039 -16.800 1.00 31.39 657 HIS A N 1
ATOM 5053 C CA . HIS A 1 657 ? 30.857 -22.175 -15.713 1.00 31.39 657 HIS A CA 1
ATOM 5054 C C . HIS A 1 657 ? 31.346 -22.630 -14.315 1.00 31.39 657 HIS A C 1
ATOM 5056 O O . HIS A 1 657 ? 30.558 -22.884 -13.411 1.00 31.39 657 HIS A O 1
ATOM 5062 N N . HIS A 1 658 ? 32.669 -22.726 -14.117 1.00 33.50 658 HIS A N 1
ATOM 5063 C CA . HIS A 1 658 ? 33.262 -23.068 -12.810 1.00 33.50 658 HIS A CA 1
ATOM 5064 C C . HIS A 1 658 ? 34.538 -22.261 -12.472 1.00 33.50 658 HIS A C 1
ATOM 5066 O O . HIS A 1 658 ? 35.447 -22.761 -11.821 1.00 33.50 658 HIS A O 1
ATOM 5072 N N . ALA A 1 659 ? 34.637 -21.002 -12.913 1.00 41.12 659 ALA A N 1
ATOM 5073 C CA . ALA A 1 659 ? 35.889 -20.235 -12.879 1.00 41.12 659 ALA A CA 1
ATOM 5074 C C . ALA A 1 659 ? 35.918 -19.113 -11.819 1.00 41.12 659 ALA A C 1
ATOM 5076 O O . ALA A 1 659 ? 35.859 -17.940 -12.171 1.00 41.12 659 ALA A O 1
ATOM 5077 N N . ASN A 1 660 ? 36.051 -19.438 -10.526 1.00 60.38 660 ASN A N 1
ATOM 5078 C CA . ASN A 1 660 ? 36.410 -18.408 -9.527 1.00 60.38 660 ASN A CA 1
ATOM 5079 C C . ASN A 1 660 ? 37.595 -18.805 -8.621 1.00 60.38 660 ASN A C 1
ATOM 5081 O O . ASN A 1 660 ? 38.423 -17.962 -8.287 1.00 60.38 660 ASN A O 1
ATOM 5085 N N . LEU A 1 661 ? 37.786 -20.094 -8.314 1.00 63.62 661 LEU A N 1
ATOM 5086 C CA . LEU A 1 661 ? 38.901 -20.522 -7.453 1.00 63.62 661 LEU A CA 1
ATOM 5087 C C . LEU A 1 661 ? 40.251 -20.613 -8.192 1.00 63.62 661 LEU A C 1
ATOM 5089 O O . LEU A 1 661 ? 41.295 -20.246 -7.644 1.00 63.62 661 LEU A O 1
ATOM 5093 N N . ASP A 1 662 ? 40.233 -21.036 -9.456 1.00 77.12 662 ASP A N 1
ATOM 5094 C CA . ASP A 1 662 ? 41.455 -21.170 -10.259 1.00 77.12 662 ASP A CA 1
ATOM 5095 C C . ASP A 1 662 ? 42.049 -19.806 -10.620 1.00 77.12 662 ASP A C 1
ATOM 5097 O O . ASP A 1 662 ? 43.262 -19.620 -10.560 1.00 77.12 662 ASP A O 1
ATOM 5101 N N . CYS A 1 663 ? 41.191 -18.814 -10.882 1.00 85.44 663 CYS A N 1
ATOM 5102 C CA . CYS A 1 663 ? 41.615 -17.441 -11.153 1.00 85.44 663 CYS A CA 1
ATOM 5103 C C . CYS A 1 663 ? 42.391 -16.856 -9.963 1.00 85.44 663 CYS A C 1
ATOM 5105 O O . CYS A 1 663 ? 43.502 -16.353 -10.131 1.00 85.44 663 CYS A O 1
ATOM 5107 N N . LEU A 1 664 ? 41.861 -17.002 -8.742 1.00 86.44 664 LEU A N 1
ATOM 5108 C CA . LEU A 1 664 ? 42.529 -16.526 -7.529 1.00 86.44 664 LEU A CA 1
ATOM 5109 C C . LEU A 1 664 ? 43.866 -17.247 -7.294 1.00 86.44 664 LEU A C 1
ATOM 5111 O O . LEU A 1 664 ? 44.859 -16.619 -6.928 1.00 86.44 664 LEU A O 1
ATOM 5115 N N . THR A 1 665 ? 43.917 -18.556 -7.546 1.00 90.12 665 THR A N 1
ATOM 5116 C CA . THR A 1 665 ? 45.144 -19.351 -7.388 1.00 90.12 665 THR A CA 1
ATOM 5117 C C . THR A 1 665 ? 46.237 -18.900 -8.360 1.00 90.12 665 THR A C 1
ATOM 5119 O O . THR A 1 665 ? 47.404 -18.798 -7.967 1.00 90.12 665 THR A O 1
ATOM 5122 N N . THR A 1 666 ? 45.862 -18.550 -9.592 1.00 94.06 666 THR A N 1
ATOM 5123 C CA . THR A 1 666 ? 46.764 -17.953 -10.582 1.00 94.06 666 THR A CA 1
ATOM 5124 C C . THR A 1 666 ? 47.240 -16.563 -10.148 1.00 94.06 666 THR A C 1
ATOM 5126 O O . THR A 1 666 ? 48.443 -16.307 -10.188 1.00 94.06 666 THR A O 1
ATOM 5129 N N . MET A 1 667 ? 46.364 -15.699 -9.622 1.00 94.75 667 MET A N 1
ATOM 5130 C CA . MET A 1 667 ? 46.770 -14.372 -9.123 1.00 94.75 667 MET A CA 1
ATOM 5131 C C . MET A 1 667 ? 47.730 -14.454 -7.927 1.00 94.75 667 MET A C 1
ATOM 5133 O O . MET A 1 667 ? 48.688 -13.687 -7.852 1.00 94.75 667 MET A O 1
ATOM 5137 N N . ILE A 1 668 ? 47.546 -15.427 -7.025 1.00 94.75 668 ILE A N 1
ATOM 5138 C CA . ILE A 1 668 ? 48.488 -15.676 -5.918 1.00 94.75 668 ILE A CA 1
ATOM 5139 C C . ILE A 1 668 ? 49.875 -16.066 -6.455 1.00 94.75 668 ILE A C 1
ATOM 5141 O O . ILE A 1 668 ? 50.887 -15.676 -5.877 1.00 94.75 668 ILE A O 1
ATOM 5145 N N . SER A 1 669 ? 49.946 -16.787 -7.579 1.00 95.00 669 SER A N 1
ATOM 5146 C CA . SER A 1 669 ? 51.227 -17.146 -8.207 1.00 95.00 669 SER A CA 1
ATOM 5147 C C . SER A 1 669 ? 51.945 -15.959 -8.869 1.00 95.00 669 SER A C 1
ATOM 5149 O O . SER A 1 669 ? 53.174 -15.960 -8.968 1.00 95.00 669 SER A O 1
ATOM 5151 N N . TYR A 1 670 ? 51.202 -14.922 -9.270 1.00 97.69 670 TYR A N 1
ATOM 5152 C CA . TYR A 1 670 ? 51.738 -13.689 -9.857 1.00 97.69 670 TYR A CA 1
ATOM 5153 C C . TYR A 1 670 ? 52.255 -12.688 -8.819 1.00 97.69 670 TYR A C 1
ATOM 5155 O O . TYR A 1 670 ? 53.026 -11.799 -9.165 1.00 97.69 670 TYR A O 1
ATOM 5163 N N . ALA A 1 671 ? 51.913 -12.870 -7.541 1.00 96.50 671 ALA A N 1
ATOM 5164 C CA . ALA A 1 671 ? 52.248 -11.955 -6.446 1.00 96.50 671 ALA A CA 1
ATOM 5165 C C . ALA A 1 671 ? 53.755 -11.672 -6.265 1.00 96.50 671 ALA A C 1
ATOM 5167 O O . ALA A 1 671 ? 54.137 -10.648 -5.694 1.00 96.50 671 ALA A O 1
ATOM 5168 N N . HIS A 1 672 ? 54.611 -12.585 -6.733 1.00 96.31 672 HIS A N 1
ATOM 5169 C CA . HIS A 1 672 ? 56.073 -12.483 -6.629 1.00 96.31 672 HIS A CA 1
ATOM 5170 C C . HIS A 1 672 ? 56.760 -12.076 -7.938 1.00 96.31 672 HIS A C 1
ATOM 5172 O O . HIS A 1 672 ? 57.983 -11.994 -7.970 1.00 96.31 672 HIS A O 1
ATOM 5178 N N . ARG A 1 673 ? 56.009 -11.840 -9.021 1.00 96.62 673 ARG A N 1
ATOM 5179 C CA . ARG A 1 673 ? 56.559 -11.450 -10.331 1.00 96.62 673 ARG A CA 1
ATOM 5180 C C . ARG A 1 673 ? 56.504 -9.934 -10.498 1.00 96.62 673 ARG A C 1
ATOM 5182 O O . ARG A 1 673 ? 55.603 -9.280 -9.966 1.00 96.62 673 ARG A O 1
ATOM 5189 N N . SER A 1 674 ? 57.479 -9.347 -11.186 1.00 97.19 674 SER A N 1
ATOM 5190 C CA . SER A 1 674 ? 57.437 -7.914 -11.494 1.00 97.19 674 SER A CA 1
ATOM 5191 C C . SER A 1 674 ? 56.336 -7.617 -12.523 1.00 97.19 674 SER A C 1
ATOM 5193 O O . SER A 1 674 ? 55.875 -8.516 -13.227 1.00 97.19 674 SER A O 1
ATOM 5195 N N . VAL A 1 675 ? 55.883 -6.364 -12.596 1.00 96.75 675 VAL A N 1
ATOM 5196 C CA . VAL A 1 675 ? 54.901 -5.931 -13.608 1.00 96.75 675 VAL A CA 1
ATOM 5197 C C . VAL A 1 675 ? 55.411 -6.216 -15.025 1.00 96.75 675 VAL A C 1
ATOM 5199 O O . VAL A 1 675 ? 54.659 -6.725 -15.857 1.00 96.75 675 VAL A O 1
ATOM 5202 N N . ASP A 1 676 ? 56.698 -5.973 -15.275 1.00 96.38 676 ASP A N 1
ATOM 5203 C CA . ASP A 1 676 ? 57.323 -6.207 -16.579 1.00 96.38 676 ASP A CA 1
ATOM 5204 C C . ASP A 1 676 ? 57.378 -7.702 -16.931 1.00 96.38 676 ASP A C 1
ATOM 5206 O O . ASP A 1 676 ? 57.069 -8.074 -18.064 1.00 96.38 676 ASP A O 1
ATOM 5210 N N . ASP A 1 677 ? 57.646 -8.580 -15.956 1.00 95.56 677 ASP A N 1
ATOM 5211 C CA . ASP A 1 677 ? 57.609 -10.036 -16.162 1.00 95.56 677 ASP A CA 1
ATOM 5212 C C . ASP A 1 677 ? 56.200 -10.546 -16.485 1.00 95.56 677 ASP A C 1
ATOM 5214 O O . ASP A 1 677 ? 56.037 -11.457 -17.298 1.00 95.56 677 ASP A O 1
ATOM 5218 N N . LEU A 1 678 ? 55.169 -9.981 -15.846 1.00 96.94 678 LEU A N 1
ATOM 5219 C CA . LEU A 1 678 ? 53.777 -10.358 -16.101 1.00 96.94 678 LEU A CA 1
ATOM 5220 C C . LEU A 1 678 ? 53.336 -9.918 -17.501 1.00 96.94 678 LEU A C 1
ATOM 5222 O O . LEU A 1 678 ? 52.713 -10.701 -18.222 1.00 96.94 678 LEU A O 1
ATOM 5226 N N . ARG A 1 679 ? 53.724 -8.711 -17.929 1.00 97.06 679 ARG A N 1
ATOM 5227 C CA . ARG A 1 679 ? 53.479 -8.233 -19.298 1.00 97.06 679 ARG A CA 1
ATOM 5228 C C . ARG A 1 679 ? 54.226 -9.069 -20.336 1.00 97.06 679 ARG A C 1
ATOM 5230 O O . ARG A 1 679 ? 53.631 -9.463 -21.336 1.00 97.06 679 ARG A O 1
ATOM 5237 N N . ALA A 1 680 ? 55.487 -9.421 -20.076 1.00 94.25 680 ALA A N 1
ATOM 5238 C CA . ALA A 1 680 ? 56.273 -10.298 -20.947 1.00 94.25 680 ALA A CA 1
ATOM 5239 C C . ALA A 1 680 ? 55.664 -11.709 -21.087 1.00 94.25 680 ALA A C 1
ATOM 5241 O O . ALA A 1 680 ? 55.863 -12.376 -22.100 1.00 94.25 680 ALA A O 1
ATOM 5242 N N . GLN A 1 681 ? 54.884 -12.152 -20.098 1.00 94.62 681 GLN A N 1
ATOM 5243 C CA . GLN A 1 681 ? 54.161 -13.429 -20.103 1.00 94.62 681 GLN A CA 1
ATOM 5244 C C . GLN A 1 681 ? 52.765 -13.346 -20.736 1.00 94.62 681 GLN A C 1
ATOM 5246 O O . GLN A 1 681 ? 52.024 -14.329 -20.712 1.00 94.62 681 GLN A O 1
ATOM 5251 N N . GLY A 1 682 ? 52.393 -12.194 -21.301 1.00 94.88 682 GLY A N 1
ATOM 5252 C CA . GLY A 1 682 ? 51.090 -11.992 -21.933 1.00 94.88 682 GLY A CA 1
ATOM 5253 C C . GLY A 1 682 ? 49.927 -11.954 -20.938 1.00 94.88 682 GLY A C 1
ATOM 5254 O O . GLY A 1 682 ? 48.782 -12.203 -21.320 1.00 94.88 682 GLY A O 1
ATOM 5255 N N . VAL A 1 683 ? 50.193 -11.666 -19.660 1.00 96.19 683 VAL A N 1
ATOM 5256 C CA . VAL A 1 683 ? 49.139 -11.474 -18.659 1.00 96.19 683 VAL A CA 1
ATOM 5257 C C . VAL A 1 683 ? 48.384 -10.184 -18.988 1.00 96.19 683 VAL A C 1
ATOM 5259 O O . VAL A 1 683 ? 48.992 -9.150 -19.244 1.00 96.19 683 VAL A O 1
ATOM 5262 N N . SER A 1 684 ? 47.048 -10.242 -19.001 1.00 96.44 684 SER A N 1
ATOM 5263 C CA . SER A 1 684 ? 46.222 -9.079 -19.359 1.00 96.44 684 SER A CA 1
ATOM 5264 C C . SER A 1 684 ? 46.460 -7.887 -18.426 1.00 96.44 684 SER A C 1
ATOM 5266 O O . SER A 1 684 ? 46.594 -8.073 -17.216 1.00 96.44 684 SER A O 1
ATOM 5268 N N . GLU A 1 685 ? 46.415 -6.665 -18.962 1.00 95.69 685 GLU A N 1
ATOM 5269 C CA . GLU A 1 685 ? 46.736 -5.451 -18.195 1.00 95.69 685 GLU A CA 1
ATOM 5270 C C . GLU A 1 685 ? 45.834 -5.266 -16.964 1.00 95.69 685 GLU A C 1
ATOM 5272 O O . GLU A 1 685 ? 46.309 -4.933 -15.887 1.00 95.69 685 GLU A O 1
ATOM 5277 N N . LYS A 1 686 ? 44.552 -5.644 -17.061 1.00 89.62 686 LYS A N 1
ATOM 5278 C CA . LYS A 1 686 ? 43.628 -5.651 -15.912 1.00 89.62 686 LYS A CA 1
ATOM 5279 C C . LYS A 1 686 ? 44.072 -6.592 -14.787 1.00 89.62 686 LYS A C 1
ATOM 5281 O O . LYS A 1 686 ? 43.837 -6.319 -13.615 1.00 89.62 686 LYS A O 1
ATOM 5286 N N . SER A 1 687 ? 44.682 -7.725 -15.135 1.00 92.56 687 SER A N 1
ATOM 5287 C CA . SER A 1 687 ? 45.224 -8.668 -14.149 1.00 92.56 687 SER A CA 1
ATOM 5288 C C . SER A 1 687 ? 46.526 -8.150 -13.546 1.00 92.56 687 SER A C 1
ATOM 5290 O O . SER A 1 687 ? 46.752 -8.341 -12.357 1.00 92.56 687 SER A O 1
ATOM 5292 N N . VAL A 1 688 ? 47.351 -7.462 -14.340 1.00 96.50 688 VAL A N 1
ATOM 5293 C CA . VAL A 1 688 ? 48.567 -6.784 -13.872 1.00 96.50 688 VAL A CA 1
ATOM 5294 C C . VAL A 1 688 ? 48.212 -5.676 -12.875 1.00 96.50 688 VAL A C 1
ATOM 5296 O O . VAL A 1 688 ? 48.738 -5.680 -11.765 1.00 96.50 688 VAL A O 1
ATOM 5299 N N . GLU A 1 689 ? 47.257 -4.804 -13.209 1.00 93.88 689 GLU A N 1
ATOM 5300 C CA . GLU A 1 689 ? 46.737 -3.755 -12.317 1.00 93.88 689 GLU A CA 1
ATOM 5301 C C . GLU A 1 689 ? 46.153 -4.340 -11.026 1.00 93.88 689 GLU A C 1
ATOM 5303 O O . GLU A 1 689 ? 46.439 -3.857 -9.931 1.00 93.88 689 GLU A O 1
ATOM 5308 N N . PHE A 1 690 ? 45.369 -5.418 -11.132 1.00 94.62 690 PHE A N 1
ATOM 5309 C CA . PHE A 1 690 ? 44.792 -6.089 -9.970 1.00 94.62 690 PHE A CA 1
ATOM 5310 C C . PHE A 1 690 ? 45.860 -6.710 -9.061 1.00 94.62 690 PHE A C 1
ATOM 5312 O O . PHE A 1 690 ? 45.788 -6.555 -7.838 1.00 94.62 690 PHE A O 1
ATOM 5319 N N . VAL A 1 691 ? 46.845 -7.412 -9.637 1.00 96.56 691 VAL A N 1
ATOM 5320 C CA . VAL A 1 691 ? 47.960 -8.005 -8.886 1.00 96.56 691 VAL A CA 1
ATOM 5321 C C . VAL A 1 691 ? 48.790 -6.913 -8.223 1.00 96.56 691 VAL A C 1
ATOM 5323 O O . VAL A 1 691 ? 49.179 -7.098 -7.076 1.00 96.56 691 VAL A O 1
ATOM 5326 N N . GLU A 1 692 ? 49.003 -5.771 -8.880 1.00 97.19 692 GLU A N 1
ATOM 5327 C CA . GLU A 1 692 ? 49.752 -4.647 -8.314 1.00 97.19 692 GLU A CA 1
ATOM 5328 C C . GLU A 1 692 ? 49.004 -3.982 -7.154 1.00 97.19 692 GLU A C 1
ATOM 5330 O O . GLU A 1 692 ? 49.551 -3.847 -6.059 1.00 97.19 692 GLU A O 1
ATOM 5335 N N . ALA A 1 693 ? 47.717 -3.678 -7.343 1.00 94.88 693 ALA A N 1
ATOM 5336 C CA . ALA A 1 693 ? 46.866 -3.087 -6.312 1.00 94.88 693 ALA A CA 1
ATOM 5337 C C . ALA A 1 693 ? 46.713 -3.986 -5.070 1.00 94.88 693 ALA A C 1
ATOM 5339 O O . ALA A 1 693 ? 46.493 -3.495 -3.964 1.00 94.88 693 ALA A O 1
ATOM 5340 N N . ASN A 1 694 ? 46.851 -5.308 -5.233 1.00 94.44 694 ASN A N 1
ATOM 5341 C CA . ASN A 1 694 ? 46.654 -6.297 -4.170 1.00 94.44 694 ASN A CA 1
ATOM 5342 C C . ASN A 1 694 ? 47.932 -7.078 -3.806 1.00 94.44 694 ASN A C 1
ATOM 5344 O O . ASN A 1 694 ? 47.859 -8.081 -3.084 1.00 94.44 694 ASN A O 1
ATOM 5348 N N . ARG A 1 695 ? 49.111 -6.624 -4.261 1.00 96.50 695 ARG A N 1
ATOM 5349 C CA . ARG A 1 695 ? 50.382 -7.374 -4.214 1.00 96.50 695 ARG A CA 1
ATOM 5350 C C . ARG A 1 695 ? 50.728 -7.858 -2.806 1.00 96.50 695 ARG A C 1
ATOM 5352 O O . ARG A 1 695 ? 50.977 -9.044 -2.601 1.00 96.50 695 ARG A O 1
ATOM 5359 N N . ALA A 1 696 ? 50.645 -6.975 -1.810 1.00 94.31 696 ALA A N 1
ATOM 5360 C CA . ALA A 1 696 ? 50.935 -7.311 -0.412 1.00 94.31 696 ALA A CA 1
ATOM 5361 C C . ALA A 1 696 ? 49.983 -8.381 0.164 1.00 94.31 696 ALA A C 1
ATOM 5363 O O . ALA A 1 696 ? 50.394 -9.239 0.948 1.00 94.31 696 ALA A O 1
ATOM 5364 N N . GLY A 1 697 ? 48.704 -8.359 -0.226 1.00 89.88 697 GLY A N 1
ATOM 5365 C CA . GLY A 1 697 ? 47.718 -9.357 0.193 1.00 89.88 697 GLY A CA 1
ATOM 5366 C C . GLY A 1 697 ? 47.998 -10.730 -0.416 1.00 89.88 697 GLY A C 1
ATOM 5367 O O . GLY A 1 697 ? 48.035 -11.733 0.299 1.00 89.88 697 GLY A O 1
ATOM 5368 N N . LEU A 1 698 ? 48.273 -10.759 -1.720 1.00 95.69 698 LEU A N 1
ATOM 5369 C CA . LEU A 1 698 ? 48.573 -11.984 -2.456 1.00 95.69 698 LEU A CA 1
ATOM 5370 C C . LEU A 1 698 ? 49.906 -12.616 -2.011 1.00 95.69 698 LEU A C 1
ATOM 5372 O O . LEU A 1 698 ? 49.996 -13.839 -1.894 1.00 95.69 698 LEU A O 1
ATOM 5376 N N . GLN A 1 699 ? 50.913 -11.808 -1.664 1.00 95.81 699 GLN A N 1
ATOM 5377 C CA . GLN A 1 699 ? 52.182 -12.295 -1.109 1.00 95.81 699 GLN A CA 1
ATOM 5378 C C . GLN A 1 699 ? 51.997 -12.967 0.256 1.00 95.81 699 GLN A C 1
ATOM 5380 O O . GLN A 1 699 ? 52.535 -14.053 0.478 1.00 95.81 699 GLN A O 1
ATOM 5385 N N . ARG A 1 700 ? 51.182 -12.387 1.151 1.00 93.69 700 ARG A N 1
ATOM 5386 C CA . ARG A 1 700 ? 50.835 -13.020 2.437 1.00 93.69 700 ARG A CA 1
ATOM 5387 C C . ARG A 1 700 ? 50.102 -14.345 2.233 1.00 93.69 700 ARG A C 1
ATOM 5389 O O . ARG A 1 700 ? 50.462 -15.340 2.859 1.00 93.69 700 ARG A O 1
ATOM 5396 N N . ALA A 1 701 ? 49.136 -14.391 1.315 1.00 88.12 701 ALA A N 1
ATOM 5397 C CA . ALA A 1 701 ? 48.432 -15.627 0.969 1.00 88.12 701 ALA A CA 1
ATOM 5398 C C . ALA A 1 701 ? 49.391 -16.702 0.420 1.00 88.12 701 ALA A C 1
ATOM 5400 O O . ALA A 1 701 ? 49.311 -17.872 0.801 1.00 88.12 701 ALA A O 1
ATOM 5401 N N . SER A 1 702 ? 50.358 -16.304 -0.412 1.00 94.56 702 SER A N 1
ATOM 5402 C CA . SER A 1 702 ? 51.399 -17.207 -0.905 1.00 94.56 702 SER A CA 1
ATOM 5403 C C . SER A 1 702 ? 52.317 -17.723 0.209 1.00 94.56 702 SER A C 1
ATOM 5405 O O . SER A 1 702 ? 52.705 -18.890 0.160 1.00 94.56 702 SER A O 1
ATOM 5407 N N . GLN A 1 703 ? 52.667 -16.901 1.203 1.00 89.25 703 GLN A N 1
ATOM 5408 C CA . GLN A 1 703 ? 53.490 -17.327 2.343 1.00 89.25 703 GLN A CA 1
ATOM 5409 C C . GLN A 1 703 ? 52.749 -18.316 3.245 1.00 89.25 703 GLN A C 1
ATOM 5411 O O . GLN A 1 703 ? 53.337 -19.301 3.687 1.00 89.25 703 GLN A O 1
ATOM 5416 N N . VAL A 1 704 ? 51.448 -18.108 3.473 1.00 85.31 704 VAL A N 1
ATOM 5417 C CA . VAL A 1 704 ? 50.602 -19.064 4.204 1.00 85.31 704 VAL A CA 1
ATOM 5418 C C . VAL A 1 704 ? 50.569 -20.408 3.472 1.00 85.31 704 VAL A C 1
ATOM 5420 O O . VAL A 1 704 ? 50.779 -21.449 4.095 1.00 85.31 704 VAL A O 1
ATOM 5423 N N . LYS A 1 705 ? 50.416 -20.393 2.141 1.00 82.00 705 LYS A N 1
ATOM 5424 C CA . LYS A 1 705 ? 50.463 -21.605 1.309 1.00 82.00 705 LYS A CA 1
ATOM 5425 C C . LYS A 1 705 ? 51.816 -22.326 1.404 1.00 82.00 705 LYS A C 1
ATOM 5427 O O . LYS A 1 705 ? 51.834 -23.543 1.568 1.00 82.00 705 LYS A O 1
ATOM 5432 N N . ALA A 1 706 ? 52.932 -21.594 1.365 1.00 81.75 706 ALA A N 1
ATOM 5433 C CA . ALA A 1 706 ? 54.274 -22.165 1.512 1.00 81.75 706 ALA A CA 1
ATOM 5434 C C . ALA A 1 706 ? 54.502 -22.764 2.913 1.00 81.75 706 ALA A C 1
ATOM 5436 O O . ALA A 1 706 ? 55.037 -23.864 3.044 1.00 81.75 706 ALA A O 1
ATOM 5437 N N . LYS A 1 707 ? 54.031 -22.087 3.969 1.00 78.31 707 LYS A N 1
ATOM 5438 C CA . LYS A 1 707 ? 54.158 -22.566 5.351 1.00 78.31 707 LYS A CA 1
ATOM 5439 C C . LYS A 1 707 ? 53.377 -23.863 5.565 1.00 78.31 707 LYS A C 1
ATOM 5441 O O . LYS A 1 707 ? 53.909 -24.789 6.157 1.00 78.31 707 LYS A O 1
ATOM 5446 N N . ILE A 1 708 ? 52.168 -23.977 5.012 1.00 74.31 708 ILE A N 1
ATOM 5447 C CA . ILE A 1 708 ? 51.355 -25.204 5.093 1.00 74.31 708 ILE A CA 1
ATOM 5448 C C . ILE A 1 708 ? 52.030 -26.382 4.366 1.00 74.31 708 ILE A C 1
ATOM 5450 O O . ILE A 1 708 ? 51.975 -27.509 4.852 1.00 74.31 708 ILE A O 1
ATOM 5454 N N . GLN A 1 709 ? 52.718 -26.133 3.246 1.00 71.62 709 GLN A N 1
ATOM 5455 C CA . GLN A 1 709 ? 53.439 -27.179 2.510 1.00 71.62 709 GLN A CA 1
ATOM 5456 C C . GLN A 1 709 ? 54.701 -27.669 3.238 1.00 71.62 709 GLN A C 1
ATOM 5458 O O . GLN A 1 709 ? 55.030 -28.850 3.144 1.00 71.62 709 GLN A O 1
ATOM 5463 N N . HIS A 1 710 ? 55.380 -26.810 4.005 1.00 68.00 710 HIS A N 1
ATOM 5464 C CA . HIS A 1 710 ? 56.589 -27.196 4.742 1.00 68.00 710 HIS A CA 1
ATOM 5465 C C . HIS A 1 710 ? 56.318 -27.920 6.070 1.00 68.00 710 HIS A C 1
ATOM 5467 O O . HIS A 1 710 ? 57.150 -28.721 6.493 1.00 68.00 710 HIS A O 1
ATOM 5473 N N . THR A 1 711 ? 55.164 -27.712 6.713 1.00 55.00 711 THR A N 1
ATOM 5474 C CA . THR A 1 711 ? 54.832 -28.394 7.982 1.00 55.00 711 THR A CA 1
ATOM 5475 C C . THR A 1 711 ? 54.181 -29.773 7.798 1.00 55.00 711 THR A C 1
ATOM 5477 O O . THR A 1 711 ? 54.030 -30.505 8.770 1.00 55.00 711 THR A O 1
ATOM 5480 N N . GLY A 1 712 ? 53.813 -30.161 6.571 1.00 46.12 712 GLY A N 1
ATOM 5481 C CA . GLY A 1 712 ? 53.091 -31.410 6.276 1.00 46.12 712 GLY A CA 1
ATOM 5482 C C . GLY A 1 712 ? 53.954 -32.647 5.987 1.00 46.12 712 GLY A C 1
ATOM 5483 O O . GLY A 1 712 ? 53.415 -33.664 5.563 1.00 46.12 712 GLY A O 1
ATOM 5484 N N . GLY A 1 713 ? 55.278 -32.582 6.170 1.00 39.59 713 GLY A N 1
ATOM 5485 C CA . GLY A 1 713 ? 56.202 -33.608 5.671 1.00 39.59 713 GLY A CA 1
ATOM 5486 C C . GLY A 1 713 ? 57.319 -34.005 6.635 1.00 39.59 713 GLY A C 1
ATOM 5487 O O . GLY A 1 713 ? 58.486 -33.922 6.268 1.00 39.59 713 GLY A O 1
ATOM 5488 N N . ARG A 1 714 ? 57.002 -34.456 7.854 1.00 38.66 714 ARG A N 1
ATOM 5489 C CA . ARG A 1 714 ? 57.916 -35.301 8.648 1.00 38.66 714 ARG A CA 1
ATOM 5490 C C . ARG A 1 714 ? 57.117 -36.353 9.406 1.00 38.66 714 ARG A C 1
ATOM 5492 O O . ARG A 1 714 ? 56.341 -36.030 10.297 1.00 38.66 714 ARG A O 1
ATOM 5499 N N . GLY A 1 715 ? 57.282 -37.604 8.983 1.00 39.03 715 GLY A N 1
ATOM 5500 C CA . GLY A 1 715 ? 56.636 -38.766 9.573 1.00 39.03 715 GLY A CA 1
ATOM 5501 C C . GLY A 1 715 ? 57.230 -39.159 10.923 1.00 39.03 715 GLY A C 1
ATOM 5502 O O . GLY A 1 715 ? 58.414 -38.949 11.174 1.00 39.03 715 GLY A O 1
ATOM 5503 N N . CYS A 1 716 ? 56.396 -39.796 11.742 1.00 31.34 716 CYS A N 1
ATOM 5504 C CA . CYS A 1 716 ? 56.812 -40.575 12.901 1.00 31.34 716 CYS A CA 1
ATOM 5505 C C . CYS A 1 716 ? 56.099 -41.930 12.854 1.00 31.34 716 CYS A C 1
ATOM 5507 O O . CYS A 1 716 ? 54.898 -42.037 13.091 1.00 31.34 716 CYS A O 1
ATOM 5509 N N . THR A 1 717 ? 56.863 -42.963 12.520 1.00 37.00 717 THR A N 1
ATOM 5510 C CA . THR A 1 717 ? 56.557 -44.371 12.770 1.00 37.00 717 THR A CA 1
ATOM 5511 C C . THR A 1 717 ? 56.980 -44.749 14.191 1.00 37.00 717 THR A C 1
ATOM 5513 O O . THR A 1 717 ? 58.121 -44.490 14.557 1.00 37.00 717 THR A O 1
ATOM 5516 N N . GLY A 1 718 ? 56.115 -45.467 14.916 1.00 32.91 718 GLY A N 1
ATOM 5517 C CA . GLY A 1 718 ? 56.534 -46.572 15.792 1.00 32.91 718 GLY A CA 1
ATOM 5518 C C . GLY A 1 718 ? 56.673 -46.331 17.306 1.00 32.91 718 GLY A C 1
ATOM 5519 O O . GLY A 1 718 ? 57.668 -45.786 17.755 1.00 32.91 718 GLY A O 1
ATOM 5520 N N . HIS A 1 719 ? 55.706 -46.903 18.041 1.00 35.59 719 HIS A N 1
ATOM 5521 C CA . HIS A 1 719 ? 55.778 -47.655 19.316 1.00 35.59 719 HIS A CA 1
ATOM 5522 C C . HIS A 1 719 ? 56.437 -47.097 20.599 1.00 35.59 719 HIS A C 1
ATOM 5524 O O . HIS A 1 719 ? 57.622 -46.794 20.631 1.00 35.59 719 HIS A O 1
ATOM 5530 N N . GLY A 1 720 ? 55.698 -47.228 21.719 1.00 27.22 720 GLY A N 1
ATOM 5531 C CA . GLY A 1 720 ? 56.266 -47.495 23.054 1.00 27.22 720 GLY A CA 1
ATOM 5532 C C . GLY A 1 720 ? 55.461 -46.973 24.258 1.00 27.22 720 GLY A C 1
ATOM 5533 O O . GLY A 1 720 ? 55.550 -45.799 24.587 1.00 27.22 720 GLY A O 1
ATOM 5534 N N . LEU A 1 721 ? 54.730 -47.862 24.949 1.00 33.22 721 LEU A N 1
ATOM 5535 C CA . LEU A 1 721 ? 54.395 -47.776 26.395 1.00 33.22 721 LEU A CA 1
ATOM 5536 C C . LEU A 1 721 ? 55.707 -47.743 27.227 1.00 33.22 721 LEU A C 1
ATOM 5538 O O . LEU A 1 721 ? 56.680 -48.312 26.723 1.00 33.22 721 LEU A O 1
ATOM 5542 N N . PRO A 1 722 ? 55.781 -47.193 28.472 1.00 40.03 722 PRO A N 1
ATOM 5543 C CA . PRO A 1 722 ? 54.979 -47.685 29.609 1.00 40.03 722 PRO A CA 1
ATOM 5544 C C . PRO A 1 722 ? 54.635 -46.702 30.774 1.00 40.03 722 PRO A C 1
ATOM 5546 O O . PRO A 1 722 ? 55.157 -45.603 30.891 1.00 40.03 722 PRO A O 1
ATOM 5549 N N . GLN A 1 723 ? 53.725 -47.193 31.631 1.00 29.41 723 GLN A N 1
ATOM 5550 C CA . GLN A 1 723 ? 53.567 -47.078 33.102 1.00 29.41 723 GLN A CA 1
ATOM 5551 C C . GLN A 1 723 ? 53.873 -45.796 33.924 1.00 29.41 723 GLN A C 1
ATOM 5553 O O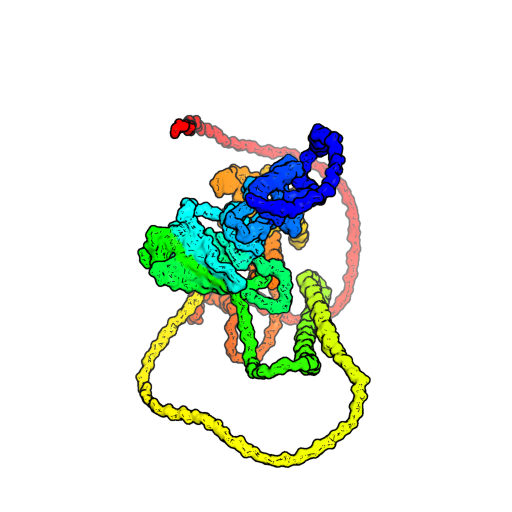 . GLN A 1 723 ? 55.010 -45.374 34.068 1.00 29.41 723 GLN A O 1
ATOM 5558 N N . ALA A 1 724 ? 52.819 -45.388 34.654 1.00 32.22 724 ALA A N 1
ATOM 5559 C CA . ALA A 1 724 ? 52.672 -45.247 36.121 1.00 32.22 724 ALA A CA 1
ATOM 5560 C C . ALA A 1 724 ? 53.649 -44.395 36.966 1.00 32.22 724 ALA A C 1
ATOM 5562 O O . ALA A 1 724 ? 54.823 -44.726 37.082 1.00 32.22 724 ALA A O 1
ATOM 5563 N N . SER A 1 725 ? 53.082 -43.427 37.710 1.00 27.98 725 SER A N 1
ATOM 5564 C CA . SER A 1 725 ? 53.217 -43.136 39.170 1.00 27.98 725 SER A CA 1
ATOM 5565 C C . SER A 1 725 ? 52.552 -41.768 39.443 1.00 27.98 725 SER A C 1
ATOM 5567 O O . SER A 1 725 ? 52.839 -40.821 38.725 1.00 27.98 725 SER A O 1
ATOM 5569 N N . LYS A 1 726 ? 51.469 -41.651 40.228 1.00 28.81 726 LYS A N 1
ATOM 5570 C CA . LYS A 1 726 ? 51.378 -41.570 41.706 1.00 28.81 726 LYS A CA 1
ATOM 5571 C C . LYS A 1 726 ? 52.013 -40.282 42.271 1.00 28.81 726 LYS A C 1
ATOM 5573 O O . LYS A 1 726 ? 53.196 -40.086 42.029 1.00 28.81 726 LYS A O 1
ATOM 5578 N N . VAL A 1 727 ? 51.240 -39.516 43.068 1.00 29.75 727 VAL A N 1
ATOM 5579 C CA . VAL A 1 727 ? 51.572 -38.916 44.395 1.00 29.75 727 VAL A CA 1
ATOM 5580 C C . VAL A 1 727 ? 50.896 -37.536 44.650 1.00 29.75 727 VAL A C 1
ATOM 5582 O O . VAL A 1 727 ? 51.034 -36.639 43.828 1.00 29.75 727 VAL A O 1
ATOM 5585 N N . GLU A 1 728 ? 50.195 -37.462 45.805 1.00 28.50 728 GLU A N 1
ATOM 5586 C CA . GLU A 1 728 ? 49.866 -36.331 46.733 1.00 28.50 728 GLU A CA 1
ATOM 5587 C C . GLU A 1 728 ? 49.083 -35.108 46.209 1.00 28.50 728 GLU A C 1
ATOM 5589 O O . GLU A 1 728 ? 49.498 -34.459 45.260 1.00 28.50 728 GLU A O 1
ATOM 5594 N N . GLU A 1 729 ? 47.893 -34.720 46.700 1.00 33.88 729 GLU A N 1
ATOM 5595 C CA . GLU A 1 729 ? 47.342 -34.567 48.074 1.00 33.88 729 GLU A CA 1
ATOM 5596 C C . GLU A 1 729 ? 48.166 -33.634 48.977 1.00 33.88 729 GLU A C 1
ATOM 5598 O O . GLU A 1 729 ? 49.296 -33.970 49.293 1.00 33.88 729 GLU A O 1
ATOM 5603 N N . VAL A 1 730 ? 47.583 -32.483 49.364 1.00 30.25 730 VAL A N 1
ATOM 5604 C CA . VAL A 1 730 ? 47.767 -31.680 50.608 1.00 30.25 730 VAL A CA 1
ATOM 5605 C C . VAL A 1 730 ? 47.164 -30.279 50.340 1.00 30.25 730 VAL A C 1
ATOM 5607 O O . VAL A 1 730 ? 47.609 -29.578 49.437 1.00 30.25 730 VAL A O 1
ATOM 5610 N N . SER A 1 731 ? 45.959 -29.975 50.835 1.00 31.28 731 SER A N 1
ATOM 5611 C CA . SER A 1 731 ? 45.610 -29.323 52.122 1.00 31.28 731 SER A CA 1
ATOM 5612 C C . SER A 1 731 ? 45.599 -27.787 52.077 1.00 31.28 731 SER A C 1
ATOM 5614 O O . SER A 1 731 ? 46.606 -27.151 51.781 1.00 31.28 731 SER A O 1
ATOM 5616 N N . GLU A 1 732 ? 44.453 -27.213 52.461 1.00 32.59 732 GLU A N 1
ATOM 5617 C CA . GLU A 1 732 ? 44.302 -25.843 52.985 1.00 32.59 732 GLU A CA 1
ATOM 5618 C C . GLU A 1 732 ? 45.208 -25.614 54.222 1.00 32.59 732 GLU A C 1
ATOM 5620 O O . GLU A 1 732 ? 45.692 -26.586 54.816 1.00 32.59 732 GLU A O 1
ATOM 5625 N N . PRO A 1 733 ? 45.416 -24.357 54.669 1.00 47.34 733 PRO A N 1
ATOM 5626 C CA . PRO A 1 733 ? 44.492 -23.827 55.680 1.00 47.34 733 PRO A CA 1
ATOM 5627 C C . PRO A 1 733 ? 44.217 -22.308 55.621 1.00 47.34 733 PRO A C 1
ATOM 5629 O O . PRO A 1 733 ? 44.775 -21.548 54.833 1.00 47.34 733 PRO A O 1
ATOM 5632 N N . ALA A 1 734 ? 43.294 -21.937 56.506 1.00 37.00 734 ALA A N 1
ATOM 5633 C CA . ALA A 1 734 ? 42.607 -20.674 56.732 1.00 37.00 734 ALA A CA 1
ATOM 5634 C C . ALA A 1 734 ? 43.395 -19.563 57.467 1.00 37.00 734 ALA A C 1
ATOM 5636 O O . ALA A 1 734 ? 44.453 -19.808 58.041 1.00 37.00 734 ALA A O 1
ATOM 5637 N N . GLY A 1 735 ? 42.740 -18.391 57.553 1.00 29.25 735 GLY A N 1
ATOM 5638 C CA . GLY A 1 735 ? 42.951 -17.321 58.549 1.00 29.25 735 GLY A CA 1
ATOM 5639 C C . GLY A 1 735 ? 43.965 -16.247 58.128 1.00 29.25 735 GLY A C 1
ATOM 5640 O O . GLY A 1 735 ? 44.900 -16.549 57.408 1.00 29.25 735 GLY A O 1
ATOM 5641 N N . GLU A 1 736 ? 43.906 -14.974 58.518 1.00 28.83 736 GLU A N 1
ATOM 5642 C CA . GLU A 1 736 ? 43.093 -14.240 59.489 1.00 28.83 736 GLU A CA 1
ATOM 5643 C C . GLU A 1 736 ? 43.562 -12.753 59.458 1.00 28.83 736 GLU A C 1
ATOM 5645 O O . GLU A 1 736 ? 44.745 -12.513 59.253 1.00 28.83 736 GLU A O 1
ATOM 5650 N N . GLN A 1 737 ? 42.633 -11.803 59.662 1.00 29.62 737 GLN A N 1
ATOM 5651 C CA . GLN A 1 737 ? 42.760 -10.435 60.237 1.00 29.62 737 GLN A CA 1
ATOM 5652 C C . GLN A 1 737 ? 43.718 -9.357 59.641 1.00 29.62 737 GLN A C 1
ATOM 5654 O O . GLN A 1 737 ? 44.884 -9.594 59.370 1.00 29.62 737 GLN A O 1
ATOM 5659 N N . VAL A 1 738 ? 43.177 -8.185 59.250 1.00 35.69 738 VAL A N 1
ATOM 5660 C CA . VAL A 1 738 ? 43.131 -6.864 59.956 1.00 35.69 738 VAL A CA 1
ATOM 5661 C C . VAL A 1 738 ? 44.486 -6.139 60.030 1.00 35.69 738 VAL A C 1
ATOM 5663 O O . VAL A 1 738 ? 45.361 -6.583 60.754 1.00 35.69 738 VAL A O 1
ATOM 5666 N N . GLU A 1 739 ? 44.607 -4.978 59.364 1.00 33.69 739 GLU A N 1
ATOM 5667 C CA . GLU A 1 739 ? 45.012 -3.711 60.012 1.00 33.69 739 GLU A CA 1
ATOM 5668 C C . GLU A 1 739 ? 44.837 -2.473 59.104 1.00 33.69 739 GLU A C 1
ATOM 5670 O O . GLU A 1 739 ? 45.192 -2.463 57.925 1.00 33.69 739 GLU A O 1
ATOM 5675 N N . ASP A 1 740 ? 44.259 -1.438 59.719 1.00 34.28 740 ASP A N 1
ATOM 5676 C CA . ASP A 1 740 ? 44.235 -0.025 59.338 1.00 34.28 740 ASP A CA 1
ATOM 5677 C C . ASP A 1 740 ? 45.645 0.556 59.198 1.00 34.28 740 ASP A C 1
ATOM 5679 O O . ASP A 1 740 ? 46.430 0.392 60.125 1.00 34.28 740 ASP A O 1
ATOM 5683 N N . ILE A 1 741 ? 45.909 1.390 58.178 1.00 35.19 741 ILE A N 1
ATOM 5684 C CA . ILE A 1 741 ? 46.804 2.556 58.330 1.00 35.19 741 ILE A CA 1
ATOM 5685 C C . ILE A 1 741 ? 46.302 3.736 57.479 1.00 35.19 741 ILE A C 1
ATOM 5687 O O . ILE A 1 741 ? 46.356 3.749 56.251 1.00 35.19 741 ILE A O 1
ATOM 5691 N N . SER A 1 742 ? 45.863 4.767 58.194 1.00 36.94 742 SER A N 1
ATOM 5692 C CA . SER A 1 742 ? 45.729 6.168 57.796 1.00 36.94 742 SER A CA 1
ATOM 5693 C C . SER A 1 742 ? 47.044 6.788 57.296 1.00 36.94 742 SER A C 1
ATOM 5695 O O . SER A 1 742 ? 48.077 6.622 57.939 1.00 36.94 742 SER A O 1
ATOM 5697 N N . GLY A 1 743 ? 47.006 7.626 56.255 1.00 30.12 743 GLY A N 1
ATOM 5698 C CA . GLY A 1 743 ? 48.156 8.453 55.870 1.00 30.12 743 GLY A CA 1
ATOM 5699 C C . GLY A 1 743 ? 47.781 9.590 54.925 1.00 30.12 743 GLY A C 1
ATOM 5700 O O . GLY A 1 743 ? 47.296 9.357 53.825 1.00 30.12 743 GLY A O 1
ATOM 5701 N N . ALA A 1 744 ? 47.974 10.819 55.390 1.00 32.12 744 ALA A N 1
ATOM 5702 C CA . ALA A 1 744 ? 47.455 12.059 54.834 1.00 32.12 744 ALA A CA 1
ATOM 5703 C C . ALA A 1 744 ? 48.424 12.795 53.878 1.00 32.12 744 ALA A C 1
ATOM 5705 O O . ALA A 1 744 ? 49.635 12.665 53.998 1.00 32.12 744 ALA A O 1
ATOM 5706 N N . SER A 1 745 ? 47.825 13.661 53.048 1.00 31.67 745 SER A N 1
ATOM 5707 C CA . SER A 1 745 ? 48.223 15.049 52.722 1.00 31.67 745 SER A CA 1
ATOM 5708 C C . SER A 1 745 ? 49.541 15.368 51.986 1.00 31.67 745 SER A C 1
ATOM 5710 O O . SER A 1 745 ? 50.621 15.182 52.532 1.00 31.67 745 SER A O 1
ATOM 5712 N N . ALA A 1 746 ? 49.415 16.023 50.820 1.00 33.12 746 ALA A N 1
ATOM 5713 C CA . ALA A 1 746 ? 50.151 17.235 50.382 1.00 33.12 746 ALA A CA 1
ATOM 5714 C C . ALA A 1 746 ? 49.620 17.659 48.987 1.00 33.12 746 ALA A C 1
ATOM 5716 O O . ALA A 1 746 ? 49.627 16.862 48.056 1.00 33.12 746 ALA A O 1
ATOM 5717 N N . GLU A 1 747 ? 48.879 18.766 48.879 1.00 32.12 747 GLU A N 1
ATOM 5718 C CA . GLU A 1 747 ? 49.339 20.104 48.441 1.00 32.12 747 GLU A CA 1
ATOM 5719 C C . GLU A 1 747 ? 49.820 20.212 46.977 1.00 32.12 747 GLU A C 1
ATOM 5721 O O . GLU A 1 747 ? 50.825 19.633 46.579 1.00 32.12 747 GLU A O 1
ATOM 5726 N N . GLY A 1 748 ? 49.124 21.047 46.194 1.00 30.97 748 GLY A N 1
ATOM 5727 C CA . GLY A 1 748 ? 49.524 21.484 44.853 1.00 30.97 748 GLY A CA 1
ATOM 5728 C C . GLY A 1 748 ? 48.560 22.535 44.284 1.00 30.97 748 GLY A C 1
ATOM 5729 O O . GLY A 1 748 ? 47.412 22.230 43.990 1.00 30.97 748 GLY A O 1
ATOM 5730 N N . ALA A 1 749 ? 49.039 23.775 44.195 1.00 34.06 749 ALA A N 1
ATOM 5731 C CA . ALA A 1 749 ? 48.330 25.048 44.017 1.00 34.06 749 ALA A CA 1
ATOM 5732 C C . ALA A 1 749 ? 47.728 25.321 42.602 1.00 34.06 749 ALA A C 1
ATOM 5734 O O . ALA A 1 749 ? 47.992 24.566 41.666 1.00 34.06 749 ALA A O 1
ATOM 5735 N N . PRO A 1 750 ? 46.931 26.407 42.426 1.00 44.19 750 PRO A N 1
ATOM 5736 C CA . PRO A 1 750 ? 46.042 26.622 41.281 1.00 44.19 750 PRO A CA 1
ATOM 5737 C C . PRO A 1 750 ? 46.618 27.560 40.204 1.00 44.19 750 PRO A C 1
ATOM 5739 O O . PRO A 1 750 ? 47.376 28.484 40.503 1.00 44.19 750 PRO A O 1
ATOM 5742 N N . VAL A 1 751 ? 46.174 27.390 38.954 1.00 36.84 751 VAL A N 1
ATOM 5743 C CA . VAL A 1 751 ? 46.469 28.308 37.840 1.00 36.84 751 VAL A CA 1
ATOM 5744 C C . VAL A 1 751 ? 45.217 29.109 37.471 1.00 36.84 751 VAL A C 1
ATOM 5746 O O . VAL A 1 751 ? 44.195 28.554 37.075 1.00 36.84 751 VAL A O 1
ATOM 5749 N N . LYS A 1 752 ? 45.336 30.433 37.630 1.00 34.50 752 LYS A N 1
ATOM 5750 C CA . LYS A 1 752 ? 44.490 31.494 37.063 1.00 34.50 752 LYS A CA 1
ATOM 5751 C C . LYS A 1 752 ? 44.725 31.611 35.553 1.00 34.50 752 LYS A C 1
ATOM 5753 O O . LYS A 1 752 ? 45.879 31.592 35.147 1.00 34.50 752 LYS A O 1
ATOM 5758 N N . LEU A 1 753 ? 43.666 31.871 34.790 1.00 35.47 753 LEU A N 1
ATOM 5759 C CA . LEU A 1 753 ? 43.656 32.582 33.497 1.00 35.47 753 LEU A CA 1
ATOM 5760 C C . LEU A 1 753 ? 42.239 33.168 33.377 1.00 35.47 753 LEU A C 1
ATOM 5762 O O . LEU A 1 753 ? 41.263 32.425 33.404 1.00 35.47 753 LEU A O 1
ATOM 5766 N N . GLU A 1 754 ? 42.082 34.427 33.777 1.00 31.48 754 GLU A N 1
ATOM 5767 C CA . GLU A 1 754 ? 42.002 35.614 32.909 1.00 31.48 754 GLU A CA 1
ATOM 5768 C C . GLU A 1 754 ? 40.701 35.683 32.105 1.00 31.48 754 GLU A C 1
ATOM 5770 O O . GLU A 1 754 ? 40.323 34.793 31.351 1.00 31.48 754 GLU A O 1
ATOM 5775 N N . LYS A 1 755 ? 39.989 36.765 32.400 1.00 33.06 755 LYS A N 1
ATOM 5776 C CA . LYS A 1 755 ? 38.618 37.093 32.065 1.00 33.06 755 LYS A CA 1
ATOM 5777 C C . LYS A 1 755 ? 38.744 38.393 31.281 1.00 33.06 755 LYS A C 1
ATOM 5779 O O . LYS A 1 755 ? 39.165 39.376 31.880 1.00 33.06 755 LYS A O 1
ATOM 5784 N N . ASP A 1 756 ? 38.418 38.371 29.996 1.00 36.81 756 ASP A N 1
ATOM 5785 C CA . ASP A 1 756 ? 38.263 39.587 29.202 1.00 36.81 756 ASP A CA 1
ATOM 5786 C C . ASP A 1 756 ? 36.810 39.709 28.747 1.00 36.81 756 ASP A C 1
ATOM 5788 O O . ASP A 1 756 ? 36.206 38.777 28.211 1.00 36.81 756 ASP A O 1
ATOM 5792 N N . GLU A 1 757 ? 36.256 40.873 29.067 1.00 42.94 757 GLU A N 1
ATOM 5793 C CA . GLU A 1 757 ? 34.919 41.356 28.759 1.00 42.94 757 GLU A CA 1
ATOM 5794 C C . GLU A 1 757 ? 34.948 42.169 27.455 1.00 42.94 757 GLU A C 1
ATOM 5796 O O . GLU A 1 757 ? 35.853 42.967 27.225 1.00 42.94 757 GLU A O 1
ATOM 5801 N N . SER A 1 758 ? 33.931 42.005 26.612 1.00 35.34 758 SER A N 1
ATOM 5802 C CA . SER A 1 758 ? 33.338 43.040 25.737 1.00 35.34 758 SER A CA 1
ATOM 5803 C C . SER A 1 758 ? 32.120 42.391 25.065 1.00 35.34 758 SER A C 1
ATOM 5805 O O . SER A 1 758 ? 32.240 41.341 24.445 1.00 35.34 758 SER A O 1
ATOM 5807 N N . ILE A 1 759 ? 30.893 42.742 25.460 1.00 34.19 759 ILE A N 1
ATOM 5808 C CA . ILE A 1 759 ? 30.112 43.905 24.997 1.00 34.19 759 ILE A CA 1
ATOM 5809 C C . ILE A 1 759 ? 29.934 43.860 23.478 1.00 34.19 759 ILE A C 1
ATOM 5811 O O . ILE A 1 759 ? 30.863 44.193 22.757 1.00 34.19 759 ILE A O 1
ATOM 5815 N N . GLU A 1 760 ? 28.727 43.504 23.031 1.00 39.56 760 GLU A N 1
ATOM 5816 C CA . GLU A 1 760 ? 27.985 44.314 22.061 1.00 39.56 760 GLU A CA 1
ATOM 5817 C C . GLU A 1 760 ? 26.483 43.987 22.102 1.00 39.56 760 GLU A C 1
ATOM 5819 O O . GLU A 1 760 ? 26.059 42.845 22.297 1.00 39.56 760 GLU A O 1
ATOM 5824 N N . ASP A 1 761 ? 25.720 45.072 22.022 1.00 35.38 761 ASP A N 1
ATOM 5825 C CA . ASP A 1 761 ? 24.286 45.222 22.205 1.00 35.38 761 ASP A CA 1
ATOM 5826 C C . ASP A 1 761 ? 23.443 44.501 21.147 1.00 35.38 761 ASP A C 1
ATOM 5828 O O . ASP A 1 761 ? 23.784 44.433 19.966 1.00 35.38 761 ASP A O 1
ATOM 5832 N N . TRP A 1 762 ? 22.274 44.028 21.582 1.00 34.69 762 TRP A N 1
ATOM 5833 C CA . TRP A 1 762 ? 21.177 43.618 20.711 1.00 34.69 762 TRP A CA 1
ATOM 5834 C C . TRP A 1 762 ? 20.223 44.796 20.532 1.00 34.69 762 TRP A C 1
ATOM 5836 O O . TRP A 1 762 ? 19.434 45.094 21.430 1.00 34.69 762 TRP A O 1
ATOM 5846 N N . ASP A 1 763 ? 20.274 45.430 19.362 1.00 38.38 763 ASP A N 1
ATOM 5847 C CA . ASP A 1 763 ? 19.305 46.438 18.944 1.00 38.38 763 ASP A CA 1
ATOM 5848 C C . ASP A 1 763 ? 18.251 45.829 17.998 1.00 38.38 763 ASP A C 1
ATOM 5850 O O . ASP A 1 763 ? 18.568 45.262 16.957 1.00 38.38 763 ASP A O 1
ATOM 5854 N N . CYS A 1 764 ? 16.999 45.930 18.451 1.00 33.72 764 CYS A N 1
ATOM 5855 C CA . CYS A 1 764 ? 15.792 46.408 17.766 1.00 33.72 764 CYS A CA 1
ATOM 5856 C C . CYS A 1 764 ? 15.410 46.003 16.314 1.00 33.72 764 CYS A C 1
ATOM 5858 O O . CYS A 1 764 ? 16.197 46.088 15.380 1.00 33.72 764 CYS A O 1
ATOM 5860 N N . LEU A 1 765 ? 14.078 45.828 16.163 1.00 33.09 765 LEU A N 1
ATOM 5861 C CA . LEU A 1 765 ? 13.215 45.879 14.954 1.00 33.09 765 LEU A CA 1
ATOM 5862 C C . LEU A 1 765 ? 13.169 44.579 14.108 1.00 33.09 765 LEU A C 1
ATOM 5864 O O . LEU A 1 765 ? 14.188 43.970 13.834 1.00 33.09 765 LEU A O 1
ATOM 5868 N N . ASP A 1 766 ? 12.029 44.035 13.666 1.00 34.16 766 ASP A N 1
ATOM 5869 C CA . ASP A 1 766 ? 10.703 44.619 13.459 1.00 34.16 766 ASP A CA 1
ATOM 5870 C C . ASP A 1 766 ? 9.574 43.574 13.554 1.00 34.16 766 ASP A C 1
ATOM 5872 O O . ASP A 1 766 ? 9.696 42.431 13.108 1.00 34.16 766 ASP A O 1
ATOM 5876 N N . LYS A 1 767 ? 8.436 44.019 14.096 1.00 37.88 767 LYS A N 1
ATOM 5877 C CA . LYS A 1 767 ? 7.117 43.396 13.941 1.00 37.88 767 LYS A CA 1
ATOM 5878 C C . LYS A 1 767 ? 6.505 43.936 12.649 1.00 37.88 767 LYS A C 1
ATOM 5880 O O . LYS A 1 767 ? 6.364 45.147 12.528 1.00 37.88 767 LYS A O 1
ATOM 5885 N N . VAL A 1 768 ? 6.038 43.070 11.750 1.00 37.50 768 VAL A N 1
ATOM 5886 C CA . VAL A 1 768 ? 5.112 43.479 10.682 1.00 37.50 768 VAL A CA 1
ATOM 5887 C C . VAL A 1 768 ? 3.810 42.704 10.821 1.00 37.50 768 VAL A C 1
ATOM 5889 O O . VAL A 1 768 ? 3.733 41.497 10.610 1.00 37.50 768 VAL A O 1
ATOM 5892 N N . THR A 1 769 ? 2.797 43.456 11.228 1.00 39.97 769 THR A N 1
ATOM 5893 C CA . THR A 1 769 ? 1.378 43.126 11.259 1.00 39.97 769 THR A CA 1
ATOM 5894 C C . THR A 1 769 ? 0.844 43.061 9.826 1.00 39.97 769 THR A C 1
ATOM 5896 O O . THR A 1 769 ? 1.053 44.000 9.060 1.00 39.97 769 THR A O 1
ATOM 5899 N N . ILE A 1 770 ? 0.126 41.996 9.466 1.00 44.56 770 ILE A N 1
ATOM 5900 C CA . ILE A 1 770 ? -0.705 41.960 8.254 1.00 44.56 770 ILE A CA 1
ATOM 5901 C C . ILE A 1 770 ? -2.099 42.445 8.654 1.00 44.56 770 ILE A C 1
ATOM 5903 O O . ILE A 1 770 ? -2.740 41.848 9.518 1.00 44.56 770 ILE A O 1
ATOM 5907 N N . GLY A 1 771 ? -2.516 43.562 8.060 1.00 38.97 771 GLY A N 1
ATOM 5908 C CA . GLY A 1 771 ? -3.871 44.095 8.119 1.00 38.97 771 GLY A CA 1
ATOM 5909 C C . GLY A 1 771 ? -4.604 43.834 6.806 1.00 38.97 771 GLY A C 1
ATOM 5910 O O . GLY A 1 771 ? -4.008 43.885 5.732 1.00 38.97 771 GLY A O 1
ATOM 5911 N N . GLU A 1 772 ? -5.890 43.542 6.949 1.00 40.72 772 GLU A N 1
ATOM 5912 C CA . GLU A 1 772 ? -6.89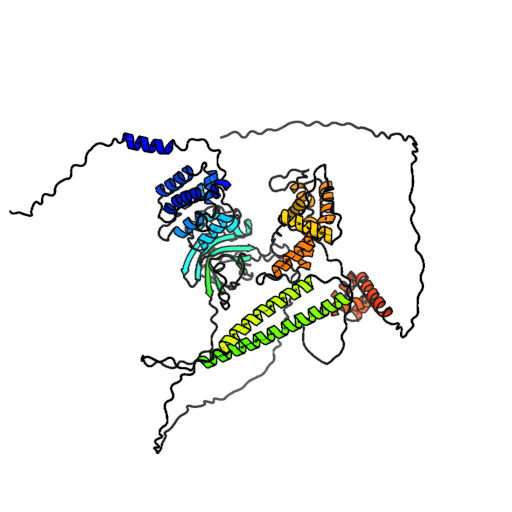4 43.293 5.918 1.00 40.72 772 GLU A CA 1
ATOM 5913 C C . GLU A 1 772 ? -7.064 44.461 4.934 1.00 40.72 772 GLU A C 1
ATOM 5915 O O . GLU A 1 772 ? -7.034 45.631 5.328 1.00 40.72 772 GLU A O 1
ATOM 5920 N N . SER A 1 773 ? -7.333 44.127 3.668 1.00 48.69 773 SER A N 1
ATOM 5921 C CA . SER A 1 773 ? -8.235 44.831 2.738 1.00 48.69 773 SER A CA 1
ATOM 5922 C C . SER A 1 773 ? -8.577 43.913 1.571 1.00 48.69 773 SER A C 1
ATOM 5924 O O . SER A 1 773 ? -7.623 43.342 0.994 1.00 48.69 773 SER A O 1
#

Radius of gyration: 41.72 Å; chains: 1; bounding box: 140×122×125 Å

InterPro domains:
  IPR001606 ARID DNA-binding domain [PF01388] (504-601)
  IPR001606 ARID DNA-binding domain [PS51011] (501-605)
  IPR001606 ARID DNA-binding domain [SM00501] (502-606)
  IPR036431 ARID DNA-binding domain superfamily [G3DSA:1.10.150.60] (500-613)
  IPR036431 ARID DNA-binding domain superfamily [SSF46774] (499-605)

Organism: NCBI:txid980116

Foldseek 3Di:
DDDDDDDDDDDDDDDDDPDDDPVVVVVVVVVVVVVPPPDDDQDDLVVCVVPPVLLVVLVVLLCVQLQDQDDLVSLVVSLVVSCVSHVDLVSSLVVQLDLSDVRAHSLLSLLLNVDPPDQDRRNNNVVSVVSHPARDQSNLVRNQQSCLNPVDFNNCVVCVCRNCNQQPNPQPFPPPPPVQCKDKAFPDADQFWTKIKIKGFPLVVRCVRVQKDWDWGGGPSFIKIWIKHFPDPDPPDPDGWIKTKIWTQGHPVLPDPDPDPPDAFKKKKKWKWWDFPPDIDIFIWIFGRDNDDNHTGITIRTDDDPLCPPPVPRRQQPPPRRMIIIMIMIGTDDPPPPPDDDDDDDDDDDDDDDDDPPPPVVVLVVLVVVLVVLVVVLVVLVVVLVVLVVVQVVCVVVVHPDDPVSVVVSVVSVVVSVVSVVVSVVSVVVNPPPDDDDPDDDDDDDDDDDDDDDDDDDDDDDDDDDDDDDDDDDDDDDDDDDDDDDDDDDPDDDDLDQDQQDDPVVCVVLLVVVCVVVVPPPPVVPADQDPNDGDDPSLLRRLCSRCQAQLNCVVVVVLQLSVVSSVQAPAPADVPGGGGHDPVSSVVSNVVCVRRPLVVQLVVQLVVLVVQLPPPRHDRDPHSNVVSCNRSVDDPDDDDDDDDDDDDDDDDDDDDDDPDPVLLVVLLVCLPPDLVRCVVVVNDVVSSVVCVVCSVVSPVVNVVVVVVVVVPDDDDDDDDDDDDDDDDDDDDDDDDDDDDDDDDDDDDDDDDDDDDDDDDDDDDDDDDDDDDD